Protein AF-0000000084433444 (afdb_homodimer)

Solvent-accessible surface area (backbone atoms only — not comparable to full-atom values): 48625 Å² total; per-residue (Å²): 130,82,32,28,28,29,45,54,44,62,20,40,31,64,39,40,50,64,61,50,48,45,39,39,37,69,27,40,44,75,21,38,44,95,87,33,49,40,52,77,66,39,52,30,40,37,31,43,29,56,20,38,74,70,48,65,53,72,31,71,45,27,54,51,31,51,52,49,24,51,74,73,57,31,43,34,40,16,28,41,30,21,20,49,42,33,10,40,30,36,30,63,27,50,98,44,96,56,84,40,75,44,79,34,70,53,61,25,50,30,34,32,27,63,35,34,32,42,44,75,32,50,23,42,61,70,40,80,46,60,47,39,54,94,49,84,59,66,44,41,35,29,37,67,42,60,59,50,36,66,51,66,79,38,49,58,27,28,25,27,32,55,53,50,44,72,93,34,84,73,34,92,82,66,50,68,74,35,65,31,27,32,28,19,93,88,53,30,40,35,27,26,45,45,41,46,42,36,60,62,25,64,64,35,42,52,25,46,38,57,71,62,67,56,82,55,60,70,57,31,44,56,36,15,54,54,44,52,49,56,53,57,40,32,40,43,65,91,65,83,42,58,40,49,77,68,67,88,60,73,71,31,21,29,31,30,42,31,25,62,19,55,86,21,45,59,55,48,51,50,23,5,50,44,32,53,43,26,56,72,15,43,44,70,44,69,32,22,42,26,38,66,44,63,59,50,43,47,26,30,38,28,56,38,35,64,73,51,74,52,25,17,27,37,30,59,89,35,43,65,22,49,61,62,60,35,51,53,53,49,60,70,47,86,35,38,34,35,43,30,37,41,35,49,4,27,38,24,42,59,73,38,81,54,64,47,36,18,35,47,47,55,25,47,20,26,56,38,26,28,38,36,30,30,32,17,83,46,13,22,66,54,32,32,47,50,38,50,30,44,50,47,49,54,36,44,76,60,65,28,51,50,58,26,40,33,43,26,41,47,86,49,70,68,45,49,61,64,45,48,53,27,42,47,68,62,34,89,33,79,42,76,44,58,33,63,56,74,89,74,88,54,92,29,68,37,75,96,52,34,48,20,42,57,62,42,38,51,51,23,27,53,51,39,61,73,51,45,64,62,70,65,54,59,65,57,32,38,71,65,56,72,74,50,80,72,55,48,70,62,51,53,62,70,64,76,130,82,31,26,28,29,45,55,44,58,19,39,31,64,40,38,52,64,60,50,49,45,40,39,39,69,27,38,45,75,22,38,46,95,87,33,50,37,52,76,64,40,52,29,41,37,30,42,30,56,21,38,72,71,47,63,53,74,31,70,45,26,55,50,32,49,53,48,23,51,72,72,58,32,41,33,41,16,28,41,30,21,21,48,41,34,11,40,28,36,31,64,28,50,97,44,96,55,81,38,75,43,78,35,69,54,61,26,50,31,35,32,28,61,35,34,32,45,43,74,33,48,23,42,60,70,42,79,44,59,48,38,55,92,51,83,58,67,43,40,34,27,36,68,43,60,57,48,36,64,51,68,80,40,49,56,28,28,27,26,32,55,51,48,44,70,94,33,84,73,33,92,83,64,50,66,74,34,65,32,26,33,29,19,92,88,52,30,39,36,27,26,43,46,42,48,41,36,59,62,26,66,63,36,41,51,26,46,38,58,72,62,66,56,82,55,61,68,56,32,44,56,36,16,51,53,42,52,50,55,54,57,40,32,40,44,65,90,64,84,42,58,40,51,78,72,66,88,51,92,59,31,19,30,31,31,40,31,26,64,20,54,87,22,44,58,56,50,52,50,24,4,50,43,31,53,42,27,55,70,11,40,41,69,42,68,32,22,42,25,37,66,45,64,60,50,44,48,27,29,39,27,56,37,36,64,74,52,74,53,24,16,28,38,30,60,90,36,43,65,22,47,60,62,61,36,51,53,53,48,61,71,43,89,37,32,34,36,42,31,36,44,33,49,4,28,39,24,43,60,71,38,81,52,63,48,36,19,35,47,47,55,26,45,18,28,55,38,25,28,41,37,32,29,34,17,81,45,13,24,64,54,32,33,48,51,38,49,29,42,51,48,50,55,36,44,75,60,66,30,51,48,55,27,38,33,42,25,41,48,86,49,71,68,46,50,62,65,44,48,54,26,43,48,68,61,34,88,40,81,39,81,46,60,35,62,54,74,89,75,86,54,91,29,68,37,76,93,50,34,49,20,41,56,60,42,38,51,51,23,27,53,50,41,61,73,50,47,65,62,68,62,55,59,64,54,31,38,72,67,56,71,73,51,79,72,53,50,69,62,49,53,65,70,63,76

Foldseek 3Di:
DAAEEEEFEFFFQSLAECLLLQHQFYAYLQCDTPRHHVLVPHQEYEYGDGFCQVVVSSDPRNLVSVVSNVVVLGAYEYEHVGLQQQEAWEFLFVVHPDTDITGHSHQFFKYWYFKAAFFKKWKQFDDDALQCVPPHGIFTATAADGTFAMDGDFAATIFIFGQDMPRDGDCPPRDSDGGFKGAGPSRRYIYGRGPCRSVGPVSSVVSSCVVSVNPPVVVSSVSSVVVSVVLQQAFAGPPPQGFDAADQDAFAFEEEEFEQFPPLCLLLQLLQLLLQVRSVRFQEAAAEEFRNLLSNVLSCNGNSHYPDQLRYDDAQNTTRHHLQVSLVVRRPDRGHYYYYYWDTHQCVCLLPQGPPHGVLLSCLQKLWEYEYTGEQVPPHLQVRLVSVLVVQVLSVLSVRHHAEYEYEQHADVVVNVVCLVVNVVRHVHDYYFYFHHDPDDDAQCDSSRHHRSSVSSVSSNVRNVVGDDSVVVRVSTGRIHGHHRDHSVVSVVSVD/DAAEEEEFEFFFQSLAECLLLQHQFYAYLQCDTPRHHCLVPHQEYEYGDGFCQVVVSSDPRNLVSVVSNVVVLGAYEYEHVGLQQQEAWEFLFVVHPDTDITGHSHQFFKYWYFKAAFFKKWKQFDDDALQCVPPHGIFTATAGDGTFAMDGDFAATIFIFGQDMPRDGDCPPRDSDGGFKGAGPSRRYIYGRGPCRSVGPVSSVVSSCVVSVNDPVVVSSVSSVVVSVVLQQAFAGPPPQGFDAADFDLFAFEEEEFEAFPPLCLLLQLLQLLLQVRSVRFQEAAAEEFRNLLSNVLSCNGNSHYPDQLRYDDAQNTTRHHLQVSLVVRRPDRGHYYYYYWDTHQCVCLLPQGPPHGVLLSCLQKLWAYEYTGEQVPPHLQVRLVSVLVVQVLSVLSVRHHAEYEYEQHADVVVNVVCVVVNVVRHVHDYYFYFHHDPDDDAQCDSSRHHRSSVSSVSSNVRNVVGDDSVVVRVSTGRIHGHHRDHSVVSVVSVD

Sequence (992 aa):
MTKIGLAYVKGAVPGFEQFGNLPTDIVKENGLVNGNKVSEELDALIIPGGTLIESNDINMDLNKEILRMAKMGKPIIGICAGFQLLSNQIDIGRKSEVPIVKEGLGLIDVEFSPLITSDRVVAKVYDNSFLTKNQNEDVNGFHTHTYGKVVGDAKPLFYSKVQRMNYGDTNKSGDYNIFSGACNDDGNVIGTMIHNILDENPVLVKNLLNQIDADDIEDIYNRNKKVKEHIQSEIGIGTGIKIPQRKANEKPKFLMIGSNGSDSGKTFILTGLAGALRKRGYKVALLKVGPDVRDIIPGLYLTKDYMNDFSSIKIGHLGWSDIESTVAKLNSSDYDIVLIEGVMSVFTGLLNEKVPFSAAEIAMSSNIPMLLISGVNKGGIESAAVDLVAHANMLSKFNVDVKGILLNKVYNESIFENVVPYIKNNSNVDEVLSVGKLKLETRGFTPEIEIRYDLFTKAALDLVEESLDIDKIAKMAQEVKFNRIIPFEEIKNKVIMTKIGLAYVKGAVPGFEQFGNLPTDIVKENGLVNGNKVSEELDALIIPGGTLIESNDINMDLNKEILRMAKMGKPIIGICAGFQLLSNQIDIGRKSEVPIVKEGLGLIDVEFSPLITSDRVVAKVYDNSFLTKNQNEDVNGFHTHTYGKVVGDAKPLFYSKVQRMNYGDTNKSGDYNIFSGACNDDGNVIGTMIHNILDENPVLVKNLLNQIDADDIEDIYNRNKKVKEHIQSEIGIGTGIKIPQRKANEKPKFLMIGSNGSDSGKTFILTGLAGALRKRGYKVALLKVGPDVRDIIPGLYLTKDYMNDFSSIKIGHLGWSDIESTVAKLNSSDYDIVLIEGVMSVFTGLLNEKVPFSAAEIAMSSNIPMLLISGVNKGGIESAAVDLVAHANMLSKFNVDVKGILLNKVYNESIFENVVPYIKNNSNVDEVLSVGKLKLETRGFTPEIEIRYDLFTKAALDLVEESLDIDKIAKMAQEVKFNRIIPFEEIKNKVI

Organism: NCBI:txid230361

Radius of gyration: 31.45 Å; Cα contacts (8 Å, |Δi|>4): 2532; chains: 2; bounding box: 67×93×71 Å

InterPro domains:
  IPR002586 CobQ/CobB/MinD/ParA nucleotide binding domain [PF01656] (256-426)
  IPR004484 Cobyrinate/Hydrogenobyrinate a,c-diamide synthase CbiA/CobB [PTHR43873] (253-481)
  IPR011698 CobB/CobQ-like glutamine amidotransferase [PF07685] (34-201)
  IPR027417 P-loop containing nucleoside triphosphate hydrolase [G3DSA:3.40.50.300] (251-290)
  IPR027417 P-loop containing nucleoside triphosphate hydrolase [G3DSA:3.40.50.300] (308-443)
  IPR027417 P-loop containing nucleoside triphosphate hydrolase [SSF52540] (253-424)
  IPR029062 Class I glutamine amidotransferase-like [G3DSA:3.40.50.880] (15-218)
  IPR029062 Class I glutamine amidotransferase-like [SSF52317] (39-212)

Secondary structure (DSSP, 8-state):
---EEEE--TTB-TTSS-GGG---EEE-TT-EETTEEHHHH-SEEEE--BSHHHH--S-HHHHHHHHHHHHTT--EEEETHHHHHHSSEEE--TT-SS--EEE---SSSEEEE-B-EEEEEEEEE-S--TTTTT--SPEEEEEEESB-EEEESSEEEEEEE-SEETTEE--TT----EEEEEE-TTSSEEEES-BTTTTS-HHHHHHHHHHTT---HHHHHHHHHHHHHHHTTBSTTT---BPPPP---SSPEEEEEEEBSTTSSHHHHHHHHHHHHHHTT--EEEEEESS-GGGGHHHHHHHT----TTSEE-BTTBSSB-HHHHHHHHHTS--SEEEEE--SBTTTTTT-SSSS-SHHHHHHHHT--EEEEEESTTTHHHHHHHHHHHHHHHHHHTT--EEEEEEEEE--HHHHHHHHHHHHHHSS--EEEEEEPPS--STTEETTTEE-HHHHHHHHHHHHHHHS-HHHHHTT-B------PPPHHHHHHHH-/---EEEE--TTB-TTSS-GGG---EEE-TT-EETTEEHHHH-SEEEE--BSHHHH--S-HHHHHHHHHHHHTT--EEEETHHHHHHSSEEE--TT-SS--EEE---SSSEEEE-B-EEEEEEEEE-S--TTTTT--SPEEEEEEESB-EEEESSEEEEEEE-SEETTEE--TT----EEEEEE-TTS-EEEES-BTTTTS-HHHHHHHHHHTT---HHHHHHHHHHHHHHHTTBSTTT---BPPPP---SS-EEEEEEEBSTTSSHHHHHHHHHHHHHHTT--EEEEEESS-GGGGHHHHHHHT----TTSEE-BTTBSSB-HHHHHHHHHTS--SEEEEE--SBTTTTTT-SSSS-SHHHHHHHHT--EEEEEESTTTHHHHHHHHHHHHHHHHHHTT--EEEEEEEEE--HHHHHHHHHHHHHHS---EEEEEEPPS---TTEETTTEE-HHHHHHHHHHHHHHHS-HHHHHTT-B------PPPHHHHHHHH-

Nearest PDB structures (foldseek):
  4e07-assembly3_A  TM=6.312E-01  e=6.984E-06  Escherichia coli
  5l3s-assembly2_C  TM=5.262E-01  e=7.222E-07  Saccharolobus solfataricus P2
  5l3r-assembly1_A  TM=5.074E-01  e=7.222E-07  Arabidopsis thaliana
  3dm5-assembly1_A  TM=4.513E-01  e=2.890E-06  Pyrococcus furiosus
  3dm5-assembly1_B  TM=4.499E-01  e=5.428E-06  Pyrococcus furiosus

Structure (mmCIF, N/CA/C/O backbone):
data_AF-0000000084433444-model_v1
#
loop_
_entity.id
_entity.type
_entity.pdbx_description
1 polymer 'Cobyrinic acid a,c-diamide synthase CbiA1'
#
loop_
_atom_site.group_PDB
_atom_site.id
_atom_site.type_symbol
_atom_site.label_atom_id
_atom_site.label_alt_id
_atom_site.label_comp_id
_atom_site.label_asym_id
_atom_site.label_entity_id
_atom_site.label_seq_id
_atom_site.pdbx_PDB_ins_code
_atom_site.Cartn_x
_atom_site.Cartn_y
_atom_site.Cartn_z
_atom_site.occupancy
_atom_site.B_iso_or_equiv
_atom_site.auth_seq_id
_atom_site.auth_comp_id
_atom_site.auth_asym_id
_atom_site.auth_atom_id
_atom_site.pdbx_PDB_model_num
ATOM 1 N N . MET A 1 1 ? 28.422 -42.062 -17.547 1 89.94 1 MET A N 1
ATOM 2 C CA . MET A 1 1 ? 27 -41.75 -17.406 1 89.94 1 MET A CA 1
ATOM 3 C C . MET A 1 1 ? 26.781 -40.219 -17.406 1 89.94 1 MET A C 1
ATOM 5 O O . MET A 1 1 ? 27.453 -39.5 -16.672 1 89.94 1 MET A O 1
ATOM 9 N N . THR A 1 2 ? 26 -39.812 -18.312 1 96.44 2 THR A N 1
ATOM 10 C CA . THR A 1 2 ? 25.719 -38.375 -18.453 1 96.44 2 THR A CA 1
ATOM 11 C C . THR A 1 2 ? 25.031 -37.812 -17.203 1 96.44 2 THR A C 1
ATOM 13 O O . THR A 1 2 ? 24.109 -38.438 -16.672 1 96.44 2 THR A O 1
ATOM 16 N N . LYS A 1 3 ? 25.531 -36.688 -16.703 1 98.12 3 LYS A N 1
ATOM 17 C CA . LYS A 1 3 ? 24.969 -36.094 -15.492 1 98.12 3 LYS A CA 1
ATOM 18 C C . LYS A 1 3 ? 24.547 -34.625 -15.758 1 98.12 3 LYS A C 1
ATOM 20 O O . LYS A 1 3 ? 25.391 -33.781 -16.062 1 98.12 3 LYS A O 1
ATOM 25 N N . ILE A 1 4 ? 23.281 -34.406 -15.672 1 98.56 4 ILE A N 1
ATOM 26 C CA . ILE A 1 4 ? 22.703 -33.062 -15.812 1 98.56 4 ILE A CA 1
ATOM 27 C C . ILE A 1 4 ? 22.125 -32.625 -14.477 1 98.56 4 ILE A C 1
ATOM 29 O O . ILE A 1 4 ? 21.141 -33.188 -13.992 1 98.56 4 ILE A O 1
ATOM 33 N N . GLY A 1 5 ? 22.672 -31.578 -13.906 1 98.25 5 GLY A N 1
ATOM 34 C CA . GLY A 1 5 ? 22.266 -31.109 -12.602 1 98.25 5 GLY A CA 1
ATOM 35 C C . GLY A 1 5 ? 21.094 -30.141 -12.648 1 98.25 5 GLY A C 1
ATOM 36 O O . GLY A 1 5 ? 20.953 -29.391 -13.617 1 98.25 5 GLY A O 1
ATOM 37 N N . LEU A 1 6 ? 20.25 -30.172 -11.633 1 98 6 LEU A N 1
ATOM 38 C CA . LEU A 1 6 ? 19.203 -29.188 -11.375 1 98 6 LEU A CA 1
ATOM 39 C C . LEU A 1 6 ? 19.438 -28.484 -10.039 1 98 6 LEU A C 1
ATOM 41 O O . LEU A 1 6 ? 19.469 -29.125 -8.984 1 98 6 LEU A O 1
ATOM 45 N N . ALA A 1 7 ? 19.641 -27.203 -10.109 1 96.12 7 ALA A N 1
ATOM 46 C CA . ALA A 1 7 ? 19.859 -26.469 -8.867 1 96.12 7 ALA A CA 1
ATOM 47 C C . ALA A 1 7 ? 18.625 -26.562 -7.957 1 96.12 7 ALA A C 1
ATOM 49 O O . ALA A 1 7 ? 17.5 -26.312 -8.391 1 96.12 7 ALA A O 1
ATOM 50 N N . TYR A 1 8 ? 18.797 -26.953 -6.781 1 95.19 8 TYR A N 1
ATOM 51 C CA . TYR A 1 8 ? 17.766 -27.172 -5.762 1 95.19 8 TYR A CA 1
ATOM 52 C C . TYR A 1 8 ? 18.125 -26.438 -4.473 1 95.19 8 TYR A C 1
ATOM 54 O O . TYR A 1 8 ? 18.625 -27.047 -3.521 1 95.19 8 TYR A O 1
ATOM 62 N N . VAL A 1 9 ? 17.812 -25.141 -4.504 1 93.62 9 VAL A N 1
ATOM 63 C CA . VAL A 1 9 ? 18.188 -24.25 -3.404 1 93.62 9 VAL A CA 1
ATOM 64 C C . VAL A 1 9 ? 16.953 -23.469 -2.932 1 93.62 9 VAL A C 1
ATOM 66 O O . VAL A 1 9 ? 15.961 -23.375 -3.648 1 93.62 9 VAL A O 1
ATOM 69 N N . LYS A 1 10 ? 17.016 -22.906 -1.732 1 92.56 10 LYS A N 1
ATOM 70 C CA . LYS A 1 10 ? 15.922 -22.109 -1.19 1 92.56 10 LYS A CA 1
ATOM 71 C C . LYS A 1 10 ? 15.539 -20.984 -2.145 1 92.56 10 LYS A C 1
ATOM 73 O O . LYS A 1 10 ? 16.406 -20.297 -2.686 1 92.56 10 LYS A O 1
ATOM 78 N N . GLY A 1 11 ? 14.234 -20.875 -2.393 1 93.56 11 GLY A N 1
ATOM 79 C CA . GLY A 1 11 ? 13.727 -19.828 -3.273 1 93.56 11 GLY A CA 1
ATOM 80 C C . GLY A 1 11 ? 13.539 -20.297 -4.703 1 93.56 11 GLY A C 1
ATOM 81 O O . GLY A 1 11 ? 12.859 -19.641 -5.492 1 93.56 11 GLY A O 1
ATOM 82 N N . ALA A 1 12 ? 14.109 -21.422 -5.082 1 95 12 ALA A N 1
ATOM 83 C CA . ALA A 1 12 ? 13.977 -21.953 -6.434 1 95 12 ALA A CA 1
ATOM 84 C C . ALA A 1 12 ? 12.664 -22.719 -6.598 1 95 12 ALA A C 1
ATOM 86 O O . ALA A 1 12 ? 12.07 -23.156 -5.613 1 95 12 ALA A O 1
ATOM 87 N N . VAL A 1 13 ? 12.211 -22.844 -7.816 1 96.19 13 VAL A N 1
ATOM 88 C CA . VAL A 1 13 ? 11 -23.609 -8.094 1 96.19 13 VAL A CA 1
ATOM 89 C C . VAL A 1 13 ? 11.32 -24.75 -9.055 1 96.19 13 VAL A C 1
ATOM 91 O O . VAL A 1 13 ? 10.773 -24.812 -10.156 1 96.19 13 VAL A O 1
ATOM 94 N N . PRO A 1 14 ? 12.039 -25.75 -8.586 1 94.44 14 PRO A N 1
ATOM 95 C CA . PRO A 1 14 ? 12.445 -26.859 -9.445 1 94.44 14 PRO A CA 1
ATOM 96 C C . PRO A 1 14 ? 11.266 -27.734 -9.883 1 94.44 14 PRO A C 1
ATOM 98 O O . PRO A 1 14 ? 11.383 -28.5 -10.828 1 94.44 14 PRO A O 1
ATOM 101 N N . GLY A 1 15 ? 10.188 -27.703 -9.188 1 93.62 15 GLY A N 1
ATOM 102 C CA . GLY A 1 15 ? 9.016 -28.5 -9.547 1 93.62 15 GLY A CA 1
ATOM 103 C C . GLY A 1 15 ? 8.062 -27.75 -10.461 1 93.62 15 GLY A C 1
ATOM 104 O O . GLY A 1 15 ? 7.059 -28.312 -10.914 1 93.62 15 GLY A O 1
ATOM 105 N N . PHE A 1 16 ? 8.375 -26.562 -10.812 1 94.56 16 PHE A N 1
ATOM 106 C CA . PHE A 1 16 ? 7.516 -25.609 -11.508 1 94.56 16 PHE A CA 1
ATOM 107 C C . PHE A 1 16 ? 7.359 -26 -12.977 1 94.56 16 PHE A C 1
ATOM 109 O O . PHE A 1 16 ? 6.371 -25.641 -13.617 1 94.56 16 PHE A O 1
ATOM 116 N N . GLU A 1 17 ? 8.297 -26.703 -13.523 1 96.38 17 GLU A N 1
ATOM 117 C CA . GLU A 1 17 ? 8.336 -27.25 -14.875 1 96.38 17 GLU A CA 1
ATOM 118 C C . GLU A 1 17 ? 9.164 -28.516 -14.93 1 96.38 17 GLU A C 1
ATOM 120 O O . GLU A 1 17 ? 9.742 -28.938 -13.922 1 96.38 17 GLU A O 1
ATOM 125 N N . GLN A 1 18 ? 9.234 -29.25 -16.125 1 97.19 18 GLN A N 1
ATOM 126 C CA . GLN A 1 18 ? 9.867 -30.562 -16.203 1 97.19 18 GLN A CA 1
ATOM 127 C C . GLN A 1 18 ? 11.289 -30.453 -16.75 1 97.19 18 GLN A C 1
ATOM 129 O O . GLN A 1 18 ? 12.062 -31.406 -16.672 1 97.19 18 GLN A O 1
ATOM 134 N N . PHE A 1 19 ? 11.656 -29.422 -17.312 1 98.44 19 PHE A N 1
ATOM 135 C CA . PHE A 1 19 ? 12.984 -29.156 -17.859 1 98.44 19 PHE A CA 1
ATOM 136 C C . PHE A 1 19 ? 13.367 -30.203 -18.891 1 98.44 19 PHE A C 1
ATOM 138 O O . PHE A 1 19 ? 14.484 -30.734 -18.859 1 98.44 19 PHE A O 1
ATOM 145 N N . GLY A 1 20 ? 12.359 -30.609 -19.688 1 98.06 20 GLY A N 1
ATOM 146 C CA . GLY A 1 20 ? 12.602 -31.578 -20.75 1 98.06 20 GLY A CA 1
ATOM 147 C C . GLY A 1 20 ? 12.844 -32.969 -20.234 1 98.06 20 GLY A C 1
ATOM 148 O O . GLY A 1 20 ? 13.305 -33.844 -20.984 1 98.06 20 GLY A O 1
ATOM 149 N N . ASN A 1 21 ? 12.617 -33.219 -18.953 1 98.12 21 ASN A N 1
ATOM 150 C CA . ASN A 1 21 ? 12.906 -34.469 -18.281 1 98.12 21 ASN A CA 1
ATOM 151 C C . ASN A 1 21 ? 14.391 -34.812 -18.359 1 98.12 21 ASN A C 1
ATOM 153 O O . ASN A 1 21 ? 14.742 -35.969 -18.547 1 98.12 21 ASN A O 1
ATOM 157 N N . LEU A 1 22 ? 15.203 -33.812 -18.203 1 98.44 22 LEU A N 1
ATOM 158 C CA . LEU A 1 22 ? 16.625 -34 -18.453 1 98.44 22 LEU A CA 1
ATOM 159 C C . LEU A 1 22 ? 17.391 -34.094 -17.141 1 98.44 22 LEU A C 1
ATOM 161 O O . LEU A 1 22 ? 18.406 -34.781 -17.062 1 98.44 22 LEU A O 1
ATOM 165 N N . PRO A 1 23 ? 17.016 -33.406 -16.062 1 98.62 23 PRO A N 1
ATOM 166 C CA . PRO A 1 23 ? 17.844 -33.406 -14.852 1 98.62 23 PRO A CA 1
ATOM 167 C C . PRO A 1 23 ? 18.031 -34.812 -14.281 1 98.62 23 PRO A C 1
ATOM 169 O O . PRO A 1 23 ? 17.062 -35.562 -14.133 1 98.62 23 PRO A O 1
ATOM 172 N N . THR A 1 24 ? 19.266 -35.125 -13.938 1 98.25 24 THR A N 1
ATOM 173 C CA . THR A 1 24 ? 19.594 -36.438 -13.398 1 98.25 24 THR A CA 1
ATOM 174 C C . THR A 1 24 ? 20.078 -36.312 -11.961 1 98.25 24 THR A C 1
ATOM 176 O O . THR A 1 24 ? 20.078 -37.312 -11.227 1 98.25 24 THR A O 1
ATOM 179 N N . ASP A 1 25 ? 20.5 -35.156 -11.578 1 97.75 25 ASP A N 1
ATOM 180 C CA . ASP A 1 25 ? 21.109 -34.938 -10.266 1 97.75 25 ASP A CA 1
ATOM 181 C C . ASP A 1 25 ? 20.625 -33.656 -9.641 1 97.75 25 ASP A C 1
ATOM 183 O O . ASP A 1 25 ? 20.453 -32.656 -10.336 1 97.75 25 ASP A O 1
ATOM 187 N N . ILE A 1 26 ? 20.453 -33.719 -8.336 1 96.38 26 ILE A N 1
ATOM 188 C CA . ILE A 1 26 ? 20.094 -32.562 -7.555 1 96.38 26 ILE A CA 1
ATOM 189 C C . ILE A 1 26 ? 21.359 -31.844 -7.09 1 96.38 26 ILE A C 1
ATOM 191 O O . ILE A 1 26 ? 22.281 -32.469 -6.574 1 96.38 26 ILE A O 1
ATOM 195 N N . VAL A 1 27 ? 21.359 -30.531 -7.266 1 95.81 27 VAL A N 1
ATOM 196 C CA . VAL A 1 27 ? 22.5 -29.734 -6.836 1 95.81 27 VAL A CA 1
ATOM 197 C C . VAL A 1 27 ? 22.078 -28.766 -5.746 1 95.81 27 VAL A C 1
ATOM 199 O O . VAL A 1 27 ? 21.312 -27.828 -6.004 1 95.81 27 VAL A O 1
ATOM 202 N N . LYS A 1 28 ? 22.609 -28.891 -4.605 1 93.44 28 LYS A N 1
ATOM 203 C CA . LYS A 1 28 ? 22.266 -28.031 -3.473 1 93.44 28 LYS A CA 1
ATOM 204 C C . LYS A 1 28 ? 23.25 -26.891 -3.311 1 93.44 28 LYS A C 1
ATOM 206 O O . LYS A 1 28 ? 24.109 -26.672 -4.176 1 93.44 28 LYS A O 1
ATOM 211 N N . GLU A 1 29 ? 23.078 -26.109 -2.322 1 91.12 29 GLU A N 1
ATOM 212 C CA . GLU A 1 29 ? 23.812 -24.859 -2.127 1 91.12 29 GLU A CA 1
ATOM 213 C C . GLU A 1 29 ? 25.297 -25.125 -1.876 1 91.12 29 GLU A C 1
ATOM 215 O O . GLU A 1 29 ? 26.141 -24.266 -2.127 1 91.12 29 GLU A O 1
ATOM 220 N N . ASN A 1 30 ? 25.641 -26.312 -1.451 1 90.31 30 ASN A N 1
ATOM 221 C CA . ASN A 1 30 ? 27.031 -26.625 -1.108 1 90.31 30 ASN A CA 1
ATOM 222 C C . ASN A 1 30 ? 27.875 -26.891 -2.355 1 90.31 30 ASN A C 1
ATOM 224 O O . ASN A 1 30 ? 29.094 -27 -2.271 1 90.31 30 ASN A O 1
ATOM 228 N N . GLY A 1 31 ? 27.188 -27.031 -3.529 1 92.38 31 GLY A N 1
ATOM 229 C CA . GLY A 1 31 ? 27.891 -27.188 -4.785 1 92.38 31 GLY A CA 1
ATOM 230 C C . GLY A 1 31 ? 28.469 -28.578 -4.973 1 92.38 31 GLY A C 1
ATOM 231 O O . GLY A 1 31 ? 29.469 -28.766 -5.676 1 92.38 31 GLY A O 1
ATOM 232 N N . LEU A 1 32 ? 27.844 -29.5 -4.227 1 91.88 32 LEU A N 1
ATOM 233 C CA . LEU A 1 32 ? 28.344 -30.875 -4.312 1 91.88 32 LEU A CA 1
ATOM 234 C C . LEU A 1 32 ? 27.266 -31.812 -4.844 1 91.88 32 LEU A C 1
ATOM 236 O O . LEU A 1 32 ? 26.078 -31.562 -4.641 1 91.88 32 LEU A O 1
ATOM 240 N N . VAL A 1 33 ? 27.641 -32.781 -5.59 1 90.25 33 VAL A N 1
ATOM 241 C CA . VAL A 1 33 ? 26.828 -33.906 -6 1 90.25 33 VAL A CA 1
ATOM 242 C C . VAL A 1 33 ? 27.578 -35.219 -5.688 1 90.25 33 VAL A C 1
ATOM 244 O O . VAL A 1 33 ? 28.688 -35.406 -6.168 1 90.25 33 VAL A O 1
ATOM 247 N N . ASN A 1 34 ? 26.953 -36 -4.848 1 86.38 34 ASN A N 1
ATOM 248 C CA . ASN A 1 34 ? 27.562 -37.25 -4.434 1 86.38 34 ASN A CA 1
ATOM 249 C C . ASN A 1 34 ? 28.953 -37.031 -3.84 1 86.38 34 ASN A C 1
ATOM 251 O O . ASN A 1 34 ? 29.906 -37.75 -4.168 1 86.38 34 ASN A O 1
ATOM 255 N N . GLY A 1 35 ? 29.109 -35.969 -3.152 1 89.94 35 GLY A N 1
ATOM 256 C CA . GLY A 1 35 ? 30.328 -35.688 -2.424 1 89.94 35 GLY A CA 1
ATOM 257 C C . GLY A 1 35 ? 31.406 -35.031 -3.279 1 89.94 35 GLY A C 1
ATOM 258 O O . GLY A 1 35 ? 32.469 -34.656 -2.781 1 89.94 35 GLY A O 1
ATOM 259 N N . ASN A 1 36 ? 31.141 -34.844 -4.512 1 94.19 36 ASN A N 1
ATOM 260 C CA . ASN A 1 36 ? 32.094 -34.219 -5.422 1 94.19 36 ASN A CA 1
ATOM 261 C C . ASN A 1 36 ? 31.594 -32.844 -5.902 1 94.19 36 ASN A C 1
ATOM 263 O O . ASN A 1 36 ? 30.391 -32.594 -5.922 1 94.19 36 ASN A O 1
ATOM 267 N N . LYS A 1 37 ? 32.562 -32.062 -6.289 1 95.38 37 LYS A N 1
ATOM 268 C CA . LYS A 1 37 ? 32.219 -30.75 -6.812 1 95.38 37 LYS A CA 1
ATOM 269 C C . LYS A 1 37 ? 31.406 -30.859 -8.086 1 95.38 37 LYS A C 1
ATOM 271 O O . LYS A 1 37 ? 31.672 -31.719 -8.938 1 95.38 37 LYS A O 1
ATOM 276 N N . VAL A 1 38 ? 30.469 -30.031 -8.219 1 94.94 38 VAL A N 1
ATOM 277 C CA . VAL A 1 38 ? 29.547 -30.062 -9.344 1 94.94 38 VAL A CA 1
ATOM 278 C C . VAL A 1 38 ? 30.297 -29.859 -10.648 1 94.94 38 VAL A C 1
ATOM 280 O O . VAL A 1 38 ? 29.938 -30.422 -11.688 1 94.94 38 VAL A O 1
ATOM 283 N N . SER A 1 39 ? 31.297 -29.047 -10.656 1 96.25 39 SER A N 1
ATOM 284 C CA . SER A 1 39 ? 32.062 -28.75 -11.859 1 96.25 39 SER A CA 1
ATOM 285 C C . SER A 1 39 ? 32.812 -29.969 -12.367 1 96.25 39 SER A C 1
ATOM 287 O O . SER A 1 39 ? 33.094 -30.078 -13.562 1 96.25 39 SER A O 1
ATOM 289 N N . GLU A 1 40 ? 33.094 -30.891 -11.492 1 95.44 40 GLU A N 1
ATOM 290 C CA . GLU A 1 40 ? 33.812 -32.094 -11.859 1 95.44 40 GLU A CA 1
ATOM 291 C C . GLU A 1 40 ? 32.844 -33.219 -12.227 1 95.44 40 GLU A C 1
ATOM 293 O O . GLU A 1 40 ? 33.188 -34.094 -13.047 1 95.44 40 GLU A O 1
ATOM 298 N N . GLU A 1 41 ? 31.781 -33.188 -11.641 1 96.06 41 GLU A N 1
ATOM 299 C CA . GLU A 1 41 ? 30.875 -34.344 -11.742 1 96.06 41 GLU A CA 1
ATOM 300 C C . GLU A 1 41 ? 29.859 -34.125 -12.867 1 96.06 41 GLU A C 1
ATOM 302 O O . GLU A 1 41 ? 29.516 -35.094 -13.57 1 96.06 41 GLU A O 1
ATOM 307 N N . LEU A 1 42 ? 29.422 -32.969 -13.109 1 97.81 42 LEU A N 1
ATOM 308 C CA . LEU A 1 42 ? 28.281 -32.75 -14 1 97.81 42 LEU A CA 1
ATOM 309 C C . LEU A 1 42 ? 28.766 -32.438 -15.422 1 97.81 42 LEU A C 1
ATOM 311 O O . LEU A 1 42 ? 29.844 -31.859 -15.609 1 97.81 42 LEU A O 1
ATOM 315 N N . ASP A 1 43 ? 27.875 -32.812 -16.344 1 98.25 43 ASP A N 1
ATOM 316 C CA . ASP A 1 43 ? 28.094 -32.469 -17.75 1 98.25 43 ASP A CA 1
ATOM 317 C C . ASP A 1 43 ? 27.375 -31.188 -18.125 1 98.25 43 ASP A C 1
ATOM 319 O O . ASP A 1 43 ? 27.75 -30.5 -19.078 1 98.25 43 ASP A O 1
ATOM 323 N N . ALA A 1 44 ? 26.328 -30.891 -17.453 1 98.62 44 ALA A N 1
ATOM 324 C CA . ALA A 1 44 ? 25.531 -29.688 -17.656 1 98.62 44 ALA A CA 1
ATOM 325 C C . ALA A 1 44 ? 24.766 -29.312 -16.391 1 98.62 44 ALA A C 1
ATOM 327 O O . ALA A 1 44 ? 24.625 -30.125 -15.477 1 98.62 44 ALA A O 1
ATOM 328 N N . LEU A 1 45 ? 24.281 -28.031 -16.297 1 98.56 45 LEU A N 1
ATOM 329 C CA . LEU A 1 45 ? 23.547 -27.531 -15.148 1 98.56 45 LEU A CA 1
ATOM 330 C C . LEU A 1 45 ? 22.359 -26.688 -15.586 1 98.56 45 LEU A C 1
ATOM 332 O O . LEU A 1 45 ? 22.484 -25.844 -16.469 1 98.56 45 LEU A O 1
ATOM 336 N N . ILE A 1 46 ? 21.203 -26.969 -15.016 1 98.69 46 ILE A N 1
ATOM 337 C CA . ILE A 1 46 ? 20 -26.156 -15.195 1 98.69 46 ILE A CA 1
ATOM 338 C C . ILE A 1 46 ? 19.688 -25.422 -13.891 1 98.69 46 ILE A C 1
ATOM 340 O O . ILE A 1 46 ? 19.609 -26.047 -12.828 1 98.69 46 ILE A O 1
ATOM 344 N N . ILE A 1 47 ? 19.547 -24.125 -13.945 1 97.69 47 ILE A N 1
ATOM 345 C CA . ILE A 1 47 ? 19.156 -23.281 -12.812 1 97.69 47 ILE A CA 1
ATOM 346 C C . ILE A 1 47 ? 17.734 -22.781 -13.008 1 97.69 47 ILE A C 1
ATOM 348 O O . ILE A 1 47 ? 17.469 -21.953 -13.875 1 97.69 47 ILE A O 1
ATOM 352 N N . PRO A 1 48 ? 16.812 -23.266 -12.203 1 97.69 48 PRO A N 1
ATOM 353 C CA . PRO A 1 48 ? 15.391 -22.938 -12.398 1 97.69 48 PRO A CA 1
ATOM 354 C C . PRO A 1 48 ? 15.047 -21.531 -11.953 1 97.69 48 PRO A C 1
ATOM 356 O O . PRO A 1 48 ? 15.922 -20.797 -11.453 1 97.69 48 PRO A O 1
ATOM 359 N N . GLY A 1 49 ? 13.758 -21.125 -12.195 1 96.38 49 GLY A N 1
ATOM 360 C CA . GLY A 1 49 ? 13.266 -19.844 -11.734 1 96.38 49 GLY A CA 1
ATOM 361 C C . GLY A 1 49 ? 13.023 -19.797 -10.234 1 96.38 49 GLY A C 1
ATOM 362 O O . GLY A 1 49 ? 13.43 -20.703 -9.508 1 96.38 49 GLY A O 1
ATOM 363 N N . GLY A 1 50 ? 12.445 -18.656 -9.789 1 95.06 50 GLY A N 1
ATOM 364 C CA . GLY A 1 50 ? 12.148 -18.453 -8.383 1 95.06 50 GLY A CA 1
ATOM 365 C C . GLY A 1 50 ? 12.57 -17.094 -7.879 1 95.06 50 GLY A C 1
ATOM 366 O O . GLY A 1 50 ? 12.445 -16.094 -8.594 1 95.06 50 GLY A O 1
ATOM 367 N N . THR A 1 51 ? 12.883 -17.109 -6.605 1 93.62 51 THR A N 1
ATOM 368 C CA . THR A 1 51 ? 13.367 -15.883 -5.973 1 93.62 51 THR A CA 1
ATOM 369 C C . THR A 1 51 ? 14.812 -16.047 -5.512 1 93.62 51 THR A C 1
ATOM 371 O O . THR A 1 51 ? 15.148 -15.758 -4.363 1 93.62 51 THR A O 1
ATOM 374 N N . LEU A 1 52 ? 15.656 -16.453 -6.441 1 92 52 LEU A N 1
ATOM 375 C CA . LEU A 1 52 ? 17.047 -16.797 -6.141 1 92 52 LEU A CA 1
ATOM 376 C C . LEU A 1 52 ? 17.828 -15.578 -5.676 1 92 52 LEU A C 1
ATOM 378 O O . LEU A 1 52 ? 18.609 -15.672 -4.734 1 92 52 LEU A O 1
ATOM 382 N N . ILE A 1 53 ? 17.578 -14.453 -6.305 1 87 53 ILE A N 1
ATOM 383 C CA . ILE A 1 53 ? 18.328 -13.227 -6.039 1 87 53 ILE A CA 1
ATOM 384 C C . ILE A 1 53 ? 17.859 -12.609 -4.727 1 87 53 ILE A C 1
ATOM 386 O O . ILE A 1 53 ? 18.672 -12.148 -3.924 1 87 53 ILE A O 1
ATOM 390 N N . GLU A 1 54 ? 16.578 -12.695 -4.504 1 83.31 54 GLU A N 1
ATOM 391 C CA . GLU A 1 54 ? 15.992 -12.141 -3.291 1 83.31 54 GLU A CA 1
ATOM 392 C C . GLU A 1 54 ? 16.391 -12.945 -2.061 1 83.31 54 GLU A C 1
ATOM 394 O O . GLU A 1 54 ? 16.609 -12.383 -0.986 1 83.31 54 GLU A O 1
ATOM 399 N N . SER A 1 55 ? 16.438 -14.195 -2.133 1 77.06 55 SER A N 1
ATOM 400 C CA . SER A 1 55 ? 16.703 -15.078 -1.003 1 77.06 55 SER A CA 1
ATOM 401 C C . SER A 1 55 ? 18.203 -15.102 -0.661 1 77.06 55 SER A C 1
ATOM 403 O O . SER A 1 55 ? 18.578 -15.492 0.447 1 77.06 55 SER A O 1
ATOM 405 N N . ASN A 1 56 ? 19.094 -14.352 -1.321 1 64.81 56 ASN A N 1
ATOM 406 C CA . ASN A 1 56 ? 20.531 -14.227 -1.126 1 64.81 56 ASN A CA 1
ATOM 407 C C . ASN A 1 56 ? 21.172 -15.555 -0.725 1 64.81 56 ASN A C 1
ATOM 409 O O . ASN A 1 56 ? 22.25 -15.586 -0.133 1 64.81 56 ASN A O 1
ATOM 413 N N . ASP A 1 57 ? 20.422 -16.656 -0.743 1 57.69 57 ASP A N 1
ATOM 414 C CA . ASP A 1 57 ? 20.953 -17.875 -0.143 1 57.69 57 ASP A CA 1
ATOM 415 C C . ASP A 1 57 ? 21.812 -18.641 -1.145 1 57.69 57 ASP A C 1
ATOM 417 O O . ASP A 1 57 ? 22.297 -19.734 -0.84 1 57.69 57 ASP A O 1
ATOM 421 N N . ILE A 1 58 ? 21.75 -18.203 -2.445 1 57.94 58 ILE A N 1
ATOM 422 C CA . ILE A 1 58 ? 22.688 -18.953 -3.273 1 57.94 58 ILE A CA 1
ATOM 423 C C . ILE A 1 58 ? 24.109 -18.75 -2.744 1 57.94 58 ILE A C 1
ATOM 425 O O . ILE A 1 58 ? 24.641 -17.641 -2.793 1 57.94 58 ILE A O 1
ATOM 429 N N . ASN A 1 59 ? 24.406 -19.641 -1.867 1 65.44 59 ASN A N 1
ATOM 430 C CA . ASN A 1 59 ? 25.641 -19.641 -1.106 1 65.44 59 ASN A CA 1
ATOM 431 C C . ASN A 1 59 ? 26.859 -19.531 -2.021 1 65.44 59 ASN A C 1
ATOM 433 O O . ASN A 1 59 ? 26.797 -19.891 -3.197 1 65.44 59 ASN A O 1
ATOM 437 N N . MET A 1 60 ? 27.766 -19.125 -1.496 1 75.38 60 MET A N 1
ATOM 438 C CA . MET A 1 60 ? 29.031 -18.812 -2.135 1 75.38 60 MET A CA 1
ATOM 439 C C . MET A 1 60 ? 29.656 -20.047 -2.771 1 75.38 60 MET A C 1
ATOM 441 O O . MET A 1 60 ? 30.266 -19.969 -3.84 1 75.38 60 MET A O 1
ATOM 445 N N . ASP A 1 61 ? 29.203 -21.188 -2.311 1 90.12 61 ASP A N 1
ATOM 446 C CA . ASP A 1 61 ? 29.891 -22.375 -2.832 1 90.12 61 ASP A CA 1
ATOM 447 C C . ASP A 1 61 ? 29.297 -22.797 -4.18 1 90.12 61 ASP A C 1
ATOM 449 O O . ASP A 1 61 ? 30.047 -23.062 -5.129 1 90.12 61 ASP A O 1
ATOM 453 N N . LEU A 1 62 ? 28.016 -22.859 -4.281 1 93.81 62 LEU A N 1
ATOM 454 C CA . LEU A 1 62 ? 27.406 -23.188 -5.559 1 93.81 62 LEU A CA 1
ATOM 455 C C . LEU A 1 62 ? 27.75 -22.156 -6.625 1 93.81 62 LEU A C 1
ATOM 457 O O . LEU A 1 62 ? 28.016 -22.516 -7.777 1 93.81 62 LEU A O 1
ATOM 461 N N . ASN A 1 63 ? 27.797 -20.891 -6.25 1 94.44 63 ASN A N 1
ATOM 462 C CA . ASN A 1 63 ? 28.156 -19.828 -7.18 1 94.44 63 ASN A CA 1
ATOM 463 C C . ASN A 1 63 ? 29.562 -20.031 -7.762 1 94.44 63 ASN A C 1
ATOM 465 O O . ASN A 1 63 ? 29.766 -19.875 -8.961 1 94.44 63 ASN A O 1
ATOM 469 N N . LYS A 1 64 ? 30.438 -20.422 -6.891 1 95 64 LYS A N 1
ATOM 470 C CA . LYS A 1 64 ? 31.797 -20.688 -7.332 1 95 64 LYS A CA 1
ATOM 471 C C . LYS A 1 64 ? 31.844 -21.844 -8.328 1 95 64 LYS A C 1
ATOM 473 O O . LYS A 1 64 ? 32.562 -21.797 -9.32 1 95 64 LYS A O 1
ATOM 478 N N . GLU A 1 65 ? 31.078 -22.859 -8.008 1 96.69 65 GLU A N 1
ATOM 479 C CA . GLU A 1 65 ? 31.047 -24.031 -8.883 1 96.69 65 GLU A CA 1
ATOM 480 C C . GLU A 1 65 ? 30.406 -23.688 -10.227 1 96.69 65 GLU A C 1
ATOM 482 O O . GLU A 1 65 ? 30.812 -24.219 -11.266 1 96.69 65 GLU A O 1
ATOM 487 N N . ILE A 1 66 ? 29.422 -22.859 -10.234 1 97.25 66 ILE A N 1
ATOM 488 C CA . ILE A 1 66 ? 28.797 -22.406 -11.469 1 97.25 66 ILE A CA 1
ATOM 489 C C . ILE A 1 66 ? 29.812 -21.688 -12.336 1 97.25 66 ILE A C 1
ATOM 491 O O . ILE A 1 66 ? 29.938 -21.953 -13.531 1 97.25 66 ILE A O 1
ATOM 495 N N . LEU A 1 67 ? 30.547 -20.812 -11.742 1 97.19 67 LEU A N 1
ATOM 496 C CA . LEU A 1 67 ? 31.578 -20.062 -12.461 1 97.19 67 LEU A CA 1
ATOM 497 C C . LEU A 1 67 ? 32.625 -21 -13.023 1 97.19 67 LEU A C 1
ATOM 499 O O . LEU A 1 67 ? 33.094 -20.812 -14.148 1 97.19 67 LEU A O 1
ATOM 503 N N . ARG A 1 68 ? 33 -21.969 -12.258 1 97.75 68 ARG A N 1
ATOM 504 C CA . ARG A 1 68 ? 34 -22.938 -12.695 1 97.75 68 ARG A CA 1
ATOM 505 C C . ARG A 1 68 ? 33.469 -23.75 -13.883 1 97.75 68 ARG A C 1
ATOM 507 O O . ARG A 1 68 ? 34.188 -23.984 -14.852 1 97.75 68 ARG A O 1
ATOM 514 N N . MET A 1 69 ? 32.25 -24.203 -13.789 1 98.12 69 MET A N 1
ATOM 515 C CA . MET A 1 69 ? 31.656 -24.953 -14.891 1 98.12 69 MET A CA 1
ATOM 516 C C . MET A 1 69 ? 31.656 -24.109 -16.172 1 98.12 69 MET A C 1
ATOM 518 O O . MET A 1 69 ? 31.969 -24.625 -17.25 1 98.12 69 MET A O 1
ATOM 522 N N . ALA A 1 70 ? 31.266 -22.859 -16.031 1 98.31 70 ALA A N 1
ATOM 523 C CA . ALA A 1 70 ? 31.25 -21.953 -17.172 1 98.31 70 ALA A CA 1
ATOM 524 C C . ALA A 1 70 ? 32.625 -21.828 -17.797 1 98.31 70 ALA A C 1
ATOM 526 O O . ALA A 1 70 ? 32.781 -21.891 -19.031 1 98.31 70 ALA A O 1
ATOM 527 N N . LYS A 1 71 ? 33.625 -21.688 -16.953 1 97.62 71 LYS A N 1
ATOM 528 C CA . LYS A 1 71 ? 35 -21.562 -17.422 1 97.62 71 LYS A CA 1
ATOM 529 C C . LYS A 1 71 ? 35.469 -22.812 -18.141 1 97.62 71 LYS A C 1
ATOM 531 O O . LYS A 1 71 ? 36.25 -22.75 -19.078 1 97.62 71 LYS A O 1
ATOM 536 N N . MET A 1 72 ? 35 -23.938 -17.719 1 97.88 72 MET A N 1
ATOM 537 C CA . MET A 1 72 ? 35.375 -25.219 -18.297 1 97.88 72 MET A CA 1
ATOM 538 C C . MET A 1 72 ? 34.625 -25.469 -19.594 1 97.88 72 MET A C 1
ATOM 540 O O . MET A 1 72 ? 34.812 -26.516 -20.234 1 97.88 72 MET A O 1
ATOM 544 N N . GLY A 1 73 ? 33.719 -24.609 -19.953 1 97.62 73 GLY A N 1
ATOM 545 C CA . GLY A 1 73 ? 33 -24.719 -21.219 1 97.62 73 GLY A CA 1
ATOM 546 C C . GLY A 1 73 ? 31.766 -25.594 -21.125 1 97.62 73 GLY A C 1
ATOM 547 O O . GLY A 1 73 ? 31.188 -25.953 -22.156 1 97.62 73 GLY A O 1
ATOM 548 N N . LYS A 1 74 ? 31.375 -25.938 -19.938 1 98.19 74 LYS A N 1
ATOM 549 C CA . LYS A 1 74 ? 30.219 -26.812 -19.75 1 98.19 74 LYS A CA 1
ATOM 550 C C . LYS A 1 74 ? 28.922 -26.031 -19.906 1 98.19 74 LYS A C 1
ATOM 552 O O . LYS A 1 74 ? 28.812 -24.875 -19.469 1 98.19 74 LYS A O 1
ATOM 557 N N . PRO A 1 75 ? 27.875 -26.656 -20.516 1 98.69 75 PRO A N 1
ATOM 558 C CA . PRO A 1 75 ? 26.609 -25.969 -20.719 1 98.69 75 PRO A CA 1
ATOM 559 C C . PRO A 1 75 ? 25.875 -25.641 -19.422 1 98.69 75 PRO A C 1
ATOM 561 O O . PRO A 1 75 ? 25.781 -26.5 -18.547 1 98.69 75 PRO A O 1
ATOM 564 N N . ILE A 1 76 ? 25.453 -24.406 -19.266 1 98.81 76 ILE A N 1
ATOM 565 C CA . ILE A 1 76 ? 24.609 -23.938 -18.172 1 98.81 76 ILE A CA 1
ATOM 566 C C . ILE A 1 76 ? 23.375 -23.219 -18.75 1 98.81 76 ILE A C 1
ATOM 568 O O . ILE A 1 76 ? 23.5 -22.406 -19.656 1 98.81 76 ILE A O 1
ATOM 572 N N . ILE A 1 77 ? 22.203 -23.609 -18.297 1 98.81 77 ILE A N 1
ATOM 573 C CA . ILE A 1 77 ? 20.969 -22.938 -18.703 1 98.81 77 ILE A CA 1
ATOM 574 C C . ILE A 1 77 ? 20.281 -22.344 -17.484 1 98.81 77 ILE A C 1
ATOM 576 O O . ILE A 1 77 ? 19.953 -23.047 -16.531 1 98.81 77 ILE A O 1
ATOM 580 N N . GLY A 1 78 ? 20.109 -21.047 -17.438 1 98.56 78 GLY A N 1
ATOM 581 C CA . GLY A 1 78 ? 19.359 -20.359 -16.406 1 98.56 78 GLY A CA 1
ATOM 582 C C . GLY A 1 78 ? 18 -19.875 -16.891 1 98.56 78 GLY A C 1
ATOM 583 O O . GLY A 1 78 ? 17.891 -19.25 -17.953 1 98.56 78 GLY A O 1
ATOM 584 N N . ILE A 1 79 ? 16.984 -20.141 -16.156 1 98.44 79 ILE A N 1
ATOM 585 C CA . ILE A 1 79 ? 15.633 -19.766 -16.531 1 98.44 79 ILE A CA 1
ATOM 586 C C . ILE A 1 79 ? 15.062 -18.766 -15.531 1 98.44 79 ILE A C 1
ATOM 588 O O . ILE A 1 79 ? 15.039 -19.047 -14.328 1 98.44 79 ILE A O 1
ATOM 592 N N . CYS A 1 80 ? 14.578 -17.609 -15.992 1 97.31 80 CYS A N 1
ATOM 593 C CA . CYS A 1 80 ? 13.977 -16.547 -15.203 1 97.31 80 CYS A CA 1
ATOM 594 C C . CYS A 1 80 ? 14.922 -16.094 -14.094 1 97.31 80 CYS A C 1
ATOM 596 O O . CYS A 1 80 ? 15.961 -15.5 -14.367 1 97.31 80 CYS A O 1
ATOM 598 N N . ALA A 1 81 ? 14.719 -16.5 -12.883 1 96.19 81 ALA A N 1
ATOM 599 C CA . ALA A 1 81 ? 15.633 -16.125 -11.805 1 96.19 81 ALA A CA 1
ATOM 600 C C . ALA A 1 81 ? 17.016 -16.734 -12.016 1 96.19 81 ALA A C 1
ATOM 602 O O . ALA A 1 81 ? 18.031 -16.156 -11.633 1 96.19 81 ALA A O 1
ATOM 603 N N . GLY A 1 82 ? 17.078 -17.922 -12.617 1 97.19 82 GLY A N 1
ATOM 604 C CA . GLY A 1 82 ? 18.359 -18.5 -12.992 1 97.19 82 GLY A CA 1
ATOM 605 C C . GLY A 1 82 ? 19.125 -17.625 -13.977 1 97.19 82 GLY A C 1
ATOM 606 O O . GLY A 1 82 ? 20.344 -17.5 -13.875 1 97.19 82 GLY A O 1
ATOM 607 N N . PHE A 1 83 ? 18.391 -17.125 -14.953 1 98.25 83 PHE A N 1
ATOM 608 C CA . PHE A 1 83 ? 18.984 -16.172 -15.883 1 98.25 83 PHE A CA 1
ATOM 609 C C . PHE A 1 83 ? 19.453 -14.922 -15.141 1 98.25 83 PHE A C 1
ATOM 611 O O . PHE A 1 83 ? 20.562 -14.438 -15.383 1 98.25 83 PHE A O 1
ATOM 618 N N . GLN A 1 84 ? 18.672 -14.422 -14.273 1 96.75 84 GLN A N 1
ATOM 619 C CA . GLN A 1 84 ? 19.016 -13.242 -13.492 1 96.75 84 GLN A CA 1
ATOM 620 C C . GLN A 1 84 ? 20.281 -13.469 -12.672 1 96.75 84 GLN A C 1
ATOM 622 O O . GLN A 1 84 ? 21.141 -12.586 -12.594 1 96.75 84 GLN A O 1
ATOM 627 N N . LEU A 1 85 ? 20.375 -14.609 -12.086 1 96.19 85 LEU A N 1
ATOM 628 C CA . LEU A 1 85 ? 21.562 -14.969 -11.312 1 96.19 85 LEU A CA 1
ATOM 629 C C . LEU A 1 85 ? 22.812 -14.906 -12.188 1 96.19 85 LEU A C 1
ATOM 631 O O . LEU A 1 85 ? 23.875 -14.484 -11.727 1 96.19 85 LEU A O 1
ATOM 635 N N . LEU A 1 86 ? 22.703 -15.32 -13.414 1 97.75 86 LEU A N 1
ATOM 636 C CA . LEU A 1 86 ? 23.844 -15.422 -14.328 1 97.75 86 LEU A CA 1
ATOM 637 C C . LEU A 1 86 ? 24.203 -14.047 -14.898 1 97.75 86 LEU A C 1
ATOM 639 O O . LEU A 1 86 ? 25.25 -13.891 -15.531 1 97.75 86 LEU A O 1
ATOM 643 N N . SER A 1 87 ? 23.391 -13.031 -14.719 1 98 87 SER A N 1
ATOM 644 C CA . SER A 1 87 ? 23.578 -11.695 -15.281 1 98 87 SER A CA 1
ATOM 645 C C . SER A 1 87 ? 24.516 -10.859 -14.414 1 98 87 SER A C 1
ATOM 647 O O . SER A 1 87 ? 25.078 -11.359 -13.445 1 98 87 SER A O 1
ATOM 649 N N . ASN A 1 88 ? 24.672 -9.594 -14.797 1 97.62 88 ASN A N 1
ATOM 650 C CA . ASN A 1 88 ? 25.531 -8.695 -14.055 1 97.62 88 ASN A CA 1
ATOM 651 C C . ASN A 1 88 ? 24.875 -8.234 -12.75 1 97.62 88 ASN A C 1
ATOM 653 O O . ASN A 1 88 ? 25.5 -8.305 -11.688 1 97.62 88 ASN A O 1
ATOM 657 N N . GLN A 1 89 ? 23.719 -7.758 -12.906 1 96.25 89 GLN A N 1
ATOM 658 C CA . GLN A 1 89 ? 23 -7.227 -11.75 1 96.25 89 GLN A CA 1
ATOM 659 C C . GLN A 1 89 ? 21.5 -7.148 -12.023 1 96.25 89 GLN A C 1
ATOM 661 O O . GLN A 1 89 ? 21.078 -7.199 -13.172 1 96.25 89 GLN A O 1
ATOM 666 N N . ILE A 1 90 ? 20.75 -7.031 -10.961 1 95.56 90 ILE A N 1
ATOM 667 C CA . ILE A 1 90 ? 19.297 -6.938 -11.047 1 95.56 90 ILE A CA 1
ATOM 668 C C . ILE A 1 90 ? 18.781 -5.871 -10.078 1 95.56 90 ILE A C 1
ATOM 670 O O . ILE A 1 90 ? 19.125 -5.891 -8.891 1 95.56 90 ILE A O 1
ATOM 674 N N . ASP A 1 91 ? 18 -4.93 -10.602 1 95 91 ASP A N 1
ATOM 675 C CA . ASP A 1 91 ? 17.266 -3.992 -9.766 1 95 91 ASP A CA 1
ATOM 676 C C . ASP A 1 91 ? 15.961 -4.617 -9.266 1 95 91 ASP A C 1
ATOM 678 O O . ASP A 1 91 ? 14.992 -4.75 -10.023 1 95 91 ASP A O 1
ATOM 682 N N . ILE A 1 92 ? 15.93 -4.844 -8.008 1 91.25 92 ILE A N 1
ATOM 683 C CA . ILE A 1 92 ? 14.734 -5.469 -7.457 1 91.25 92 ILE A CA 1
ATOM 684 C C . ILE A 1 92 ? 13.852 -4.406 -6.816 1 91.25 92 ILE A C 1
ATOM 686 O O . ILE A 1 92 ? 12.977 -4.727 -6 1 91.25 92 ILE A O 1
ATOM 690 N N . GLY A 1 93 ? 14.141 -3.135 -7.121 1 88.31 93 GLY A N 1
ATOM 691 C CA . GLY A 1 93 ? 13.477 -2.021 -6.461 1 88.31 93 GLY A CA 1
ATOM 692 C C . GLY A 1 93 ? 12.156 -1.653 -7.098 1 88.31 93 GLY A C 1
ATOM 693 O O . GLY A 1 93 ? 11.906 -0.482 -7.391 1 88.31 93 GLY A O 1
ATOM 694 N N . ARG A 1 94 ? 11.273 -2.613 -7.367 1 86.31 94 ARG A N 1
ATOM 695 C CA . ARG A 1 94 ? 9.938 -2.291 -7.871 1 86.31 94 ARG A CA 1
ATOM 696 C C . ARG A 1 94 ? 9.195 -1.377 -6.902 1 86.31 94 ARG A C 1
ATOM 698 O O . ARG A 1 94 ? 9.141 -1.646 -5.703 1 86.31 94 ARG A O 1
ATOM 705 N N . LYS A 1 95 ? 8.578 -0.29 -7.383 1 78.31 95 LYS A N 1
ATOM 706 C CA . LYS A 1 95 ? 7.824 0.713 -6.637 1 78.31 95 LYS A CA 1
ATOM 707 C C . LYS A 1 95 ? 8.734 1.482 -5.68 1 78.31 95 LYS A C 1
ATOM 709 O O . LYS A 1 95 ? 8.25 2.102 -4.727 1 78.31 95 LYS A O 1
ATOM 714 N N . SER A 1 96 ? 10.062 1.272 -5.891 1 80.69 96 SER A N 1
ATOM 715 C CA . SER A 1 96 ? 11.023 2.051 -5.117 1 80.69 96 SER A CA 1
ATOM 716 C C . SER A 1 96 ? 11.445 3.314 -5.863 1 80.69 96 SER A C 1
ATOM 718 O O . SER A 1 96 ? 11.555 3.311 -7.09 1 80.69 96 SER A O 1
ATOM 720 N N . GLU A 1 97 ? 11.68 4.359 -5.102 1 79.25 97 GLU A N 1
ATOM 721 C CA . GLU A 1 97 ? 12.133 5.609 -5.703 1 79.25 97 GLU A CA 1
ATOM 722 C C . GLU A 1 97 ? 13.562 5.492 -6.219 1 79.25 97 GLU A C 1
ATOM 724 O O . GLU A 1 97 ? 13.945 6.184 -7.168 1 79.25 97 GLU A O 1
ATOM 729 N N . VAL A 1 98 ? 14.258 4.719 -5.492 1 85.88 98 VAL A N 1
ATOM 730 C CA . VAL A 1 98 ? 15.641 4.492 -5.906 1 85.88 98 VAL A CA 1
ATOM 731 C C . VAL A 1 98 ? 15.867 3.004 -6.16 1 85.88 98 VAL A C 1
ATOM 733 O O . VAL A 1 98 ? 15.25 2.156 -5.512 1 85.88 98 VAL A O 1
ATOM 736 N N . PRO A 1 99 ? 16.766 2.695 -7.098 1 89.69 99 PRO A N 1
ATOM 737 C CA . PRO A 1 99 ? 17.031 1.285 -7.395 1 89.69 99 PRO A CA 1
ATOM 738 C C . PRO A 1 99 ? 17.594 0.529 -6.191 1 89.69 99 PRO A C 1
ATOM 740 O O . PRO A 1 99 ? 18.312 1.11 -5.375 1 89.69 99 PRO A O 1
ATOM 743 N N . ILE A 1 100 ? 17.188 -0.651 -6.043 1 90.44 100 ILE A N 1
ATOM 744 C CA . ILE A 1 100 ? 17.781 -1.619 -5.129 1 90.44 100 ILE A CA 1
ATOM 745 C C . ILE A 1 100 ? 18.5 -2.711 -5.926 1 90.44 100 ILE A C 1
ATOM 747 O O . ILE A 1 100 ? 17.859 -3.639 -6.426 1 90.44 100 ILE A O 1
ATOM 751 N N . VAL A 1 101 ? 19.766 -2.639 -5.973 1 92.5 101 VAL A N 1
ATOM 752 C CA . VAL A 1 101 ? 20.531 -3.432 -6.934 1 92.5 101 VAL A CA 1
ATOM 753 C C . VAL A 1 101 ? 21.172 -4.625 -6.227 1 92.5 101 VAL A C 1
ATOM 755 O O . VAL A 1 101 ? 21.75 -4.48 -5.148 1 92.5 101 VAL A O 1
ATOM 758 N N . LYS A 1 102 ? 20.953 -5.789 -6.746 1 91.75 102 LYS A N 1
ATOM 759 C CA . LYS A 1 102 ? 21.641 -7.016 -6.344 1 91.75 102 LYS A CA 1
ATOM 760 C C . LYS A 1 102 ? 22.594 -7.5 -7.441 1 91.75 102 LYS A C 1
ATOM 762 O O . LYS A 1 102 ? 22.266 -7.402 -8.625 1 91.75 102 LYS A O 1
ATOM 767 N N . GLU A 1 103 ? 23.688 -8.062 -7.047 1 93.06 103 GLU A N 1
ATOM 768 C CA . GLU A 1 103 ? 24.688 -8.516 -8.016 1 93.06 103 GLU A CA 1
ATOM 769 C C . GLU A 1 103 ? 24.422 -9.953 -8.453 1 93.06 103 GLU A C 1
ATOM 771 O O . GLU A 1 103 ? 24.016 -10.781 -7.637 1 93.06 103 GLU A O 1
ATOM 776 N N . GLY A 1 104 ? 24.625 -10.219 -9.711 1 95.06 104 GLY A N 1
ATOM 777 C CA . GLY A 1 104 ? 24.672 -11.578 -10.227 1 95.06 104 GLY A CA 1
ATOM 778 C C . GLY A 1 104 ? 26.078 -12.125 -10.367 1 95.06 104 GLY A C 1
ATOM 779 O O . GLY A 1 104 ? 27 -11.656 -9.688 1 95.06 104 GLY A O 1
ATOM 780 N N . LEU A 1 105 ? 26.219 -13.188 -11.203 1 95.69 105 LEU A N 1
ATOM 781 C CA . LEU A 1 105 ? 27.5 -13.867 -11.328 1 95.69 105 LEU A CA 1
ATOM 782 C C . LEU A 1 105 ? 28.312 -13.266 -12.469 1 95.69 105 LEU A C 1
ATOM 784 O O . LEU A 1 105 ? 29.5 -13.586 -12.633 1 95.69 105 LEU A O 1
ATOM 788 N N . GLY A 1 106 ? 27.672 -12.445 -13.297 1 96.81 106 GLY A N 1
ATOM 789 C CA . GLY A 1 106 ? 28.375 -11.719 -14.344 1 96.81 106 GLY A CA 1
ATOM 790 C C . GLY A 1 106 ? 28.781 -12.602 -15.508 1 96.81 106 GLY A C 1
ATOM 791 O O . GLY A 1 106 ? 29.734 -12.297 -16.219 1 96.81 106 GLY A O 1
ATOM 792 N N . LEU A 1 107 ? 28.109 -13.695 -15.703 1 98.31 107 LEU A N 1
ATOM 793 C CA . LEU A 1 107 ? 28.438 -14.617 -16.781 1 98.31 107 LEU A CA 1
ATOM 794 C C . LEU A 1 107 ? 27.844 -14.164 -18.094 1 98.31 107 LEU A C 1
ATOM 796 O O . LEU A 1 107 ? 28.375 -14.445 -19.172 1 98.31 107 LEU A O 1
ATOM 800 N N . ILE A 1 108 ? 26.672 -13.586 -18.016 1 98.62 108 ILE A N 1
ATOM 801 C CA . ILE A 1 108 ? 26 -13.039 -19.188 1 98.62 108 ILE A CA 1
ATOM 802 C C . ILE A 1 108 ? 25.891 -11.523 -19.062 1 98.62 108 ILE A C 1
ATOM 804 O O . ILE A 1 108 ? 25.391 -11.008 -18.062 1 98.62 108 ILE A O 1
ATOM 808 N N . ASP A 1 109 ? 26.25 -10.766 -20.062 1 98.44 109 ASP A N 1
ATOM 809 C CA . ASP A 1 109 ? 26.422 -9.312 -19.984 1 98.44 109 ASP A CA 1
ATOM 810 C C . ASP A 1 109 ? 25.078 -8.602 -20.188 1 98.44 109 ASP A C 1
ATOM 812 O O . ASP A 1 109 ? 24.891 -7.871 -21.156 1 98.44 109 ASP A O 1
ATOM 816 N N . VAL A 1 110 ? 24.219 -8.789 -19.234 1 98.38 110 VAL A N 1
ATOM 817 C CA . VAL A 1 110 ? 22.938 -8.094 -19.219 1 98.38 110 VAL A CA 1
ATOM 818 C C . VAL A 1 110 ? 22.594 -7.68 -17.797 1 98.38 110 VAL A C 1
ATOM 820 O O . VAL A 1 110 ? 23.203 -8.156 -16.828 1 98.38 110 VAL A O 1
ATOM 823 N N . GLU A 1 111 ? 21.688 -6.785 -17.672 1 98.19 111 GLU A N 1
ATOM 824 C CA . GLU A 1 111 ? 21.125 -6.324 -16.406 1 98.19 111 GLU A CA 1
ATOM 825 C C . GLU A 1 111 ? 19.609 -6.359 -16.422 1 98.19 111 GLU A C 1
ATOM 827 O O . GLU A 1 111 ? 18.984 -6.262 -17.484 1 98.19 111 GLU A O 1
ATOM 832 N N . PHE A 1 112 ? 19.078 -6.516 -15.234 1 97.69 112 PHE A N 1
ATOM 833 C CA . PHE A 1 112 ? 17.625 -6.66 -15.133 1 97.69 112 PHE A CA 1
ATOM 834 C C . PHE A 1 112 ? 17.031 -5.52 -14.32 1 97.69 112 PHE A C 1
ATOM 836 O O . PHE A 1 112 ? 17.672 -4.996 -13.406 1 97.69 112 PHE A O 1
ATOM 843 N N . SER A 1 113 ? 15.836 -5.117 -14.664 1 96.25 113 SER A N 1
ATOM 844 C CA . SER A 1 113 ? 15.016 -4.191 -13.891 1 96.25 113 SER A CA 1
ATOM 845 C C . SER A 1 113 ? 13.539 -4.574 -13.945 1 96.25 113 SER A C 1
ATOM 847 O O . SER A 1 113 ? 13.164 -5.512 -14.656 1 96.25 113 SER A O 1
ATOM 849 N N . PRO A 1 114 ? 12.711 -3.92 -13.211 1 94 114 PRO A N 1
ATOM 850 C CA . PRO A 1 114 ? 11.305 -4.328 -13.102 1 94 114 PRO A CA 1
ATOM 851 C C . PRO A 1 114 ? 10.547 -4.195 -14.422 1 94 114 PRO A C 1
ATOM 853 O O . PRO A 1 114 ? 10.672 -3.182 -15.109 1 94 114 PRO A O 1
ATOM 856 N N . LEU A 1 115 ? 9.805 -5.203 -14.742 1 94.38 115 LEU A N 1
ATOM 857 C CA . LEU A 1 115 ? 8.836 -5.305 -15.828 1 94.38 115 LEU A CA 1
ATOM 858 C C . LEU A 1 115 ? 7.996 -6.566 -15.695 1 94.38 115 LEU A C 1
ATOM 860 O O . LEU A 1 115 ? 8.484 -7.676 -15.922 1 94.38 115 LEU A O 1
ATOM 864 N N . ILE A 1 116 ? 6.785 -6.422 -15.398 1 93.38 116 ILE A N 1
ATOM 865 C CA . ILE A 1 116 ? 5.93 -7.559 -15.094 1 93.38 116 ILE A CA 1
ATOM 866 C C . ILE A 1 116 ? 5.344 -8.125 -16.391 1 93.38 116 ILE A C 1
ATOM 868 O O . ILE A 1 116 ? 4.754 -7.391 -17.188 1 93.38 116 ILE A O 1
ATOM 872 N N . THR A 1 117 ? 5.52 -9.352 -16.516 1 92.56 117 THR A N 1
ATOM 873 C CA . THR A 1 117 ? 4.875 -10.102 -17.594 1 92.56 117 THR A CA 1
ATOM 874 C C . THR A 1 117 ? 4.402 -11.461 -17.094 1 92.56 117 THR A C 1
ATOM 876 O O . THR A 1 117 ? 5.113 -12.133 -16.344 1 92.56 117 THR A O 1
ATOM 879 N N . SER A 1 118 ? 3.209 -11.805 -17.391 1 92.62 118 SER A N 1
ATOM 880 C CA . SER A 1 118 ? 2.643 -13.109 -17.047 1 92.62 118 SER A CA 1
ATOM 881 C C . SER A 1 118 ? 1.708 -13.609 -18.156 1 92.62 118 SER A C 1
ATOM 883 O O . SER A 1 118 ? 0.51 -13.32 -18.125 1 92.62 118 SER A O 1
ATOM 885 N N . ASP A 1 119 ? 2.219 -14.305 -19.141 1 92.06 119 ASP A N 1
ATOM 886 C CA . ASP A 1 119 ? 1.41 -14.789 -20.266 1 92.06 119 ASP A CA 1
ATOM 887 C C . ASP A 1 119 ? 2.107 -15.938 -20.984 1 92.06 119 ASP A C 1
ATOM 889 O O . ASP A 1 119 ? 3.322 -16.109 -20.859 1 92.06 119 ASP A O 1
ATOM 893 N N . ARG A 1 120 ? 1.303 -16.703 -21.641 1 94 120 ARG A N 1
ATOM 894 C CA . ARG A 1 120 ? 1.881 -17.594 -22.641 1 94 120 ARG A CA 1
ATOM 895 C C . ARG A 1 120 ? 2.531 -16.797 -23.766 1 94 120 ARG A C 1
ATOM 897 O O . ARG A 1 120 ? 2.02 -15.742 -24.172 1 94 120 ARG A O 1
ATOM 904 N N . VAL A 1 121 ? 3.646 -17.344 -24.281 1 94.94 121 VAL A N 1
ATOM 905 C CA . VAL A 1 121 ? 4.344 -16.531 -25.281 1 94.94 121 VAL A CA 1
ATOM 906 C C . VAL A 1 121 ? 4.848 -17.438 -26.406 1 94.94 121 VAL A C 1
ATOM 908 O O . VAL A 1 121 ? 5.008 -18.641 -26.219 1 94.94 121 VAL A O 1
ATOM 911 N N . VAL A 1 122 ? 4.996 -16.797 -27.531 1 96 122 VAL A N 1
ATOM 912 C CA . VAL A 1 122 ? 5.797 -17.281 -28.641 1 96 122 VAL A CA 1
ATOM 913 C C . VAL A 1 122 ? 7.035 -16.406 -28.812 1 96 122 VAL A C 1
ATOM 915 O O . VAL A 1 122 ? 6.957 -15.188 -28.703 1 96 122 VAL A O 1
ATOM 918 N N . ALA A 1 123 ? 8.18 -17.047 -29.016 1 97.12 123 ALA A N 1
ATOM 919 C CA . ALA A 1 123 ? 9.422 -16.266 -29.125 1 97.12 123 ALA A CA 1
ATOM 920 C C . ALA A 1 123 ? 10.195 -16.656 -30.375 1 97.12 123 ALA A C 1
ATOM 922 O O . ALA A 1 123 ? 10.258 -17.828 -30.75 1 97.12 123 ALA A O 1
ATOM 923 N N . LYS A 1 124 ? 10.727 -15.68 -30.984 1 96.94 124 LYS A N 1
ATOM 924 C CA . LYS A 1 124 ? 11.602 -15.875 -32.156 1 96.94 124 LYS A CA 1
ATOM 925 C C . LYS A 1 124 ? 13.023 -16.203 -31.719 1 96.94 124 LYS A C 1
ATOM 927 O O . LYS A 1 124 ? 13.539 -15.617 -30.766 1 96.94 124 LYS A O 1
ATOM 932 N N . VAL A 1 125 ? 13.578 -17.203 -32.438 1 96.12 125 VAL A N 1
ATOM 933 C CA . VAL A 1 125 ? 15 -17.484 -32.25 1 96.12 125 VAL A CA 1
ATOM 934 C C . VAL A 1 125 ? 15.82 -16.469 -33.062 1 96.12 125 VAL A C 1
ATOM 936 O O . VAL A 1 125 ? 15.758 -16.453 -34.281 1 96.12 125 VAL A O 1
ATOM 939 N N . TYR A 1 126 ? 16.516 -15.672 -32.406 1 92.81 126 TYR A N 1
ATOM 940 C CA . TYR A 1 126 ? 17.203 -14.562 -33.062 1 92.81 126 TYR A CA 1
ATOM 941 C C . TYR A 1 126 ? 18.578 -14.984 -33.562 1 92.81 126 TYR A C 1
ATOM 943 O O . TYR A 1 126 ? 18.984 -14.625 -34.656 1 92.81 126 TYR A O 1
ATOM 951 N N . ASP A 1 127 ? 19.312 -15.664 -32.719 1 90.31 127 ASP A N 1
ATOM 952 C CA . ASP A 1 127 ? 20.656 -16.125 -33.062 1 90.31 127 ASP A CA 1
ATOM 953 C C . ASP A 1 127 ? 20.844 -17.594 -32.688 1 90.31 127 ASP A C 1
ATOM 955 O O . ASP A 1 127 ? 20.078 -18.156 -31.906 1 90.31 127 ASP A O 1
ATOM 959 N N . ASN A 1 128 ? 21.906 -18.109 -33.281 1 90.5 128 ASN A N 1
ATOM 960 C CA . ASN A 1 128 ? 22.188 -19.516 -33.031 1 90.5 128 ASN A CA 1
ATOM 961 C C . ASN A 1 128 ? 23.016 -19.703 -31.766 1 90.5 128 ASN A C 1
ATOM 963 O O . ASN A 1 128 ? 23.75 -18.812 -31.359 1 90.5 128 ASN A O 1
ATOM 967 N N . SER A 1 129 ? 22.828 -20.781 -31.109 1 94.44 129 SER A N 1
ATOM 968 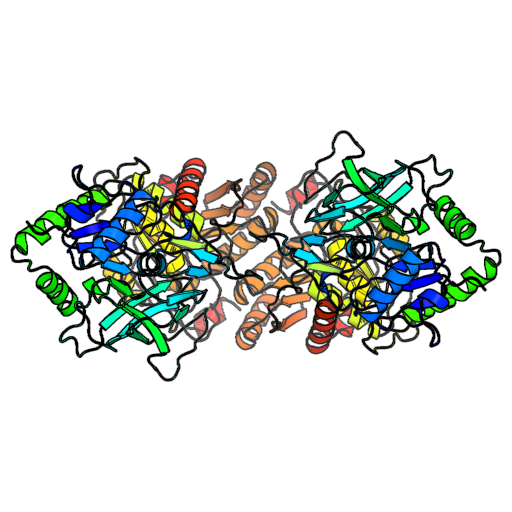C CA . SER A 1 129 ? 23.562 -21.266 -29.938 1 94.44 129 SER A CA 1
ATOM 969 C C . SER A 1 129 ? 23.562 -22.797 -29.875 1 94.44 129 SER A C 1
ATOM 971 O O . SER A 1 129 ? 22.984 -23.453 -30.75 1 94.44 129 SER A O 1
ATOM 973 N N . PHE A 1 130 ? 24.234 -23.312 -28.828 1 95.75 130 PHE A N 1
ATOM 974 C CA . PHE A 1 130 ? 24.219 -24.766 -28.703 1 95.75 130 PHE A CA 1
ATOM 975 C C . PHE A 1 130 ? 22.797 -25.266 -28.469 1 95.75 130 PHE A C 1
ATOM 977 O O . PHE A 1 130 ? 22.469 -26.406 -28.797 1 95.75 130 PHE A O 1
ATOM 984 N N . LEU A 1 131 ? 21.938 -24.391 -27.969 1 96 131 LEU A N 1
ATOM 985 C CA . LEU A 1 131 ? 20.578 -24.781 -27.625 1 96 131 LEU A CA 1
ATOM 986 C C . LEU A 1 131 ? 19.625 -24.578 -28.797 1 96 131 LEU A C 1
ATOM 988 O O . LEU A 1 131 ? 18.641 -25.297 -28.938 1 96 131 LEU A O 1
ATOM 992 N N . THR A 1 132 ? 19.984 -23.703 -29.719 1 96.25 132 THR A N 1
ATOM 993 C CA . THR A 1 132 ? 19.016 -23.297 -30.719 1 96.25 132 THR A CA 1
ATOM 994 C C . THR A 1 132 ? 19.453 -23.734 -32.125 1 96.25 132 THR A C 1
ATOM 996 O O . THR A 1 132 ? 18.859 -23.344 -33.125 1 96.25 132 THR A O 1
ATOM 999 N N . LYS A 1 133 ? 20.469 -24.484 -32.125 1 94.12 133 LYS A N 1
ATOM 1000 C CA . LYS A 1 133 ? 20.938 -24.969 -33.406 1 94.12 133 LYS A CA 1
ATOM 1001 C C . LYS A 1 133 ? 19.812 -25.656 -34.188 1 94.12 133 LYS A C 1
ATOM 1003 O O . LYS A 1 133 ? 19.078 -26.469 -33.625 1 94.12 133 LYS A O 1
ATOM 1008 N N . ASN A 1 134 ? 19.578 -25.25 -35.438 1 91.25 134 ASN A N 1
ATOM 1009 C CA . ASN A 1 134 ? 18.594 -25.812 -36.375 1 91.25 134 ASN A CA 1
ATOM 1010 C C . ASN A 1 134 ? 17.172 -25.547 -35.906 1 91.25 134 ASN A C 1
ATOM 1012 O O . ASN A 1 134 ? 16.234 -26.234 -36.312 1 91.25 134 ASN A O 1
ATOM 1016 N N . GLN A 1 135 ? 17.016 -24.688 -34.969 1 92.75 135 GLN A N 1
ATOM 1017 C CA . GLN A 1 135 ? 15.68 -24.266 -34.562 1 92.75 135 GLN A CA 1
ATOM 1018 C C . GLN A 1 135 ? 15.211 -23.062 -35.406 1 92.75 135 GLN A C 1
ATOM 1020 O O . GLN A 1 135 ? 15.484 -21.922 -35.031 1 92.75 135 GLN A O 1
ATOM 1025 N N . ASN A 1 136 ? 14.445 -23.297 -36.406 1 88.25 136 ASN A N 1
ATOM 1026 C CA . ASN A 1 136 ? 14.039 -22.25 -37.312 1 88.25 136 ASN A CA 1
ATOM 1027 C C . ASN A 1 136 ? 12.664 -21.688 -36.938 1 88.25 136 ASN A C 1
ATOM 1029 O O . ASN A 1 136 ? 12.352 -20.531 -37.25 1 88.25 136 ASN A O 1
ATOM 1033 N N . GLU A 1 137 ? 11.922 -22.484 -36.312 1 93.94 137 GLU A N 1
ATOM 1034 C CA . GLU A 1 137 ? 10.586 -22.047 -35.906 1 93.94 137 GLU A CA 1
ATOM 1035 C C . GLU A 1 137 ? 10.617 -21.328 -34.562 1 93.94 137 GLU A C 1
ATOM 1037 O O . GLU A 1 137 ? 11.578 -21.469 -33.812 1 93.94 137 GLU A O 1
ATOM 1042 N N . ASP A 1 138 ? 9.586 -20.594 -34.344 1 96.75 138 ASP A N 1
ATOM 1043 C CA . ASP A 1 138 ? 9.43 -19.953 -33.031 1 96.75 138 ASP A CA 1
ATOM 1044 C C . ASP A 1 138 ? 9.352 -20.984 -31.938 1 96.75 138 ASP A C 1
ATOM 1046 O O . ASP A 1 138 ? 8.977 -22.141 -32.188 1 96.75 138 ASP A O 1
ATOM 1050 N N . VAL A 1 139 ? 9.789 -20.578 -30.766 1 97.44 139 VAL A N 1
ATOM 1051 C CA . VAL A 1 139 ? 9.688 -21.469 -29.609 1 97.44 139 VAL A CA 1
ATOM 1052 C C . VAL A 1 139 ? 8.5 -21.047 -28.734 1 97.44 139 VAL A C 1
ATOM 1054 O O . VAL A 1 139 ? 8.078 -19.891 -28.766 1 97.44 139 VAL A O 1
ATOM 1057 N N . ASN A 1 140 ? 7.957 -22.047 -28.016 1 97.19 140 ASN A N 1
ATOM 1058 C CA . ASN A 1 140 ? 6.797 -21.828 -27.156 1 97.19 140 ASN A CA 1
ATOM 1059 C C . ASN A 1 140 ? 7.176 -21.906 -25.672 1 97.19 140 ASN A C 1
ATOM 1061 O O . ASN A 1 140 ? 8.156 -22.562 -25.312 1 97.19 140 ASN A O 1
ATOM 1065 N N . GLY A 1 141 ? 6.414 -21.234 -24.844 1 97.12 141 GLY A N 1
ATOM 1066 C CA . GLY A 1 141 ? 6.52 -21.25 -23.391 1 97.12 141 GLY A CA 1
ATOM 1067 C C . GLY A 1 141 ? 5.656 -20.203 -22.719 1 97.12 141 GLY A C 1
ATOM 1068 O O . GLY A 1 141 ? 4.547 -19.922 -23.172 1 97.12 141 GLY A O 1
ATOM 1069 N N . PHE A 1 142 ? 6.109 -19.719 -21.562 1 96.81 142 PHE A N 1
ATOM 1070 C CA . PHE A 1 142 ? 5.367 -18.656 -20.891 1 96.81 142 PHE A CA 1
ATOM 1071 C C . PHE A 1 142 ? 6.305 -17.781 -20.062 1 96.81 142 PHE A C 1
ATOM 1073 O O . PHE A 1 142 ? 7.418 -18.188 -19.734 1 96.81 142 PHE A O 1
ATOM 1080 N N . HIS A 1 143 ? 5.934 -16.516 -19.922 1 96.19 143 HIS A N 1
ATOM 1081 C CA . HIS A 1 143 ? 6.582 -15.586 -19 1 96.19 143 HIS A CA 1
ATOM 1082 C C . HIS A 1 143 ? 5.801 -15.469 -17.688 1 96.19 143 HIS A C 1
ATOM 1084 O O . HIS A 1 143 ? 4.566 -15.516 -17.703 1 96.19 143 HIS A O 1
ATOM 1090 N N . THR A 1 144 ? 6.445 -15.359 -16.594 1 94.62 144 THR A N 1
ATOM 1091 C CA . THR A 1 144 ? 5.855 -15.055 -15.297 1 94.62 144 THR A CA 1
ATOM 1092 C C . THR A 1 144 ? 6.895 -14.445 -14.359 1 94.62 144 THR A C 1
ATOM 1094 O O . THR A 1 144 ? 7.465 -15.148 -13.516 1 94.62 144 THR A O 1
ATOM 1097 N N . HIS A 1 145 ? 7.141 -13.211 -14.523 1 91.75 145 HIS A N 1
ATOM 1098 C CA . HIS A 1 145 ? 8.219 -12.594 -13.758 1 91.75 145 HIS A CA 1
ATOM 1099 C C . HIS A 1 145 ? 7.891 -11.148 -13.414 1 91.75 145 HIS A C 1
ATOM 1101 O O . HIS A 1 145 ? 7.066 -10.516 -14.086 1 91.75 145 HIS A O 1
ATOM 1107 N N . THR A 1 146 ? 8.57 -10.703 -12.375 1 90.44 146 THR A N 1
ATOM 1108 C CA . THR A 1 146 ? 8.461 -9.32 -11.93 1 90.44 146 THR A CA 1
ATOM 1109 C C . THR A 1 146 ? 9.578 -8.469 -12.516 1 90.44 146 THR A C 1
ATOM 1111 O O . THR A 1 146 ? 9.391 -7.273 -12.758 1 90.44 146 THR A O 1
ATOM 1114 N N . TYR A 1 147 ? 10.742 -9.07 -12.75 1 92.56 147 TYR A N 1
ATOM 1115 C CA . TYR A 1 147 ? 11.922 -8.352 -13.227 1 92.56 147 TYR A CA 1
ATOM 1116 C C . TYR A 1 147 ? 12.281 -8.781 -14.648 1 92.56 147 TYR A C 1
ATOM 1118 O O . TYR A 1 147 ? 13.297 -9.445 -14.859 1 92.56 147 TYR A O 1
ATOM 1126 N N . GLY A 1 148 ? 11.523 -8.25 -15.602 1 93.94 148 GLY A N 1
ATOM 1127 C CA . GLY A 1 148 ? 11.617 -8.805 -16.938 1 93.94 148 GLY A CA 1
ATOM 1128 C C . GLY A 1 148 ? 12.289 -7.875 -17.938 1 93.94 148 GLY A C 1
ATOM 1129 O O . GLY A 1 148 ? 12.516 -8.242 -19.094 1 93.94 148 GLY A O 1
ATOM 1130 N N . LYS A 1 149 ? 12.633 -6.656 -17.5 1 94.94 149 LYS A N 1
ATOM 1131 C CA . LYS A 1 149 ? 13.352 -5.77 -18.422 1 94.94 149 LYS A CA 1
ATOM 1132 C C . LYS A 1 149 ? 14.836 -6.117 -18.469 1 94.94 149 LYS A C 1
ATOM 1134 O O . LYS A 1 149 ? 15.508 -6.121 -17.438 1 94.94 149 LYS A O 1
ATOM 1139 N N . VAL A 1 150 ? 15.297 -6.395 -19.641 1 97 150 VAL A N 1
ATOM 1140 C CA . VAL A 1 150 ? 16.672 -6.828 -19.812 1 97 150 VAL A CA 1
ATOM 1141 C C . VAL A 1 150 ? 17.406 -5.867 -20.766 1 97 150 VAL A C 1
ATOM 1143 O O . VAL A 1 150 ? 16.922 -5.582 -21.859 1 97 150 VAL A O 1
ATOM 1146 N N . VAL A 1 151 ? 18.531 -5.375 -20.328 1 96.88 151 VAL A N 1
ATOM 1147 C CA . VAL A 1 151 ? 19.375 -4.516 -21.141 1 96.88 151 VAL A CA 1
ATOM 1148 C C . VAL A 1 151 ? 20.828 -4.977 -21.047 1 96.88 151 VAL A C 1
ATOM 1150 O O . VAL A 1 151 ? 21.297 -5.395 -19.984 1 96.88 151 VAL A O 1
ATOM 1153 N N . GLY A 1 152 ? 21.5 -4.941 -22.094 1 96.81 152 GLY A N 1
ATOM 1154 C CA . GLY A 1 152 ? 22.906 -5.293 -22.078 1 96.81 152 GLY A CA 1
ATOM 1155 C C . GLY A 1 152 ? 23.469 -5.629 -23.453 1 96.81 152 GLY A C 1
ATOM 1156 O O . GLY A 1 152 ? 22.797 -5.422 -24.453 1 96.81 152 GLY A O 1
ATOM 1157 N N . ASP A 1 153 ? 24.703 -6.16 -23.453 1 96.5 153 ASP A N 1
ATOM 1158 C CA . ASP A 1 153 ? 25.422 -6.344 -24.719 1 96.5 153 ASP A CA 1
ATOM 1159 C C . ASP A 1 153 ? 25.594 -7.828 -25.031 1 96.5 153 ASP A C 1
ATOM 1161 O O . ASP A 1 153 ? 26.266 -8.188 -26 1 96.5 153 ASP A O 1
ATOM 1165 N N . ALA A 1 154 ? 24.984 -8.688 -24.266 1 97.38 154 ALA A N 1
ATOM 1166 C CA . ALA A 1 154 ? 25.109 -10.117 -24.547 1 97.38 154 ALA A CA 1
ATOM 1167 C C . ALA A 1 154 ? 24.453 -10.469 -25.875 1 97.38 154 ALA A C 1
ATOM 1169 O O . ALA A 1 154 ? 23.562 -9.75 -26.344 1 97.38 154 ALA A O 1
ATOM 1170 N N . LYS A 1 155 ? 24.875 -11.555 -26.469 1 96.06 155 LYS A N 1
ATOM 1171 C CA . LYS A 1 155 ? 24.297 -12.055 -27.719 1 96.06 155 LYS A CA 1
ATOM 1172 C C . LYS A 1 155 ? 22.828 -12.453 -27.516 1 96.06 155 LYS A C 1
ATOM 1174 O O . LYS A 1 155 ? 22.531 -13.359 -26.734 1 96.06 155 LYS A O 1
ATOM 1179 N N . PRO A 1 156 ? 21.969 -11.812 -28.219 1 96.38 156 PRO A N 1
ATOM 1180 C CA . PRO A 1 156 ? 20.547 -12.141 -28.062 1 96.38 156 PRO A CA 1
ATOM 1181 C C . PRO A 1 156 ? 20.188 -13.508 -28.641 1 96.38 156 PRO A C 1
ATOM 1183 O O . PRO A 1 156 ? 20.703 -13.883 -29.703 1 96.38 156 PRO A O 1
ATOM 1186 N N . LEU A 1 157 ? 19.344 -14.195 -27.953 1 96.88 157 LEU A N 1
ATOM 1187 C CA . LEU A 1 157 ? 18.922 -15.508 -28.438 1 96.88 157 LEU A CA 1
ATOM 1188 C C . LEU A 1 157 ? 17.438 -15.531 -28.719 1 96.88 157 LEU A C 1
ATOM 1190 O O . LEU A 1 157 ? 16.984 -16.156 -29.703 1 96.88 157 LEU A O 1
ATOM 1194 N N . PHE A 1 158 ? 16.656 -14.883 -27.859 1 97.38 158 PHE A N 1
ATOM 1195 C CA . PHE A 1 158 ? 15.211 -14.9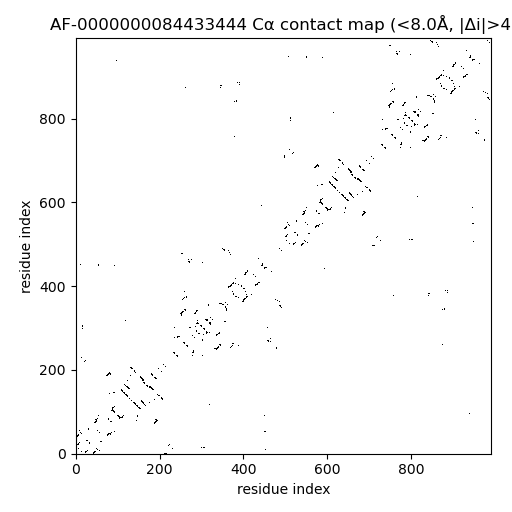53 -28 1 97.38 158 PHE A CA 1
ATOM 1196 C C . PHE A 1 158 ? 14.586 -13.57 -27.859 1 97.38 158 PHE A C 1
ATOM 1198 O O . PHE A 1 158 ? 15.039 -12.766 -27.031 1 97.38 158 PHE A O 1
ATOM 1205 N N . TYR A 1 159 ? 13.586 -13.328 -28.625 1 96.75 159 TYR A N 1
ATOM 1206 C CA . TYR A 1 159 ? 12.648 -12.227 -28.438 1 96.75 159 TYR A CA 1
ATOM 1207 C C . TYR A 1 159 ? 11.211 -12.742 -28.375 1 96.75 159 TYR A C 1
ATOM 1209 O O . TYR A 1 159 ? 10.742 -13.414 -29.297 1 96.75 159 TYR A O 1
ATOM 1217 N N . SER A 1 160 ? 10.539 -12.43 -27.344 1 96.5 160 SER A N 1
ATOM 1218 C CA . SER A 1 160 ? 9.18 -12.93 -27.141 1 96.5 160 SER A CA 1
ATOM 1219 C C . SER A 1 160 ? 8.141 -11.914 -27.594 1 96.5 160 SER A C 1
ATOM 1221 O O . SER A 1 160 ? 8.375 -10.711 -27.531 1 96.5 160 SER A O 1
ATOM 1223 N N . LYS A 1 161 ? 7.02 -12.484 -28.016 1 94.69 161 LYS A N 1
ATOM 1224 C CA . LYS A 1 161 ? 5.809 -11.695 -28.234 1 94.69 161 LYS A CA 1
ATOM 1225 C C . LYS A 1 161 ? 4.965 -11.633 -26.969 1 94.69 161 LYS A C 1
ATOM 1227 O O . LYS A 1 161 ? 4.328 -12.617 -26.594 1 94.69 161 LYS A O 1
ATOM 1232 N N . VAL A 1 162 ? 5.012 -10.445 -26.391 1 90.38 162 VAL A N 1
ATOM 1233 C CA . VAL A 1 162 ? 4.25 -10.273 -25.172 1 90.38 162 VAL A CA 1
ATOM 1234 C C . VAL A 1 162 ? 3.139 -9.25 -25.391 1 90.38 162 VAL A C 1
ATOM 1236 O O . VAL A 1 162 ? 3.406 -8.117 -25.781 1 90.38 162 VAL A O 1
ATOM 1239 N N . GLN A 1 163 ? 1.979 -9.711 -25.062 1 85.56 163 GLN A N 1
ATOM 1240 C CA . GLN A 1 163 ? 0.83 -8.844 -25.312 1 85.56 163 GLN A CA 1
ATOM 1241 C C . GLN A 1 163 ? 0.685 -7.801 -24.203 1 85.56 163 GLN A C 1
ATOM 1243 O O . GLN A 1 163 ? 0.335 -6.652 -24.484 1 85.56 163 GLN A O 1
ATOM 1248 N N . ARG A 1 164 ? 0.889 -8.234 -22.984 1 88.38 164 ARG A N 1
ATOM 1249 C CA . ARG A 1 164 ? 0.631 -7.359 -21.844 1 88.38 164 ARG A CA 1
ATOM 1250 C C . ARG A 1 164 ? 1.875 -7.211 -20.969 1 88.38 164 ARG A C 1
ATOM 1252 O O . ARG A 1 164 ? 2.537 -8.203 -20.656 1 88.38 164 ARG A O 1
ATOM 1259 N N . MET A 1 165 ? 2.154 -5.93 -20.609 1 88.94 165 MET A N 1
ATOM 1260 C CA . MET A 1 165 ? 3.236 -5.602 -19.688 1 88.94 165 MET A CA 1
ATOM 1261 C C . MET A 1 165 ? 2.76 -4.621 -18.625 1 88.94 165 MET A C 1
ATOM 1263 O O . MET A 1 165 ? 1.99 -3.705 -18.922 1 88.94 165 MET A O 1
ATOM 1267 N N . ASN A 1 166 ? 3.219 -4.812 -17.406 1 87.19 166 ASN A N 1
ATOM 1268 C CA . ASN A 1 166 ? 2.842 -3.961 -16.281 1 87.19 166 ASN A CA 1
ATOM 1269 C C . ASN A 1 166 ? 1.337 -3.715 -16.25 1 87.19 166 ASN A C 1
ATOM 1271 O O . ASN A 1 166 ? 0.893 -2.57 -16.156 1 87.19 166 ASN A O 1
ATOM 1275 N N . TYR A 1 167 ? 0.594 -4.734 -16.547 1 80.19 167 TYR A N 1
ATOM 1276 C CA . TYR A 1 167 ? -0.857 -4.781 -16.406 1 80.19 167 TYR A CA 1
ATOM 1277 C C . TYR A 1 167 ? -1.542 -4 -17.516 1 80.19 167 TYR A C 1
ATOM 1279 O O . TYR A 1 167 ? -2.736 -3.705 -17.438 1 80.19 167 TYR A O 1
ATOM 1287 N N . GLY A 1 168 ? -0.8 -3.623 -18.516 1 85.5 168 GLY A N 1
ATOM 1288 C CA . GLY A 1 168 ? -1.377 -2.916 -19.656 1 85.5 168 GLY A CA 1
ATOM 1289 C C . GLY A 1 168 ? -1.146 -3.619 -20.984 1 85.5 168 GLY A C 1
ATOM 1290 O O . GLY A 1 168 ? -0.125 -4.285 -21.172 1 85.5 168 GLY A O 1
ATOM 1291 N N . ASP A 1 169 ? -2.094 -3.43 -21.891 1 81.06 169 ASP A N 1
ATOM 1292 C CA . ASP A 1 169 ? -1.926 -3.928 -23.25 1 81.06 169 ASP A CA 1
ATOM 1293 C C . ASP A 1 169 ? -0.93 -3.07 -24.031 1 81.06 169 ASP A C 1
ATOM 1295 O O . ASP A 1 169 ? -1.211 -1.911 -24.344 1 81.06 169 ASP A O 1
ATOM 1299 N N . THR A 1 170 ? 0.183 -3.633 -24.422 1 78.06 170 THR A N 1
ATOM 1300 C CA . THR A 1 170 ? 1.264 -2.793 -24.922 1 78.06 170 THR A CA 1
ATOM 1301 C C . THR A 1 170 ? 1.69 -3.244 -26.312 1 78.06 170 THR A C 1
ATOM 1303 O O . THR A 1 170 ? 2.549 -2.617 -26.938 1 78.06 170 THR A O 1
ATOM 1306 N N . ASN A 1 171 ? 1.206 -4.348 -26.797 1 83.31 171 ASN A N 1
ATOM 1307 C CA . ASN A 1 171 ? 1.688 -4.91 -28.047 1 83.31 171 ASN A CA 1
ATOM 1308 C C . ASN A 1 171 ? 0.535 -5.238 -29 1 83.31 171 ASN A C 1
ATOM 1310 O O . ASN A 1 171 ? 0.373 -6.387 -29.406 1 83.31 171 ASN A O 1
ATOM 1314 N N . LYS A 1 172 ? -0.119 -4.297 -29.578 1 79 172 LYS A N 1
ATOM 1315 C CA . LYS A 1 172 ? -1.273 -4.457 -30.469 1 79 172 LYS A CA 1
ATOM 1316 C C . LYS A 1 172 ? -0.847 -4.941 -31.844 1 79 172 LYS A C 1
ATOM 1318 O O . LYS A 1 172 ? -1.599 -5.648 -32.531 1 79 172 LYS A O 1
ATOM 1323 N N . SER A 1 173 ? 0.39 -4.793 -32.125 1 80.75 173 SER A N 1
ATOM 1324 C CA . SER A 1 173 ? 0.887 -5.145 -33.469 1 80.75 173 SER A CA 1
ATOM 1325 C C . SER A 1 173 ? 1.373 -6.59 -33.5 1 80.75 173 SER A C 1
ATOM 1327 O O . SER A 1 173 ? 1.549 -7.16 -34.562 1 80.75 173 SER A O 1
ATOM 1329 N N . GLY A 1 174 ? 1.622 -7.141 -32.344 1 82.81 174 GLY A N 1
ATOM 1330 C CA . GLY A 1 174 ? 2.094 -8.516 -32.281 1 82.81 174 GLY A CA 1
ATOM 1331 C C . GLY A 1 174 ? 3.57 -8.656 -32.594 1 82.81 174 GLY A C 1
ATOM 1332 O O . GLY A 1 174 ? 4.008 -9.688 -33.125 1 82.81 174 GLY A O 1
ATOM 1333 N N . ASP A 1 175 ? 4.285 -7.664 -32.344 1 88.56 175 ASP A N 1
ATOM 1334 C CA . ASP A 1 175 ? 5.723 -7.672 -32.594 1 88.56 175 ASP A CA 1
ATOM 1335 C C . ASP A 1 175 ? 6.469 -8.43 -31.5 1 88.56 175 ASP A C 1
ATOM 1337 O O . ASP A 1 175 ? 5.941 -8.609 -30.391 1 88.56 175 ASP A O 1
ATOM 1341 N N . TYR A 1 176 ? 7.555 -9.016 -31.953 1 89.75 176 TYR A N 1
ATOM 1342 C CA . TYR A 1 176 ? 8.484 -9.523 -30.953 1 89.75 176 TYR A CA 1
ATOM 1343 C C . TYR A 1 176 ? 9.117 -8.383 -30.172 1 89.75 176 TYR A C 1
ATOM 1345 O O . TYR A 1 176 ? 10.109 -7.797 -30.609 1 89.75 176 TYR A O 1
ATOM 1353 N N . ASN A 1 177 ? 8.625 -8.094 -29 1 87.88 177 ASN A N 1
ATOM 1354 C CA . ASN A 1 177 ? 8.852 -6.793 -28.391 1 87.88 177 ASN A CA 1
ATOM 1355 C C . ASN A 1 177 ? 9.688 -6.906 -27.109 1 87.88 177 ASN A C 1
ATOM 1357 O O . ASN A 1 177 ? 10.117 -5.898 -26.547 1 87.88 177 ASN A O 1
ATOM 1361 N N . ILE A 1 178 ? 9.992 -8.125 -26.719 1 92.31 178 ILE A N 1
ATOM 1362 C CA . ILE A 1 178 ? 10.68 -8.25 -25.438 1 92.31 178 ILE A CA 1
ATOM 1363 C C . ILE A 1 178 ? 11.891 -9.164 -25.594 1 92.31 178 ILE A C 1
ATOM 1365 O O . ILE A 1 178 ? 11.758 -10.312 -26.016 1 92.31 178 ILE A O 1
ATOM 1369 N N . PHE A 1 179 ? 13.016 -8.633 -25.25 1 95.75 179 PHE A N 1
ATOM 1370 C CA . PHE A 1 179 ? 14.227 -9.43 -25.094 1 95.75 179 PHE A CA 1
ATOM 1371 C C . PHE A 1 179 ? 14.031 -10.516 -24.047 1 95.75 179 PHE A C 1
ATOM 1373 O O . PHE A 1 179 ? 13.672 -10.227 -22.906 1 95.75 179 PHE A O 1
ATOM 1380 N N . SER A 1 180 ? 14.273 -11.812 -24.469 1 97.19 180 SER A N 1
ATOM 1381 C CA . SER A 1 180 ? 13.875 -12.844 -23.5 1 97.19 180 SER A CA 1
ATOM 1382 C C . SER A 1 180 ? 14.93 -13.945 -23.422 1 97.19 180 SER A C 1
ATOM 1384 O O . SER A 1 180 ? 14.656 -15.023 -22.875 1 97.19 180 SER A O 1
ATOM 1386 N N . GLY A 1 181 ? 16.125 -13.781 -23.938 1 98 181 GLY A N 1
ATOM 1387 C CA . GLY A 1 181 ? 17.188 -14.75 -23.781 1 98 181 GLY A CA 1
ATOM 1388 C C . GLY A 1 181 ? 18.516 -14.289 -24.359 1 98 181 GLY A C 1
ATOM 1389 O O . GLY A 1 181 ? 18.547 -13.484 -25.281 1 98 181 GLY A O 1
ATOM 1390 N N . ALA A 1 182 ? 19.562 -14.836 -23.859 1 98.31 182 ALA A N 1
ATOM 1391 C CA . ALA A 1 182 ? 20.906 -14.453 -24.266 1 98.31 182 ALA A CA 1
ATOM 1392 C C . ALA A 1 182 ? 21.906 -15.578 -24.016 1 98.31 182 ALA A C 1
ATOM 1394 O O . ALA A 1 182 ? 21.594 -16.547 -23.312 1 98.31 182 ALA A O 1
ATOM 1395 N N . CYS A 1 183 ? 22.984 -15.422 -24.656 1 98 183 CYS A N 1
ATOM 1396 C CA . CYS A 1 183 ? 24.109 -16.328 -24.5 1 98 183 CYS A CA 1
ATOM 1397 C C . CYS A 1 183 ? 25.375 -15.562 -24.094 1 98 183 CYS A C 1
ATOM 1399 O O . CYS A 1 183 ? 25.547 -14.406 -24.484 1 98 183 CYS A O 1
ATOM 1401 N N . ASN A 1 184 ? 26.172 -16.234 -23.234 1 97.94 184 ASN A N 1
ATOM 1402 C CA . ASN A 1 184 ? 27.422 -15.578 -22.891 1 97.94 184 ASN A CA 1
ATOM 1403 C C . ASN A 1 184 ? 28.391 -15.57 -24.062 1 97.94 184 ASN A C 1
ATOM 1405 O O . ASN A 1 184 ? 28.125 -16.188 -25.094 1 97.94 184 ASN A O 1
ATOM 1409 N N . ASP A 1 185 ? 29.531 -14.883 -23.938 1 96.38 185 ASP A N 1
ATOM 1410 C CA . ASP A 1 185 ? 30.516 -14.719 -25 1 96.38 185 ASP A CA 1
ATOM 1411 C C . ASP A 1 185 ? 31.125 -16.062 -25.406 1 96.38 185 ASP A C 1
ATOM 1413 O O . ASP A 1 185 ? 31.375 -16.312 -26.578 1 96.38 185 ASP A O 1
ATOM 1417 N N . ASP A 1 186 ? 31.359 -16.938 -24.438 1 96.69 186 ASP A N 1
ATOM 1418 C CA . ASP A 1 186 ? 31.984 -18.219 -24.688 1 96.69 186 ASP A CA 1
ATOM 1419 C C . ASP A 1 186 ? 31.016 -19.188 -25.344 1 96.69 186 ASP A C 1
ATOM 1421 O O . ASP A 1 186 ? 31.422 -20.234 -25.875 1 96.69 186 ASP A O 1
ATOM 1425 N N . GLY A 1 187 ? 29.75 -18.938 -25.203 1 97.19 187 GLY A N 1
ATOM 1426 C CA . GLY A 1 187 ? 28.734 -19.656 -25.953 1 97.19 187 GLY A CA 1
ATOM 1427 C C . GLY A 1 187 ? 28.188 -20.875 -25.219 1 97.19 187 GLY A C 1
ATOM 1428 O O . GLY A 1 187 ? 27.406 -21.641 -25.781 1 97.19 187 GLY A O 1
ATOM 1429 N N . ASN A 1 188 ? 28.641 -21.062 -23.969 1 98.12 188 ASN A N 1
ATOM 1430 C CA . ASN A 1 188 ? 28.234 -22.281 -23.281 1 98.12 188 ASN A CA 1
ATOM 1431 C C . ASN A 1 188 ? 27.234 -21.984 -22.156 1 98.12 188 ASN A C 1
ATOM 1433 O O . ASN A 1 188 ? 26.703 -22.891 -21.531 1 98.12 188 ASN A O 1
ATOM 1437 N N . VAL A 1 189 ? 26.906 -20.719 -21.891 1 98.75 189 VAL A N 1
ATOM 1438 C CA . VAL A 1 189 ? 25.953 -20.328 -20.859 1 98.75 189 VAL A CA 1
ATOM 1439 C C . VAL A 1 189 ? 24.766 -19.594 -21.484 1 98.75 189 VAL A C 1
ATOM 1441 O O . VAL A 1 189 ? 24.969 -18.578 -22.188 1 98.75 189 VAL A O 1
ATOM 1444 N N . ILE A 1 190 ? 23.562 -20.094 -21.234 1 98.5 190 ILE A N 1
ATOM 1445 C CA . ILE A 1 190 ? 22.359 -19.5 -21.797 1 98.5 190 ILE A CA 1
ATOM 1446 C C . ILE A 1 190 ? 21.422 -19.078 -20.672 1 98.5 190 ILE A C 1
ATOM 1448 O O . ILE A 1 190 ? 21.266 -19.797 -19.688 1 98.5 190 ILE A O 1
ATOM 1452 N N . GLY A 1 191 ? 20.844 -17.922 -20.797 1 98.62 191 GLY A N 1
ATOM 1453 C CA . GLY A 1 191 ? 19.75 -17.438 -19.953 1 98.62 191 GLY A CA 1
ATOM 1454 C C . GLY A 1 191 ? 18.484 -17.141 -20.734 1 98.62 191 GLY A C 1
ATOM 1455 O O . GLY A 1 191 ? 18.531 -16.609 -21.844 1 98.62 191 GLY A O 1
ATOM 1456 N N . THR A 1 192 ? 17.328 -17.516 -20.188 1 98.56 192 THR A N 1
ATOM 1457 C CA . THR A 1 192 ? 16.078 -17.172 -20.844 1 98.56 192 THR A CA 1
ATOM 1458 C C . THR A 1 192 ? 14.984 -16.875 -19.812 1 98.56 192 THR A C 1
ATOM 1460 O O . THR A 1 192 ? 15.031 -17.375 -18.688 1 98.56 192 THR A O 1
ATOM 1463 N N . MET A 1 193 ? 14.094 -16.016 -20.234 1 98.12 193 MET A N 1
ATOM 1464 C CA . MET A 1 193 ? 12.945 -15.672 -19.406 1 98.12 193 MET A CA 1
ATOM 1465 C C . MET A 1 193 ? 11.75 -16.562 -19.734 1 98.12 193 MET A C 1
ATOM 1467 O O . MET A 1 193 ? 10.711 -16.484 -19.094 1 98.12 193 MET A O 1
ATOM 1471 N N . ILE A 1 194 ? 11.922 -17.469 -20.672 1 98.12 194 ILE A N 1
ATOM 1472 C CA . ILE A 1 194 ? 10.828 -18.312 -21.156 1 98.12 194 ILE A CA 1
ATOM 1473 C C . ILE A 1 194 ? 10.781 -19.609 -20.344 1 98.12 194 ILE A C 1
ATOM 1475 O O . ILE A 1 194 ? 11.625 -20.484 -20.531 1 98.12 194 ILE A O 1
ATOM 1479 N N . HIS A 1 195 ? 9.836 -19.688 -19.547 1 98.25 195 HIS A N 1
ATOM 1480 C CA . HIS A 1 195 ? 9.57 -20.938 -18.844 1 98.25 195 HIS A CA 1
ATOM 1481 C C . HIS A 1 195 ? 9.039 -22 -19.797 1 98.25 195 HIS A C 1
ATOM 1483 O O . HIS A 1 195 ? 8.438 -21.672 -20.828 1 98.25 195 HIS A O 1
ATOM 1489 N N . ASN A 1 196 ? 9.242 -23.312 -19.469 1 98.19 196 ASN A N 1
ATOM 1490 C CA . ASN A 1 196 ? 8.82 -24.469 -20.25 1 98.19 196 ASN A CA 1
ATOM 1491 C C . ASN A 1 196 ? 9.555 -24.531 -21.594 1 98.19 196 ASN A C 1
ATOM 1493 O O . ASN A 1 196 ? 9.125 -25.234 -22.5 1 98.19 196 ASN A O 1
ATOM 1497 N N . ILE A 1 197 ? 10.57 -23.812 -21.703 1 98.19 197 ILE A N 1
ATOM 1498 C CA . ILE A 1 197 ? 11.273 -23.734 -22.984 1 98.19 197 ILE A CA 1
ATOM 1499 C C . ILE A 1 197 ? 11.758 -25.125 -23.391 1 98.19 197 ILE A C 1
ATOM 1501 O O . ILE A 1 197 ? 11.75 -25.469 -24.578 1 98.19 197 ILE A O 1
ATOM 1505 N N . LEU A 1 198 ? 12.188 -25.938 -22.453 1 98.31 198 LEU A N 1
ATOM 1506 C CA . LEU A 1 198 ? 12.648 -27.297 -22.75 1 98.31 198 LEU A CA 1
ATOM 1507 C C . LEU A 1 198 ? 11.469 -28.266 -22.828 1 98.31 198 LEU A C 1
ATOM 1509 O O . LEU A 1 198 ? 11.547 -29.281 -23.531 1 98.31 198 LEU A O 1
ATOM 1513 N N . ASP A 1 199 ? 10.422 -27.938 -22.203 1 98.25 199 ASP A N 1
ATOM 1514 C CA . ASP A 1 199 ? 9.266 -28.828 -22.141 1 98.25 199 ASP A CA 1
ATOM 1515 C C . ASP A 1 199 ? 8.438 -28.734 -23.422 1 98.25 199 ASP A C 1
ATOM 1517 O O . ASP A 1 199 ? 7.812 -29.719 -23.844 1 98.25 199 ASP A O 1
ATOM 1521 N N . GLU A 1 200 ? 8.477 -27.594 -24.078 1 97.75 200 GLU A N 1
ATOM 1522 C CA . GLU A 1 200 ? 7.555 -27.391 -25.188 1 97.75 200 GLU A CA 1
ATOM 1523 C C . GLU A 1 200 ? 8.305 -27.328 -26.531 1 97.75 200 GLU A C 1
ATOM 1525 O O . GLU A 1 200 ? 7.691 -27.125 -27.578 1 97.75 200 GLU A O 1
ATOM 1530 N N . ASN A 1 201 ? 9.539 -27.469 -26.5 1 97.94 201 ASN A N 1
ATOM 1531 C CA . ASN A 1 201 ? 10.344 -27.375 -27.719 1 97.94 201 ASN A CA 1
ATOM 1532 C C . ASN A 1 201 ? 11.367 -28.516 -27.797 1 97.94 201 ASN A C 1
ATOM 1534 O O . ASN A 1 201 ? 12.539 -28.328 -27.469 1 97.94 201 ASN A O 1
ATOM 1538 N N . PRO A 1 202 ? 11.062 -29.656 -28.344 1 96.56 202 PRO A N 1
ATOM 1539 C CA . PRO A 1 202 ? 11.875 -30.875 -28.328 1 96.56 202 PRO A CA 1
ATOM 1540 C C . PRO A 1 202 ? 13.219 -30.688 -29.016 1 96.56 202 PRO A C 1
ATOM 1542 O O . PRO A 1 202 ? 14.203 -31.344 -28.656 1 96.56 202 PRO A O 1
ATOM 1545 N N . VAL A 1 203 ? 13.281 -29.812 -29.984 1 97.25 203 VAL A N 1
ATOM 1546 C CA . VAL A 1 203 ? 14.523 -29.578 -30.703 1 97.25 203 VAL A CA 1
ATOM 1547 C C . VAL A 1 203 ? 15.594 -29.062 -29.734 1 97.25 203 VAL A C 1
ATOM 1549 O O . VAL A 1 203 ? 16.766 -29.438 -29.844 1 97.25 203 VAL A O 1
ATOM 1552 N N . LEU A 1 204 ? 15.18 -28.219 -28.859 1 98.12 204 LEU A N 1
ATOM 1553 C CA . LEU A 1 204 ? 16.125 -27.656 -27.891 1 98.12 204 LEU A CA 1
ATOM 1554 C C . LEU A 1 204 ? 16.656 -28.734 -26.969 1 98.12 204 LEU A C 1
ATOM 1556 O O . LEU A 1 204 ? 17.828 -28.719 -26.594 1 98.12 204 LEU A O 1
ATOM 1560 N N . VAL A 1 205 ? 15.812 -29.656 -26.578 1 98.06 205 VAL A N 1
ATOM 1561 C CA . VAL A 1 205 ? 16.219 -30.766 -25.734 1 98.06 205 VAL A CA 1
ATOM 1562 C C . VAL A 1 205 ? 17.266 -31.609 -26.469 1 98.06 205 VAL A C 1
ATOM 1564 O O . VAL A 1 205 ? 18.297 -31.953 -25.906 1 98.06 205 VAL A O 1
ATOM 1567 N N . LYS A 1 206 ? 17 -31.906 -27.688 1 97.19 206 LYS A N 1
ATOM 1568 C CA . LYS A 1 206 ? 17.938 -32.688 -28.516 1 97.19 206 LYS A CA 1
ATOM 1569 C C . LYS A 1 206 ? 19.281 -31.969 -28.641 1 97.19 206 LYS A C 1
ATOM 1571 O O . LYS A 1 206 ? 20.328 -32.625 -28.578 1 97.19 206 LYS A O 1
ATOM 1576 N N . ASN A 1 207 ? 19.203 -30.719 -28.844 1 97.94 207 ASN A N 1
ATOM 1577 C CA . ASN A 1 207 ? 20.422 -29.922 -29 1 97.94 207 ASN A CA 1
ATOM 1578 C C . ASN A 1 207 ? 21.281 -29.969 -27.75 1 97.94 207 ASN A C 1
ATOM 1580 O O . ASN A 1 207 ? 22.5 -30.047 -27.828 1 97.94 207 ASN A O 1
ATOM 1584 N N . LEU A 1 208 ? 20.656 -29.859 -26.578 1 98 208 LEU A N 1
ATOM 1585 C CA . LEU A 1 208 ? 21.422 -29.953 -25.328 1 98 208 LEU A CA 1
ATOM 1586 C C . LEU A 1 208 ? 22.078 -31.312 -25.188 1 98 208 LEU A C 1
ATOM 1588 O O . LEU A 1 208 ? 23.266 -31.406 -24.828 1 98 208 LEU A O 1
ATOM 1592 N N . LEU A 1 209 ? 21.344 -32.344 -25.484 1 98.06 209 LEU A N 1
ATOM 1593 C CA . LEU A 1 209 ? 21.875 -33.688 -25.391 1 98.06 209 LEU A CA 1
ATOM 1594 C C . LEU A 1 209 ? 23.047 -33.875 -26.359 1 98.06 209 LEU A C 1
ATOM 1596 O O . LEU A 1 209 ? 24.047 -34.5 -26 1 98.06 209 LEU A O 1
ATOM 1600 N N . ASN A 1 210 ? 22.938 -33.344 -27.531 1 97.38 210 ASN A N 1
ATOM 1601 C CA . ASN A 1 210 ? 24.031 -33.406 -28.5 1 97.38 210 ASN A CA 1
ATOM 1602 C C . ASN A 1 210 ? 25.25 -32.625 -28.016 1 97.38 210 ASN A C 1
ATOM 1604 O O . ASN A 1 210 ? 26.391 -33.094 -28.203 1 97.38 210 ASN A O 1
ATOM 1608 N N . GLN A 1 211 ? 24.969 -31.516 -27.438 1 97.19 211 GLN A N 1
ATOM 1609 C CA . GLN A 1 211 ? 26.047 -30.656 -26.969 1 97.19 211 GLN A CA 1
ATOM 1610 C C . GLN A 1 211 ? 26.922 -31.375 -25.938 1 97.19 211 GLN A C 1
ATOM 1612 O O . GLN A 1 211 ? 28.125 -31.156 -25.875 1 97.19 211 GLN A O 1
ATOM 1617 N N . ILE A 1 212 ? 26.312 -32.25 -25.156 1 97.56 212 ILE A N 1
ATOM 1618 C CA . ILE A 1 212 ? 27.062 -32.906 -24.094 1 97.56 212 ILE A CA 1
ATOM 1619 C C . ILE A 1 212 ? 27.375 -34.344 -24.5 1 97.56 212 ILE A C 1
ATOM 1621 O O . ILE A 1 212 ? 27.734 -35.188 -23.656 1 97.56 212 ILE A O 1
ATOM 1625 N N . ASP A 1 213 ? 27.156 -34.719 -25.703 1 97 213 ASP A N 1
ATOM 1626 C CA . ASP A 1 213 ? 27.453 -36 -26.297 1 97 213 ASP A CA 1
ATOM 1627 C C . ASP A 1 213 ? 26.797 -37.125 -25.5 1 97 213 ASP A C 1
ATOM 1629 O O . ASP A 1 213 ? 27.438 -38.125 -25.172 1 97 213 ASP A O 1
ATOM 1633 N N . ALA A 1 214 ? 25.578 -36.844 -25.188 1 97.44 214 ALA A N 1
ATOM 1634 C CA . ALA A 1 214 ? 24.844 -37.844 -24.422 1 97.44 214 ALA A CA 1
ATOM 1635 C C . ALA A 1 214 ? 24.391 -39 -25.328 1 97.44 214 ALA A C 1
ATOM 1637 O O . ALA A 1 214 ? 23.734 -38.781 -26.344 1 97.44 214 ALA A O 1
ATOM 1638 N N . ASP A 1 215 ? 24.656 -40.25 -24.969 1 94.94 215 ASP A N 1
ATOM 1639 C CA . ASP A 1 215 ? 24.219 -41.406 -25.719 1 94.94 215 ASP A CA 1
ATOM 1640 C C . ASP A 1 215 ? 23.375 -42.344 -24.859 1 94.94 215 ASP A C 1
ATOM 1642 O O . ASP A 1 215 ? 22.859 -43.344 -25.359 1 94.94 215 ASP A O 1
ATOM 1646 N N . ASP A 1 216 ? 23.25 -42.031 -23.609 1 97 216 ASP A N 1
ATOM 1647 C CA . ASP A 1 216 ? 22.5 -42.844 -22.656 1 97 216 ASP A CA 1
ATOM 1648 C C . ASP A 1 216 ? 21.156 -42.188 -22.312 1 97 216 ASP A C 1
ATOM 1650 O O . ASP A 1 216 ? 20.828 -42.031 -21.141 1 97 216 ASP A O 1
ATOM 1654 N N . ILE A 1 217 ? 20.375 -41.969 -23.297 1 96.56 217 ILE A N 1
ATOM 1655 C CA . ILE A 1 217 ? 19.141 -41.188 -23.172 1 96.56 217 ILE A CA 1
ATOM 1656 C C . ILE A 1 217 ? 18.172 -41.906 -22.25 1 96.56 217 ILE A C 1
ATOM 1658 O O . ILE A 1 217 ? 17.547 -41.281 -21.391 1 96.56 217 ILE A O 1
ATOM 1662 N N . GLU A 1 218 ? 18 -43.156 -22.406 1 96.94 218 GLU A N 1
ATOM 1663 C CA . GLU A 1 218 ? 17.094 -43.938 -21.562 1 96.94 218 GLU A CA 1
ATOM 1664 C C . GLU A 1 218 ? 17.5 -43.844 -20.094 1 96.94 218 GLU A C 1
ATOM 1666 O O . GLU A 1 218 ? 16.641 -43.75 -19.219 1 96.94 218 GLU A O 1
ATOM 1671 N N . ASP A 1 219 ? 18.766 -43.938 -19.891 1 97.75 219 ASP A N 1
ATOM 1672 C CA . ASP A 1 219 ? 19.266 -43.812 -18.516 1 97.75 219 ASP A CA 1
ATOM 1673 C C . ASP A 1 219 ? 18.969 -42.438 -17.953 1 97.75 219 ASP A C 1
ATOM 1675 O O . ASP A 1 219 ? 18.641 -42.281 -16.766 1 97.75 219 ASP A O 1
ATOM 1679 N N . ILE A 1 220 ? 19.172 -41.438 -18.75 1 98.12 220 ILE A N 1
ATOM 1680 C CA . ILE A 1 220 ? 18.891 -40.062 -18.328 1 98.12 220 ILE A CA 1
ATOM 1681 C C . ILE A 1 220 ? 17.438 -39.969 -17.875 1 98.12 220 ILE A C 1
ATOM 1683 O O . ILE A 1 220 ? 17.156 -39.469 -16.781 1 98.12 220 ILE A O 1
ATOM 1687 N N . TYR A 1 221 ? 16.5 -40.406 -18.609 1 97.69 221 TYR A N 1
ATOM 1688 C CA . TYR A 1 221 ? 15.078 -40.312 -18.297 1 97.69 221 TYR A CA 1
ATOM 1689 C C . TYR A 1 221 ? 14.734 -41.125 -17.047 1 97.69 221 TYR A C 1
ATOM 1691 O O . TYR A 1 221 ? 13.883 -40.719 -16.25 1 97.69 221 TYR A O 1
ATOM 1699 N N . ASN A 1 222 ? 15.391 -42.281 -16.906 1 97.81 222 ASN A N 1
ATOM 1700 C CA . ASN A 1 222 ? 15.18 -43.094 -15.703 1 97.81 222 ASN A CA 1
ATOM 1701 C C . ASN A 1 222 ? 15.68 -42.375 -14.453 1 97.81 222 ASN A C 1
ATOM 1703 O O . ASN A 1 222 ? 15.023 -42.375 -13.414 1 97.81 222 ASN A O 1
ATOM 1707 N N . ARG A 1 223 ? 16.828 -41.781 -14.531 1 97.94 223 ARG A N 1
ATOM 1708 C CA . ARG A 1 223 ? 17.375 -41.031 -13.398 1 97.94 223 ARG A CA 1
ATOM 1709 C C . ARG A 1 223 ? 16.562 -39.781 -13.141 1 97.94 223 ARG A C 1
ATOM 1711 O O . ARG A 1 223 ? 16.438 -39.344 -11.992 1 97.94 223 ARG A O 1
ATOM 1718 N N . ASN A 1 224 ? 16 -39.219 -14.203 1 98.38 224 ASN A N 1
ATOM 1719 C CA . ASN A 1 224 ? 15.125 -38.062 -14.023 1 98.38 224 ASN A CA 1
ATOM 1720 C C . ASN A 1 224 ? 13.906 -38.406 -13.172 1 98.38 224 ASN A C 1
ATOM 1722 O O . ASN A 1 224 ? 13.43 -37.594 -12.398 1 98.38 224 ASN A O 1
ATOM 1726 N N . LYS A 1 225 ? 13.367 -39.594 -13.344 1 97.88 225 LYS A N 1
ATOM 1727 C CA . LYS A 1 225 ? 12.258 -40.031 -12.516 1 97.88 225 LYS A CA 1
ATOM 1728 C C . LYS A 1 225 ? 12.617 -39.969 -11.031 1 97.88 225 LYS A C 1
ATOM 1730 O O . LYS A 1 225 ? 11.789 -39.594 -10.203 1 97.88 225 LYS A O 1
ATOM 1735 N N . LYS A 1 226 ? 13.859 -40.312 -10.68 1 97.19 226 LYS A N 1
ATOM 1736 C CA . LYS A 1 226 ? 14.328 -40.25 -9.297 1 97.19 226 LYS A CA 1
ATOM 1737 C C . LYS A 1 226 ? 14.422 -38.812 -8.82 1 97.19 226 LYS A C 1
ATOM 1739 O O . LYS A 1 226 ? 14.148 -38.5 -7.66 1 97.19 226 LYS A O 1
ATOM 1744 N N . VAL A 1 227 ? 14.852 -37.969 -9.711 1 97.44 227 VAL A N 1
ATOM 1745 C CA . VAL A 1 227 ? 14.914 -36.562 -9.391 1 97.44 227 VAL A CA 1
ATOM 1746 C C . VAL A 1 227 ? 13.508 -36.031 -9.086 1 97.44 227 VAL A C 1
ATOM 1748 O O . VAL A 1 227 ? 13.305 -35.312 -8.102 1 97.44 227 VAL A O 1
ATOM 1751 N N . LYS A 1 228 ? 12.562 -36.406 -9.898 1 96.56 228 LYS A N 1
ATOM 1752 C CA . LYS A 1 228 ? 11.18 -36 -9.695 1 96.56 228 LYS A CA 1
ATOM 1753 C C . LYS A 1 228 ? 10.633 -36.531 -8.375 1 96.56 228 LYS A C 1
ATOM 1755 O O . LYS A 1 228 ? 9.906 -35.812 -7.664 1 96.56 228 LYS A O 1
ATOM 1760 N N . GLU A 1 229 ? 10.969 -37.719 -8.055 1 95.25 229 GLU A N 1
ATOM 1761 C CA . GLU A 1 229 ? 10.578 -38.312 -6.773 1 95.25 229 GLU A CA 1
ATOM 1762 C C . GLU A 1 229 ? 11.172 -37.5 -5.609 1 95.25 229 GLU A C 1
ATOM 1764 O O . GLU A 1 229 ? 10.492 -37.281 -4.602 1 95.25 229 GLU A O 1
ATOM 1769 N N . HIS A 1 230 ? 12.383 -37.156 -5.785 1 95.19 230 HIS A N 1
ATOM 1770 C CA . HIS A 1 230 ? 13.023 -36.375 -4.75 1 95.19 230 HIS A CA 1
ATOM 1771 C C . HIS A 1 230 ? 12.32 -35.031 -4.566 1 95.19 230 HIS A C 1
ATOM 1773 O O . HIS A 1 230 ? 12.062 -34.594 -3.438 1 95.19 230 HIS A O 1
ATOM 1779 N N . ILE A 1 231 ? 12.008 -34.375 -5.629 1 95.81 231 ILE A N 1
ATOM 1780 C CA . ILE A 1 231 ? 11.328 -33.094 -5.59 1 95.81 231 ILE A CA 1
ATOM 1781 C C . ILE A 1 231 ? 9.984 -33.219 -4.879 1 95.81 231 ILE A C 1
ATOM 1783 O O . ILE A 1 231 ? 9.617 -32.375 -4.07 1 95.81 231 ILE A O 1
ATOM 1787 N N . GLN A 1 232 ? 9.312 -34.312 -5.086 1 94.31 232 GLN A N 1
ATOM 1788 C CA . GLN A 1 232 ? 7.977 -34.531 -4.543 1 94.31 232 GLN A CA 1
ATOM 1789 C C . GLN A 1 232 ? 8.039 -35.125 -3.141 1 94.31 232 GLN A C 1
ATOM 1791 O O . GLN A 1 232 ? 7.012 -35.5 -2.574 1 94.31 232 GLN A O 1
ATOM 1796 N N . SER A 1 233 ? 9.203 -35.25 -2.568 1 94.25 233 SER A N 1
ATOM 1797 C CA . SER A 1 233 ? 9.344 -35.938 -1.29 1 94.25 233 SER A CA 1
ATOM 1798 C C . SER A 1 233 ? 9.172 -34.969 -0.119 1 94.25 233 SER A C 1
ATOM 1800 O O . SER A 1 233 ? 8.906 -35.406 1.007 1 94.25 233 SER A O 1
ATOM 1802 N N . GLU A 1 234 ? 9.336 -33.719 -0.335 1 94.75 234 GLU A N 1
ATOM 1803 C CA . GLU A 1 234 ? 9.273 -32.719 0.745 1 94.75 234 GLU A CA 1
ATOM 1804 C C . GLU A 1 234 ? 8.508 -31.484 0.309 1 94.75 234 GLU A C 1
ATOM 1806 O O . GLU A 1 234 ? 8.594 -31.062 -0.85 1 94.75 234 GLU A O 1
ATOM 1811 N N . ILE A 1 235 ? 7.844 -30.938 1.265 1 95.06 235 ILE A N 1
ATOM 1812 C CA . ILE A 1 235 ? 7.195 -29.656 1.019 1 95.06 235 ILE A CA 1
ATOM 1813 C C . ILE A 1 235 ? 8.234 -28.531 1.038 1 95.06 235 ILE A C 1
ATOM 1815 O O . ILE A 1 235 ? 9.125 -28.531 1.889 1 95.06 235 ILE A O 1
ATOM 1819 N N . GLY A 1 236 ? 8.109 -27.594 0.087 1 94.81 236 GLY A N 1
ATOM 1820 C CA . GLY A 1 236 ? 9.117 -26.547 0.022 1 94.81 236 GLY A CA 1
ATOM 1821 C C . GLY A 1 236 ? 10.523 -27.078 -0.176 1 94.81 236 GLY A C 1
ATOM 1822 O O . GLY A 1 236 ? 10.711 -28.141 -0.786 1 94.81 236 GLY A O 1
ATOM 1823 N N . ILE A 1 237 ? 11.508 -26.344 0.199 1 94.62 237 ILE A N 1
ATOM 1824 C CA . ILE A 1 237 ? 12.898 -26.766 0.07 1 94.62 237 ILE A CA 1
ATOM 1825 C C . ILE A 1 237 ? 13.617 -26.594 1.407 1 94.62 237 ILE A C 1
ATOM 1827 O O . ILE A 1 237 ? 13.656 -25.484 1.96 1 94.62 237 ILE A O 1
ATOM 1831 N N . GLY A 1 238 ? 14.117 -27.656 1.884 1 91.56 238 GLY A N 1
ATOM 1832 C CA . GLY A 1 238 ? 14.891 -27.609 3.115 1 91.56 238 GLY A CA 1
ATOM 1833 C C . GLY A 1 238 ? 14.031 -27.484 4.355 1 91.56 238 GLY A C 1
ATOM 1834 O O . GLY A 1 238 ? 14.484 -26.953 5.379 1 91.56 238 GLY A O 1
ATOM 1835 N N . THR A 1 239 ? 12.766 -27.844 4.25 1 93.19 239 THR A N 1
ATOM 1836 C CA . THR A 1 239 ? 11.836 -27.672 5.363 1 93.19 239 THR A CA 1
ATOM 1837 C C . THR A 1 239 ? 11.859 -28.891 6.277 1 93.19 239 THR A C 1
ATOM 1839 O O . THR A 1 239 ? 11.453 -28.812 7.438 1 93.19 239 THR A O 1
ATOM 1842 N N . GLY A 1 240 ? 12.258 -30.062 5.73 1 92.81 240 GLY A N 1
ATOM 1843 C CA . GLY A 1 240 ? 12.219 -31.312 6.465 1 92.81 240 GLY A CA 1
ATOM 1844 C C . GLY A 1 240 ? 10.82 -31.891 6.582 1 92.81 240 GLY A C 1
ATOM 1845 O O . GLY A 1 240 ? 10.633 -32.938 7.18 1 92.81 240 GLY A O 1
ATOM 1846 N N . ILE A 1 241 ? 9.859 -31.328 5.98 1 95.62 241 ILE A N 1
ATOM 1847 C CA . ILE A 1 241 ? 8.484 -31.812 6.039 1 95.62 241 ILE A CA 1
ATOM 1848 C C . ILE A 1 241 ? 8.219 -32.75 4.875 1 95.62 241 ILE A C 1
ATOM 1850 O O . ILE A 1 241 ? 8.172 -32.344 3.717 1 95.62 241 ILE A O 1
ATOM 1854 N N . LYS A 1 242 ? 7.965 -33.969 5.148 1 94.5 242 LYS A N 1
ATOM 1855 C CA . LYS A 1 242 ? 7.77 -35 4.121 1 94.5 242 LYS A CA 1
ATOM 1856 C C . LYS A 1 242 ? 6.344 -34.938 3.574 1 94.5 242 LYS A C 1
ATOM 1858 O O . LYS A 1 242 ? 5.395 -34.688 4.316 1 94.5 242 LYS A O 1
ATOM 1863 N N . ILE A 1 243 ? 6.23 -35.188 2.359 1 90.75 243 ILE A N 1
ATOM 1864 C CA . ILE A 1 243 ? 4.934 -35.344 1.718 1 90.75 243 ILE A CA 1
ATOM 1865 C C . ILE A 1 243 ? 4.484 -36.812 1.841 1 90.75 243 ILE A C 1
ATOM 1867 O O . ILE A 1 243 ? 5.168 -37.719 1.362 1 90.75 243 ILE A O 1
ATOM 1871 N N . PRO A 1 244 ? 3.373 -37 2.467 1 89.56 244 PRO A N 1
ATOM 1872 C CA . PRO A 1 244 ? 2.93 -38.375 2.629 1 89.56 244 PRO A CA 1
ATOM 1873 C C . PRO A 1 244 ? 2.377 -38.969 1.337 1 89.56 244 PRO A C 1
ATOM 1875 O O . PRO A 1 244 ? 2.15 -38.25 0.365 1 89.56 244 PRO A O 1
ATOM 1878 N N . GLN A 1 245 ? 2.221 -40.312 1.374 1 81.25 245 GLN A N 1
ATOM 1879 C CA . GLN A 1 245 ? 1.62 -41.031 0.24 1 81.25 245 GLN A CA 1
ATOM 1880 C C . GLN A 1 245 ? 0.171 -40.594 0.035 1 81.25 245 GLN A C 1
ATOM 1882 O O . GLN A 1 245 ? -0.565 -40.375 1.003 1 81.25 245 GLN A O 1
ATOM 1887 N N . ARG A 1 246 ? -0.151 -40.5 -1.186 1 78.06 246 ARG A N 1
ATOM 1888 C CA . ARG A 1 246 ? -1.422 -39.906 -1.614 1 78.06 246 ARG A CA 1
ATOM 1889 C C . ARG A 1 246 ? -2.592 -40.812 -1.189 1 78.06 246 ARG A C 1
ATOM 1891 O O . ARG A 1 246 ? -2.496 -42.031 -1.225 1 78.06 246 ARG A O 1
ATOM 1898 N N . LYS A 1 247 ? -3.645 -40.156 -0.632 1 64 247 LYS A N 1
ATOM 1899 C CA . LYS A 1 247 ? -4.949 -40.75 -0.385 1 64 247 LYS A CA 1
ATOM 1900 C C . LYS A 1 247 ? -5.809 -40.75 -1.646 1 64 247 LYS A C 1
ATOM 1902 O O . LYS A 1 247 ? -5.758 -39.781 -2.43 1 64 247 LYS A O 1
ATOM 1907 N N . ALA A 1 248 ? -5.953 -41.906 -2.342 1 60.38 248 ALA A N 1
ATOM 1908 C CA . ALA A 1 248 ? -6.727 -41.969 -3.58 1 60.38 248 ALA A CA 1
ATOM 1909 C C . ALA A 1 248 ? -8.109 -41.375 -3.396 1 60.38 248 ALA A C 1
ATOM 1911 O O . ALA A 1 248 ? -8.812 -41.656 -2.424 1 60.38 248 ALA A O 1
ATOM 1912 N N . ASN A 1 249 ? -8.266 -40 -3.508 1 62.47 249 ASN A N 1
ATOM 1913 C CA . ASN A 1 249 ? -9.68 -39.625 -3.561 1 62.47 249 ASN A CA 1
ATOM 1914 C C . ASN A 1 249 ? -10.195 -39.594 -4.996 1 62.47 249 ASN A C 1
ATOM 1916 O O . ASN A 1 249 ? -9.414 -39.469 -5.938 1 62.47 249 ASN A O 1
ATOM 1920 N N . GLU A 1 250 ? -11.625 -39.688 -5.109 1 75.19 250 GLU A N 1
ATOM 1921 C CA . GLU A 1 250 ? -12.508 -39.531 -6.266 1 75.19 250 GLU A CA 1
ATOM 1922 C C . GLU A 1 250 ? -12.281 -38.219 -6.98 1 75.19 250 GLU A C 1
ATOM 1924 O O . GLU A 1 250 ? -11.188 -37.656 -6.906 1 75.19 250 GLU A O 1
ATOM 1929 N N . LYS A 1 251 ? -13.219 -37.594 -7.605 1 88.62 251 LYS A N 1
ATOM 1930 C CA . LYS A 1 251 ? -13.25 -36.375 -8.414 1 88.62 251 LYS A CA 1
ATOM 1931 C C . LYS A 1 251 ? -12.75 -35.156 -7.617 1 88.62 251 LYS A C 1
ATOM 1933 O O . LYS A 1 251 ? -13.07 -35.031 -6.438 1 88.62 251 LYS A O 1
ATOM 1938 N N . PRO A 1 252 ? -11.875 -34.375 -8.25 1 95.5 252 PRO A N 1
ATOM 1939 C CA . PRO A 1 252 ? -11.359 -33.188 -7.547 1 95.5 252 PRO A CA 1
ATOM 1940 C C . PRO A 1 252 ? -12.461 -32.312 -7.004 1 95.5 252 PRO A C 1
ATOM 1942 O O . PRO A 1 252 ? -13.5 -32.125 -7.648 1 95.5 252 PRO A O 1
ATOM 1945 N N . LYS A 1 253 ? -12.305 -31.75 -5.82 1 97.62 253 LYS A N 1
ATOM 1946 C CA . LYS A 1 253 ? -13.203 -30.766 -5.23 1 97.62 253 LYS A CA 1
ATOM 1947 C C . LYS A 1 253 ? -12.617 -29.359 -5.336 1 97.62 253 LYS A C 1
ATOM 1949 O O . LYS A 1 253 ? -11.406 -29.172 -5.172 1 97.62 253 LYS A O 1
ATOM 1954 N N . PHE A 1 254 ? -13.508 -28.375 -5.605 1 98.56 254 PHE A N 1
ATOM 1955 C CA . PHE A 1 254 ? -13.07 -27.016 -5.906 1 98.56 254 PHE A CA 1
ATOM 1956 C C . PHE A 1 254 ? -13.43 -26.062 -4.773 1 98.56 254 PHE A C 1
ATOM 1958 O O . PHE A 1 254 ? -14.516 -26.172 -4.191 1 98.56 254 PHE A O 1
ATOM 1965 N N . LEU A 1 255 ? -12.625 -25.125 -4.465 1 98.75 255 LEU A N 1
ATOM 1966 C CA . LEU A 1 255 ? -12.859 -24.016 -3.547 1 98.75 255 LEU A CA 1
ATOM 1967 C C . LEU A 1 255 ? -12.172 -22.75 -4.031 1 98.75 255 LEU A C 1
ATOM 1969 O O . LEU A 1 255 ? -10.969 -22.75 -4.301 1 98.75 255 LEU A O 1
ATOM 1973 N N . MET A 1 256 ? -12.914 -21.719 -4.188 1 98.88 256 MET A N 1
ATOM 1974 C CA . MET A 1 256 ? -12.328 -20.438 -4.582 1 98.88 256 MET A CA 1
ATOM 1975 C C . MET A 1 256 ? -12.062 -19.562 -3.357 1 98.88 256 MET A C 1
ATOM 1977 O O . MET A 1 256 ? -12.883 -19.5 -2.443 1 98.88 256 MET A O 1
ATOM 1981 N N . ILE A 1 257 ? -10.922 -19 -3.318 1 98.88 257 ILE A N 1
ATOM 1982 C CA . ILE A 1 257 ? -10.57 -17.984 -2.334 1 98.88 257 ILE A CA 1
ATOM 1983 C C . ILE A 1 257 ? -10.812 -16.594 -2.918 1 98.88 257 ILE A C 1
ATOM 1985 O O . ILE A 1 257 ? -10.008 -16.094 -3.707 1 98.88 257 ILE A O 1
ATOM 1989 N N . GLY A 1 258 ? -11.922 -15.969 -2.529 1 98.56 258 GLY A N 1
ATOM 1990 C CA . GLY A 1 258 ? -12.297 -14.641 -2.99 1 98.56 258 GLY A CA 1
ATOM 1991 C C . GLY A 1 258 ? -12.078 -13.562 -1.943 1 98.56 258 GLY A C 1
ATOM 1992 O O . GLY A 1 258 ? -11.789 -13.867 -0.784 1 98.56 258 GLY A O 1
ATOM 1993 N N . SER A 1 259 ? -12.172 -12.297 -2.344 1 98.44 259 SER A N 1
ATOM 1994 C CA . SER A 1 259 ? -11.984 -11.188 -1.417 1 98.44 259 SER A CA 1
ATOM 1995 C C . SER A 1 259 ? -12.727 -9.938 -1.897 1 98.44 259 SER A C 1
ATOM 1997 O O . SER A 1 259 ? -13.375 -9.961 -2.943 1 98.44 259 SER A O 1
ATOM 1999 N N . ASN A 1 260 ? -12.664 -8.906 -1.027 1 97.5 260 ASN A N 1
ATOM 2000 C CA . ASN A 1 260 ? -13.258 -7.629 -1.409 1 97.5 260 ASN A CA 1
ATOM 2001 C C . ASN A 1 260 ? -12.219 -6.691 -2.016 1 97.5 260 ASN A C 1
ATOM 2003 O O . ASN A 1 260 ? -12.508 -5.523 -2.289 1 97.5 260 ASN A O 1
ATOM 2007 N N . GLY A 1 261 ? -11.031 -7.203 -2.15 1 96.31 261 GLY A N 1
ATOM 2008 C CA . GLY A 1 261 ? -10.055 -6.34 -2.791 1 96.31 261 GLY A CA 1
ATOM 2009 C C . GLY A 1 261 ? -8.633 -6.867 -2.688 1 96.31 261 GLY A C 1
ATOM 2010 O O . GLY A 1 261 ? -8.391 -7.879 -2.025 1 96.31 261 GLY A O 1
ATOM 2011 N N . SER A 1 262 ? -7.715 -6.152 -3.35 1 93.56 262 SER A N 1
ATOM 2012 C CA . SER A 1 262 ? -6.293 -6.461 -3.256 1 93.56 262 SER A CA 1
ATOM 2013 C C . SER A 1 262 ? -5.77 -6.238 -1.84 1 93.56 262 SER A C 1
ATOM 2015 O O . SER A 1 262 ? -6.391 -5.527 -1.048 1 93.56 262 SER A O 1
ATOM 2017 N N . ASP A 1 263 ? -4.73 -6.941 -1.437 1 90.69 263 ASP A N 1
ATOM 2018 C CA . ASP A 1 263 ? -4.051 -6.836 -0.15 1 90.69 263 ASP A CA 1
ATOM 2019 C C . ASP A 1 263 ? -4.914 -7.395 0.978 1 90.69 263 ASP A C 1
ATOM 2021 O O . ASP A 1 263 ? -4.773 -6.988 2.133 1 90.69 263 ASP A O 1
ATOM 2025 N N . SER A 1 264 ? -5.883 -8.195 0.604 1 95.94 264 SER A N 1
ATOM 2026 C CA . SER A 1 264 ? -6.73 -8.836 1.604 1 95.94 264 SER A CA 1
ATOM 2027 C C . SER A 1 264 ? -6.035 -10.039 2.227 1 95.94 264 SER A C 1
ATOM 2029 O O . SER A 1 264 ? -6.461 -10.539 3.27 1 95.94 264 SER A O 1
ATOM 2031 N N . GLY A 1 265 ? -4.988 -10.531 1.557 1 95.38 265 GLY A N 1
ATOM 2032 C CA . GLY A 1 265 ? -4.254 -11.688 2.057 1 95.38 265 GLY A CA 1
ATOM 2033 C C . GLY A 1 265 ? -4.586 -12.969 1.32 1 95.38 265 GLY A C 1
ATOM 2034 O O . GLY A 1 265 ? -4.238 -14.062 1.776 1 95.38 265 GLY A O 1
ATOM 2035 N N . LYS A 1 266 ? -5.219 -12.883 0.127 1 96.62 266 LYS A N 1
ATOM 2036 C CA . LYS A 1 266 ? -5.613 -14.062 -0.632 1 96.62 266 LYS A CA 1
ATOM 2037 C C . LYS A 1 266 ? -4.414 -14.961 -0.912 1 96.62 266 LYS A C 1
ATOM 2039 O O . LYS A 1 266 ? -4.453 -16.172 -0.635 1 96.62 266 LYS A O 1
ATOM 2044 N N . THR A 1 267 ? -3.35 -14.367 -1.435 1 97.06 267 THR A N 1
ATOM 2045 C CA . THR A 1 267 ? -2.17 -15.141 -1.817 1 97.06 267 THR A CA 1
ATOM 2046 C C . THR A 1 267 ? -1.554 -15.828 -0.602 1 97.06 267 THR A C 1
ATOM 2048 O O . THR A 1 267 ? -1.19 -17 -0.666 1 97.06 267 THR A O 1
ATOM 2051 N N . PHE A 1 268 ? -1.477 -15.102 0.505 1 96.81 268 PHE A N 1
ATOM 2052 C CA . PHE A 1 268 ? -0.885 -15.617 1.736 1 96.81 268 PHE A CA 1
ATOM 2053 C C . PHE A 1 268 ? -1.701 -16.781 2.285 1 96.81 268 PHE A C 1
ATOM 2055 O O . PHE A 1 268 ? -1.147 -17.828 2.613 1 96.81 268 PHE A O 1
ATOM 2062 N N . ILE A 1 269 ? -3.037 -16.609 2.348 1 98.44 269 ILE A N 1
ATOM 2063 C CA . ILE A 1 269 ? -3.932 -17.625 2.898 1 98.44 269 ILE A CA 1
ATOM 2064 C C . ILE A 1 269 ? -3.973 -18.828 1.969 1 98.44 269 ILE A C 1
ATOM 2066 O O . ILE A 1 269 ? -3.91 -19.969 2.426 1 98.44 269 ILE A O 1
ATOM 2070 N N . LEU A 1 270 ? -4.09 -18.609 0.662 1 98.62 270 LEU A N 1
ATOM 2071 C CA . LEU A 1 270 ? -4.09 -19.703 -0.304 1 98.62 270 LEU A CA 1
ATOM 2072 C C . LEU A 1 270 ? -2.812 -20.516 -0.191 1 98.62 270 LEU A C 1
ATOM 2074 O O . LEU A 1 270 ? -2.861 -21.75 -0.205 1 98.62 270 LEU A O 1
ATOM 2078 N N . THR A 1 271 ? -1.678 -19.844 -0.096 1 98.31 271 THR A N 1
ATOM 2079 C CA . THR A 1 271 ? -0.386 -20.516 0.015 1 98.31 271 THR A CA 1
ATOM 2080 C C . THR A 1 271 ? -0.341 -21.406 1.256 1 98.31 271 THR A C 1
ATOM 2082 O O . THR A 1 271 ? 0.041 -22.578 1.176 1 98.31 271 THR A O 1
ATOM 2085 N N . GLY A 1 272 ? -0.743 -20.828 2.365 1 98.56 272 GLY A N 1
ATOM 2086 C CA . GLY A 1 272 ? -0.769 -21.609 3.596 1 98.56 272 GLY A CA 1
ATOM 2087 C C . GLY A 1 272 ? -1.694 -22.797 3.525 1 98.56 272 GLY A C 1
ATOM 2088 O O . GLY A 1 272 ? -1.343 -23.891 3.982 1 98.56 272 GLY A O 1
ATOM 2089 N N . LEU A 1 273 ? -2.883 -22.609 2.955 1 98.81 273 LEU A N 1
ATOM 2090 C CA . LEU A 1 273 ? -3.85 -23.688 2.812 1 98.81 273 LEU A CA 1
ATOM 2091 C C . LEU A 1 273 ? -3.303 -24.797 1.906 1 98.81 273 LEU A C 1
ATOM 2093 O O . LEU A 1 273 ? -3.434 -25.984 2.217 1 98.81 273 LEU A O 1
ATOM 2097 N N . ALA A 1 274 ? -2.695 -24.406 0.812 1 98.56 274 ALA A N 1
ATOM 2098 C CA . ALA A 1 274 ? -2.129 -25.375 -0.128 1 98.56 274 ALA A CA 1
ATOM 2099 C C . ALA A 1 274 ? -1.068 -26.234 0.545 1 98.56 274 ALA A C 1
ATOM 2101 O O . ALA A 1 274 ? -1.081 -27.469 0.41 1 98.56 274 ALA A O 1
ATOM 2102 N N . GLY A 1 275 ? -0.165 -25.578 1.249 1 98.06 275 GLY A N 1
ATOM 2103 C CA . GLY A 1 275 ? 0.863 -26.312 1.968 1 98.06 275 GLY A CA 1
ATOM 2104 C C . GLY A 1 275 ? 0.301 -27.25 3.023 1 98.06 275 GLY A C 1
ATOM 2105 O O . GLY A 1 275 ? 0.743 -28.391 3.146 1 98.06 275 GLY A O 1
ATOM 2106 N N . ALA A 1 276 ? -0.659 -26.75 3.771 1 98.19 276 ALA A N 1
ATOM 2107 C CA . ALA A 1 276 ? -1.26 -27.547 4.84 1 98.19 276 ALA A CA 1
ATOM 2108 C C . ALA A 1 276 ? -1.964 -28.781 4.281 1 98.19 276 ALA A C 1
ATOM 2110 O O . ALA A 1 276 ? -1.887 -29.859 4.863 1 98.19 276 ALA A O 1
ATOM 2111 N N . LEU A 1 277 ? -2.67 -28.625 3.213 1 97 277 LEU A N 1
ATOM 2112 C CA . LEU A 1 277 ? -3.348 -29.734 2.568 1 97 277 LEU A CA 1
ATOM 2113 C C . LEU A 1 277 ? -2.34 -30.719 1.994 1 97 277 LEU A C 1
ATOM 2115 O O . LEU A 1 277 ? -2.502 -31.938 2.143 1 97 277 LEU A O 1
ATOM 2119 N N . ARG A 1 278 ? -1.307 -30.156 1.362 1 96.44 278 ARG A N 1
ATOM 2120 C CA . ARG A 1 278 ? -0.262 -31.016 0.813 1 96.44 278 ARG A CA 1
ATOM 2121 C C . ARG A 1 278 ? 0.409 -31.844 1.912 1 96.44 278 ARG A C 1
ATOM 2123 O O . ARG A 1 278 ? 0.69 -33.031 1.729 1 96.44 278 ARG A O 1
ATOM 2130 N N . LYS A 1 279 ? 0.665 -31.219 2.965 1 95.31 279 LYS A N 1
ATOM 2131 C CA . LYS A 1 279 ? 1.256 -31.859 4.133 1 95.31 279 LYS A CA 1
ATOM 2132 C C . LYS A 1 279 ? 0.386 -33 4.621 1 95.31 279 LYS A C 1
ATOM 2134 O O . LYS A 1 279 ? 0.879 -33.938 5.266 1 95.31 279 LYS A O 1
ATOM 2139 N N . ARG A 1 280 ? -0.842 -33 4.293 1 93.31 280 ARG A N 1
ATOM 2140 C CA . ARG A 1 280 ? -1.802 -34 4.734 1 93.31 280 ARG A CA 1
ATOM 2141 C C . ARG A 1 280 ? -2.02 -35.062 3.656 1 93.31 280 ARG A C 1
ATOM 2143 O O . ARG A 1 280 ? -2.879 -35.938 3.799 1 93.31 280 ARG A O 1
ATOM 2150 N N . GLY A 1 281 ? -1.31 -34.875 2.492 1 91.75 281 GLY A N 1
ATOM 2151 C CA . GLY A 1 281 ? -1.306 -35.938 1.483 1 91.75 281 GLY A CA 1
ATOM 2152 C C . GLY A 1 281 ? -2.176 -35.625 0.284 1 91.75 281 GLY A C 1
ATOM 2153 O O . GLY A 1 281 ? -2.287 -36.406 -0.644 1 91.75 281 GLY A O 1
ATOM 2154 N N . TYR A 1 282 ? -2.76 -34.438 0.317 1 94.38 282 TYR A N 1
ATOM 2155 C CA . TYR A 1 282 ? -3.59 -34.031 -0.818 1 94.38 282 TYR A CA 1
ATOM 2156 C C . TYR A 1 282 ? -2.732 -33.562 -1.986 1 94.38 282 TYR A C 1
ATOM 2158 O O . TYR A 1 282 ? -1.719 -32.906 -1.789 1 94.38 282 TYR A O 1
ATOM 2166 N N . LYS A 1 283 ? -3.104 -34.031 -3.168 1 95.12 283 LYS A N 1
ATOM 2167 C CA . LYS A 1 283 ? -2.594 -33.344 -4.359 1 95.12 283 LYS A CA 1
ATOM 2168 C C . LYS A 1 283 ? -3.41 -32.094 -4.68 1 95.12 283 LYS A C 1
ATOM 2170 O O . LYS A 1 283 ? -4.594 -32.188 -5.012 1 95.12 283 LYS A O 1
ATOM 2175 N N . VAL A 1 284 ? -2.816 -30.969 -4.629 1 96.44 284 VAL A N 1
ATOM 2176 C CA . VAL A 1 284 ? -3.533 -29.703 -4.672 1 96.44 284 VAL A CA 1
ATOM 2177 C C . VAL A 1 284 ? -3.23 -28.984 -5.988 1 96.44 284 VAL A C 1
ATOM 2179 O O . VAL A 1 284 ? -2.066 -28.734 -6.316 1 96.44 284 VAL A O 1
ATOM 2182 N N . ALA A 1 285 ? -4.266 -28.656 -6.758 1 98 285 ALA A N 1
ATOM 2183 C CA . ALA A 1 285 ? -4.113 -27.797 -7.922 1 98 285 ALA A CA 1
ATOM 2184 C C . ALA A 1 285 ? -4.324 -26.328 -7.547 1 98 285 ALA A C 1
ATOM 2186 O O . ALA A 1 285 ? -5.227 -26 -6.773 1 98 285 ALA A O 1
ATOM 2187 N N . LEU A 1 286 ? -3.504 -25.5 -8.008 1 98.56 286 LEU A N 1
ATOM 2188 C CA . LEU A 1 286 ? -3.619 -24.062 -7.75 1 98.56 286 LEU A CA 1
ATOM 2189 C C . LEU A 1 286 ? -3.9 -23.312 -9.039 1 98.56 286 LEU A C 1
ATOM 2191 O O . LEU A 1 286 ? -3.211 -23.5 -10.047 1 98.56 286 LEU A O 1
ATOM 2195 N N . LEU A 1 287 ? -4.914 -22.469 -9.008 1 98.75 287 LEU A N 1
ATOM 2196 C CA . LEU A 1 287 ? -5.293 -21.672 -10.164 1 98.75 287 LEU A CA 1
ATOM 2197 C C . LEU A 1 287 ? -5.488 -20.203 -9.766 1 98.75 287 LEU A C 1
ATOM 2199 O O . LEU A 1 287 ? -5.691 -19.906 -8.586 1 98.75 287 LEU A O 1
ATOM 2203 N N . LYS A 1 288 ? -5.371 -19.328 -10.711 1 98.56 288 LYS A N 1
ATOM 2204 C CA . LYS A 1 288 ? -5.633 -17.906 -10.586 1 98.56 288 LYS A CA 1
ATOM 2205 C C . LYS A 1 288 ? -6.695 -17.453 -11.578 1 98.56 288 LYS A C 1
ATOM 2207 O O . LYS A 1 288 ? -6.641 -17.797 -12.758 1 98.56 288 LYS A O 1
ATOM 2212 N N . VAL A 1 289 ? -7.676 -16.766 -11.086 1 98.56 289 VAL A N 1
ATOM 2213 C CA . VAL A 1 289 ? -8.555 -16.062 -12.016 1 98.56 289 VAL A CA 1
ATOM 2214 C C . VAL A 1 289 ? -7.828 -14.859 -12.609 1 98.56 289 VAL A C 1
ATOM 2216 O O . VAL A 1 289 ? -7.32 -14.016 -11.867 1 98.56 289 VAL A O 1
ATOM 2219 N N . GLY A 1 290 ? -7.75 -14.82 -13.906 1 96.25 290 GLY A N 1
ATOM 2220 C CA . GLY A 1 290 ? -7.051 -13.727 -14.555 1 96.25 290 GLY A CA 1
ATOM 2221 C C . GLY A 1 290 ? -5.609 -14.055 -14.891 1 96.25 290 GLY A C 1
ATOM 2222 O O . GLY A 1 290 ? -5.164 -15.188 -14.703 1 96.25 290 GLY A O 1
ATOM 2223 N N . PRO A 1 291 ? -4.891 -13.07 -15.367 1 93.81 291 PRO A N 1
ATOM 2224 C CA . PRO A 1 291 ? -3.607 -13.352 -16.016 1 93.81 291 PRO A CA 1
ATOM 2225 C C . PRO A 1 291 ? -2.443 -13.375 -15.031 1 93.81 291 PRO A C 1
ATOM 2227 O O . PRO A 1 291 ? -1.359 -13.867 -15.359 1 93.81 291 PRO A O 1
ATOM 2230 N N . ASP A 1 292 ? -2.566 -12.867 -13.867 1 94 292 ASP A N 1
ATOM 2231 C CA . ASP A 1 292 ? -1.408 -12.711 -12.992 1 94 292 ASP A CA 1
ATOM 2232 C C . ASP A 1 292 ? -1.14 -13.992 -12.211 1 94 292 ASP A C 1
ATOM 2234 O O . ASP A 1 292 ? -1.309 -14.023 -10.984 1 94 292 ASP A O 1
ATOM 2238 N N . VAL A 1 293 ? -0.572 -14.953 -12.812 1 95.31 293 VAL A N 1
ATOM 2239 C CA . VAL A 1 293 ? -0.347 -16.266 -12.227 1 95.31 293 VAL A CA 1
ATOM 2240 C C . VAL A 1 293 ? 0.842 -16.219 -11.273 1 95.31 293 VAL A C 1
ATOM 2242 O O . VAL A 1 293 ? 1.135 -17.188 -10.578 1 95.31 293 VAL A O 1
ATOM 2245 N N . ARG A 1 294 ? 1.588 -15.141 -11.227 1 95.12 294 ARG A N 1
ATOM 2246 C CA . ARG A 1 294 ? 2.658 -14.977 -10.25 1 95.12 294 ARG A CA 1
ATOM 2247 C C . ARG A 1 294 ? 2.143 -15.203 -8.828 1 95.12 294 ARG A C 1
ATOM 2249 O O . ARG A 1 294 ? 2.881 -15.68 -7.965 1 95.12 294 ARG A O 1
ATOM 2256 N N . ASP A 1 295 ? 0.842 -14.914 -8.648 1 96.19 295 ASP A N 1
ATOM 2257 C CA . ASP A 1 295 ? 0.237 -14.922 -7.32 1 96.19 295 ASP A CA 1
ATOM 2258 C C . ASP A 1 295 ? 0.19 -16.344 -6.754 1 96.19 295 ASP A C 1
ATOM 2260 O O . ASP A 1 295 ? 0.137 -16.531 -5.539 1 96.19 295 ASP A O 1
ATOM 2264 N N . ILE A 1 296 ? 0.217 -17.344 -7.562 1 97.31 296 ILE A N 1
ATOM 2265 C CA . ILE A 1 296 ? 0.059 -18.688 -7.023 1 97.31 296 ILE A CA 1
ATOM 2266 C C . ILE A 1 296 ? 1.418 -19.391 -6.961 1 97.31 296 ILE A C 1
ATOM 2268 O O . ILE A 1 296 ? 1.524 -20.516 -6.469 1 97.31 296 ILE A O 1
ATOM 2272 N N . ILE A 1 297 ? 2.488 -18.719 -7.391 1 97.5 297 ILE A N 1
ATOM 2273 C CA . ILE A 1 297 ? 3.805 -19.344 -7.453 1 97.5 297 ILE A CA 1
ATOM 2274 C C . ILE A 1 297 ? 4.281 -19.703 -6.047 1 97.5 297 ILE A C 1
ATOM 2276 O O . ILE A 1 297 ? 4.871 -20.75 -5.828 1 97.5 297 ILE A O 1
ATOM 2280 N N . PRO A 1 298 ? 4.062 -18.828 -5.059 1 97.12 298 PRO A N 1
ATOM 2281 C CA . PRO A 1 298 ? 4.445 -19.266 -3.713 1 97.12 298 PRO A CA 1
ATOM 2282 C C . PRO A 1 298 ? 3.785 -20.578 -3.303 1 97.12 298 PRO A C 1
ATOM 2284 O O . PRO A 1 298 ? 4.422 -21.422 -2.67 1 97.12 298 PRO A O 1
ATOM 2287 N N . GLY A 1 299 ? 2.535 -20.719 -3.621 1 98.12 299 GLY A N 1
ATOM 2288 C CA . GLY A 1 299 ? 1.878 -21.984 -3.359 1 98.12 299 GLY A CA 1
ATOM 2289 C C . GLY A 1 299 ? 2.518 -23.156 -4.09 1 98.12 299 GLY A C 1
ATOM 2290 O O . GLY A 1 299 ? 2.674 -24.234 -3.525 1 98.12 299 GLY A O 1
ATOM 2291 N N . LEU A 1 300 ? 2.867 -22.906 -5.336 1 98.12 300 LEU A N 1
ATOM 2292 C CA . LEU A 1 300 ? 3.508 -23.938 -6.133 1 98.12 300 LEU A CA 1
ATOM 2293 C C . LEU A 1 300 ? 4.898 -24.266 -5.594 1 98.12 300 LEU A C 1
ATOM 2295 O O . LEU A 1 300 ? 5.348 -25.406 -5.664 1 98.12 300 LEU A O 1
ATOM 2299 N N . TYR A 1 301 ? 5.59 -23.25 -5.113 1 97.19 301 TYR A N 1
ATOM 2300 C CA . TYR A 1 301 ? 6.859 -23.469 -4.434 1 97.19 301 TYR A CA 1
ATOM 2301 C C . TYR A 1 301 ? 6.688 -24.438 -3.268 1 97.19 301 TYR A C 1
ATOM 2303 O O . TYR A 1 301 ? 7.48 -25.375 -3.102 1 97.19 301 TYR A O 1
ATOM 2311 N N . LEU A 1 302 ? 5.695 -24.172 -2.553 1 96.75 302 LEU A N 1
ATOM 2312 C CA . LEU A 1 302 ? 5.449 -24.938 -1.34 1 96.75 302 LEU A CA 1
ATOM 2313 C C . LEU A 1 302 ? 4.98 -26.359 -1.679 1 96.75 302 LEU A C 1
ATOM 2315 O O . LEU A 1 302 ? 5.453 -27.328 -1.087 1 96.75 302 LEU A O 1
ATOM 2319 N N . THR A 1 303 ? 4.109 -26.547 -2.648 1 96.81 303 THR A N 1
ATOM 2320 C CA . THR A 1 303 ? 3.486 -27.828 -2.959 1 96.81 303 THR A CA 1
ATOM 2321 C C . THR A 1 303 ? 4.312 -28.594 -3.988 1 96.81 303 THR A C 1
ATOM 2323 O O . THR A 1 303 ? 4.074 -29.781 -4.223 1 96.81 303 THR A O 1
ATOM 2326 N N . LYS A 1 304 ? 5.277 -27.969 -4.586 1 95.69 304 LYS A N 1
ATOM 2327 C CA . LYS A 1 304 ? 6.172 -28.562 -5.586 1 95.69 304 LYS A CA 1
ATOM 2328 C C . LYS A 1 304 ? 5.391 -29.047 -6.801 1 95.69 304 LYS A C 1
ATOM 2330 O O . LYS A 1 304 ? 5.633 -30.141 -7.301 1 95.69 304 LYS A O 1
ATOM 2335 N N . ASP A 1 305 ? 4.461 -28.234 -7.195 1 95.25 305 ASP A N 1
ATOM 2336 C CA . ASP A 1 305 ? 3.648 -28.609 -8.344 1 95.25 305 ASP A CA 1
ATOM 2337 C C . ASP A 1 305 ? 3.965 -27.75 -9.562 1 95.25 305 ASP A C 1
ATOM 2339 O O . ASP A 1 305 ? 4.727 -26.781 -9.453 1 95.25 305 ASP A O 1
ATOM 2343 N N . TYR A 1 306 ? 3.361 -28.125 -10.734 1 95.56 306 TYR A N 1
ATOM 2344 C CA . TYR A 1 306 ? 3.615 -27.516 -12.031 1 95.56 306 TYR A CA 1
ATOM 2345 C C . TYR A 1 306 ? 2.75 -26.266 -12.219 1 95.56 306 TYR A C 1
ATOM 2347 O O . TYR A 1 306 ? 1.646 -26.188 -11.672 1 95.56 306 TYR A O 1
ATOM 2355 N N . MET A 1 307 ? 3.32 -25.266 -12.953 1 97.25 307 MET A N 1
ATOM 2356 C CA . MET A 1 307 ? 2.467 -24.281 -13.594 1 97.25 307 MET A CA 1
ATOM 2357 C C . MET A 1 307 ? 1.798 -24.859 -14.836 1 97.25 307 MET A C 1
ATOM 2359 O O . MET A 1 307 ? 2.426 -24.969 -15.891 1 97.25 307 MET A O 1
ATOM 2363 N N . ASN A 1 308 ? 0.585 -25.203 -14.695 1 96 308 ASN A N 1
ATOM 2364 C CA . ASN A 1 308 ? -0.14 -25.859 -15.781 1 96 308 ASN A CA 1
ATOM 2365 C C . ASN A 1 308 ? -0.708 -24.844 -16.766 1 96 308 ASN A C 1
ATOM 2367 O O . ASN A 1 308 ? -0.787 -23.656 -16.453 1 96 308 ASN A O 1
ATOM 2371 N N . ASP A 1 309 ? -1.088 -25.281 -17.938 1 93.69 309 ASP A N 1
ATOM 2372 C CA . ASP A 1 309 ? -1.66 -24.406 -18.953 1 93.69 309 ASP A CA 1
ATOM 2373 C C . ASP A 1 309 ? -3.049 -23.906 -18.531 1 93.69 309 ASP A C 1
ATOM 2375 O O . ASP A 1 309 ? -3.576 -22.969 -19.125 1 93.69 309 ASP A O 1
ATOM 2379 N N . PHE A 1 310 ? -3.639 -24.594 -17.531 1 96.25 310 PHE A N 1
ATOM 2380 C CA . PHE A 1 310 ? -4.961 -24.203 -17.062 1 96.25 310 PHE A CA 1
ATOM 2381 C C . PHE A 1 310 ? -4.863 -23.406 -15.766 1 96.25 310 PHE A C 1
ATOM 2383 O O . PHE A 1 310 ? -5.883 -23.094 -15.148 1 96.25 310 PHE A O 1
ATOM 2390 N N . SER A 1 311 ? -3.676 -23.047 -15.328 1 97.19 311 SER A N 1
ATOM 2391 C CA . SER A 1 311 ? -3.475 -22.391 -14.039 1 97.19 311 SER A CA 1
ATOM 2392 C C . SER A 1 311 ? -4.023 -20.969 -14.047 1 97.19 311 SER A C 1
ATOM 2394 O O . SER A 1 311 ? -4.254 -20.391 -12.992 1 97.19 311 SER A O 1
ATOM 2396 N N . SER A 1 312 ? -4.223 -20.406 -15.203 1 97.75 312 SER A N 1
ATOM 2397 C CA . SER A 1 312 ? -4.793 -19.078 -15.375 1 97.75 312 SER A CA 1
ATOM 2398 C C . SER A 1 312 ? -6.164 -19.141 -16.047 1 97.75 312 SER A C 1
ATOM 2400 O O . SER A 1 312 ? -6.266 -19.406 -17.234 1 97.75 312 SER A O 1
ATOM 2402 N N . ILE A 1 313 ? -7.16 -18.859 -15.258 1 98.5 313 ILE A N 1
ATOM 2403 C CA . ILE A 1 313 ? -8.516 -18.891 -15.805 1 98.5 313 ILE A CA 1
ATOM 2404 C C . ILE A 1 313 ? -8.797 -17.578 -16.547 1 98.5 313 ILE A C 1
ATOM 2406 O O . ILE A 1 313 ? -8.68 -16.5 -15.961 1 98.5 313 ILE A O 1
ATOM 2410 N N . LYS A 1 314 ? -9.242 -17.703 -17.688 1 97.31 314 LYS A N 1
ATOM 2411 C CA . LYS A 1 314 ? -9.406 -16.562 -18.578 1 97.31 314 LYS A CA 1
ATOM 2412 C C . LYS A 1 314 ? -10.625 -15.734 -18.203 1 97.31 314 LYS A C 1
ATOM 2414 O O . LYS A 1 314 ? -11.703 -16.281 -17.938 1 97.31 314 LYS A O 1
ATOM 2419 N N . ILE A 1 315 ? -10.461 -14.461 -18.141 1 96.75 315 ILE A N 1
ATOM 2420 C CA . ILE A 1 315 ? -11.531 -13.477 -18.047 1 96.75 315 ILE A CA 1
ATOM 2421 C C . ILE A 1 315 ? -11.391 -12.453 -19.172 1 96.75 315 ILE A C 1
ATOM 2423 O O . ILE A 1 315 ? -10.352 -11.797 -19.297 1 96.75 315 ILE A O 1
ATOM 2427 N N . GLY A 1 316 ? -12.414 -12.344 -19.938 1 94 316 GLY A N 1
ATOM 2428 C CA . GLY A 1 316 ? -12.242 -11.586 -21.156 1 94 316 GLY A CA 1
ATOM 2429 C C . GLY A 1 316 ? -11.172 -12.156 -22.062 1 94 316 GLY A C 1
ATOM 2430 O O . GLY A 1 316 ? -11.242 -13.32 -22.469 1 94 316 GLY A O 1
ATOM 2431 N N . HIS A 1 317 ? -10.211 -11.359 -22.375 1 89.06 317 HIS A N 1
ATOM 2432 C CA . HIS A 1 317 ? -9.109 -11.812 -23.219 1 89.06 317 HIS A CA 1
ATOM 2433 C C . HIS A 1 317 ? -7.863 -12.094 -22.375 1 89.06 317 HIS A C 1
ATOM 2435 O O . HIS A 1 317 ? -6.797 -12.375 -22.938 1 89.06 317 HIS A O 1
ATOM 2441 N N . LEU A 1 318 ? -7.996 -12.031 -21.109 1 91.88 318 LEU A N 1
ATOM 2442 C CA . LEU A 1 318 ? -6.871 -12.125 -20.188 1 91.88 318 LEU A CA 1
ATOM 2443 C C . LEU A 1 318 ? -6.82 -13.5 -19.531 1 91.88 318 LEU A C 1
ATOM 2445 O O . LEU A 1 318 ? -7.762 -13.898 -18.844 1 91.88 318 LEU A O 1
ATOM 2449 N N . GLY A 1 319 ? -5.688 -14.156 -19.625 1 93.38 319 GLY A N 1
ATOM 2450 C CA . GLY A 1 319 ? -5.531 -15.484 -19.062 1 93.38 319 GLY A CA 1
ATOM 2451 C C . GLY A 1 319 ? -5.289 -16.547 -20.109 1 93.38 319 GLY A C 1
ATOM 2452 O O . GLY A 1 319 ? -5.188 -16.25 -21.297 1 93.38 319 GLY A O 1
ATOM 2453 N N . TRP A 1 320 ? -5.23 -17.875 -19.641 1 95.81 320 TRP A N 1
ATOM 2454 C CA . TRP A 1 320 ? -4.691 -18.922 -20.516 1 95.81 320 TRP A CA 1
ATOM 2455 C C . TRP A 1 320 ? -5.793 -19.875 -20.953 1 95.81 320 TRP A C 1
ATOM 2457 O O . TRP A 1 320 ? -5.793 -20.328 -22.094 1 95.81 320 TRP A O 1
ATOM 2467 N N . SER A 1 321 ? -6.676 -20.188 -20.078 1 97.38 321 SER A N 1
ATOM 2468 C CA . SER A 1 321 ? -7.645 -21.234 -20.344 1 97.38 321 SER A CA 1
ATOM 2469 C C . SER A 1 321 ? -9.047 -20.828 -19.922 1 97.38 321 SER A C 1
ATOM 2471 O O . SER A 1 321 ? -9.227 -20.25 -18.844 1 97.38 321 SER A O 1
ATOM 2473 N N . ASP A 1 322 ? -10.047 -21.078 -20.719 1 97.88 322 ASP A N 1
ATOM 2474 C CA . ASP A 1 322 ? -11.422 -20.75 -20.328 1 97.88 322 ASP A CA 1
ATOM 2475 C C . ASP A 1 322 ? -11.922 -21.703 -19.25 1 97.88 322 ASP A C 1
ATOM 2477 O O . ASP A 1 322 ? -11.414 -22.828 -19.109 1 97.88 322 ASP A O 1
ATOM 2481 N N . ILE A 1 323 ? -12.891 -21.312 -18.547 1 98.5 323 ILE A N 1
ATOM 2482 C CA . ILE A 1 323 ? -13.359 -22.016 -17.359 1 98.5 323 ILE A CA 1
ATOM 2483 C C . ILE A 1 323 ? -13.938 -23.375 -17.766 1 98.5 323 ILE A C 1
ATOM 2485 O O . ILE A 1 323 ? -13.773 -24.359 -17.047 1 98.5 323 ILE A O 1
ATOM 2489 N N . GLU A 1 324 ? -14.609 -23.516 -18.859 1 98.44 324 GLU A N 1
ATOM 2490 C CA . GLU A 1 324 ? -15.18 -24.781 -19.297 1 98.44 324 GLU A CA 1
ATOM 2491 C C . GLU A 1 324 ? -14.094 -25.828 -19.516 1 98.44 324 GLU A C 1
ATOM 2493 O O . GLU A 1 324 ? -14.18 -26.938 -18.984 1 98.44 324 GLU A O 1
ATOM 2498 N N . SER A 1 325 ? -13.102 -25.438 -20.297 1 98.19 325 SER A N 1
ATOM 2499 C CA . SER A 1 325 ? -11.984 -26.344 -20.578 1 98.19 325 SER A CA 1
ATOM 2500 C C . SER A 1 325 ? -11.203 -26.656 -19.297 1 98.19 325 SER A C 1
ATOM 2502 O O . SER A 1 325 ? -10.758 -27.797 -19.109 1 98.19 325 SER A O 1
ATOM 2504 N N . THR A 1 326 ? -11.031 -25.688 -18.484 1 98.38 326 THR A N 1
ATOM 2505 C CA . THR A 1 326 ? -10.297 -25.859 -17.234 1 98.38 326 THR A CA 1
ATOM 2506 C C . THR A 1 326 ? -10.977 -26.875 -16.344 1 98.38 326 THR A C 1
ATOM 2508 O O . THR A 1 326 ? -10.328 -27.797 -15.828 1 98.38 326 THR A O 1
ATOM 2511 N N . VAL A 1 327 ? -12.266 -26.75 -16.141 1 98.25 327 VAL A N 1
ATOM 2512 C CA . VAL A 1 327 ? -13.031 -27.672 -15.305 1 98.25 327 VAL A CA 1
ATOM 2513 C C . VAL A 1 327 ? -12.945 -29.078 -15.883 1 98.25 327 VAL A C 1
ATOM 2515 O O . VAL A 1 327 ? -12.742 -30.047 -15.148 1 98.25 327 VAL A O 1
ATOM 2518 N N . ALA A 1 328 ? -13.062 -29.203 -17.172 1 97.56 328 ALA A N 1
ATOM 2519 C CA . ALA A 1 328 ? -12.984 -30.5 -17.828 1 97.56 328 ALA A CA 1
ATOM 2520 C C . ALA A 1 328 ? -11.625 -31.156 -17.609 1 97.56 328 ALA A C 1
ATOM 2522 O O . ALA A 1 328 ? -11.547 -32.344 -17.25 1 97.56 328 ALA A O 1
ATOM 2523 N N . LYS A 1 329 ? -10.586 -30.406 -17.828 1 97.06 329 LYS A N 1
ATOM 2524 C CA . LYS A 1 329 ? -9.234 -30.922 -17.641 1 97.06 329 LYS A CA 1
ATOM 2525 C C . LYS A 1 329 ? -9.008 -31.375 -16.203 1 97.06 329 LYS A C 1
ATOM 2527 O O . LYS A 1 329 ? -8.453 -32.438 -15.961 1 97.06 329 LYS A O 1
ATOM 2532 N N . LEU A 1 330 ? -9.414 -30.594 -15.312 1 97.5 330 LEU A N 1
ATOM 2533 C CA . LEU A 1 330 ? -9.211 -30.891 -13.898 1 97.5 330 LEU A CA 1
ATOM 2534 C C . LEU A 1 330 ? -10.039 -32.094 -13.477 1 97.5 330 LEU A C 1
ATOM 2536 O O . LEU A 1 330 ? -9.555 -32.969 -12.742 1 97.5 330 LEU A O 1
ATOM 2540 N N . ASN A 1 331 ? -11.281 -32.188 -13.898 1 96.56 331 ASN A N 1
ATOM 2541 C CA . ASN A 1 331 ? -12.141 -33.312 -13.547 1 96.56 331 ASN A CA 1
ATOM 2542 C C . ASN A 1 331 ? -11.578 -34.625 -14.062 1 96.56 331 ASN A C 1
ATOM 2544 O O . ASN A 1 331 ? -11.945 -35.688 -13.57 1 96.56 331 ASN A O 1
ATOM 2548 N N . SER A 1 332 ? -10.727 -34.562 -15.047 1 94.69 332 SER A N 1
ATOM 2549 C CA . SER A 1 332 ? -10.102 -35.75 -15.602 1 94.69 332 SER A CA 1
ATOM 2550 C C . SER A 1 332 ? -8.695 -35.938 -15.039 1 94.69 332 SER A C 1
ATOM 2552 O O . SER A 1 332 ? -7.973 -36.844 -15.477 1 94.69 332 SER A O 1
ATOM 2554 N N . SER A 1 333 ? -8.328 -35.125 -14.172 1 94.25 333 SER A N 1
ATOM 2555 C CA . SER A 1 333 ? -6.988 -35.188 -13.602 1 94.25 333 SER A CA 1
ATOM 2556 C C . SER A 1 333 ? -6.965 -36.031 -12.328 1 94.25 333 SER A C 1
ATOM 2558 O O . SER A 1 333 ? -7.977 -36.625 -11.945 1 94.25 333 SER A O 1
ATOM 2560 N N . ASP A 1 334 ? -5.777 -36.125 -11.68 1 92.69 334 ASP A N 1
ATOM 2561 C CA . ASP A 1 334 ? -5.625 -36.906 -10.461 1 92.69 334 ASP A CA 1
ATOM 2562 C C . ASP A 1 334 ? -5.516 -36 -9.234 1 92.69 334 ASP A C 1
ATOM 2564 O O . ASP A 1 334 ? -5.039 -36.438 -8.18 1 92.69 334 ASP A O 1
ATOM 2568 N N . TYR A 1 335 ? -5.863 -34.75 -9.383 1 95.94 335 TYR A N 1
ATOM 2569 C CA . TYR A 1 335 ? -5.867 -33.844 -8.234 1 95.94 335 TYR A CA 1
ATOM 2570 C C . TYR A 1 335 ? -6.984 -34.188 -7.262 1 95.94 335 TYR A C 1
ATOM 2572 O O . TYR A 1 335 ? -8.023 -34.719 -7.672 1 95.94 335 TYR A O 1
ATOM 2580 N N . ASP A 1 336 ? -6.777 -33.906 -5.969 1 95.81 336 ASP A N 1
ATOM 2581 C CA . ASP A 1 336 ? -7.781 -34.125 -4.934 1 95.81 336 ASP A CA 1
ATOM 2582 C C . ASP A 1 336 ? -8.578 -32.844 -4.656 1 95.81 336 ASP A C 1
ATOM 2584 O O . ASP A 1 336 ? -9.789 -32.906 -4.414 1 95.81 336 ASP A O 1
ATOM 2588 N N . ILE A 1 337 ? -7.906 -31.766 -4.633 1 96.75 337 ILE A N 1
ATOM 2589 C CA . ILE A 1 337 ? -8.531 -30.484 -4.305 1 96.75 337 ILE A CA 1
ATOM 2590 C C . ILE A 1 337 ? -7.965 -29.391 -5.207 1 96.75 337 ILE A C 1
ATOM 2592 O O . ILE A 1 337 ? -6.773 -29.391 -5.512 1 96.75 337 ILE A O 1
ATOM 2596 N N . VAL A 1 338 ? -8.859 -28.562 -5.688 1 98.5 338 VAL A N 1
ATOM 2597 C CA . VAL A 1 338 ? -8.516 -27.406 -6.52 1 98.5 338 VAL A CA 1
ATOM 2598 C C . VAL A 1 338 ? -8.766 -26.109 -5.746 1 98.5 338 VAL A C 1
ATOM 2600 O O . VAL A 1 338 ? -9.891 -25.828 -5.344 1 98.5 338 VAL A O 1
ATOM 2603 N N . LEU A 1 339 ? -7.754 -25.359 -5.465 1 98.88 339 LEU A N 1
ATOM 2604 C CA . LEU A 1 339 ? -7.863 -24.031 -4.879 1 98.88 339 LEU A CA 1
ATOM 2605 C C . LEU A 1 339 ? -7.699 -22.953 -5.941 1 98.88 339 LEU A C 1
ATOM 2607 O O . LEU A 1 339 ? -6.707 -22.938 -6.676 1 98.88 339 LEU A O 1
ATOM 2611 N N . ILE A 1 340 ? -8.648 -22.062 -6.027 1 98.94 340 ILE A N 1
ATOM 2612 C CA . ILE A 1 340 ? -8.648 -21.016 -7.035 1 98.94 340 ILE A CA 1
ATOM 2613 C C . ILE A 1 340 ? -8.531 -19.656 -6.352 1 98.94 340 ILE A C 1
ATOM 2615 O O . ILE A 1 340 ? -9.383 -19.281 -5.535 1 98.94 340 ILE A O 1
ATOM 2619 N N . GLU A 1 341 ? -7.488 -18.906 -6.613 1 98.75 341 GLU A N 1
ATOM 2620 C CA . GLU A 1 341 ? -7.387 -17.531 -6.117 1 98.75 341 GLU A CA 1
ATOM 2621 C C . GLU A 1 341 ? -8.156 -16.562 -7.008 1 98.75 341 GLU A C 1
ATOM 2623 O O . GLU A 1 341 ? -7.926 -16.516 -8.219 1 98.75 341 GLU A O 1
ATOM 2628 N N . GLY A 1 342 ? -9.055 -15.836 -6.445 1 98.31 342 GLY A N 1
ATOM 2629 C CA . GLY A 1 342 ? -9.734 -14.789 -7.188 1 98.31 342 GLY A CA 1
ATOM 2630 C C . GLY A 1 342 ? -8.828 -13.641 -7.582 1 98.31 342 GLY A C 1
ATOM 2631 O O . GLY A 1 342 ? -7.648 -13.633 -7.227 1 98.31 342 GLY A O 1
ATOM 2632 N N . VAL A 1 343 ? -9.375 -12.719 -8.32 1 96.62 343 VAL A N 1
ATOM 2633 C CA . VAL A 1 343 ? -8.633 -11.539 -8.766 1 96.62 343 VAL A CA 1
ATOM 2634 C C . VAL A 1 343 ? -9.219 -10.289 -8.117 1 96.62 343 VAL A C 1
ATOM 2636 O O . VAL A 1 343 ? -10.422 -10.047 -8.195 1 96.62 343 VAL A O 1
ATOM 2639 N N . MET A 1 344 ? -8.328 -9.5 -7.531 1 96.12 344 MET A N 1
ATOM 2640 C CA . MET A 1 344 ? -8.82 -8.305 -6.855 1 96.12 344 MET A CA 1
ATOM 2641 C C . MET A 1 344 ? -10.055 -8.617 -6.02 1 96.12 344 MET A C 1
ATOM 2643 O O . MET A 1 344 ? -10.039 -9.539 -5.203 1 96.12 344 MET A O 1
ATOM 2647 N N . SER A 1 345 ? -11.062 -7.852 -6.156 1 98.25 345 SER A N 1
ATOM 2648 C CA . SER A 1 345 ? -12.336 -8.203 -5.547 1 98.25 345 SER A CA 1
ATOM 2649 C C . SER A 1 345 ? -13.109 -9.188 -6.41 1 98.25 345 SER A C 1
ATOM 2651 O O . SER A 1 345 ? -12.969 -9.203 -7.633 1 98.25 345 SER A O 1
ATOM 2653 N N . VAL A 1 346 ? -13.938 -9.938 -5.762 1 98.62 346 VAL A N 1
ATOM 2654 C CA . VAL A 1 346 ? -14.742 -10.922 -6.48 1 98.62 346 VAL A CA 1
ATOM 2655 C C . VAL A 1 346 ? -15.656 -10.219 -7.477 1 98.62 346 VAL A C 1
ATOM 2657 O O . VAL A 1 346 ? -16.125 -10.828 -8.445 1 98.62 346 VAL A O 1
ATOM 2660 N N . PHE A 1 347 ? -15.891 -8.898 -7.309 1 98.44 347 PHE A N 1
ATOM 2661 C CA . PHE A 1 347 ? -16.844 -8.203 -8.164 1 98.44 347 PHE A CA 1
ATOM 2662 C C . PHE A 1 347 ? -16.125 -7.297 -9.156 1 98.44 347 PHE A C 1
ATOM 2664 O O . PHE A 1 347 ? -16.766 -6.652 -9.992 1 98.44 347 PHE A O 1
ATOM 2671 N N . THR A 1 348 ? -14.797 -7.148 -9.055 1 97.75 348 THR A N 1
ATOM 2672 C CA . THR A 1 348 ? -14.078 -6.336 -10.023 1 97.75 348 THR A CA 1
ATOM 2673 C C . THR A 1 348 ? -14.367 -6.797 -11.453 1 97.75 348 THR A C 1
ATOM 2675 O O . THR A 1 348 ? -14.094 -7.941 -11.805 1 97.75 348 THR A O 1
ATOM 2678 N N . GLY A 1 349 ? -14.953 -5.98 -12.242 1 96.56 349 GLY A N 1
ATOM 2679 C CA . GLY A 1 349 ? -15.242 -6.27 -13.633 1 96.56 349 GLY A CA 1
ATOM 2680 C C . GLY A 1 349 ? -16.594 -6.93 -13.844 1 96.56 349 GLY A C 1
ATOM 2681 O O . GLY A 1 349 ? -16.938 -7.305 -14.961 1 96.56 349 GLY A O 1
ATOM 2682 N N . LEU A 1 350 ? -17.391 -7.078 -12.82 1 97.75 350 LEU A N 1
ATOM 2683 C CA . LEU A 1 350 ? -18.688 -7.75 -12.891 1 97.75 350 LEU A CA 1
ATOM 2684 C C . LEU A 1 350 ? -19.609 -7.051 -13.883 1 97.75 350 LEU A C 1
ATOM 2686 O O . LEU A 1 350 ? -20.422 -7.695 -14.547 1 97.75 350 LEU A O 1
ATOM 2690 N N . LEU A 1 351 ? -19.438 -5.734 -14 1 97.19 351 LEU A N 1
ATOM 2691 C CA . LEU A 1 351 ? -20.312 -4.973 -14.891 1 97.19 351 LEU A CA 1
ATOM 2692 C C . LEU A 1 351 ? -19.562 -4.547 -16.156 1 97.19 351 LEU A C 1
ATOM 2694 O O . LEU A 1 351 ? -19.891 -3.516 -16.75 1 97.19 351 LEU A O 1
ATOM 2698 N N . ASN A 1 352 ? -18.547 -5.234 -16.406 1 95.06 352 ASN A N 1
ATOM 2699 C CA . ASN A 1 352 ? -17.938 -5.148 -17.734 1 95.06 352 ASN A CA 1
ATOM 2700 C C . ASN A 1 352 ? -18.75 -5.902 -18.781 1 95.06 352 ASN A C 1
ATOM 2702 O O . ASN A 1 352 ? -19.25 -7 -18.5 1 95.06 352 ASN A O 1
ATOM 2706 N N . GLU A 1 353 ? -18.875 -5.359 -19.953 1 94.81 353 GLU A N 1
ATOM 2707 C CA . GLU A 1 353 ? -19.688 -5.969 -21 1 94.81 353 GLU A CA 1
ATOM 2708 C C . GLU A 1 353 ? -19.062 -7.266 -21.5 1 94.81 353 GLU A C 1
ATOM 2710 O O . GLU A 1 353 ? -19.766 -8.133 -22.031 1 94.81 353 GLU A O 1
ATOM 2715 N N . LYS A 1 354 ? -17.781 -7.391 -21.438 1 94.69 354 LYS A N 1
ATOM 2716 C CA . LYS A 1 354 ? -17.109 -8.648 -21.75 1 94.69 354 LYS A CA 1
ATOM 2717 C C . LYS A 1 354 ? -17.312 -9.664 -20.625 1 94.69 354 LYS A C 1
ATOM 2719 O O . LYS A 1 354 ? -17.016 -9.383 -19.469 1 94.69 354 LYS A O 1
ATOM 2724 N N . VAL A 1 355 ? -17.844 -10.812 -20.969 1 96 355 VAL A N 1
ATOM 2725 C CA . VAL A 1 355 ? -18.125 -11.805 -19.922 1 96 355 VAL A CA 1
ATOM 2726 C C . VAL A 1 355 ? -17.422 -13.125 -20.281 1 96 355 VAL A C 1
ATOM 2728 O O . VAL A 1 355 ? -17.328 -13.492 -21.453 1 96 355 VAL A O 1
ATOM 2731 N N . PRO A 1 356 ? -16.953 -13.953 -19.359 1 97.88 356 PRO A N 1
ATOM 2732 C CA . PRO A 1 356 ? -16.844 -13.516 -17.969 1 97.88 356 PRO A CA 1
ATOM 2733 C C . PRO A 1 356 ? -15.68 -12.539 -17.75 1 97.88 356 PRO A C 1
ATOM 2735 O O . PRO A 1 356 ? -14.711 -12.547 -18.516 1 97.88 356 PRO A O 1
ATOM 2738 N N . PHE A 1 357 ? -15.773 -11.68 -16.688 1 97.81 357 PHE A N 1
ATOM 2739 C CA . PHE A 1 357 ? -14.703 -10.719 -16.453 1 97.81 357 PHE A CA 1
ATOM 2740 C C . PHE A 1 357 ? -14.438 -10.562 -14.961 1 97.81 357 PHE A C 1
ATOM 2742 O O . PHE A 1 357 ? -13.758 -9.617 -14.547 1 97.81 357 PHE A O 1
ATOM 2749 N N . SER A 1 358 ? -15.055 -11.352 -14.164 1 98.06 358 SER A N 1
ATOM 2750 C CA . SER A 1 358 ? -14.859 -11.281 -12.719 1 98.06 358 SER A CA 1
ATOM 2751 C C . SER A 1 358 ? -14.766 -12.672 -12.102 1 98.06 358 SER A C 1
ATOM 2753 O O . SER A 1 358 ? -15.211 -13.656 -12.703 1 98.06 358 SER A O 1
ATOM 2755 N N . ALA A 1 359 ? -14.18 -12.703 -10.906 1 98.62 359 ALA A N 1
ATOM 2756 C CA . ALA A 1 359 ? -14.125 -13.961 -10.172 1 98.62 359 ALA A CA 1
ATOM 2757 C C . ALA A 1 359 ? -15.523 -14.461 -9.828 1 98.62 359 ALA A C 1
ATOM 2759 O O . ALA A 1 359 ? -15.781 -15.672 -9.828 1 98.62 359 ALA A O 1
ATOM 2760 N N . ALA A 1 360 ? -16.422 -13.547 -9.523 1 98.69 360 ALA A N 1
ATOM 2761 C CA . ALA A 1 360 ? -17.812 -13.922 -9.242 1 98.69 360 ALA A CA 1
ATOM 2762 C C . ALA A 1 360 ? -18.422 -14.672 -10.422 1 98.69 360 ALA A C 1
ATOM 2764 O O . ALA A 1 360 ? -19.078 -15.703 -10.234 1 98.69 360 ALA A O 1
ATOM 2765 N N . GLU A 1 361 ? -18.219 -14.172 -11.578 1 98.62 361 GLU A N 1
ATOM 2766 C CA . GLU A 1 361 ? -18.781 -14.805 -12.766 1 98.62 361 GLU A CA 1
ATOM 2767 C C . GLU A 1 361 ? -18.188 -16.203 -12.977 1 98.62 361 GLU A C 1
ATOM 2769 O O . GLU A 1 361 ? -18.891 -17.109 -13.406 1 98.62 361 GLU A O 1
ATOM 2774 N N . ILE A 1 362 ? -16.891 -16.328 -12.719 1 98.81 362 ILE A N 1
ATOM 2775 C CA . ILE A 1 362 ? -16.25 -17.625 -12.82 1 98.81 362 ILE A CA 1
ATOM 2776 C C . ILE A 1 362 ? -16.891 -18.609 -11.836 1 98.81 362 ILE A C 1
ATOM 2778 O O . ILE A 1 362 ? -17.219 -19.734 -12.203 1 98.81 362 ILE A O 1
ATOM 2782 N N . ALA A 1 363 ? -17.078 -18.172 -10.664 1 98.75 363 ALA A N 1
ATOM 2783 C CA . ALA A 1 363 ? -17.719 -19.031 -9.656 1 98.75 363 ALA A CA 1
ATOM 2784 C C . ALA A 1 363 ? -19.125 -19.406 -10.07 1 98.75 363 ALA A C 1
ATOM 2786 O O . ALA A 1 363 ? -19.531 -20.562 -9.953 1 98.75 363 ALA A O 1
ATOM 2787 N N . MET A 1 364 ? -19.906 -18.438 -10.602 1 98.12 364 MET A N 1
ATOM 2788 C CA . MET A 1 364 ? -21.281 -18.656 -11.055 1 98.12 364 MET A CA 1
ATOM 2789 C C . MET A 1 364 ? -21.328 -19.719 -12.141 1 98.12 364 MET A C 1
ATOM 2791 O O . MET A 1 364 ? -22.234 -20.562 -12.141 1 98.12 364 MET A O 1
ATOM 2795 N N . SER A 1 365 ? -20.438 -19.672 -13 1 98.19 365 SER A N 1
ATOM 2796 C CA . SER A 1 365 ? -20.453 -20.5 -14.195 1 98.19 365 SER A CA 1
ATOM 2797 C C . SER A 1 365 ? -20.422 -21.984 -13.852 1 98.19 365 SER A C 1
ATOM 2799 O O . SER A 1 365 ? -20.922 -22.828 -14.609 1 98.19 365 SER A O 1
ATOM 2801 N N . SER A 1 366 ? -19.844 -22.328 -12.711 1 97.81 366 SER A N 1
ATOM 2802 C CA . SER A 1 366 ? -19.609 -23.734 -12.375 1 97.81 366 SER A CA 1
ATOM 2803 C C . SER A 1 366 ? -20 -24.031 -10.93 1 97.81 366 SER A C 1
ATOM 2805 O O . SER A 1 366 ? -19.625 -25.078 -10.383 1 97.81 366 SER A O 1
ATOM 2807 N N . ASN A 1 367 ? -20.688 -23.109 -10.328 1 97.06 367 ASN A N 1
ATOM 2808 C CA . ASN A 1 367 ? -21.125 -23.25 -8.945 1 97.06 367 ASN A CA 1
ATOM 2809 C C . ASN A 1 367 ? -19.953 -23.547 -8.008 1 97.06 367 ASN A C 1
ATOM 2811 O O . ASN A 1 367 ? -20.016 -24.5 -7.234 1 97.06 367 ASN A O 1
ATOM 2815 N N . ILE A 1 368 ? -18.938 -22.875 -8.148 1 98.62 368 ILE A N 1
ATOM 2816 C CA . ILE A 1 368 ? -17.75 -23.047 -7.32 1 98.62 368 ILE A CA 1
ATOM 2817 C C . ILE A 1 368 ? -17.953 -22.375 -5.965 1 98.62 368 ILE A C 1
ATOM 2819 O O . ILE A 1 368 ? -18.219 -21.172 -5.898 1 98.62 368 ILE A O 1
ATOM 2823 N N . PRO A 1 369 ? -17.875 -23.109 -4.84 1 98.38 369 PRO A N 1
ATOM 2824 C CA . PRO A 1 369 ? -18 -22.484 -3.521 1 98.38 369 PRO A CA 1
ATOM 2825 C C . PRO A 1 369 ? -16.844 -21.547 -3.195 1 98.38 369 PRO A C 1
ATOM 2827 O O . PRO A 1 369 ? -15.781 -21.641 -3.828 1 98.38 369 PRO A O 1
ATOM 2830 N N . MET A 1 370 ? -17.109 -20.688 -2.152 1 98.44 370 MET A N 1
ATOM 2831 C CA . MET A 1 370 ? -16.109 -19.656 -1.928 1 98.44 370 MET A CA 1
ATOM 2832 C C . MET A 1 370 ? -15.812 -19.5 -0.44 1 98.44 370 MET A C 1
ATOM 2834 O O . MET A 1 370 ? -16.719 -19.609 0.393 1 98.44 370 MET A O 1
ATOM 2838 N N . LEU A 1 371 ? -14.594 -19.328 -0.1 1 98.69 371 LEU A N 1
ATOM 2839 C CA . LEU A 1 371 ? -14.133 -18.703 1.135 1 98.69 371 LEU A CA 1
ATOM 2840 C C . LEU A 1 371 ? -13.797 -17.234 0.906 1 98.69 371 LEU A C 1
ATOM 2842 O O . LEU A 1 371 ? -12.898 -16.922 0.121 1 98.69 371 LEU A O 1
ATOM 2846 N N . LEU A 1 372 ? -14.539 -16.359 1.549 1 98.56 372 LEU A N 1
ATOM 2847 C CA . LEU A 1 372 ? -14.383 -14.914 1.338 1 98.56 372 LEU A CA 1
ATOM 2848 C C . LEU A 1 372 ? -13.492 -14.305 2.41 1 98.56 372 LEU A C 1
ATOM 2850 O O . LEU A 1 372 ? -13.734 -14.477 3.605 1 98.56 372 LEU A O 1
ATOM 2854 N N . ILE A 1 373 ? -12.461 -13.531 1.938 1 98.5 373 ILE A N 1
ATOM 2855 C CA . ILE A 1 373 ? -11.445 -13.039 2.861 1 98.5 373 ILE A CA 1
ATOM 2856 C C . ILE A 1 373 ? -11.336 -11.523 2.758 1 98.5 373 ILE A C 1
ATOM 2858 O O . ILE A 1 373 ? -11.484 -10.953 1.671 1 98.5 373 ILE A O 1
ATOM 2862 N N . SER A 1 374 ? -11.117 -10.852 3.877 1 98.12 374 SER A N 1
ATOM 2863 C CA . SER A 1 374 ? -10.75 -9.438 3.902 1 98.12 374 SER A CA 1
ATOM 2864 C C . SER A 1 374 ? -9.664 -9.172 4.934 1 98.12 374 SER A C 1
ATOM 2866 O O . SER A 1 374 ? -9.664 -9.766 6.012 1 98.12 374 SER A O 1
ATOM 2868 N N . GLY A 1 375 ? -8.727 -8.359 4.574 1 97.12 375 GLY A N 1
ATOM 2869 C CA . GLY A 1 375 ? -7.781 -7.855 5.559 1 97.12 375 GLY A CA 1
ATOM 2870 C C . GLY A 1 375 ? -8.344 -6.73 6.402 1 97.12 375 GLY A C 1
ATOM 2871 O O . GLY A 1 375 ? -9.016 -5.836 5.887 1 97.12 375 GLY A O 1
ATOM 2872 N N . VAL A 1 376 ? -8.023 -6.73 7.688 1 97.5 376 VAL A N 1
ATOM 2873 C CA . VAL A 1 376 ? -8.625 -5.746 8.578 1 97.5 376 VAL A CA 1
ATOM 2874 C C . VAL A 1 376 ? -7.676 -4.562 8.758 1 97.5 376 VAL A C 1
ATOM 2876 O O . VAL A 1 376 ? -8.039 -3.555 9.367 1 97.5 376 VAL A O 1
ATOM 2879 N N . ASN A 1 377 ? -6.527 -4.617 8.164 1 90.75 377 ASN A N 1
ATOM 2880 C CA . ASN A 1 377 ? -5.461 -3.668 8.461 1 90.75 377 ASN A CA 1
ATOM 2881 C C . ASN A 1 377 ? -5.777 -2.281 7.91 1 90.75 377 ASN A C 1
ATOM 2883 O O . ASN A 1 377 ? -5.281 -1.276 8.422 1 90.75 377 ASN A O 1
ATOM 2887 N N . LYS A 1 378 ? -6.641 -2.166 6.945 1 88.94 378 LYS A N 1
ATOM 2888 C CA . LYS A 1 378 ? -6.879 -0.859 6.336 1 88.94 378 LYS A CA 1
ATOM 2889 C C . LYS A 1 378 ? -8.211 -0.271 6.801 1 88.94 378 LYS A C 1
ATOM 2891 O O . LYS A 1 378 ? -8.352 0.949 6.902 1 88.94 378 LYS A O 1
ATOM 2896 N N . GLY A 1 379 ? -9.141 -1.096 7.066 1 94.69 379 GLY A N 1
ATOM 2897 C CA . GLY A 1 379 ? -10.461 -0.602 7.418 1 94.69 379 GLY A CA 1
ATOM 2898 C C . GLY A 1 379 ? -10.867 -0.933 8.844 1 94.69 379 GLY A C 1
ATOM 2899 O O . GLY A 1 379 ? -11.82 -0.358 9.367 1 94.69 379 GLY A O 1
ATOM 2900 N N . GLY A 1 380 ? -10.023 -1.822 9.484 1 97.31 380 GLY A N 1
ATOM 2901 C CA . GLY A 1 380 ? -10.414 -2.297 10.805 1 97.31 380 GLY A CA 1
ATOM 2902 C C . GLY A 1 380 ? -11.273 -3.543 10.766 1 97.31 380 GLY A C 1
ATOM 2903 O O . GLY A 1 380 ? -11.789 -3.912 9.703 1 97.31 380 GLY A O 1
ATOM 2904 N N . ILE A 1 381 ? -11.445 -4.145 11.914 1 98.25 381 ILE A N 1
ATOM 2905 C CA . ILE A 1 381 ? -12.164 -5.402 12.039 1 98.25 381 ILE A CA 1
ATOM 2906 C C . ILE A 1 381 ? -13.648 -5.188 11.727 1 98.25 381 ILE A C 1
ATOM 2908 O O . ILE A 1 381 ? -14.242 -5.945 10.961 1 98.25 381 ILE A O 1
ATOM 2912 N N . GLU A 1 382 ? -14.227 -4.121 12.242 1 98.19 382 GLU A N 1
ATOM 2913 C CA . GLU A 1 382 ? -15.648 -3.824 12.055 1 98.19 382 GLU A CA 1
ATOM 2914 C C . GLU A 1 382 ? -15.977 -3.596 10.586 1 98.19 382 GLU A C 1
ATOM 2916 O O . GLU A 1 382 ? -16.938 -4.172 10.062 1 98.19 382 GLU A O 1
ATOM 2921 N N . SER A 1 383 ? -15.172 -2.816 9.961 1 98.06 383 SER A N 1
ATOM 2922 C CA . SER A 1 383 ? -15.406 -2.504 8.555 1 98.06 383 SER A CA 1
ATOM 2923 C C . SER A 1 383 ? -15.242 -3.74 7.676 1 98.06 383 SER A C 1
ATOM 2925 O O . SER A 1 383 ? -15.984 -3.926 6.711 1 98.06 383 SER A O 1
ATOM 2927 N N . ALA A 1 384 ? -14.25 -4.512 7.945 1 98.38 384 ALA A N 1
ATOM 2928 C CA . ALA A 1 384 ? -14.062 -5.75 7.195 1 98.38 384 ALA A CA 1
ATOM 2929 C C . ALA A 1 384 ? -15.297 -6.645 7.301 1 98.38 384 ALA A C 1
ATOM 2931 O O . ALA A 1 384 ? -15.711 -7.266 6.316 1 98.38 384 ALA A O 1
ATOM 2932 N N . ALA A 1 385 ? -15.891 -6.723 8.477 1 98.31 385 ALA A N 1
ATOM 2933 C CA . ALA A 1 385 ? -17.109 -7.508 8.68 1 98.31 385 ALA A CA 1
ATOM 2934 C C . ALA A 1 385 ? -18.25 -6.957 7.848 1 98.31 385 ALA A C 1
ATOM 2936 O O . ALA A 1 385 ? -18.953 -7.715 7.16 1 98.31 385 ALA A O 1
ATOM 2937 N N . VAL A 1 386 ? -18.422 -5.645 7.844 1 98.25 386 VAL A N 1
ATOM 2938 C CA . VAL A 1 386 ? -19.469 -4.992 7.082 1 98.25 386 VAL A CA 1
ATOM 2939 C C . VAL A 1 386 ? -19.297 -5.273 5.59 1 98.25 386 VAL A C 1
ATOM 2941 O O . VAL A 1 386 ? -20.25 -5.629 4.895 1 98.25 386 VAL A O 1
ATOM 2944 N N . ASP A 1 387 ? -18.078 -5.16 5.148 1 98.19 387 ASP A N 1
ATOM 2945 C CA . ASP A 1 387 ? -17.75 -5.375 3.744 1 98.19 387 ASP A CA 1
ATOM 2946 C C . ASP A 1 387 ? -18.062 -6.812 3.324 1 98.19 387 ASP A C 1
ATOM 2948 O O . ASP A 1 387 ? -18.719 -7.039 2.301 1 98.19 387 ASP A O 1
ATOM 2952 N N . LEU A 1 388 ? -17.609 -7.789 4.129 1 98.5 388 LEU A N 1
ATOM 2953 C CA . LEU A 1 388 ? -17.734 -9.188 3.73 1 98.5 388 LEU A CA 1
ATOM 2954 C C . LEU A 1 388 ? -19.172 -9.648 3.809 1 98.5 388 LEU A C 1
ATOM 2956 O O . LEU A 1 388 ? -19.625 -10.469 2.998 1 98.5 388 LEU A O 1
ATOM 2960 N N . VAL A 1 389 ? -19.938 -9.141 4.758 1 98.44 389 VAL A N 1
ATOM 2961 C CA . VAL A 1 389 ? -21.359 -9.453 4.824 1 98.44 389 VAL A CA 1
ATOM 2962 C C . VAL A 1 389 ? -22.047 -8.961 3.562 1 98.44 389 VAL A C 1
ATOM 2964 O O . VAL A 1 389 ? -22.828 -9.695 2.945 1 98.44 389 VAL A O 1
ATOM 2967 N N . ALA A 1 390 ? -21.734 -7.762 3.178 1 98.38 390 ALA A N 1
ATOM 2968 C CA . ALA A 1 390 ? -22.344 -7.203 1.971 1 98.38 390 ALA A CA 1
ATOM 2969 C C . ALA A 1 390 ? -21.953 -8.016 0.739 1 98.38 390 ALA A C 1
ATOM 2971 O O . ALA A 1 390 ? -22.812 -8.312 -0.107 1 98.38 390 ALA A O 1
ATOM 2972 N N . HIS A 1 391 ? -20.719 -8.383 0.619 1 98.56 391 HIS A N 1
ATOM 2973 C CA . HIS A 1 391 ? -20.25 -9.18 -0.511 1 98.56 391 HIS A CA 1
ATOM 2974 C C . HIS A 1 391 ? -20.891 -10.562 -0.519 1 98.56 391 HIS A C 1
ATOM 2976 O O . HIS A 1 391 ? -21.312 -11.047 -1.571 1 98.56 391 HIS A O 1
ATOM 2982 N N . ALA A 1 392 ? -20.938 -11.188 0.66 1 98.62 392 ALA A N 1
ATOM 2983 C CA . ALA A 1 392 ? -21.547 -12.508 0.758 1 98.62 392 ALA A CA 1
ATOM 2984 C C . ALA A 1 392 ? -23.016 -12.469 0.328 1 98.62 392 ALA A C 1
ATOM 2986 O O . ALA A 1 392 ? -23.484 -13.344 -0.408 1 98.62 392 ALA A O 1
ATOM 2987 N N . ASN A 1 393 ? -23.719 -11.461 0.777 1 97.88 393 ASN A N 1
ATOM 2988 C CA . ASN A 1 393 ? -25.141 -11.32 0.429 1 97.88 393 ASN A CA 1
ATOM 2989 C C . ASN A 1 393 ? -25.328 -11.094 -1.067 1 97.88 393 ASN A C 1
ATOM 2991 O O . ASN A 1 393 ? -26.234 -11.648 -1.677 1 97.88 393 ASN A O 1
ATOM 2995 N N . MET A 1 394 ? -24.469 -10.297 -1.634 1 97.31 394 MET A N 1
ATOM 2996 C CA . MET A 1 394 ? -24.547 -10.07 -3.074 1 97.31 394 MET A CA 1
ATOM 2997 C C . MET A 1 394 ? -24.25 -11.352 -3.844 1 97.31 394 MET A C 1
ATOM 2999 O O . MET A 1 394 ? -24.922 -11.656 -4.832 1 97.31 394 MET A O 1
ATOM 3003 N N . LEU A 1 395 ? -23.25 -12.117 -3.441 1 98 395 LEU A N 1
ATOM 3004 C CA . LEU A 1 395 ? -22.922 -13.391 -4.07 1 98 395 LEU A CA 1
ATOM 3005 C C . LEU A 1 395 ? -24.078 -14.367 -3.971 1 98 395 LEU A C 1
ATOM 3007 O O . LEU A 1 395 ? -24.344 -15.117 -4.91 1 98 395 LEU A O 1
ATOM 3011 N N . SER A 1 396 ? -24.734 -14.32 -2.844 1 96.62 396 SER A N 1
ATOM 3012 C CA . SER A 1 396 ? -25.906 -15.18 -2.652 1 96.62 396 SER A CA 1
ATOM 3013 C C . SER A 1 396 ? -26.984 -14.875 -3.678 1 96.62 396 SER A C 1
ATOM 3015 O O . SER A 1 396 ? -27.672 -15.781 -4.145 1 96.62 396 SER A O 1
ATOM 3017 N N . LYS A 1 397 ? -27.125 -13.633 -4.016 1 94.62 397 LYS A N 1
ATOM 3018 C CA . LYS A 1 397 ? -28.078 -13.242 -5.043 1 94.62 397 LYS A CA 1
ATOM 3019 C C . LYS A 1 397 ? -27.766 -13.914 -6.375 1 94.62 397 LYS A C 1
ATOM 3021 O O . LYS A 1 397 ? -28.656 -14.125 -7.199 1 94.62 397 LYS A O 1
ATOM 3026 N N . PHE A 1 398 ? -26.531 -14.258 -6.559 1 95.19 398 PHE A N 1
ATOM 3027 C CA . PHE A 1 398 ? -26.094 -14.898 -7.789 1 95.19 398 PHE A CA 1
ATOM 3028 C C . PHE A 1 398 ? -25.969 -16.406 -7.598 1 95.19 398 PHE A C 1
ATOM 3030 O O . PHE A 1 398 ? -25.375 -17.094 -8.422 1 95.19 398 PHE A O 1
ATOM 3037 N N . ASN A 1 399 ? -26.391 -16.906 -6.52 1 94.94 399 ASN A N 1
ATOM 3038 C CA . ASN A 1 399 ? -26.391 -18.328 -6.18 1 94.94 399 ASN A CA 1
ATOM 3039 C C . ASN A 1 399 ? -24.969 -18.875 -6.039 1 94.94 399 ASN A C 1
ATOM 3041 O O . ASN A 1 399 ? -24.672 -20 -6.441 1 94.94 399 ASN A O 1
ATOM 3045 N N . VAL A 1 400 ? -24.047 -18.062 -5.711 1 96.94 400 VAL A N 1
ATOM 3046 C CA . VAL A 1 400 ? -22.703 -18.5 -5.336 1 96.94 400 VAL A CA 1
ATOM 3047 C C . VAL A 1 400 ? -22.656 -18.797 -3.84 1 96.94 400 VAL A C 1
ATOM 3049 O O . VAL A 1 400 ? -23 -17.938 -3.016 1 96.94 400 VAL A O 1
ATOM 3052 N N . ASP A 1 401 ? -22.266 -19.953 -3.506 1 96.94 401 ASP A N 1
ATOM 3053 C CA . ASP A 1 401 ? -22.25 -20.422 -2.121 1 96.94 401 ASP A CA 1
ATOM 3054 C C . ASP A 1 401 ? -21 -19.953 -1.393 1 96.94 401 ASP A C 1
ATOM 3056 O O . ASP A 1 401 ? -19.891 -20.406 -1.693 1 96.94 401 ASP A O 1
ATOM 3060 N N . VAL A 1 402 ? -21.156 -19 -0.481 1 98.38 402 VAL A N 1
ATOM 3061 C CA . VAL A 1 402 ? -20.062 -18.609 0.397 1 98.38 402 VAL A CA 1
ATOM 3062 C C . VAL A 1 402 ? -20.047 -19.5 1.642 1 98.38 402 VAL A C 1
ATOM 3064 O O . VAL A 1 402 ? -20.922 -19.375 2.5 1 98.38 402 VAL A O 1
ATOM 3067 N N . LYS A 1 403 ? -19.062 -20.344 1.74 1 98.06 403 LYS A N 1
ATOM 3068 C CA . LYS A 1 403 ? -19.016 -21.344 2.793 1 98.06 403 LYS A CA 1
ATOM 3069 C C . LYS A 1 403 ? -18.438 -20.766 4.086 1 98.06 403 LYS A C 1
ATOM 3071 O O . LYS A 1 403 ? -18.719 -21.281 5.172 1 98.06 403 LYS A O 1
ATOM 3076 N N . GLY A 1 404 ? -17.656 -19.719 3.957 1 98.25 404 GLY A N 1
ATOM 3077 C CA . GLY A 1 404 ? -17.031 -19.109 5.113 1 98.25 404 GLY A CA 1
ATOM 3078 C C . GLY A 1 404 ? -16.531 -17.703 4.836 1 98.25 404 GLY A C 1
ATOM 3079 O O . GLY A 1 404 ? -16.312 -17.328 3.684 1 98.25 404 GLY A O 1
ATOM 3080 N N . ILE A 1 405 ? -16.469 -16.922 5.922 1 98.44 405 ILE A N 1
ATOM 3081 C CA . ILE A 1 405 ? -15.852 -15.602 5.934 1 98.44 405 ILE A CA 1
ATOM 3082 C C . ILE A 1 405 ? -14.609 -15.617 6.82 1 98.44 405 ILE A C 1
ATOM 3084 O O . ILE A 1 405 ? -14.633 -16.172 7.926 1 98.44 405 ILE A O 1
ATOM 3088 N N . LEU A 1 406 ? -13.539 -15.086 6.277 1 98.81 406 LEU A N 1
ATOM 3089 C CA . LEU A 1 406 ? -12.281 -15.047 7.023 1 98.81 406 LEU A CA 1
ATOM 3090 C C . LEU A 1 406 ? -11.773 -13.617 7.152 1 98.81 406 LEU A C 1
ATOM 3092 O O . LEU A 1 406 ? -11.562 -12.938 6.148 1 98.81 406 LEU A O 1
ATOM 3096 N N . LEU A 1 407 ? -11.672 -13.117 8.375 1 98.69 407 LEU A N 1
ATOM 3097 C CA . LEU A 1 407 ? -10.984 -11.859 8.633 1 98.69 407 LEU A CA 1
ATOM 3098 C C . LEU A 1 407 ? -9.492 -12.094 8.859 1 98.69 407 LEU A C 1
ATOM 3100 O O . LEU A 1 407 ? -9.109 -12.82 9.766 1 98.69 407 LEU A O 1
ATOM 3104 N N . ASN A 1 408 ? -8.688 -11.469 7.984 1 98.31 408 ASN A N 1
ATOM 3105 C CA . ASN A 1 408 ? -7.234 -11.633 8.008 1 98.31 408 ASN A CA 1
ATOM 3106 C C . ASN A 1 408 ? -6.555 -10.461 8.711 1 98.31 408 ASN A C 1
ATOM 3108 O O . ASN A 1 408 ? -7.051 -9.336 8.672 1 98.31 408 ASN A O 1
ATOM 3112 N N . LYS A 1 409 ? -5.438 -10.734 9.484 1 96.75 409 LYS A N 1
ATOM 3113 C CA . LYS A 1 409 ? -4.602 -9.766 10.188 1 96.75 409 LYS A CA 1
ATOM 3114 C C . LYS A 1 409 ? -5.34 -9.172 11.383 1 96.75 409 LYS A C 1
ATOM 3116 O O . LYS A 1 409 ? -5.219 -7.973 11.656 1 96.75 409 LYS A O 1
ATOM 3121 N N . VAL A 1 410 ? -6.129 -9.992 12.008 1 97.81 410 VAL A N 1
ATOM 3122 C CA . VAL A 1 410 ? -6.898 -9.555 13.172 1 97.81 410 VAL A CA 1
ATOM 3123 C C . VAL A 1 410 ? -5.945 -9.141 14.289 1 97.81 410 VAL A C 1
ATOM 3125 O O . VAL A 1 410 ? -5.047 -9.891 14.664 1 97.81 410 VAL A O 1
ATOM 3128 N N . TYR A 1 411 ? -6.113 -7.941 14.844 1 94.88 411 TYR A N 1
ATOM 3129 C CA . TYR A 1 411 ? -5.184 -7.379 15.82 1 94.88 411 TYR A CA 1
ATOM 3130 C C . TYR A 1 411 ? -5.824 -7.301 17.203 1 94.88 411 TYR A C 1
ATOM 3132 O O . TYR A 1 411 ? -5.16 -6.973 18.188 1 94.88 411 TYR A O 1
ATOM 3140 N N . ASN A 1 412 ? -7.086 -7.531 17.312 1 96 412 ASN A N 1
ATOM 3141 C CA . ASN A 1 412 ? -7.836 -7.453 18.562 1 96 412 ASN A CA 1
ATOM 3142 C C . ASN A 1 412 ? -8.906 -8.539 18.641 1 96 412 ASN A C 1
ATOM 3144 O O . ASN A 1 412 ? -9.953 -8.43 18 1 96 412 ASN A O 1
ATOM 3148 N N . GLU A 1 413 ? -8.727 -9.539 19.469 1 96.12 413 GLU A N 1
ATOM 3149 C CA . GLU A 1 413 ? -9.594 -10.711 19.531 1 96.12 413 GLU A CA 1
ATOM 3150 C C . GLU A 1 413 ? -10.961 -10.344 20.125 1 96.12 413 GLU A C 1
ATOM 3152 O O . GLU A 1 413 ? -11.977 -10.922 19.75 1 96.12 413 GLU A O 1
ATOM 3157 N N . SER A 1 414 ? -10.984 -9.383 21.016 1 96.25 414 SER A N 1
ATOM 3158 C CA . SER A 1 414 ? -12.242 -8.969 21.625 1 96.25 414 SER A CA 1
ATOM 3159 C C . SER A 1 414 ? -13.172 -8.336 20.594 1 96.25 414 SER A C 1
ATOM 3161 O O . SER A 1 414 ? -14.367 -8.648 20.547 1 96.25 414 SER A O 1
ATOM 3163 N N . ILE A 1 415 ? -12.625 -7.484 19.828 1 97 415 ILE A N 1
ATOM 3164 C CA . ILE A 1 415 ? -13.422 -6.855 18.781 1 97 415 ILE A CA 1
ATOM 3165 C C . ILE A 1 415 ? -13.883 -7.91 17.781 1 97 415 ILE A C 1
ATOM 3167 O O . ILE A 1 415 ? -15.031 -7.883 17.328 1 97 415 ILE A O 1
ATOM 3171 N N . PHE A 1 416 ? -13.031 -8.859 17.438 1 97.69 416 PHE A N 1
ATOM 3172 C CA . PHE A 1 416 ? -13.406 -9.938 16.531 1 97.69 416 PHE A CA 1
ATOM 3173 C C . PHE A 1 416 ? -14.602 -10.711 17.078 1 97.69 416 PHE A C 1
ATOM 3175 O O . PHE A 1 416 ? -15.578 -10.953 16.359 1 97.69 416 PHE A O 1
ATOM 3182 N N . GLU A 1 417 ? -14.516 -11.055 18.297 1 96.88 417 GLU A N 1
ATOM 3183 C CA . GLU A 1 417 ? -15.609 -11.789 18.922 1 96.88 417 GLU A CA 1
ATOM 3184 C C . GLU A 1 417 ? -16.906 -11 18.875 1 96.88 417 GLU A C 1
ATOM 3186 O O . GLU A 1 417 ? -17.984 -11.57 18.719 1 96.88 417 GLU A O 1
ATOM 3191 N N . ASN A 1 418 ? -16.797 -9.711 18.953 1 96.31 418 ASN A N 1
ATOM 3192 C CA . ASN A 1 418 ? -17.969 -8.844 18.969 1 96.31 418 ASN A CA 1
ATOM 3193 C C . ASN A 1 418 ? -18.578 -8.703 17.578 1 96.31 418 ASN A C 1
ATOM 3195 O O . ASN A 1 418 ? -19.766 -8.375 17.453 1 96.31 418 ASN A O 1
ATOM 3199 N N . VAL A 1 419 ? -17.766 -8.938 16.5 1 97 419 VAL A N 1
ATOM 3200 C CA . VAL A 1 419 ? -18.344 -8.773 15.164 1 97 419 VAL A CA 1
ATOM 3201 C C . VAL A 1 419 ? -18.922 -10.102 14.68 1 97 419 VAL A C 1
ATOM 3203 O O . VAL A 1 419 ? -19.672 -10.141 13.703 1 97 419 VAL A O 1
ATOM 3206 N N . VAL A 1 420 ? -18.594 -11.25 15.289 1 97.56 420 VAL A N 1
ATOM 3207 C CA . VAL A 1 420 ? -19.016 -12.578 14.859 1 97.56 420 VAL A CA 1
ATOM 3208 C C . VAL A 1 420 ? -20.547 -12.648 14.836 1 97.56 420 VAL A C 1
ATOM 3210 O O . VAL A 1 420 ? -21.141 -13.055 13.844 1 97.56 420 VAL A O 1
ATOM 3213 N N . PRO A 1 421 ? -21.25 -12.188 15.906 1 96.56 421 PRO A N 1
ATOM 3214 C CA . PRO A 1 421 ? -22.719 -12.227 15.859 1 96.56 421 PRO A CA 1
ATOM 3215 C C . PRO A 1 421 ? -23.297 -11.367 14.734 1 96.56 421 PRO A C 1
ATOM 3217 O O . PRO A 1 421 ? -24.297 -11.742 14.133 1 96.56 421 PRO A O 1
ATOM 3220 N N . TYR A 1 422 ? -22.688 -10.25 14.461 1 96.88 422 TYR A N 1
ATOM 3221 C CA . TYR A 1 422 ? -23.141 -9.414 13.352 1 96.88 422 TYR A CA 1
ATOM 3222 C C . TYR A 1 422 ? -23.094 -10.172 12.039 1 96.88 422 TYR A C 1
ATOM 3224 O O . TYR A 1 422 ? -24.047 -10.141 11.258 1 96.88 422 TYR A O 1
ATOM 3232 N N . ILE A 1 423 ? -21.953 -10.828 11.789 1 98 423 ILE A N 1
ATOM 3233 C CA . ILE A 1 423 ? -21.766 -11.57 10.547 1 98 423 ILE A CA 1
ATOM 3234 C C . ILE A 1 423 ? -22.812 -12.68 10.453 1 98 423 ILE A C 1
ATOM 3236 O O . ILE A 1 423 ? -23.484 -12.828 9.43 1 98 423 ILE A O 1
ATOM 3240 N N . LYS A 1 424 ? -22.984 -13.414 11.492 1 97.19 424 LYS A N 1
ATOM 3241 C CA . LYS A 1 424 ? -23.891 -14.562 11.508 1 97.19 424 LYS A CA 1
ATOM 3242 C C . LYS A 1 424 ? -25.344 -14.109 11.344 1 97.19 424 LYS A C 1
ATOM 3244 O O . LYS A 1 424 ? -26.125 -14.766 10.656 1 97.19 424 LYS A O 1
ATOM 3249 N N . ASN A 1 425 ? -25.688 -12.961 11.914 1 96.56 425 ASN A N 1
ATOM 3250 C CA . ASN A 1 425 ? -27.062 -12.469 11.906 1 96.56 425 ASN A CA 1
ATOM 3251 C C . ASN A 1 425 ? -27.391 -11.773 10.594 1 96.56 425 ASN A C 1
ATOM 3253 O O . ASN A 1 425 ? -28.562 -11.633 10.242 1 96.56 425 ASN A O 1
ATOM 3257 N N . ASN A 1 426 ? -26.375 -11.344 9.898 1 96.75 426 ASN A N 1
ATOM 3258 C CA . ASN A 1 426 ? -26.656 -10.516 8.727 1 96.75 426 ASN A CA 1
ATOM 3259 C C . ASN A 1 426 ? -26.172 -11.18 7.441 1 96.75 426 ASN A C 1
ATOM 3261 O O . ASN A 1 426 ? -26.047 -10.523 6.406 1 96.75 426 ASN A O 1
ATOM 3265 N N . SER A 1 427 ? -25.828 -12.406 7.477 1 96.5 427 SER A N 1
ATOM 3266 C CA . SER A 1 427 ? -25.469 -13.195 6.297 1 96.5 427 SER A CA 1
ATOM 3267 C C . SER A 1 427 ? -25.906 -14.648 6.449 1 96.5 427 SER A C 1
ATOM 3269 O O . SER A 1 427 ? -26.422 -15.047 7.5 1 96.5 427 SER A O 1
ATOM 3271 N N . ASN A 1 428 ? -25.75 -15.406 5.406 1 94.5 428 ASN A N 1
ATOM 3272 C CA . ASN A 1 428 ? -26.078 -16.828 5.453 1 94.5 428 ASN A CA 1
ATOM 3273 C C . ASN A 1 428 ? -24.828 -17.688 5.633 1 94.5 428 ASN A C 1
ATOM 3275 O O . ASN A 1 428 ? -24.828 -18.875 5.344 1 94.5 428 ASN A O 1
ATOM 3279 N N . VAL A 1 429 ? -23.797 -17 6.051 1 94.69 429 VAL A N 1
ATOM 3280 C CA . VAL A 1 429 ? -22.531 -17.703 6.188 1 94.69 429 VAL A CA 1
ATOM 3281 C C . VAL A 1 429 ? -22.391 -18.266 7.605 1 94.69 429 VAL A C 1
ATOM 3283 O O . VAL A 1 429 ? -22.594 -17.531 8.578 1 94.69 429 VAL A O 1
ATOM 3286 N N . ASP A 1 430 ? -22.141 -19.484 7.727 1 81.81 430 ASP A N 1
ATOM 3287 C CA . ASP A 1 430 ? -22.109 -20 9.086 1 81.81 430 ASP A CA 1
ATOM 3288 C C . ASP A 1 430 ? -20.703 -19.984 9.664 1 81.81 430 ASP A C 1
ATOM 3290 O O . ASP A 1 430 ? -20.516 -19.812 10.867 1 81.81 430 ASP A O 1
ATOM 3294 N N . GLU A 1 431 ? -19.672 -20.141 8.805 1 96.5 431 GLU A N 1
ATOM 3295 C CA . GLU A 1 431 ? -18.328 -20.219 9.359 1 96.5 431 GLU A CA 1
ATOM 3296 C C . GLU A 1 431 ? -17.641 -18.859 9.328 1 96.5 431 GLU A C 1
ATOM 3298 O O . GLU A 1 431 ? -17.562 -18.219 8.273 1 96.5 431 GLU A O 1
ATOM 3303 N N . VAL A 1 432 ? -17.297 -18.391 10.477 1 98.31 432 VAL A N 1
ATOM 3304 C CA . VAL A 1 432 ? -16.516 -17.172 10.602 1 98.31 432 VAL A CA 1
ATOM 3305 C C . VAL A 1 432 ? -15.133 -17.484 11.156 1 98.31 432 VAL A C 1
ATOM 3307 O O . VAL A 1 432 ? -15.008 -18.062 12.242 1 98.31 432 VAL A O 1
ATOM 3310 N N . LEU A 1 433 ? -14.102 -17.141 10.375 1 98.56 433 LEU A N 1
ATOM 3311 C CA . LEU A 1 433 ? -12.719 -17.5 10.695 1 98.56 433 LEU A CA 1
ATOM 3312 C C . LEU A 1 433 ? -11.859 -16.266 10.883 1 98.56 433 LEU A C 1
ATOM 3314 O O . LEU A 1 433 ? -12.203 -15.18 10.398 1 98.56 433 LEU A O 1
ATOM 3318 N N . SER A 1 434 ? -10.812 -16.406 11.617 1 98.06 434 SER A N 1
ATOM 3319 C CA . SER A 1 434 ? -9.859 -15.328 11.828 1 98.06 434 SER A CA 1
ATOM 3320 C C . SER A 1 434 ? -8.422 -15.828 11.742 1 98.06 434 SER A C 1
ATOM 3322 O O . SER A 1 434 ? -8.125 -16.953 12.148 1 98.06 434 SER A O 1
ATOM 3324 N N . VAL A 1 435 ? -7.566 -15.062 11.125 1 98.19 435 VAL A N 1
ATOM 3325 C CA . VAL A 1 435 ? -6.117 -15.242 11.141 1 98.19 435 VAL A CA 1
ATOM 3326 C C . VAL A 1 435 ? -5.449 -13.984 11.695 1 98.19 435 VAL A C 1
ATOM 3328 O O . VAL A 1 435 ? -5.758 -12.875 11.273 1 98.19 435 VAL A O 1
ATOM 3331 N N . GLY A 1 436 ? -4.578 -14.125 12.602 1 95.88 436 GLY A N 1
ATOM 3332 C CA . GLY A 1 436 ? -3.924 -13 13.242 1 95.88 436 GLY A CA 1
ATOM 3333 C C . GLY A 1 436 ? -2.883 -12.328 12.359 1 95.88 436 GLY A C 1
ATOM 3334 O O . GLY A 1 436 ? -2.584 -12.812 11.266 1 95.88 436 GLY A O 1
ATOM 3335 N N . LYS A 1 437 ? -2.422 -11.219 12.836 1 91.12 437 LYS A N 1
ATOM 3336 C CA . LYS A 1 437 ? -1.397 -10.477 12.109 1 91.12 437 LYS A CA 1
ATOM 3337 C C . LYS A 1 437 ? -0.028 -11.133 12.258 1 91.12 437 LYS A C 1
ATOM 3339 O O . LYS A 1 437 ? 0.339 -11.57 13.352 1 91.12 437 LYS A O 1
ATOM 3344 N N . LEU A 1 438 ? 0.641 -11.18 11.07 1 86.81 438 LEU A N 1
ATOM 3345 C CA . LEU A 1 438 ? 2.025 -11.633 11.117 1 86.81 438 LEU A CA 1
ATOM 3346 C C . LEU A 1 438 ? 2.941 -10.539 11.648 1 86.81 438 LEU A C 1
ATOM 3348 O O . LEU A 1 438 ? 2.789 -9.367 11.297 1 86.81 438 LEU A O 1
ATOM 3352 N N . LYS A 1 439 ? 3.768 -10.711 12.531 1 73.5 439 LYS A N 1
ATOM 3353 C CA . LYS A 1 439 ? 4.633 -9.727 13.18 1 73.5 439 LYS A CA 1
ATOM 3354 C C . LYS A 1 439 ? 5.82 -9.375 12.297 1 73.5 439 LYS A C 1
ATOM 3356 O O . LYS A 1 439 ? 6.672 -8.57 12.68 1 73.5 439 LYS A O 1
ATOM 3361 N N . LEU A 1 440 ? 5.922 -9.922 11.164 1 66.31 440 LEU A N 1
ATOM 3362 C CA . LEU A 1 440 ? 7.078 -9.664 10.312 1 66.31 440 LEU A CA 1
ATOM 3363 C C . LEU A 1 440 ? 6.719 -8.711 9.18 1 66.31 440 LEU A C 1
ATOM 3365 O O . LEU A 1 440 ? 5.781 -8.961 8.422 1 66.31 440 LEU A O 1
ATOM 3369 N N . GLU A 1 441 ? 7.027 -7.414 9.336 1 62.03 441 GLU A N 1
ATOM 3370 C CA . GLU A 1 441 ? 6.789 -6.473 8.242 1 62.03 441 GLU A CA 1
ATOM 3371 C C . GLU A 1 441 ? 8.094 -6.059 7.574 1 62.03 441 GLU A C 1
ATOM 3373 O O . GLU A 1 441 ? 8.812 -5.191 8.078 1 62.03 441 GLU A O 1
ATOM 3378 N N . THR A 1 442 ? 8.664 -6.91 6.68 1 65.62 442 THR A N 1
ATOM 3379 C CA . THR A 1 442 ? 9.875 -6.598 5.93 1 65.62 442 THR A CA 1
ATOM 3380 C C . THR A 1 442 ? 9.648 -6.777 4.434 1 65.62 442 THR A C 1
ATOM 3382 O O . THR A 1 442 ? 8.633 -7.336 4.016 1 65.62 442 THR A O 1
ATOM 3385 N N . ARG A 1 443 ? 10.555 -6.105 3.791 1 68 443 ARG A N 1
ATOM 3386 C CA . ARG A 1 443 ? 10.625 -6.426 2.369 1 68 443 ARG A CA 1
ATOM 3387 C C . ARG A 1 443 ? 10.75 -7.93 2.156 1 68 443 ARG A C 1
ATOM 3389 O O . ARG A 1 443 ? 11.312 -8.641 2.996 1 68 443 ARG A O 1
ATOM 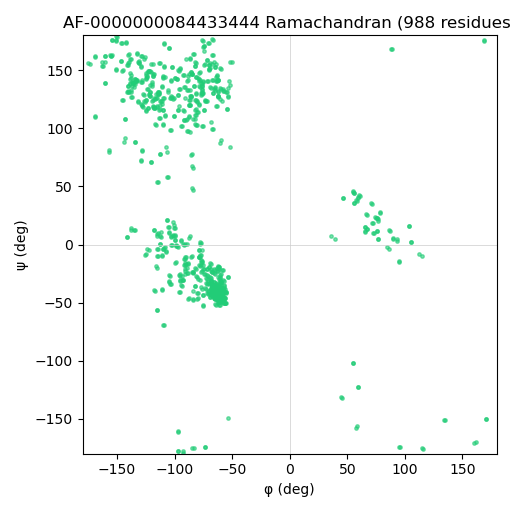3396 N N . GLY A 1 444 ? 10.055 -8.57 1.212 1 75.06 444 GLY A N 1
ATOM 3397 C CA . GLY A 1 444 ? 10.102 -9.992 0.939 1 75.06 444 GLY A CA 1
ATOM 3398 C C . GLY A 1 444 ? 8.805 -10.703 1.284 1 75.06 444 GLY A C 1
ATOM 3399 O O . GLY A 1 444 ? 8.617 -11.875 0.934 1 75.06 444 GLY A O 1
ATOM 3400 N N . PHE A 1 445 ? 7.98 -9.922 1.914 1 78.25 445 PHE A N 1
ATOM 3401 C CA . PHE A 1 445 ? 6.703 -10.516 2.299 1 78.25 445 PHE A CA 1
ATOM 3402 C C . PHE A 1 445 ? 5.551 -9.852 1.553 1 78.25 445 PHE A C 1
ATOM 3404 O O . PHE A 1 445 ? 4.383 -10.062 1.892 1 78.25 445 PHE A O 1
ATOM 3411 N N . THR A 1 446 ? 5.965 -9.016 0.547 1 76.88 446 THR A N 1
ATOM 3412 C CA . THR A 1 446 ? 4.938 -8.352 -0.248 1 76.88 446 THR A CA 1
ATOM 3413 C C . THR A 1 446 ? 5.012 -8.797 -1.705 1 76.88 446 THR A C 1
ATOM 3415 O O . THR A 1 446 ? 5.766 -8.234 -2.496 1 76.88 446 THR A O 1
ATOM 3418 N N . PRO A 1 447 ? 4.148 -9.625 -2.107 1 72.44 447 PRO A N 1
ATOM 3419 C CA . PRO A 1 447 ? 4.23 -10.234 -3.436 1 72.44 447 PRO A CA 1
ATOM 3420 C C . PRO A 1 447 ? 4.258 -9.203 -4.562 1 72.44 447 PRO A C 1
ATOM 3422 O O . PRO A 1 447 ? 5 -9.367 -5.535 1 72.44 447 PRO A O 1
ATOM 3425 N N . GLU A 1 448 ? 3.572 -8.109 -4.438 1 70.81 448 GLU A N 1
ATOM 3426 C CA . GLU A 1 448 ? 3.494 -7.125 -5.512 1 70.81 448 GLU A CA 1
ATOM 3427 C C . GLU A 1 448 ? 4.77 -6.293 -5.59 1 70.81 448 GLU A C 1
ATOM 3429 O O . GLU A 1 448 ? 5.031 -5.641 -6.602 1 70.81 448 GLU A O 1
ATOM 3434 N N . ILE A 1 449 ? 5.578 -6.406 -4.52 1 77.19 449 ILE A N 1
ATOM 3435 C CA . ILE A 1 449 ? 6.785 -5.59 -4.43 1 77.19 449 ILE A CA 1
ATOM 3436 C C . ILE A 1 449 ? 8.016 -6.492 -4.457 1 77.19 449 ILE A C 1
ATOM 3438 O O . ILE A 1 449 ? 8.867 -6.363 -5.34 1 77.19 449 ILE A O 1
ATOM 3442 N N . GLU A 1 450 ? 8.062 -7.371 -3.59 1 83.06 450 GLU A N 1
ATOM 3443 C CA . GLU A 1 450 ? 9.141 -8.344 -3.424 1 83.06 450 GLU A CA 1
ATOM 3444 C C . GLU A 1 450 ? 8.68 -9.539 -2.598 1 83.06 450 GLU A C 1
ATOM 3446 O O . GLU A 1 450 ? 7.949 -9.383 -1.617 1 83.06 450 GLU A O 1
ATOM 3451 N N . ILE A 1 451 ? 9.094 -10.672 -3.025 1 89.12 451 ILE A N 1
ATOM 3452 C CA . ILE A 1 451 ? 8.703 -11.867 -2.291 1 89.12 451 ILE A CA 1
ATOM 3453 C C . ILE A 1 451 ? 9.883 -12.836 -2.223 1 89.12 451 ILE A C 1
ATOM 3455 O O . ILE A 1 451 ? 10.602 -13.023 -3.207 1 89.12 451 ILE A O 1
ATOM 3459 N N . ARG A 1 452 ? 10.141 -13.297 -1.06 1 91.56 452 ARG A N 1
ATOM 3460 C CA . ARG A 1 452 ? 11.008 -14.445 -0.827 1 91.56 452 ARG A CA 1
ATOM 3461 C C . ARG A 1 452 ? 10.195 -15.711 -0.579 1 91.56 452 ARG A C 1
ATOM 3463 O O . ARG A 1 452 ? 9.617 -15.883 0.499 1 91.56 452 ARG A O 1
ATOM 3470 N N . TYR A 1 453 ? 10.258 -16.594 -1.51 1 94.56 453 TYR A N 1
ATOM 3471 C CA . TYR A 1 453 ? 9.383 -17.75 -1.426 1 94.56 453 TYR A CA 1
ATOM 3472 C C . TYR A 1 453 ? 9.656 -18.547 -0.159 1 94.56 453 TYR A C 1
ATOM 3474 O O . TYR A 1 453 ? 8.727 -19 0.515 1 94.56 453 TYR A O 1
ATOM 3482 N N . ASP A 1 454 ? 10.906 -18.734 0.21 1 92 454 ASP A N 1
ATOM 3483 C CA . ASP A 1 454 ? 11.25 -19.578 1.354 1 92 454 ASP A CA 1
ATOM 3484 C C . ASP A 1 454 ? 10.68 -19 2.648 1 92 454 ASP A C 1
ATOM 3486 O O . ASP A 1 454 ? 10.07 -19.719 3.439 1 92 454 ASP A O 1
ATOM 3490 N N . LEU A 1 455 ? 10.781 -17.719 2.811 1 91.69 455 LEU A N 1
ATOM 3491 C CA . LEU A 1 455 ? 10.312 -17.078 4.035 1 91.69 455 LEU A CA 1
ATOM 3492 C C . LEU A 1 455 ? 8.797 -16.891 4.004 1 91.69 455 LEU A C 1
ATOM 3494 O O . LEU A 1 455 ? 8.109 -17.172 4.992 1 91.69 455 LEU A O 1
ATOM 3498 N N . PHE A 1 456 ? 8.266 -16.422 2.959 1 94.88 456 PHE A N 1
ATOM 3499 C CA . PHE A 1 456 ? 6.844 -16.125 2.801 1 94.88 456 PHE A CA 1
ATOM 3500 C C . PHE A 1 456 ? 6.004 -17.375 2.982 1 94.88 456 PHE A C 1
ATOM 3502 O O . PHE A 1 456 ? 5.016 -17.359 3.717 1 94.88 456 PHE A O 1
ATOM 3509 N N . THR A 1 457 ? 6.414 -18.516 2.305 1 96.38 457 THR A N 1
ATOM 3510 C CA . THR A 1 457 ? 5.602 -19.719 2.303 1 96.38 457 THR A CA 1
ATOM 3511 C C . THR A 1 457 ? 5.664 -20.422 3.66 1 96.38 457 THR A C 1
ATOM 3513 O O . THR A 1 457 ? 4.668 -20.969 4.125 1 96.38 457 THR A O 1
ATOM 3516 N N . LYS A 1 458 ? 6.832 -20.406 4.281 1 94.75 458 LYS A N 1
ATOM 3517 C CA . LYS A 1 458 ? 6.93 -20.984 5.621 1 94.75 458 LYS A CA 1
ATOM 3518 C C . LYS A 1 458 ? 6.031 -20.234 6.605 1 94.75 458 LYS A C 1
ATOM 3520 O O . LYS A 1 458 ? 5.312 -20.859 7.391 1 94.75 458 LYS A O 1
ATOM 3525 N N . ALA A 1 459 ? 6.098 -18.922 6.527 1 95.38 459 ALA A N 1
ATOM 3526 C CA . ALA A 1 459 ? 5.258 -18.109 7.402 1 95.38 459 ALA A CA 1
ATOM 3527 C C . ALA A 1 459 ? 3.779 -18.391 7.148 1 95.38 459 ALA A C 1
ATOM 3529 O O . ALA A 1 459 ? 2.992 -18.5 8.094 1 95.38 459 ALA A O 1
ATOM 3530 N N . ALA A 1 460 ? 3.4 -18.469 5.918 1 96.69 460 ALA A N 1
ATOM 3531 C CA . ALA A 1 460 ? 2.012 -18.719 5.547 1 96.69 460 ALA A CA 1
ATOM 3532 C C . ALA A 1 460 ? 1.547 -20.078 6.074 1 96.69 460 ALA A C 1
ATOM 3534 O O . ALA A 1 460 ? 0.481 -20.172 6.684 1 96.69 460 ALA A O 1
ATOM 3535 N N . LEU A 1 461 ? 2.365 -21.109 5.812 1 97.75 461 LEU A N 1
ATOM 3536 C CA . LEU A 1 461 ? 2.039 -22.453 6.266 1 97.75 461 LEU A CA 1
ATOM 3537 C C . LEU A 1 461 ? 1.856 -22.484 7.777 1 97.75 461 LEU A C 1
ATOM 3539 O O . LEU A 1 461 ? 0.837 -22.984 8.273 1 97.75 461 LEU A O 1
ATOM 3543 N N . ASP A 1 462 ? 2.799 -21.953 8.5 1 96.88 462 ASP A N 1
ATOM 3544 C CA . ASP A 1 462 ? 2.777 -21.969 9.961 1 96.88 462 ASP A CA 1
ATOM 3545 C C . ASP A 1 462 ? 1.558 -21.234 10.5 1 96.88 462 ASP A C 1
ATOM 3547 O O . ASP A 1 462 ? 0.831 -21.766 11.352 1 96.88 462 ASP A O 1
ATOM 3551 N N . LEU A 1 463 ? 1.309 -20.094 10.008 1 97.19 463 LEU A N 1
ATOM 3552 C CA . LEU A 1 463 ? 0.229 -19.266 10.539 1 97.19 463 LEU A CA 1
ATOM 3553 C C . LEU A 1 463 ? -1.131 -19.875 10.219 1 97.19 463 LEU A C 1
ATOM 3555 O O . LEU A 1 463 ? -2.025 -19.891 11.07 1 97.19 463 LEU A O 1
ATOM 3559 N N . VAL A 1 464 ? -1.31 -20.344 9.055 1 98.12 464 VAL A N 1
ATOM 3560 C CA . VAL A 1 464 ? -2.578 -20.938 8.633 1 98.12 464 VAL A CA 1
ATOM 3561 C C . VAL A 1 464 ? -2.863 -22.188 9.453 1 98.12 464 VAL A C 1
ATOM 3563 O O . VAL A 1 464 ? -3.982 -22.391 9.938 1 98.12 464 VAL A O 1
ATOM 3566 N N . GLU A 1 465 ? -1.886 -23.016 9.656 1 97.88 465 GLU A N 1
ATOM 3567 C CA . GLU A 1 465 ? -2.08 -24.234 10.43 1 97.88 465 GLU A CA 1
ATOM 3568 C C . GLU A 1 465 ? -2.371 -23.922 11.891 1 97.88 465 GLU A C 1
ATOM 3570 O O . GLU A 1 465 ? -3.135 -24.641 12.547 1 97.88 465 GLU A O 1
ATOM 3575 N N . GLU A 1 466 ? -1.771 -22.922 12.344 1 97.5 466 GLU A N 1
ATOM 3576 C CA . GLU A 1 466 ? -1.974 -22.516 13.734 1 97.5 466 GLU A CA 1
ATOM 3577 C C . GLU A 1 466 ? -3.355 -21.906 13.938 1 97.5 466 GLU A C 1
ATOM 3579 O O . GLU A 1 466 ? -3.959 -22.062 15 1 97.5 466 GLU A O 1
ATOM 3584 N N . SER A 1 467 ? -3.893 -21.297 12.938 1 97.69 467 SER A N 1
ATOM 3585 C CA . SER A 1 467 ? -5.055 -20.438 13.109 1 97.69 467 SER A CA 1
ATOM 3586 C C . SER A 1 467 ? -6.328 -21.109 12.625 1 97.69 467 SER A C 1
ATOM 3588 O O . SER A 1 467 ? -7.43 -20.766 13.055 1 97.69 467 SER A O 1
ATOM 3590 N N . LEU A 1 468 ? -6.172 -22.031 11.664 1 98.38 468 LEU A N 1
ATOM 3591 C CA . LEU A 1 468 ? -7.363 -22.516 10.977 1 98.38 468 LEU A CA 1
ATOM 3592 C C . LEU A 1 468 ? -7.477 -24.031 11.102 1 98.38 468 LEU A C 1
ATOM 3594 O O . LEU A 1 468 ? -6.465 -24.734 11.172 1 98.38 468 LEU A O 1
ATOM 3598 N N . ASP A 1 469 ? -8.727 -24.531 11.133 1 98.31 469 ASP A N 1
ATOM 3599 C CA . ASP A 1 469 ? -9.023 -25.969 10.992 1 98.31 469 ASP A CA 1
ATOM 3600 C C . ASP A 1 469 ? -9.008 -26.391 9.531 1 98.31 469 ASP A C 1
ATOM 3602 O O . ASP A 1 469 ? -10.008 -26.219 8.82 1 98.31 469 ASP A O 1
ATOM 3606 N N . ILE A 1 470 ? -7.961 -27.016 9.133 1 98.25 470 ILE A N 1
ATOM 3607 C CA . ILE A 1 470 ? -7.703 -27.312 7.727 1 98.25 470 ILE A CA 1
ATOM 3608 C C . ILE A 1 470 ? -8.727 -28.328 7.219 1 98.25 470 ILE A C 1
ATOM 3610 O O . ILE A 1 470 ? -9.195 -28.234 6.078 1 98.25 470 ILE A O 1
ATOM 3614 N N . ASP A 1 471 ? -9.055 -29.281 8.008 1 96.88 471 ASP A N 1
ATOM 3615 C CA . ASP A 1 471 ? -10.039 -30.281 7.613 1 96.88 471 ASP A CA 1
ATOM 3616 C C . ASP A 1 471 ? -11.406 -29.656 7.367 1 96.88 471 ASP A C 1
ATOM 3618 O O . ASP A 1 471 ? -12.102 -30.016 6.414 1 96.88 471 ASP A O 1
ATOM 3622 N N . LYS A 1 472 ? -11.742 -28.75 8.234 1 97.19 472 LYS A N 1
ATOM 3623 C CA . LYS A 1 472 ? -13.008 -28.047 8.07 1 97.19 472 LYS A CA 1
ATOM 3624 C C . LYS A 1 472 ? -13.031 -27.25 6.77 1 97.19 472 LYS A C 1
ATOM 3626 O O . LYS A 1 472 ? -14.047 -27.219 6.07 1 97.19 472 LYS A O 1
ATOM 3631 N N . ILE A 1 473 ? -11.961 -26.641 6.43 1 97.88 473 ILE A N 1
ATOM 3632 C CA . ILE A 1 473 ? -11.875 -25.844 5.207 1 97.88 473 ILE A CA 1
ATOM 3633 C C . ILE A 1 473 ? -11.906 -26.766 3.992 1 97.88 473 ILE A C 1
ATOM 3635 O O . ILE A 1 473 ? -12.562 -26.469 2.992 1 97.88 473 ILE A O 1
ATOM 3639 N N . ALA A 1 474 ? -11.203 -27.891 4.047 1 96.81 474 ALA A N 1
ATOM 3640 C CA . ALA A 1 474 ? -11.219 -28.859 2.961 1 96.81 474 ALA A CA 1
ATOM 3641 C C . ALA A 1 474 ? -12.648 -29.328 2.67 1 96.81 474 ALA A C 1
ATOM 3643 O O . ALA A 1 474 ? -13 -29.578 1.514 1 96.81 474 ALA A O 1
ATOM 3644 N N . LYS A 1 475 ? -13.477 -29.375 3.684 1 96.69 475 LYS A N 1
ATOM 3645 C CA . LYS A 1 475 ? -14.844 -29.859 3.545 1 96.69 475 LYS A CA 1
ATOM 3646 C C . LYS A 1 475 ? -15.727 -28.812 2.873 1 96.69 475 LYS A C 1
ATOM 3648 O O . LYS A 1 475 ? -16.828 -29.109 2.422 1 96.69 475 LYS A O 1
ATOM 3653 N N . MET A 1 476 ? -15.25 -27.578 2.809 1 97.5 476 MET A N 1
ATOM 3654 C CA . MET A 1 476 ? -15.992 -26.531 2.111 1 97.5 476 MET A CA 1
ATOM 3655 C C . MET A 1 476 ? -15.945 -26.75 0.602 1 97.5 476 MET A C 1
ATOM 3657 O O . MET A 1 476 ? -16.781 -26.219 -0.13 1 97.5 476 MET A O 1
ATOM 3661 N N . ALA A 1 477 ? -14.891 -27.422 0.098 1 97.56 477 ALA A N 1
ATOM 3662 C CA . ALA A 1 477 ? -14.727 -27.656 -1.333 1 97.56 477 ALA A CA 1
ATOM 3663 C C . ALA A 1 477 ? -15.766 -28.656 -1.845 1 97.56 477 ALA A C 1
ATOM 3665 O O . ALA A 1 477 ? -16.203 -29.531 -1.104 1 97.56 477 ALA A O 1
ATOM 3666 N N . GLN A 1 478 ? -16.125 -28.5 -3.164 1 97.31 478 GLN A N 1
ATOM 3667 C CA . GLN A 1 478 ? -17.141 -29.359 -3.764 1 97.31 478 GLN A CA 1
ATOM 3668 C C . GLN A 1 478 ? -16.766 -29.75 -5.188 1 97.31 478 GLN A C 1
ATOM 3670 O O . GLN A 1 478 ? -15.93 -29.094 -5.816 1 97.31 478 GLN A O 1
ATOM 3675 N N . GLU A 1 479 ? -17.344 -30.875 -5.594 1 97.5 479 GLU A N 1
ATOM 3676 C CA . GLU A 1 479 ? -17.266 -31.219 -7.012 1 97.5 479 GLU A CA 1
ATOM 3677 C C . GLU A 1 479 ? -18.047 -30.234 -7.863 1 97.5 479 GLU A C 1
ATOM 3679 O O . GLU A 1 479 ? -19.109 -29.75 -7.453 1 97.5 479 GLU A O 1
ATOM 3684 N N . VAL A 1 480 ? -17.469 -29.922 -9.023 1 97 480 VAL A N 1
ATOM 3685 C CA . VAL A 1 480 ? -18.172 -28.922 -9.836 1 97 480 VAL A CA 1
ATOM 3686 C C . VAL A 1 480 ? -18.297 -29.438 -11.273 1 97 480 VAL A C 1
ATOM 3688 O O . VAL A 1 480 ? -17.578 -30.359 -11.68 1 97 480 VAL A O 1
ATOM 3691 N N . LYS A 1 481 ? -19.281 -28.859 -11.961 1 96.38 481 LYS A N 1
ATOM 3692 C CA . LYS A 1 481 ? -19.484 -29.031 -13.391 1 96.38 481 LYS A CA 1
ATOM 3693 C C . LYS A 1 481 ? -19.781 -27.688 -14.062 1 96.38 481 LYS A C 1
ATOM 3695 O O . LYS A 1 481 ? -20.516 -26.859 -13.508 1 96.38 481 LYS A O 1
ATOM 3700 N N . PHE A 1 482 ? -19.188 -27.547 -15.195 1 98.12 482 PHE A N 1
ATOM 3701 C CA . PHE A 1 482 ? -19.469 -26.328 -15.93 1 98.12 482 PHE A CA 1
ATOM 3702 C C . PHE A 1 482 ? -20.938 -26.266 -16.359 1 98.12 482 PHE A C 1
ATOM 3704 O O . PHE A 1 482 ? -21.484 -27.25 -16.844 1 98.12 482 PHE A O 1
ATOM 3711 N N . ASN A 1 483 ? -21.547 -25.188 -16.156 1 97.5 483 ASN A N 1
ATOM 3712 C CA . ASN A 1 483 ? -22.922 -24.969 -16.578 1 97.5 483 ASN A CA 1
ATOM 3713 C C . ASN A 1 483 ? -23 -23.984 -17.75 1 97.5 483 ASN A C 1
ATOM 3715 O O . ASN A 1 483 ? -23.188 -24.406 -18.891 1 97.5 483 ASN A O 1
ATOM 3719 N N . ARG A 1 484 ? -22.703 -22.703 -17.531 1 97.5 484 ARG A N 1
ATOM 3720 C CA . ARG A 1 484 ? -22.719 -21.688 -18.578 1 97.5 484 ARG A CA 1
ATOM 3721 C C . ARG A 1 484 ? -22.078 -20.391 -18.094 1 97.5 484 ARG A C 1
ATOM 3723 O O . ARG A 1 484 ? -21.938 -20.172 -16.891 1 97.5 484 ARG A O 1
ATOM 3730 N N . ILE A 1 485 ? -21.75 -19.609 -19.078 1 97.75 485 ILE A N 1
ATOM 3731 C CA . ILE A 1 485 ? -21.375 -18.234 -18.781 1 97.75 485 ILE A CA 1
ATOM 3732 C C . ILE A 1 485 ? -22.625 -17.359 -18.719 1 97.75 485 ILE A C 1
ATOM 3734 O O . ILE A 1 485 ? -23.438 -17.359 -19.641 1 97.75 485 ILE A O 1
ATOM 3738 N N . ILE A 1 486 ? -22.781 -16.641 -17.672 1 97.38 486 ILE A N 1
ATOM 3739 C CA . ILE A 1 486 ? -23.953 -15.789 -17.516 1 97.38 486 ILE A CA 1
ATOM 3740 C C . ILE A 1 486 ? -23.812 -14.539 -18.375 1 97.38 486 ILE A C 1
ATOM 3742 O O . ILE A 1 486 ? -22.797 -13.836 -18.297 1 97.38 486 ILE A O 1
ATOM 3746 N N . PRO A 1 487 ? -24.844 -14.203 -19.172 1 97.5 487 PRO A N 1
ATOM 3747 C CA . PRO A 1 487 ? -24.75 -13.023 -20.031 1 97.5 487 PRO A CA 1
ATOM 3748 C C . PRO A 1 487 ? -24.766 -11.719 -19.234 1 97.5 487 PRO A C 1
ATOM 3750 O O . PRO A 1 487 ? -25.359 -11.648 -18.156 1 97.5 487 PRO A O 1
ATOM 3753 N N . PHE A 1 488 ? -24.219 -10.695 -19.812 1 97.06 488 PHE A N 1
ATOM 3754 C CA . PHE A 1 488 ? -24.031 -9.391 -19.172 1 97.06 488 PHE A CA 1
ATOM 3755 C C . PHE A 1 488 ? -25.375 -8.828 -18.719 1 97.06 488 PHE A C 1
ATOM 3757 O O . PHE A 1 488 ? -25.516 -8.359 -17.594 1 97.06 488 PHE A O 1
ATOM 3764 N N . GLU A 1 489 ? -26.391 -8.852 -19.547 1 97.06 489 GLU A N 1
ATOM 3765 C CA . GLU A 1 489 ? -27.688 -8.258 -19.25 1 97.06 489 GLU A CA 1
ATOM 3766 C C . GLU A 1 489 ? -28.344 -8.938 -18.047 1 97.06 489 GLU A C 1
ATOM 3768 O O . GLU A 1 489 ? -29 -8.273 -17.234 1 97.06 489 GLU A O 1
ATOM 3773 N N . GLU A 1 490 ? -28.172 -10.203 -17.938 1 96.94 490 GLU A N 1
ATOM 3774 C CA . GLU A 1 490 ? -28.703 -10.938 -16.797 1 96.94 490 GLU A CA 1
ATOM 3775 C C . GLU A 1 490 ? -28.016 -10.523 -15.492 1 96.94 490 GLU A C 1
ATOM 3777 O O . GLU A 1 490 ? -28.672 -10.383 -14.461 1 96.94 490 GLU A O 1
ATOM 3782 N N . ILE A 1 491 ? -26.703 -10.336 -15.539 1 97 491 ILE A N 1
ATOM 3783 C CA . ILE A 1 491 ? -25.938 -9.891 -14.383 1 97 491 ILE A CA 1
ATOM 3784 C C . ILE A 1 491 ? -26.391 -8.484 -13.977 1 97 491 ILE A C 1
ATOM 3786 O O . ILE A 1 491 ? -26.688 -8.234 -12.812 1 97 491 ILE A O 1
ATOM 3790 N N . LYS A 1 492 ? -26.391 -7.566 -14.969 1 95.62 492 LYS A N 1
ATOM 3791 C CA . LYS A 1 492 ? -26.766 -6.176 -14.727 1 95.62 492 LYS A CA 1
ATOM 3792 C C . LYS A 1 492 ? -28.141 -6.078 -14.094 1 95.62 492 LYS A C 1
ATOM 3794 O O . LYS A 1 492 ? -28.344 -5.328 -13.141 1 95.62 492 LYS A O 1
ATOM 3799 N N . ASN A 1 493 ? -29.078 -6.855 -14.523 1 95.44 493 ASN A N 1
ATOM 3800 C CA . ASN A 1 493 ? -30.453 -6.836 -14.023 1 95.44 493 ASN A CA 1
ATOM 3801 C C . ASN A 1 493 ? -30.531 -7.328 -12.578 1 95.44 493 ASN A C 1
ATOM 3803 O O . ASN A 1 493 ? -31.344 -6.844 -11.797 1 95.44 493 ASN A O 1
ATOM 3807 N N . LYS A 1 494 ? -29.672 -8.219 -12.289 1 94.31 494 LYS A N 1
ATOM 3808 C CA . LYS A 1 494 ? -29.672 -8.773 -10.938 1 94.31 494 LYS A CA 1
ATOM 3809 C C . LYS A 1 494 ? -29 -7.816 -9.953 1 94.31 494 LYS A C 1
ATOM 3811 O O . LYS A 1 494 ? -29.297 -7.84 -8.758 1 94.31 494 LYS A O 1
ATOM 3816 N N . VAL A 1 495 ? -28.062 -7.074 -10.438 1 92.62 495 VAL A N 1
ATOM 3817 C CA . VAL A 1 495 ? -27.312 -6.164 -9.594 1 92.62 495 VAL A CA 1
ATOM 3818 C C . VAL A 1 495 ? -28.156 -4.945 -9.25 1 92.62 495 VAL A C 1
ATOM 3820 O O . VAL A 1 495 ? -28.172 -4.484 -8.102 1 92.62 495 VAL A O 1
ATOM 3823 N N . ILE A 1 496 ? -28.906 -4.348 -10.242 1 84.88 496 ILE A N 1
ATOM 3824 C CA . ILE A 1 496 ? -29.609 -3.074 -10.094 1 84.88 496 ILE A CA 1
ATOM 3825 C C . ILE A 1 496 ? -30.875 -3.277 -9.266 1 84.88 496 ILE A C 1
ATOM 3827 O O . ILE A 1 496 ? -31.234 -2.424 -8.453 1 84.88 496 ILE A O 1
ATOM 3831 N N . MET B 1 1 ? 14.953 50.031 11.844 1 90.06 1 MET B N 1
ATOM 3832 C CA . MET B 1 1 ? 13.742 49.219 12.039 1 90.06 1 MET B CA 1
ATOM 3833 C C . MET B 1 1 ? 14.07 47.75 12.031 1 90.06 1 MET B C 1
ATOM 3835 O O . MET B 1 1 ? 14.773 47.25 11.133 1 90.06 1 MET B O 1
ATOM 3839 N N . THR B 1 2 ? 13.727 47.094 13.07 1 96.56 2 THR B N 1
ATOM 3840 C CA . THR B 1 2 ? 14 45.688 13.227 1 96.56 2 THR B CA 1
ATOM 3841 C C . THR B 1 2 ? 13.281 44.875 12.148 1 96.56 2 THR B C 1
ATOM 3843 O O . THR B 1 2 ? 12.102 45.094 11.875 1 96.56 2 THR B O 1
ATOM 3846 N N . LYS B 1 3 ? 14.016 43.969 11.5 1 98.12 3 LYS B N 1
ATOM 3847 C CA . LYS B 1 3 ? 13.445 43.156 10.438 1 98.12 3 LYS B CA 1
ATOM 3848 C C . LYS B 1 3 ? 13.641 41.656 10.727 1 98.12 3 LYS B C 1
ATOM 3850 O O . LYS B 1 3 ? 14.773 41.188 10.797 1 98.12 3 LYS B O 1
ATOM 3855 N N . ILE B 1 4 ? 12.531 41 10.914 1 98.56 4 ILE B N 1
ATOM 3856 C CA . ILE B 1 4 ? 12.523 39.531 11.125 1 98.56 4 ILE B CA 1
ATOM 3857 C C . ILE B 1 4 ? 11.844 38.844 9.945 1 98.56 4 ILE B C 1
ATOM 3859 O O . ILE B 1 4 ? 10.641 39.031 9.727 1 98.56 4 ILE B O 1
ATOM 3863 N N . GLY B 1 5 ? 12.586 38.062 9.219 1 98.31 5 GLY B N 1
ATOM 3864 C CA . GLY B 1 5 ? 12.078 37.406 8.023 1 98.31 5 GLY B CA 1
ATOM 3865 C C . GLY B 1 5 ? 11.367 36.094 8.305 1 98.31 5 GLY B C 1
ATOM 3866 O O . GLY B 1 5 ? 11.727 35.375 9.25 1 98.31 5 GLY B O 1
ATOM 3867 N N . LEU B 1 6 ? 10.359 35.781 7.523 1 98.06 6 LEU B N 1
ATOM 3868 C CA . LEU B 1 6 ? 9.695 34.469 7.469 1 98.06 6 LEU B CA 1
ATOM 3869 C C . LEU B 1 6 ? 9.852 33.844 6.09 1 98.06 6 LEU B C 1
ATOM 3871 O O . LEU B 1 6 ? 9.406 34.406 5.09 1 98.06 6 LEU B O 1
ATOM 3875 N N . ALA B 1 7 ? 10.508 32.719 6.051 1 96.19 7 ALA B N 1
ATOM 3876 C CA . ALA B 1 7 ? 10.664 32.062 4.766 1 96.19 7 ALA B CA 1
ATOM 3877 C C . ALA B 1 7 ? 9.305 31.672 4.176 1 96.19 7 ALA B C 1
ATOM 3879 O O . ALA B 1 7 ? 8.484 31.047 4.852 1 96.19 7 ALA B O 1
ATOM 3880 N N . TYR B 1 8 ? 9.039 32.031 3.018 1 95.19 8 TYR B N 1
ATOM 3881 C CA . TYR B 1 8 ? 7.801 31.844 2.273 1 95.19 8 TYR B CA 1
ATOM 3882 C C . TYR B 1 8 ? 8.078 31.219 0.91 1 95.19 8 TYR B C 1
ATOM 3884 O O . TYR B 1 8 ? 8.102 31.922 -0.104 1 95.19 8 TYR B O 1
ATOM 3892 N N . VAL B 1 9 ? 8.258 29.891 0.962 1 93.69 9 VAL B N 1
ATOM 3893 C CA . VAL B 1 9 ? 8.648 29.156 -0.23 1 93.69 9 VAL B CA 1
ATOM 3894 C C . VAL B 1 9 ? 7.707 27.969 -0.437 1 93.69 9 VAL B C 1
ATOM 3896 O O . VAL B 1 9 ? 6.996 27.562 0.486 1 93.69 9 VAL B O 1
ATOM 3899 N N . LYS B 1 10 ? 7.688 27.406 -1.64 1 92.75 10 LYS B N 1
ATOM 3900 C CA . LYS B 1 10 ? 6.855 26.25 -1.941 1 92.75 10 LYS B CA 1
ATOM 3901 C C . LYS B 1 10 ? 7.129 25.094 -0.97 1 92.75 10 LYS B C 1
ATOM 3903 O O . LYS B 1 10 ? 8.289 24.797 -0.674 1 92.75 10 LYS B O 1
ATOM 3908 N N . GLY B 1 11 ? 6.043 24.547 -0.432 1 93.75 11 GLY B N 1
ATOM 3909 C CA . GLY B 1 11 ? 6.148 23.438 0.501 1 93.75 11 GLY B CA 1
ATOM 3910 C C . GLY B 1 11 ? 6.152 23.875 1.953 1 93.75 11 GLY B C 1
ATOM 3911 O O . GLY B 1 11 ? 5.945 23.062 2.854 1 93.75 11 GLY B O 1
ATOM 3912 N N . ALA B 1 12 ? 6.355 25.141 2.236 1 95.19 12 ALA B N 1
ATOM 3913 C CA . ALA B 1 12 ? 6.359 25.672 3.602 1 95.19 12 ALA B CA 1
ATOM 3914 C C . ALA B 1 12 ? 4.941 25.922 4.098 1 95.19 12 ALA B C 1
ATOM 3916 O O . ALA B 1 12 ? 4.016 26.078 3.299 1 95.19 12 ALA B O 1
ATOM 3917 N N . VAL B 1 13 ? 4.766 25.922 5.387 1 96.19 13 VAL B N 1
ATOM 3918 C CA . VAL B 1 13 ? 3.463 26.219 5.973 1 96.19 13 VAL B CA 1
ATOM 3919 C C . VAL B 1 13 ? 3.574 27.438 6.879 1 96.19 13 VAL B C 1
ATOM 3921 O O . VAL B 1 13 ? 3.305 27.359 8.078 1 96.19 13 VAL B O 1
ATOM 3924 N N . PRO B 1 14 ? 3.758 28.609 6.293 1 94.56 14 PRO B N 1
ATOM 3925 C CA . PRO B 1 14 ? 3.932 29.844 7.078 1 94.56 14 PRO B CA 1
ATOM 3926 C C . PRO B 1 14 ? 2.658 30.25 7.812 1 94.56 14 PRO B C 1
ATOM 3928 O O . PRO B 1 14 ? 2.715 31.062 8.75 1 94.56 14 PRO B O 1
ATOM 3931 N N . GLY B 1 15 ? 1.521 29.828 7.387 1 93.56 15 GLY B N 1
ATOM 3932 C CA . GLY B 1 15 ? 0.268 30.156 8.047 1 93.56 15 GLY B CA 1
ATOM 3933 C C . GLY B 1 15 ? -0.123 29.172 9.125 1 93.56 15 GLY B C 1
ATOM 3934 O O . GLY B 1 15 ? -1.129 29.359 9.812 1 93.56 15 GLY B O 1
ATOM 3935 N N . PHE B 1 16 ? 0.669 28.188 9.344 1 94.62 16 PHE B N 1
ATOM 3936 C CA . PHE B 1 16 ? 0.384 27.031 10.18 1 94.62 16 PHE B CA 1
ATOM 3937 C C . PHE B 1 16 ? 0.449 27.406 11.656 1 94.62 16 PHE B C 1
ATOM 3939 O O . PHE B 1 16 ? -0.17 26.75 12.5 1 94.62 16 PHE B O 1
ATOM 3946 N N . GLU B 1 17 ? 1.177 28.406 12.008 1 96.44 17 GLU B N 1
ATOM 3947 C CA . GLU B 1 17 ? 1.333 29 13.336 1 96.44 17 GLU B CA 1
ATOM 3948 C C . GLU B 1 17 ? 1.651 30.484 13.25 1 96.44 17 GLU B C 1
ATOM 3950 O O . GLU B 1 17 ? 1.784 31.031 12.148 1 96.44 17 GLU B O 1
ATOM 3955 N N . GLN B 1 18 ? 1.746 31.234 14.43 1 97.19 18 GLN B N 1
ATOM 3956 C CA . GLN B 1 18 ? 1.872 32.688 14.414 1 97.19 18 GLN B CA 1
ATOM 3957 C C . GLN B 1 18 ? 3.326 33.125 14.602 1 97.19 18 GLN B C 1
ATOM 3959 O O . GLN B 1 18 ? 3.668 34.281 14.383 1 97.19 18 GLN B O 1
ATOM 3964 N N . PHE B 1 19 ? 4.148 32.312 15.023 1 98.44 19 PHE B N 1
ATOM 3965 C CA . PHE B 1 19 ? 5.574 32.562 15.227 1 98.44 19 PHE B CA 1
ATOM 3966 C C . PHE B 1 19 ? 5.793 33.719 16.188 1 98.44 19 PHE B C 1
ATOM 3968 O O . PHE B 1 19 ? 6.609 34.594 15.914 1 98.44 19 PHE B O 1
ATOM 3975 N N . GLY B 1 20 ? 4.926 33.781 17.203 1 98 20 GLY B N 1
ATOM 3976 C CA . GLY B 1 20 ? 5.055 34.812 18.219 1 98 20 GLY B CA 1
ATOM 3977 C C . GLY B 1 20 ? 4.656 36.188 17.719 1 98 20 GLY B C 1
ATOM 3978 O O . GLY B 1 20 ? 4.941 37.188 18.375 1 98 20 GLY B O 1
ATOM 3979 N N . ASN B 1 21 ? 4.062 36.25 16.531 1 98.12 21 ASN B N 1
ATOM 3980 C CA . ASN B 1 21 ? 3.725 37.5 15.859 1 98.12 21 ASN B CA 1
ATOM 3981 C C . ASN B 1 21 ? 4.965 38.344 15.617 1 98.12 21 ASN B C 1
ATOM 3983 O O . ASN B 1 21 ? 4.918 39.594 15.766 1 98.12 21 ASN B O 1
ATOM 3987 N N . LEU B 1 22 ? 6.02 37.688 15.234 1 98.44 22 LEU B N 1
ATOM 3988 C CA . LEU B 1 22 ? 7.309 38.375 15.156 1 98.44 22 LEU B CA 1
ATOM 3989 C C . LEU B 1 22 ? 7.66 38.688 13.703 1 98.44 22 LEU B C 1
ATOM 3991 O O . LEU B 1 22 ? 8.312 39.719 13.43 1 98.44 22 LEU B O 1
ATOM 3995 N N . PRO B 1 23 ? 7.32 37.875 12.711 1 98.56 23 PRO B N 1
ATOM 3996 C CA . PRO B 1 23 ? 7.789 38.125 11.344 1 98.56 23 PRO B CA 1
ATOM 3997 C C . PRO B 1 23 ? 7.328 39.469 10.797 1 98.56 23 PRO B C 1
ATOM 3999 O O . PRO B 1 23 ? 6.148 39.812 10.914 1 98.56 23 PRO B O 1
ATOM 4002 N N . THR B 1 24 ? 8.273 40.156 10.195 1 98.25 24 THR B N 1
ATOM 4003 C CA . THR B 1 24 ? 7.965 41.469 9.648 1 98.25 24 THR B CA 1
ATOM 4004 C C . THR B 1 24 ? 8.109 41.5 8.133 1 98.25 24 THR B C 1
ATOM 4006 O O . THR B 1 24 ? 7.598 42.375 7.457 1 98.25 24 THR B O 1
ATOM 4009 N N . ASP B 1 25 ? 8.812 40.531 7.617 1 97.75 25 ASP B N 1
ATOM 4010 C CA . ASP B 1 25 ? 9.133 40.5 6.191 1 97.75 25 ASP B CA 1
ATOM 4011 C C . ASP B 1 25 ? 9 39.062 5.645 1 97.75 25 ASP B C 1
ATOM 4013 O O . ASP B 1 25 ? 9.367 38.094 6.32 1 97.75 25 ASP B O 1
ATOM 4017 N N . ILE B 1 26 ? 8.508 39.031 4.43 1 96.38 26 ILE B N 1
ATOM 4018 C CA . ILE B 1 26 ? 8.414 37.781 3.701 1 96.38 26 ILE B CA 1
ATOM 4019 C C . ILE B 1 26 ? 9.711 37.531 2.924 1 96.38 26 ILE B C 1
ATOM 4021 O O . ILE B 1 26 ? 10.203 38.438 2.238 1 96.38 26 ILE B O 1
ATOM 4025 N N . VAL B 1 27 ? 10.211 36.312 3.033 1 95.81 27 VAL B N 1
ATOM 4026 C CA . VAL B 1 27 ? 11.43 35.969 2.316 1 95.81 27 VAL B CA 1
ATOM 4027 C C . VAL B 1 27 ? 11.133 34.844 1.316 1 95.81 27 VAL B C 1
ATOM 4029 O O . VAL B 1 27 ? 10.828 33.719 1.708 1 95.81 27 VAL B O 1
ATOM 4032 N N . LYS B 1 28 ? 11.32 35.125 0.094 1 93.44 28 LYS B N 1
ATOM 4033 C CA . LYS B 1 28 ? 11.031 34.156 -0.957 1 93.44 28 LYS B CA 1
ATOM 4034 C C . LYS B 1 28 ? 12.305 33.406 -1.395 1 93.44 28 LYS B C 1
ATOM 4036 O O . LYS B 1 28 ? 13.352 33.562 -0.761 1 93.44 28 LYS B O 1
ATOM 4041 N N . GLU B 1 29 ? 12.195 32.562 -2.35 1 91.25 29 GLU B N 1
ATOM 4042 C CA . GLU B 1 29 ? 13.25 31.656 -2.766 1 91.25 29 GLU B CA 1
ATOM 4043 C C . GLU B 1 29 ? 14.445 32.438 -3.34 1 91.25 29 GLU B C 1
ATOM 4045 O O . GLU B 1 29 ? 15.57 31.922 -3.32 1 91.25 29 GLU B O 1
ATOM 4050 N N . ASN B 1 30 ? 14.234 33.656 -3.781 1 90.44 30 ASN B N 1
ATOM 4051 C CA . ASN B 1 30 ? 15.305 34.406 -4.422 1 90.44 30 ASN B CA 1
ATOM 4052 C C . ASN B 1 30 ? 16.266 35 -3.395 1 90.44 30 ASN B C 1
ATOM 4054 O O . ASN B 1 30 ? 17.312 35.531 -3.756 1 90.44 30 ASN B O 1
ATOM 4058 N N . GLY B 1 31 ? 15.859 34.938 -2.084 1 92.5 31 GLY B N 1
ATOM 4059 C CA . GLY B 1 31 ? 16.734 35.406 -1.021 1 92.5 31 GLY B CA 1
ATOM 4060 C C . GLY B 1 31 ? 16.812 36.906 -0.914 1 92.5 31 GLY B C 1
ATOM 4061 O O . GLY B 1 31 ? 17.812 37.469 -0.454 1 92.5 31 GLY B O 1
ATOM 4062 N N . LEU B 1 32 ? 15.742 37.531 -1.456 1 91.81 32 LEU B N 1
ATOM 4063 C CA . LEU B 1 32 ? 15.734 38.969 -1.428 1 91.81 32 LEU B CA 1
ATOM 4064 C C . LEU B 1 32 ? 14.547 39.5 -0.623 1 91.81 32 LEU B C 1
ATOM 4066 O O . LEU B 1 32 ? 13.5 38.844 -0.55 1 91.81 32 LEU B O 1
ATOM 4070 N N . VAL B 1 33 ? 14.727 40.562 0.054 1 90.38 33 VAL B N 1
ATOM 4071 C CA . VAL B 1 33 ? 13.688 41.375 0.689 1 90.38 33 VAL B CA 1
ATOM 4072 C C . VAL B 1 33 ? 13.828 42.812 0.264 1 90.38 33 VAL B C 1
ATOM 4074 O O . VAL B 1 33 ? 14.875 43.438 0.481 1 90.38 33 VAL B O 1
ATOM 4077 N N . ASN B 1 34 ? 12.781 43.312 -0.39 1 86.44 34 ASN B N 1
ATOM 4078 C CA . ASN B 1 34 ? 12.797 44.688 -0.886 1 86.44 34 ASN B CA 1
ATOM 4079 C C . ASN B 1 34 ? 14 44.906 -1.793 1 86.44 34 ASN B C 1
ATOM 4081 O O . ASN B 1 34 ? 14.68 45.938 -1.663 1 86.44 34 ASN B O 1
ATOM 4085 N N . GLY B 1 35 ? 14.359 43.938 -2.539 1 89.94 35 GLY B N 1
ATOM 4086 C CA . GLY B 1 35 ? 15.406 44.094 -3.543 1 89.94 35 GLY B CA 1
ATOM 4087 C C . GLY B 1 35 ? 16.797 43.875 -2.988 1 89.94 35 GLY B C 1
ATOM 4088 O O . GLY B 1 35 ? 17.781 43.906 -3.734 1 89.94 35 GLY B O 1
ATOM 4089 N N . ASN B 1 36 ? 16.906 43.656 -1.732 1 94.19 36 ASN B N 1
ATOM 4090 C CA . ASN B 1 36 ? 18.203 43.469 -1.092 1 94.19 36 ASN B CA 1
ATOM 4091 C C . ASN B 1 36 ? 18.344 42.031 -0.57 1 94.19 36 ASN B C 1
ATOM 4093 O O . ASN B 1 36 ? 17.359 41.375 -0.278 1 94.19 36 ASN B O 1
ATOM 4097 N N . LYS B 1 37 ? 19.609 41.656 -0.454 1 95.38 37 LYS B N 1
ATOM 4098 C CA . LYS B 1 37 ? 19.891 40.344 0.08 1 95.38 37 LYS B CA 1
ATOM 4099 C C . LYS B 1 37 ? 19.391 40.219 1.517 1 95.38 37 LYS B C 1
ATOM 4101 O O . LYS B 1 37 ? 19.531 41.156 2.312 1 95.38 37 LYS B O 1
ATOM 4106 N N . VAL B 1 38 ? 18.875 39.094 1.824 1 95 38 VAL B N 1
ATOM 4107 C CA . VAL B 1 38 ? 18.281 38.875 3.135 1 95 38 VAL B CA 1
ATOM 4108 C C . VAL B 1 38 ? 19.344 39 4.219 1 95 38 VAL B C 1
ATOM 4110 O O . VAL B 1 38 ? 19.047 39.438 5.332 1 95 38 VAL B O 1
ATOM 4113 N N . SER B 1 39 ? 20.531 38.594 3.959 1 96.25 39 SER B N 1
ATOM 4114 C CA . SER B 1 39 ? 21.609 38.625 4.93 1 96.25 39 SER B CA 1
ATOM 4115 C C . SER B 1 39 ? 21.969 40.062 5.309 1 96.25 39 SER B C 1
ATOM 4117 O O . SER B 1 39 ? 22.453 40.344 6.406 1 96.25 39 SER B O 1
ATOM 4119 N N . GLU B 1 40 ? 21.688 40.969 4.43 1 95.5 40 GLU B N 1
ATOM 4120 C CA . GLU B 1 40 ? 22 42.375 4.668 1 95.5 40 GLU B CA 1
ATOM 4121 C C . GLU B 1 40 ? 20.812 43.125 5.293 1 95.5 40 GLU B C 1
ATOM 4123 O O . GLU B 1 40 ? 21 44.062 6.051 1 95.5 40 GLU B O 1
ATOM 4128 N N . GLU B 1 41 ? 19.734 42.688 4.973 1 96.12 41 GLU B N 1
ATOM 4129 C CA . GLU B 1 41 ? 18.516 43.438 5.328 1 96.12 41 GLU B CA 1
ATOM 4130 C C . GLU B 1 41 ? 17.938 42.938 6.652 1 96.12 41 GLU B C 1
ATOM 4132 O O . GLU B 1 41 ? 17.453 43.75 7.453 1 96.12 41 GLU B O 1
ATOM 4137 N N . LEU B 1 42 ? 18.016 41.688 6.941 1 97.88 42 LEU B N 1
ATOM 4138 C CA . LEU B 1 42 ? 17.281 41.125 8.062 1 97.88 42 LEU B CA 1
ATOM 4139 C C . LEU B 1 42 ? 18.141 41.062 9.32 1 97.88 42 LEU B C 1
ATOM 4141 O O . LEU B 1 42 ? 19.359 40.938 9.234 1 97.88 42 LEU B O 1
ATOM 4145 N N . ASP B 1 43 ? 17.438 41.156 10.438 1 98.31 43 ASP B N 1
ATOM 4146 C CA . ASP B 1 43 ? 18.078 40.969 11.734 1 98.31 43 ASP B CA 1
ATOM 4147 C C . ASP B 1 43 ? 17.953 39.531 12.211 1 98.31 43 ASP B C 1
ATOM 4149 O O . ASP B 1 43 ? 18.766 39.062 13.016 1 98.31 43 ASP B O 1
ATOM 4153 N N . ALA B 1 44 ? 16.953 38.844 11.797 1 98.62 44 ALA B N 1
ATOM 4154 C CA . ALA B 1 44 ? 16.703 37.469 12.125 1 98.62 44 ALA B CA 1
ATOM 4155 C C . ALA B 1 44 ? 15.852 36.781 11.055 1 98.62 44 ALA B C 1
ATOM 4157 O O . ALA B 1 44 ? 15.219 37.469 10.242 1 98.62 44 ALA B O 1
ATOM 4158 N N . LEU B 1 45 ? 15.852 35.406 11.031 1 98.56 45 LEU B N 1
ATOM 4159 C CA . LEU B 1 45 ? 15.086 34.656 10.062 1 98.56 45 LEU B CA 1
ATOM 4160 C C . LEU B 1 45 ? 14.406 33.469 10.727 1 98.56 45 LEU B C 1
ATOM 4162 O O . LEU B 1 45 ? 15.023 32.75 11.539 1 98.56 45 LEU B O 1
ATOM 4166 N N . ILE B 1 46 ? 13.125 33.281 10.453 1 98.69 46 ILE B N 1
ATOM 4167 C CA . ILE B 1 46 ? 12.375 32.125 10.867 1 98.69 46 ILE B CA 1
ATOM 4168 C C . ILE B 1 46 ? 12.039 31.266 9.648 1 98.69 46 ILE B C 1
ATOM 4170 O O . ILE B 1 46 ? 11.508 31.766 8.656 1 98.69 46 ILE B O 1
ATOM 4174 N N . ILE B 1 47 ? 12.383 29.984 9.68 1 97.69 47 ILE B N 1
ATOM 4175 C CA . ILE B 1 47 ? 12.062 29.016 8.633 1 97.69 47 ILE B CA 1
ATOM 4176 C C . ILE B 1 47 ? 10.992 28.062 9.141 1 97.69 47 ILE B C 1
ATOM 4178 O O . ILE B 1 47 ? 11.25 27.234 10.016 1 97.69 47 ILE B O 1
ATOM 4182 N N . PRO B 1 48 ? 9.805 28.141 8.586 1 97.69 48 PRO B N 1
ATOM 4183 C CA . PRO B 1 48 ? 8.68 27.344 9.094 1 97.69 48 PRO B CA 1
ATOM 4184 C C . PRO B 1 48 ? 8.773 25.875 8.68 1 97.69 48 PRO B C 1
ATOM 4186 O O . PRO B 1 48 ? 9.695 25.484 7.973 1 97.69 48 PRO B O 1
ATOM 4189 N N . GLY B 1 49 ? 7.797 25.062 9.203 1 96.44 49 GLY B N 1
ATOM 4190 C CA . GLY B 1 49 ? 7.691 23.672 8.82 1 96.44 49 GLY B CA 1
ATOM 4191 C C . GLY B 1 49 ? 7.145 23.469 7.414 1 96.44 49 GLY B C 1
ATOM 4192 O O . GLY B 1 49 ? 7.016 24.438 6.652 1 96.44 49 GLY B O 1
ATOM 4193 N N . GLY B 1 50 ? 6.926 22.188 7.078 1 95.25 50 GLY B N 1
ATOM 4194 C CA . GLY B 1 50 ? 6.406 21.844 5.77 1 95.25 50 GLY B CA 1
ATOM 4195 C C . GLY B 1 50 ? 7.148 20.688 5.125 1 95.25 50 GLY B C 1
ATOM 4196 O O . GLY B 1 50 ? 7.551 19.734 5.809 1 95.25 50 GLY B O 1
ATOM 4197 N N . THR B 1 51 ? 7.129 20.75 3.818 1 93.69 51 THR B N 1
ATOM 4198 C CA . THR B 1 51 ? 7.855 19.766 3.041 1 93.69 51 THR B CA 1
ATOM 4199 C C . THR B 1 51 ? 9 20.406 2.262 1 93.69 51 THR B C 1
ATOM 4201 O O . THR B 1 51 ? 9.125 20.203 1.054 1 93.69 51 THR B O 1
ATOM 4204 N N . LEU B 1 52 ? 9.836 21.109 2.98 1 92.19 52 LEU B N 1
ATOM 4205 C CA . LEU B 1 52 ? 10.891 21.922 2.381 1 92.19 52 LEU B CA 1
ATOM 4206 C C . LEU B 1 52 ? 11.93 21.047 1.689 1 92.19 52 LEU B C 1
ATOM 4208 O O . LEU B 1 52 ? 12.391 21.359 0.592 1 92.19 52 LEU B O 1
ATOM 4212 N N . ILE B 1 53 ? 12.25 19.922 2.318 1 87.25 53 ILE B N 1
ATOM 4213 C CA . ILE B 1 53 ? 13.305 19.047 1.83 1 87.25 53 ILE B CA 1
ATOM 4214 C C . ILE B 1 53 ? 12.789 18.234 0.64 1 87.25 53 ILE B C 1
ATOM 4216 O O . ILE B 1 53 ? 13.5 18.047 -0.346 1 87.25 53 ILE B O 1
ATOM 4220 N N . GLU B 1 54 ? 11.555 17.859 0.729 1 83.62 54 GLU B N 1
ATOM 4221 C CA . GLU B 1 54 ? 10.938 17.078 -0.334 1 83.62 54 GLU B CA 1
ATOM 4222 C C . GLU B 1 54 ? 10.719 17.922 -1.588 1 83.62 54 GLU B C 1
ATOM 4224 O O . GLU B 1 54 ? 10.867 17.422 -2.707 1 83.62 54 GLU B O 1
ATOM 4229 N N . SER B 1 55 ? 10.328 19.109 -1.481 1 77.56 55 SER B N 1
ATOM 4230 C CA . SER B 1 55 ? 9.984 19.984 -2.6 1 77.56 55 SER B CA 1
ATOM 4231 C C . SER B 1 55 ? 11.234 20.516 -3.285 1 77.56 55 SER B C 1
ATOM 4233 O O . SER B 1 55 ? 11.18 20.984 -4.426 1 77.56 55 SER B O 1
ATOM 4235 N N . ASN B 1 56 ? 12.461 20.172 -2.889 1 65 56 ASN B N 1
ATOM 4236 C CA . ASN B 1 56 ? 13.758 20.547 -3.451 1 65 56 ASN B CA 1
ATOM 4237 C C . ASN B 1 56 ? 13.773 22 -3.887 1 65 56 ASN B C 1
ATOM 4239 O O . ASN B 1 56 ? 14.617 22.406 -4.688 1 65 56 ASN B O 1
ATOM 4243 N N . ASP B 1 57 ? 12.734 22.75 -3.646 1 57.75 57 ASP B N 1
ATOM 4244 C CA . ASP B 1 57 ? 12.656 24.078 -4.273 1 57.75 57 ASP B CA 1
ATOM 4245 C C . ASP B 1 57 ? 13.406 25.125 -3.453 1 57.75 57 ASP B C 1
ATOM 4247 O O . ASP B 1 57 ? 13.406 26.297 -3.799 1 57.75 57 ASP B O 1
ATOM 4251 N N . ILE B 1 58 ? 13.812 24.703 -2.217 1 58.41 58 ILE B N 1
ATOM 4252 C CA . ILE B 1 58 ? 14.594 25.781 -1.6 1 58.41 58 ILE B CA 1
ATOM 4253 C C . ILE B 1 58 ? 15.82 26.078 -2.457 1 58.41 58 ILE B C 1
ATOM 4255 O O . ILE B 1 58 ? 16.734 25.25 -2.553 1 58.41 58 ILE B O 1
ATOM 4259 N N . ASN B 1 59 ? 15.562 26.938 -3.385 1 64.94 59 ASN B N 1
ATOM 4260 C CA . ASN B 1 59 ? 16.516 27.344 -4.414 1 64.94 59 ASN B CA 1
ATOM 4261 C C . ASN B 1 59 ? 17.859 27.75 -3.807 1 64.94 59 ASN B C 1
ATOM 4263 O O . ASN B 1 59 ? 17.938 28.094 -2.629 1 64.94 59 ASN B O 1
ATOM 4267 N N . MET B 1 60 ? 18.688 27.672 -4.543 1 75.31 60 MET B N 1
ATOM 4268 C CA . MET B 1 60 ? 20.109 27.828 -4.23 1 75.31 60 MET B CA 1
ATOM 4269 C C . MET B 1 60 ? 20.391 29.234 -3.703 1 75.31 60 MET B C 1
ATOM 4271 O O . MET B 1 60 ? 21.203 29.422 -2.809 1 75.31 60 MET B O 1
ATOM 4275 N N . ASP B 1 61 ? 19.453 30.141 -3.994 1 90 61 ASP B N 1
ATOM 4276 C CA . ASP B 1 61 ? 19.781 31.516 -3.588 1 90 61 ASP B CA 1
ATOM 4277 C C . ASP B 1 61 ? 19.422 31.75 -2.123 1 90 61 ASP B C 1
ATOM 4279 O O . ASP B 1 61 ? 20.219 32.312 -1.363 1 90 61 ASP B O 1
ATOM 4283 N N . LEU B 1 62 ? 18.25 31.375 -1.727 1 93.88 62 LEU B N 1
ATOM 4284 C CA . LEU B 1 62 ? 17.875 31.516 -0.327 1 93.88 62 LEU B CA 1
ATOM 4285 C C . LEU B 1 62 ? 18.797 30.719 0.581 1 93.88 62 LEU B C 1
ATOM 4287 O O . LEU B 1 62 ? 19.188 31.188 1.654 1 93.88 62 LEU B O 1
ATOM 4291 N N . ASN B 1 63 ? 19.203 29.547 0.146 1 94.44 63 ASN B N 1
ATOM 4292 C CA . ASN B 1 63 ? 20.109 28.719 0.923 1 94.44 63 ASN B CA 1
ATOM 4293 C C . ASN B 1 63 ? 21.453 29.422 1.165 1 94.44 63 ASN B C 1
ATOM 4295 O O . ASN B 1 63 ? 21.984 29.391 2.275 1 94.44 63 ASN B O 1
ATOM 4299 N N . LYS B 1 64 ? 21.906 30.047 0.125 1 95 64 LYS B N 1
ATOM 4300 C CA . LYS B 1 64 ? 23.156 30.812 0.249 1 95 64 LYS B CA 1
ATOM 4301 C C . LYS B 1 64 ? 23.016 31.938 1.257 1 95 64 LYS B C 1
ATOM 4303 O O . LYS B 1 64 ? 23.922 32.188 2.051 1 95 64 LYS B O 1
ATOM 4308 N N . GLU B 1 65 ? 21.891 32.594 1.165 1 96.69 65 GLU B N 1
ATOM 4309 C CA . GLU B 1 65 ? 21.656 33.719 2.07 1 96.69 65 GLU B CA 1
ATOM 4310 C C . GLU B 1 65 ? 21.5 33.25 3.512 1 96.69 65 GLU B C 1
ATOM 4312 O O . GLU B 1 65 ? 21.938 33.938 4.445 1 96.69 65 GLU B O 1
ATOM 4317 N N . ILE B 1 66 ? 20.922 32.125 3.715 1 97.19 66 ILE B N 1
ATOM 4318 C CA . ILE B 1 66 ? 20.797 31.547 5.047 1 97.19 66 ILE B CA 1
ATOM 4319 C C . ILE B 1 66 ? 22.172 31.25 5.621 1 97.19 66 ILE B C 1
ATOM 4321 O O . ILE B 1 66 ? 22.469 31.609 6.766 1 97.19 66 ILE B O 1
ATOM 4325 N N . LEU B 1 67 ? 23.016 30.672 4.832 1 97.12 67 LEU B N 1
ATOM 4326 C CA . LEU B 1 67 ? 24.375 30.359 5.254 1 97.12 67 LEU B CA 1
ATOM 4327 C C . LEU B 1 67 ? 25.141 31.641 5.594 1 97.12 67 LEU B C 1
ATOM 4329 O O . LEU B 1 67 ? 25.891 31.672 6.566 1 97.12 67 LEU B O 1
ATOM 4333 N N . ARG B 1 68 ? 24.938 32.625 4.805 1 97.69 68 ARG B N 1
ATOM 4334 C CA . ARG B 1 68 ? 25.594 33.906 5.047 1 97.69 68 ARG B CA 1
ATOM 4335 C C . ARG B 1 68 ? 25.109 34.531 6.352 1 97.69 68 ARG B C 1
ATOM 4337 O O . ARG B 1 68 ? 25.906 35.062 7.129 1 97.69 68 ARG B O 1
ATOM 4344 N N . MET B 1 69 ? 23.844 34.531 6.562 1 98.12 69 MET B N 1
ATOM 4345 C CA . MET B 1 69 ? 23.281 35.062 7.805 1 98.12 69 MET B CA 1
ATOM 4346 C C . MET B 1 69 ? 23.875 34.344 9.016 1 98.12 69 MET B C 1
ATOM 4348 O O . MET B 1 69 ? 24.219 34.969 10.016 1 98.12 69 MET B O 1
ATOM 4352 N N . ALA B 1 70 ? 23.938 33.031 8.922 1 98.31 70 ALA B N 1
ATOM 4353 C CA . ALA B 1 70 ? 24.5 32.25 10 1 98.31 70 ALA B CA 1
ATOM 4354 C C . ALA B 1 70 ? 25.953 32.656 10.273 1 98.31 70 ALA B C 1
ATOM 4356 O O . ALA B 1 70 ? 26.344 32.812 11.43 1 98.31 70 ALA B O 1
ATOM 4357 N N . LYS B 1 71 ? 26.688 32.812 9.219 1 97.62 71 LYS B N 1
ATOM 4358 C CA . LYS B 1 71 ? 28.094 33.188 9.336 1 97.62 71 LYS B CA 1
ATOM 4359 C C . LYS B 1 71 ? 28.234 34.562 9.984 1 97.62 71 LYS B C 1
ATOM 4361 O O . LYS B 1 71 ? 29.188 34.812 10.719 1 97.62 71 LYS B O 1
ATOM 4366 N N . MET B 1 72 ? 27.312 35.438 9.727 1 97.88 72 MET B N 1
ATOM 4367 C CA . MET B 1 72 ? 27.344 36.781 10.25 1 97.88 72 MET B CA 1
ATOM 4368 C C . MET B 1 72 ? 26.875 36.812 11.703 1 97.88 72 MET B C 1
ATOM 4370 O O . MET B 1 72 ? 26.828 37.875 12.32 1 97.88 72 MET B O 1
ATOM 4374 N N . GLY B 1 73 ? 26.438 35.688 12.234 1 97.62 73 GLY B N 1
ATOM 4375 C CA . GLY B 1 73 ? 26.047 35.594 13.633 1 97.62 73 GLY B CA 1
ATOM 4376 C C . GLY B 1 73 ? 24.594 36 13.875 1 97.62 73 GLY B C 1
ATOM 4377 O O . GLY B 1 73 ? 24.172 36.156 15.023 1 97.62 73 GLY B O 1
ATOM 4378 N N . LYS B 1 74 ? 23.859 36.125 12.812 1 98.19 74 LYS B N 1
ATOM 4379 C CA . LYS B 1 74 ? 22.453 36.531 12.953 1 98.19 74 LYS B CA 1
ATOM 4380 C C . LYS B 1 74 ? 21.594 35.344 13.367 1 98.19 74 LYS B C 1
ATOM 4382 O O . LYS B 1 74 ? 21.797 34.219 12.922 1 98.19 74 LYS B O 1
ATOM 4387 N N . PRO B 1 75 ? 20.562 35.594 14.234 1 98.69 75 PRO B N 1
ATOM 4388 C CA . PRO B 1 75 ? 19.703 34.5 14.711 1 98.69 75 PRO B CA 1
ATOM 4389 C C . PRO B 1 75 ? 18.859 33.875 13.594 1 98.69 75 PRO B C 1
ATOM 4391 O O . PRO B 1 75 ? 18.25 34.625 12.797 1 98.69 75 PRO B O 1
ATOM 4394 N N . ILE B 1 76 ? 18.875 32.562 13.5 1 98.81 76 ILE B N 1
ATOM 4395 C CA . ILE B 1 76 ? 18.016 31.797 12.617 1 98.81 76 ILE B CA 1
ATOM 4396 C C . ILE B 1 76 ? 17.297 30.719 13.43 1 98.81 76 ILE B C 1
ATOM 4398 O O . ILE B 1 76 ? 17.906 30.031 14.25 1 98.81 76 ILE B O 1
ATOM 4402 N N . ILE B 1 77 ? 15.977 30.641 13.281 1 98.81 77 ILE B N 1
ATOM 4403 C CA . ILE B 1 77 ? 15.195 29.594 13.93 1 98.81 77 ILE B CA 1
ATOM 4404 C C . ILE B 1 77 ? 14.5 28.734 12.875 1 98.81 77 ILE B C 1
ATOM 4406 O O . ILE B 1 77 ? 13.727 29.25 12.062 1 98.81 77 ILE B O 1
ATOM 4410 N N . GLY B 1 78 ? 14.797 27.469 12.828 1 98.56 78 GLY B N 1
ATOM 4411 C CA . GLY B 1 78 ? 14.117 26.516 11.969 1 98.56 78 GLY B CA 1
ATOM 4412 C C . GLY B 1 78 ? 13.172 25.609 12.734 1 98.56 78 GLY B C 1
ATOM 4413 O O . GLY B 1 78 ? 13.547 25.016 13.758 1 98.56 78 GLY B O 1
ATOM 4414 N N . ILE B 1 79 ? 11.992 25.453 12.25 1 98.44 79 ILE B N 1
ATOM 4415 C CA . ILE B 1 79 ? 10.984 24.641 12.93 1 98.44 79 ILE B CA 1
ATOM 4416 C C . ILE B 1 79 ? 10.586 23.469 12.047 1 98.44 79 ILE B C 1
ATOM 4418 O O . ILE B 1 79 ? 10.188 23.656 10.891 1 98.44 79 ILE B O 1
ATOM 4422 N N . CYS B 1 80 ? 10.664 22.234 12.562 1 97.31 80 CYS B N 1
ATOM 4423 C CA . CYS B 1 80 ? 10.312 21 11.883 1 97.31 80 CYS B CA 1
ATOM 4424 C C . CYS B 1 80 ? 11.062 20.859 10.57 1 97.31 80 CYS B C 1
ATOM 4426 O O . CYS B 1 80 ? 12.289 20.688 10.562 1 97.31 80 CYS B O 1
ATOM 4428 N N . ALA B 1 81 ? 10.461 21.109 9.461 1 96.25 81 ALA B N 1
ATOM 4429 C CA . ALA B 1 81 ? 11.172 21.031 8.18 1 96.25 81 ALA B CA 1
ATOM 4430 C C . ALA B 1 81 ? 12.258 22.109 8.094 1 96.25 81 ALA B C 1
ATOM 4432 O O . ALA B 1 81 ? 13.289 21.891 7.457 1 96.25 81 ALA B O 1
ATOM 4433 N N . GLY B 1 82 ? 12.023 23.266 8.719 1 97.19 82 GLY B N 1
ATOM 4434 C CA . GLY B 1 82 ? 13.078 24.266 8.805 1 97.19 82 GLY B CA 1
ATOM 4435 C C . GLY B 1 82 ? 14.305 23.766 9.547 1 97.19 82 GLY B C 1
ATOM 4436 O O . GLY B 1 82 ? 15.438 24.078 9.156 1 97.19 82 GLY B O 1
ATOM 4437 N N . PHE B 1 83 ? 14.047 23.078 10.648 1 98.25 83 PHE B N 1
ATOM 4438 C CA . PHE B 1 83 ? 15.133 22.438 11.367 1 98.25 83 PHE B CA 1
ATOM 4439 C C . PHE B 1 83 ? 15.828 21.406 10.492 1 98.25 83 PHE B C 1
ATOM 4441 O O . PHE B 1 83 ? 17.062 21.344 10.445 1 98.25 83 PHE B O 1
ATOM 4448 N N . GLN B 1 84 ? 15.102 20.625 9.805 1 96.75 84 GLN B N 1
ATOM 4449 C CA . GLN B 1 84 ? 15.641 19.594 8.914 1 96.75 84 GLN B CA 1
ATOM 4450 C C . GLN B 1 84 ? 16.516 20.219 7.832 1 96.75 84 GLN B C 1
ATOM 4452 O O . GLN B 1 84 ? 17.594 19.703 7.52 1 96.75 84 GLN B O 1
ATOM 4457 N N . LEU B 1 85 ? 16.062 21.297 7.285 1 96.12 85 LEU B N 1
ATOM 4458 C CA . LEU B 1 85 ? 16.828 22.016 6.273 1 96.12 85 LEU B CA 1
ATOM 4459 C C . LEU B 1 85 ? 18.188 22.438 6.828 1 96.12 85 LEU B C 1
ATOM 4461 O O . LEU B 1 85 ? 19.188 22.406 6.113 1 96.12 85 LEU B O 1
ATOM 4465 N N . LEU B 1 86 ? 18.219 22.859 8.062 1 97.75 86 LEU B N 1
ATOM 4466 C CA . LEU B 1 86 ? 19.422 23.391 8.695 1 97.75 86 LEU B CA 1
ATOM 4467 C C . LEU B 1 86 ? 20.375 22.266 9.109 1 97.75 86 LEU B C 1
ATOM 4469 O O . LEU B 1 86 ? 21.516 22.516 9.469 1 97.75 86 LEU B O 1
ATOM 4473 N N . SER B 1 87 ? 19.969 21.016 9.078 1 97.94 87 SER B N 1
ATOM 4474 C CA . SER B 1 87 ? 20.734 19.859 9.531 1 97.94 87 SER B CA 1
ATOM 4475 C C . SER B 1 87 ? 21.672 19.359 8.438 1 97.94 87 SER B C 1
ATOM 4477 O O . SER B 1 87 ? 21.797 19.984 7.379 1 97.94 87 SER B O 1
ATOM 4479 N N . ASN B 1 88 ? 22.344 18.25 8.719 1 97.62 88 ASN B N 1
ATOM 4480 C CA . ASN B 1 88 ? 23.281 17.672 7.75 1 97.62 88 ASN B CA 1
ATOM 4481 C C . ASN B 1 88 ? 22.547 16.969 6.617 1 97.62 88 ASN B C 1
ATOM 4483 O O . ASN B 1 88 ? 22.844 17.188 5.445 1 97.62 88 ASN B O 1
ATOM 4487 N N . GLN B 1 89 ? 21.703 16.125 7.012 1 96.25 89 GLN B N 1
ATOM 4488 C CA . GLN B 1 89 ? 20.969 15.32 6.035 1 96.25 89 GLN B CA 1
ATOM 4489 C C . GLN B 1 89 ? 19.703 14.727 6.645 1 96.25 89 GLN B C 1
ATOM 4491 O O . GLN B 1 89 ? 19.562 14.672 7.867 1 96.25 89 GLN B O 1
ATOM 4496 N N . ILE B 1 90 ? 18.812 14.305 5.789 1 95.62 90 ILE B N 1
ATOM 4497 C CA . ILE B 1 90 ? 17.547 13.703 6.207 1 95.62 90 ILE B CA 1
ATOM 4498 C C . ILE B 1 90 ? 17.25 12.484 5.34 1 95.62 90 ILE B C 1
ATOM 4500 O O . ILE B 1 90 ? 17.266 12.57 4.109 1 95.62 90 ILE B O 1
ATOM 4504 N N . ASP B 1 91 ? 17 11.359 6 1 95.06 91 ASP B N 1
ATOM 4505 C CA . ASP B 1 91 ? 16.453 10.18 5.324 1 95.06 91 ASP B CA 1
ATOM 4506 C C . ASP B 1 91 ? 14.945 10.281 5.164 1 95.06 91 ASP B C 1
ATOM 4508 O O . ASP B 1 91 ? 14.195 10.102 6.129 1 95.06 91 ASP B O 1
ATOM 4512 N N . ILE B 1 92 ? 14.547 10.43 3.955 1 91.38 92 ILE B N 1
ATOM 4513 C CA . ILE B 1 92 ? 13.117 10.562 3.723 1 91.38 92 ILE B CA 1
ATOM 4514 C C . ILE B 1 92 ? 12.539 9.227 3.26 1 91.38 92 ILE B C 1
ATOM 4516 O O . ILE B 1 92 ? 11.445 9.188 2.689 1 91.38 92 ILE B O 1
ATOM 4520 N N . GLY B 1 93 ? 13.32 8.164 3.426 1 88.38 93 GLY B N 1
ATOM 4521 C CA . GLY B 1 93 ? 12.961 6.859 2.891 1 88.38 93 GLY B CA 1
ATOM 4522 C C . GLY B 1 93 ? 12.039 6.074 3.797 1 88.38 93 GLY B C 1
ATOM 4523 O O . GLY B 1 93 ? 12.281 4.902 4.086 1 88.38 93 GLY B O 1
ATOM 4524 N N . ARG B 1 94 ? 10.969 6.684 4.32 1 86.31 94 ARG B N 1
ATOM 4525 C CA . ARG B 1 94 ? 9.992 5.934 5.102 1 86.31 94 ARG B CA 1
ATOM 4526 C C . ARG B 1 94 ? 9.414 4.773 4.293 1 86.31 94 ARG B C 1
ATOM 4528 O O . ARG B 1 94 ? 9 4.957 3.148 1 86.31 94 ARG B O 1
ATOM 4535 N N . LYS B 1 95 ? 9.359 3.553 4.859 1 78.31 95 LYS B N 1
ATOM 4536 C CA . LYS B 1 95 ? 8.859 2.316 4.262 1 78.31 95 LYS B CA 1
ATOM 4537 C C . LYS B 1 95 ? 9.734 1.875 3.094 1 78.31 95 LYS B C 1
ATOM 4539 O O . LYS B 1 95 ? 9.312 1.066 2.266 1 78.31 95 LYS B O 1
ATOM 4544 N N . SER B 1 96 ? 10.898 2.564 2.986 1 80.81 96 SER B N 1
ATOM 4545 C CA . SER B 1 96 ? 11.867 2.141 1.976 1 80.81 96 SER B CA 1
ATOM 4546 C C . SER B 1 96 ? 12.859 1.139 2.547 1 80.81 96 SER B C 1
ATOM 4548 O O . SER B 1 96 ? 13.258 1.242 3.711 1 80.81 96 SER B O 1
ATOM 4550 N N . GLU B 1 97 ? 13.281 0.212 1.709 1 79.06 97 GLU B N 1
ATOM 4551 C CA . GLU B 1 97 ? 14.266 -0.776 2.137 1 79.06 97 GLU B CA 1
ATOM 4552 C C . GLU B 1 97 ? 15.641 -0.141 2.316 1 79.06 97 GLU B C 1
ATOM 4554 O O . GLU B 1 97 ? 16.453 -0.617 3.115 1 79.06 97 GLU B O 1
ATOM 4559 N N . VAL B 1 98 ? 15.828 0.806 1.481 1 85.88 98 VAL B N 1
ATOM 4560 C CA . VAL B 1 98 ? 17.094 1.521 1.582 1 85.88 98 VAL B CA 1
ATOM 4561 C C . VAL B 1 98 ? 16.828 3.004 1.839 1 85.88 98 VAL B C 1
ATOM 4563 O O . VAL B 1 98 ? 15.82 3.549 1.391 1 85.88 98 VAL B O 1
ATOM 4566 N N . PRO B 1 99 ? 17.75 3.648 2.555 1 89.62 99 PRO B N 1
ATOM 4567 C CA . PRO B 1 99 ? 17.562 5.074 2.838 1 89.62 99 PRO B CA 1
ATOM 4568 C C . PRO B 1 99 ? 17.531 5.926 1.571 1 89.62 99 PRO B C 1
ATOM 4570 O O . PRO B 1 99 ? 18.203 5.602 0.585 1 89.62 99 PRO B O 1
ATOM 4573 N N . ILE B 1 100 ? 16.703 6.871 1.564 1 90.5 100 ILE B N 1
ATOM 4574 C CA . ILE B 1 100 ? 16.688 7.945 0.58 1 90.5 100 ILE B CA 1
ATOM 4575 C C . ILE B 1 100 ? 17.125 9.25 1.234 1 90.5 100 ILE B C 1
ATOM 4577 O O . ILE B 1 100 ? 16.344 9.914 1.913 1 90.5 100 ILE B O 1
ATOM 4581 N N . VAL B 1 101 ? 18.312 9.633 0.992 1 92.62 101 VAL B N 1
ATOM 4582 C CA . VAL B 1 101 ? 18.953 10.688 1.78 1 92.62 101 VAL B CA 1
ATOM 4583 C C . VAL B 1 101 ? 18.938 12 0.992 1 92.62 101 VAL B C 1
ATOM 4585 O O . VAL B 1 101 ? 19.266 12.016 -0.195 1 92.62 101 VAL B O 1
ATOM 4588 N N . LYS B 1 102 ? 18.453 13.031 1.578 1 91.75 102 LYS B N 1
ATOM 4589 C CA . LYS B 1 102 ? 18.547 14.406 1.08 1 91.75 102 LYS B CA 1
ATOM 4590 C C . LYS B 1 102 ? 19.484 15.242 1.945 1 91.75 102 LYS B C 1
ATOM 4592 O O . LYS B 1 102 ? 19.516 15.094 3.17 1 91.75 102 LYS B O 1
ATOM 4597 N N . GLU B 1 103 ? 20.203 16.125 1.337 1 93.06 103 GLU B N 1
ATOM 4598 C CA . GLU B 1 103 ? 21.172 16.938 2.064 1 93.06 103 GLU B CA 1
ATOM 4599 C C . GLU B 1 103 ? 20.516 18.219 2.611 1 93.06 103 GLU B C 1
ATOM 4601 O O . GLU B 1 103 ? 19.672 18.812 1.953 1 93.06 103 GLU B O 1
ATOM 4606 N N . GLY B 1 104 ? 20.906 18.594 3.799 1 95 104 GLY B N 1
ATOM 4607 C CA . GLY B 1 104 ? 20.594 19.906 4.344 1 95 104 GLY B CA 1
ATOM 4608 C C . GLY B 1 104 ? 21.703 20.906 4.176 1 95 104 GLY B C 1
ATOM 4609 O O . GLY B 1 104 ? 22.547 20.766 3.285 1 95 104 GLY B O 1
ATOM 4610 N N . LEU B 1 105 ? 21.641 22 5.004 1 95.62 105 LEU B N 1
ATOM 4611 C CA . LEU B 1 105 ? 22.609 23.094 4.852 1 95.62 105 LEU B CA 1
ATOM 4612 C C . LEU B 1 105 ? 23.828 22.859 5.742 1 95.62 105 LEU B C 1
ATOM 4614 O O . LEU B 1 105 ? 24.812 23.594 5.641 1 95.62 105 LEU B O 1
ATOM 4618 N N . GLY B 1 106 ? 23.719 21.906 6.668 1 96.81 106 GLY B N 1
ATOM 4619 C CA . GLY B 1 106 ? 24.859 21.516 7.488 1 96.81 106 GLY B CA 1
ATOM 4620 C C . GLY B 1 106 ? 25.188 22.531 8.57 1 96.81 106 GLY B C 1
ATOM 4621 O O . GLY B 1 106 ? 26.328 22.625 9.023 1 96.81 106 GLY B O 1
ATOM 4622 N N . LEU B 1 107 ? 24.234 23.344 8.961 1 98.31 107 LEU B N 1
ATOM 4623 C CA . LEU B 1 107 ? 24.469 24.375 9.969 1 98.31 107 LEU B CA 1
ATOM 4624 C C . LEU B 1 107 ? 24.375 23.781 11.375 1 98.31 107 LEU B C 1
ATOM 4626 O O . LEU B 1 107 ? 25.031 24.281 12.297 1 98.31 107 LEU B O 1
ATOM 4630 N N . ILE B 1 108 ? 23.5 22.844 11.547 1 98.62 108 ILE B N 1
ATOM 4631 C CA . ILE B 1 108 ? 23.359 22.141 12.82 1 98.62 108 ILE B CA 1
ATOM 4632 C C . ILE B 1 108 ? 23.766 20.672 12.656 1 98.62 108 ILE B C 1
ATOM 4634 O O . ILE B 1 108 ? 23.25 19.984 11.781 1 98.62 108 ILE B O 1
ATOM 4638 N N . ASP B 1 109 ? 24.594 20.141 13.5 1 98.44 109 ASP B N 1
ATOM 4639 C CA . ASP B 1 109 ? 25.234 18.844 13.336 1 98.44 109 ASP B CA 1
ATOM 4640 C C . ASP B 1 109 ? 24.328 17.703 13.812 1 98.44 109 ASP B C 1
ATOM 4642 O O . ASP B 1 109 ? 24.656 17 14.766 1 98.44 109 ASP B O 1
ATOM 4646 N N . VAL B 1 110 ? 23.25 17.547 13.094 1 98.38 110 VAL B N 1
ATOM 4647 C CA . VAL B 1 110 ? 22.344 16.438 13.344 1 98.38 110 VAL B CA 1
ATOM 4648 C C . VAL B 1 110 ? 21.844 15.859 12.023 1 98.38 110 VAL B C 1
ATOM 4650 O O . VAL B 1 110 ? 22 16.484 10.969 1 98.38 110 VAL B O 1
ATOM 4653 N N . GLU B 1 111 ? 21.312 14.711 12.078 1 98.19 111 GLU B N 1
ATOM 4654 C CA . GLU B 1 111 ? 20.672 14.031 10.961 1 98.19 111 GLU B CA 1
ATOM 4655 C C . GLU B 1 111 ? 19.281 13.523 11.336 1 98.19 111 GLU B C 1
ATOM 4657 O O . GLU B 1 111 ? 19.016 13.258 12.516 1 98.19 111 GLU B O 1
ATOM 4662 N N . PHE B 1 112 ? 18.484 13.422 10.312 1 97.69 112 PHE B N 1
ATOM 4663 C CA . PHE B 1 112 ? 17.094 13.039 10.562 1 97.69 112 PHE B CA 1
ATOM 4664 C C . PHE B 1 112 ? 16.766 11.727 9.867 1 97.69 112 PHE B C 1
ATOM 4666 O O . PHE B 1 112 ? 17.328 11.422 8.805 1 97.69 112 PHE B O 1
ATOM 4673 N N . SER B 1 113 ? 15.914 10.938 10.453 1 96.31 113 SER B N 1
ATOM 4674 C CA . SER B 1 113 ? 15.312 9.75 9.852 1 96.31 113 SER B CA 1
ATOM 4675 C C . SER B 1 113 ? 13.859 9.594 10.273 1 96.31 113 SER B C 1
ATOM 4677 O O . SER B 1 113 ? 13.352 10.375 11.094 1 96.31 113 SER B O 1
ATOM 4679 N N . PRO B 1 114 ? 13.164 8.656 9.727 1 94.12 114 PRO B N 1
ATOM 4680 C CA . PRO B 1 114 ? 11.727 8.539 9.961 1 94.12 114 PRO B CA 1
ATOM 4681 C C . PRO B 1 114 ? 11.391 8.203 11.414 1 94.12 114 PRO B C 1
ATOM 4683 O O . PRO B 1 114 ? 12.031 7.336 12.016 1 94.12 114 PRO B O 1
ATOM 4686 N N . LEU B 1 115 ? 10.445 8.898 11.938 1 94.44 115 LEU B N 1
ATOM 4687 C CA . LEU B 1 115 ? 9.789 8.703 13.227 1 94.44 115 LEU B CA 1
ATOM 4688 C C . LEU B 1 115 ? 8.547 9.578 13.344 1 94.44 115 LEU B C 1
ATOM 4690 O O . LEU B 1 115 ? 8.648 10.797 13.508 1 94.44 115 LEU B O 1
ATOM 4694 N N . ILE B 1 116 ? 7.43 9 13.328 1 93.44 116 ILE B N 1
ATOM 4695 C CA . ILE B 1 116 ? 6.176 9.742 13.281 1 93.44 116 ILE B CA 1
ATOM 4696 C C . ILE B 1 116 ? 5.742 10.125 14.695 1 93.44 116 ILE B C 1
ATOM 4698 O O . ILE B 1 116 ? 5.656 9.258 15.57 1 93.44 116 ILE B O 1
ATOM 4702 N N . THR B 1 117 ? 5.5 11.336 14.836 1 92.69 117 THR B N 1
ATOM 4703 C CA . THR B 1 117 ? 4.906 11.852 16.062 1 92.69 117 THR B CA 1
ATOM 4704 C C . THR B 1 117 ? 3.889 12.945 15.758 1 92.69 117 THR B C 1
ATOM 4706 O O . THR B 1 117 ? 4.137 13.812 14.914 1 92.69 117 THR B O 1
ATOM 4709 N N . SER B 1 118 ? 2.752 12.844 16.328 1 92.56 118 SER B N 1
ATOM 4710 C CA . SER B 1 118 ? 1.708 13.859 16.203 1 92.56 118 SER B CA 1
ATOM 4711 C C . SER B 1 118 ? 0.942 14.031 17.5 1 92.56 118 SER B C 1
ATOM 4713 O O . SER B 1 118 ? -0.006 13.289 17.781 1 92.56 118 SER B O 1
ATOM 4715 N N . ASP B 1 119 ? 1.354 14.938 18.359 1 92.06 119 ASP B N 1
ATOM 4716 C CA . ASP B 1 119 ? 0.705 15.156 19.641 1 92.06 119 ASP B CA 1
ATOM 4717 C C . ASP B 1 119 ? 1.108 16.5 20.234 1 92.06 119 ASP B C 1
ATOM 4719 O O . ASP B 1 119 ? 2.125 17.078 19.844 1 92.06 119 ASP B O 1
ATOM 4723 N N . ARG B 1 120 ? 0.258 16.953 21.078 1 93.81 120 ARG B N 1
ATOM 4724 C CA . ARG B 1 120 ? 0.701 18.031 21.969 1 93.81 120 ARG B CA 1
ATOM 4725 C C . ARG B 1 120 ? 1.83 17.562 22.875 1 93.81 120 ARG B C 1
ATOM 4727 O O . ARG B 1 120 ? 1.831 16.422 23.328 1 93.81 120 ARG B O 1
ATOM 4734 N N . VAL B 1 121 ? 2.773 18.5 23.156 1 94.88 121 VAL B N 1
ATOM 4735 C CA . VAL B 1 121 ? 3.916 18.031 23.938 1 94.88 121 VAL B CA 1
ATOM 4736 C C . VAL B 1 121 ? 4.32 19.109 24.938 1 94.88 121 VAL B C 1
ATOM 4738 O O . VAL B 1 121 ? 3.986 20.281 24.781 1 94.88 121 VAL B O 1
ATOM 4741 N N . VAL B 1 122 ? 4.934 18.594 25.969 1 96 122 VAL B N 1
ATOM 4742 C CA . VAL B 1 122 ? 5.75 19.391 26.875 1 96 122 VAL B CA 1
ATOM 4743 C C . VAL B 1 122 ? 7.219 19.016 26.719 1 96 122 VAL B C 1
ATOM 4745 O O . VAL B 1 122 ? 7.555 17.844 26.578 1 96 122 VAL B O 1
ATOM 4748 N N . ALA B 1 123 ? 8.086 20.016 26.672 1 97.12 123 ALA B N 1
ATOM 4749 C CA . ALA B 1 123 ? 9.508 19.734 26.453 1 97.12 123 ALA B CA 1
ATOM 4750 C C . ALA B 1 123 ? 10.367 20.422 27.516 1 97.12 123 ALA B C 1
ATOM 4752 O O . ALA B 1 123 ? 10.102 21.562 27.906 1 97.12 123 ALA B O 1
ATOM 4753 N N . LYS B 1 124 ? 11.336 19.734 27.938 1 96.88 124 LYS B N 1
ATOM 4754 C CA . LYS B 1 124 ? 12.32 20.266 28.875 1 96.88 124 LYS B CA 1
ATOM 4755 C C . LYS B 1 124 ? 13.398 21.062 28.141 1 96.88 124 LYS B C 1
ATOM 4757 O O . LYS B 1 124 ? 13.852 20.672 27.062 1 96.88 124 LYS B O 1
ATOM 4762 N N . VAL B 1 125 ? 13.719 22.219 28.75 1 96.12 125 VAL B N 1
ATOM 4763 C CA . VAL B 1 125 ? 14.875 22.969 28.266 1 96.12 125 VAL B CA 1
ATOM 4764 C C . VAL B 1 125 ? 16.156 22.344 28.812 1 96.12 125 VAL B C 1
ATOM 4766 O O . VAL B 1 125 ? 16.406 22.375 30.016 1 96.12 125 VAL B O 1
ATOM 4769 N N . TYR B 1 126 ? 16.906 21.828 27.969 1 92.88 126 TYR B N 1
ATOM 4770 C CA . TYR B 1 126 ? 18.078 21.062 28.391 1 92.88 126 TYR B CA 1
ATOM 4771 C C . TYR B 1 126 ? 19.281 21.969 28.562 1 92.88 126 TYR B C 1
ATOM 4773 O O . TYR B 1 126 ? 20.062 21.797 29.516 1 92.88 126 TYR B O 1
ATOM 4781 N N . ASP B 1 127 ? 19.516 22.828 27.609 1 90.44 127 ASP B N 1
ATOM 4782 C CA . ASP B 1 127 ? 20.641 23.734 27.672 1 90.44 127 ASP B CA 1
ATOM 4783 C C . ASP B 1 127 ? 20.219 25.172 27.328 1 90.44 127 ASP B C 1
ATOM 4785 O O . ASP B 1 127 ? 19.141 25.375 26.766 1 90.44 127 ASP B O 1
ATOM 4789 N N . ASN B 1 128 ? 21.125 26.062 27.672 1 90.62 128 ASN B N 1
ATOM 4790 C CA . ASN B 1 128 ? 20.828 27.469 27.422 1 90.62 128 ASN B CA 1
ATOM 4791 C C . ASN B 1 128 ? 21.219 27.875 26 1 90.62 128 ASN B C 1
ATOM 4793 O O . ASN B 1 128 ? 22.109 27.266 25.406 1 90.62 128 ASN B O 1
ATOM 4797 N N . SER B 1 129 ? 20.531 28.766 25.438 1 94.44 129 SER B N 1
ATOM 4798 C CA . SER B 1 129 ? 20.75 29.438 24.172 1 94.44 129 SER B CA 1
ATOM 4799 C C . SER B 1 129 ? 20.188 30.859 24.172 1 94.44 129 SER B C 1
ATOM 4801 O O . SER B 1 129 ? 19.641 31.312 25.172 1 94.44 129 SER B O 1
ATOM 4803 N N . PHE B 1 130 ? 20.391 31.547 23.016 1 95.81 130 PHE B N 1
ATOM 4804 C CA . PHE B 1 130 ? 19.828 32.875 22.953 1 95.81 130 PHE B CA 1
ATOM 4805 C C . PHE B 1 130 ? 18.312 32.844 23.078 1 95.81 130 PHE B C 1
ATOM 4807 O O . PHE B 1 130 ? 17.688 33.812 23.516 1 95.81 130 PHE B O 1
ATOM 4814 N N . LEU B 1 131 ? 17.703 31.703 22.766 1 96.06 131 LEU B N 1
ATOM 4815 C CA . LEU B 1 131 ? 16.25 31.562 22.75 1 96.06 131 LEU B CA 1
ATOM 4816 C C . LEU B 1 131 ? 15.742 31.109 24.109 1 96.06 131 LEU B C 1
ATOM 4818 O O . LEU B 1 131 ? 14.617 31.422 24.5 1 96.06 131 LEU B O 1
ATOM 4822 N N . THR B 1 132 ? 16.594 30.438 24.875 1 96.31 132 THR B N 1
ATOM 4823 C CA . THR B 1 132 ? 16.078 29.766 26.062 1 96.31 132 THR B CA 1
ATOM 4824 C C . THR B 1 132 ? 16.656 30.391 27.328 1 96.31 132 THR B C 1
ATOM 4826 O O . THR B 1 132 ? 16.5 29.859 28.438 1 96.31 132 THR B O 1
ATOM 4829 N N . LYS B 1 133 ? 17.312 31.453 27.125 1 94.06 133 LYS B N 1
ATOM 4830 C CA . LYS B 1 133 ? 17.859 32.125 28.297 1 94.06 133 LYS B CA 1
ATOM 4831 C C . LYS B 1 133 ? 16.781 32.406 29.328 1 94.06 133 LYS B C 1
ATOM 4833 O O . LYS B 1 133 ? 15.703 32.906 29 1 94.06 133 LYS B O 1
ATOM 4838 N N . ASN B 1 134 ? 17 32 30.609 1 91.19 134 ASN B N 1
ATOM 4839 C CA . ASN B 1 134 ? 16.125 32.219 31.75 1 91.19 134 ASN B CA 1
ATOM 4840 C C . ASN B 1 134 ? 14.82 31.453 31.609 1 91.19 134 ASN B C 1
ATOM 4842 O O . ASN B 1 134 ? 13.82 31.781 32.25 1 91.19 134 ASN B O 1
ATOM 4846 N N . GLN B 1 135 ? 14.773 30.562 30.719 1 92.81 135 GLN B N 1
ATOM 4847 C CA . GLN B 1 135 ? 13.617 29.672 30.625 1 92.81 135 GLN B CA 1
ATOM 4848 C C . GLN B 1 135 ? 13.812 28.422 31.484 1 92.81 135 GLN B C 1
ATOM 4850 O O . GLN B 1 135 ? 14.375 27.422 31.031 1 92.81 135 GLN B O 1
ATOM 4855 N N . ASN B 1 136 ? 13.273 28.422 32.656 1 88.19 136 ASN B N 1
ATOM 4856 C CA . ASN B 1 136 ? 13.492 27.328 33.594 1 88.19 136 ASN B CA 1
ATOM 4857 C C . ASN B 1 136 ? 12.367 26.297 33.531 1 88.19 136 ASN B C 1
ATOM 4859 O O . ASN B 1 136 ? 12.562 25.141 33.875 1 88.19 136 ASN B O 1
ATOM 4863 N N . GLU B 1 137 ? 11.258 26.75 33.125 1 93.94 137 GLU B N 1
ATOM 4864 C CA . GLU B 1 137 ? 10.109 25.859 33.031 1 93.94 137 GLU B CA 1
ATOM 4865 C C . GLU B 1 137 ? 10.078 25.141 31.688 1 93.94 137 GLU B C 1
ATOM 4867 O O . GLU B 1 137 ? 10.719 25.562 30.734 1 93.94 137 GLU B O 1
ATOM 4872 N N . ASP B 1 138 ? 9.367 24.078 31.688 1 96.75 138 ASP B N 1
ATOM 4873 C CA . ASP B 1 138 ? 9.141 23.359 30.422 1 96.75 138 ASP B CA 1
ATOM 4874 C C . ASP B 1 138 ? 8.445 24.25 29.406 1 96.75 138 ASP B C 1
ATOM 4876 O O . ASP B 1 138 ? 7.762 25.219 29.781 1 96.75 138 ASP B O 1
ATOM 4880 N N . VAL B 1 139 ? 8.711 23.969 28.156 1 97.38 139 VAL B N 1
ATOM 4881 C CA . VAL B 1 139 ? 8.039 24.719 27.094 1 97.38 139 VAL B CA 1
ATOM 4882 C C . VAL B 1 139 ? 6.91 23.875 26.5 1 97.38 139 VAL B C 1
ATOM 4884 O O . VAL B 1 139 ? 6.934 22.641 26.594 1 97.38 139 VAL B O 1
ATOM 4887 N N . ASN B 1 140 ? 5.891 24.578 25.969 1 97.19 140 ASN B N 1
ATOM 4888 C CA . ASN B 1 140 ? 4.715 23.938 25.391 1 97.19 140 ASN B CA 1
ATOM 4889 C C . ASN B 1 140 ? 4.684 24.078 23.875 1 97.19 140 ASN B C 1
ATOM 4891 O O . ASN B 1 140 ? 5.258 25.016 23.312 1 97.19 140 ASN B O 1
ATOM 4895 N N . GLY B 1 141 ? 4.039 23.141 23.203 1 97.12 141 GLY B N 1
ATOM 4896 C CA . GLY B 1 141 ? 3.793 23.125 21.781 1 97.12 141 GLY B CA 1
ATOM 4897 C C . GLY B 1 141 ? 3.227 21.797 21.281 1 97.12 141 GLY B C 1
ATOM 4898 O O . GLY B 1 141 ? 2.43 21.172 21.969 1 97.12 141 GLY B O 1
ATOM 4899 N N . PHE B 1 142 ? 3.535 21.453 20.031 1 96.75 142 PHE B N 1
ATOM 4900 C CA . PHE B 1 142 ? 3.088 20.172 19.516 1 96.75 142 PHE B CA 1
ATOM 4901 C C . PHE B 1 142 ? 4.055 19.641 18.453 1 96.75 142 PHE B C 1
ATOM 4903 O O . PHE B 1 142 ? 4.84 20.406 17.891 1 96.75 142 PHE B O 1
ATOM 4910 N N . HIS B 1 143 ? 4.133 18.344 18.344 1 96.19 143 HIS B N 1
ATOM 4911 C CA . HIS B 1 143 ? 4.832 17.656 17.25 1 96.19 143 HIS B CA 1
ATOM 4912 C C . HIS B 1 143 ? 3.867 17.219 16.156 1 96.19 143 HIS B C 1
ATOM 4914 O O . HIS B 1 143 ? 2.73 16.828 16.453 1 96.19 143 HIS B O 1
ATOM 4920 N N . THR B 1 144 ? 4.238 17.297 14.945 1 94.56 144 THR B N 1
ATOM 4921 C CA . THR B 1 144 ? 3.512 16.734 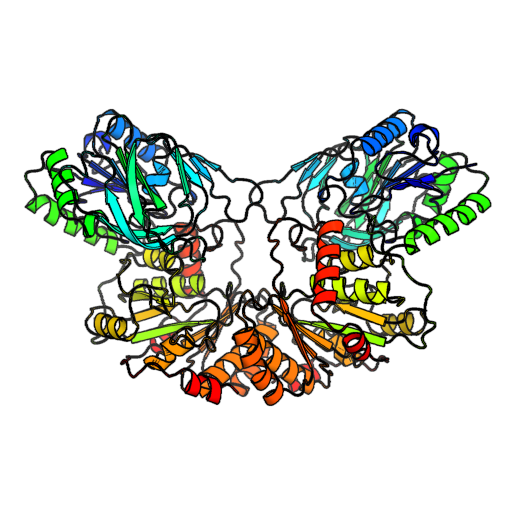13.805 1 94.56 144 THR B CA 1
ATOM 4922 C C . THR B 1 144 ? 4.453 16.5 12.625 1 94.56 144 THR B C 1
ATOM 4924 O O . THR B 1 144 ? 4.527 17.312 11.711 1 94.56 144 THR B O 1
ATOM 4927 N N . HIS B 1 145 ? 5.145 15.43 12.68 1 91.81 145 HIS B N 1
ATOM 4928 C CA . HIS B 1 145 ? 6.16 15.203 11.656 1 91.81 145 HIS B CA 1
ATOM 4929 C C . HIS B 1 145 ? 6.297 13.711 11.344 1 91.81 145 HIS B C 1
ATOM 4931 O O . HIS B 1 145 ? 5.93 12.867 12.164 1 91.81 145 HIS B O 1
ATOM 4937 N N . THR B 1 146 ? 6.832 13.508 10.156 1 90.62 146 THR B N 1
ATOM 4938 C CA . THR B 1 146 ? 7.113 12.156 9.688 1 90.62 146 THR B CA 1
ATOM 4939 C C . THR B 1 146 ? 8.562 11.773 9.961 1 90.62 146 THR B C 1
ATOM 4941 O O . THR B 1 146 ? 8.875 10.609 10.188 1 90.62 146 THR B O 1
ATOM 4944 N N . TYR B 1 147 ? 9.461 12.766 9.945 1 92.69 147 TYR B N 1
ATOM 4945 C CA . TYR B 1 147 ? 10.891 12.539 10.102 1 92.69 147 TYR B CA 1
ATOM 4946 C C . TYR B 1 147 ? 11.398 13.117 11.414 1 92.69 147 TYR B C 1
ATOM 4948 O O . TYR B 1 147 ? 12.125 14.109 11.422 1 92.69 147 TYR B O 1
ATOM 4956 N N . GLY B 1 148 ? 11.125 12.383 12.5 1 94.06 148 GLY B N 1
ATOM 4957 C CA . GLY B 1 148 ? 11.32 12.992 13.805 1 94.06 148 GLY B CA 1
ATOM 4958 C C . GLY B 1 148 ? 12.484 12.398 14.57 1 94.06 148 GLY B C 1
ATOM 4959 O O . GLY B 1 148 ? 12.828 12.875 15.656 1 94.06 148 GLY B O 1
ATOM 4960 N N . LYS B 1 149 ? 13.133 11.367 14.023 1 95 149 LYS B N 1
ATOM 4961 C CA . LYS B 1 149 ? 14.305 10.828 14.703 1 95 149 LYS B CA 1
ATOM 4962 C C . LYS B 1 149 ? 15.539 11.68 14.422 1 95 149 LYS B C 1
ATOM 4964 O O . LYS B 1 149 ? 15.914 11.883 13.266 1 95 149 LYS B O 1
ATOM 4969 N N . VAL B 1 150 ? 16.125 12.156 15.461 1 97 150 VAL B N 1
ATOM 4970 C CA . VAL B 1 150 ? 17.266 13.062 15.344 1 97 150 VAL B CA 1
ATOM 4971 C C . VAL B 1 150 ? 18.469 12.461 16.047 1 97 150 VAL B C 1
ATOM 4973 O O . VAL B 1 150 ? 18.391 12.078 17.219 1 97 150 VAL B O 1
ATOM 4976 N N . VAL B 1 151 ? 19.562 12.391 15.336 1 96.88 151 VAL B N 1
ATOM 4977 C CA . VAL B 1 151 ? 20.828 11.93 15.898 1 96.88 151 VAL B CA 1
ATOM 4978 C C . VAL B 1 151 ? 21.953 12.875 15.484 1 96.88 151 VAL B C 1
ATOM 4980 O O . VAL B 1 151 ? 21.969 13.375 14.359 1 96.88 151 VAL B O 1
ATOM 4983 N N . GLY B 1 152 ? 22.828 13.109 16.344 1 96.88 152 GLY B N 1
ATOM 4984 C CA . GLY B 1 152 ? 23.969 13.938 16.016 1 96.88 152 GLY B CA 1
ATOM 4985 C C . GLY B 1 152 ? 24.672 14.516 17.219 1 96.88 152 GLY B C 1
ATOM 4986 O O . GLY B 1 152 ? 24.375 14.133 18.359 1 96.88 152 GLY B O 1
ATOM 4987 N N . ASP B 1 153 ? 25.609 15.445 16.969 1 96.5 153 ASP B N 1
ATOM 4988 C CA . ASP B 1 153 ? 26.484 15.93 18.031 1 96.5 153 ASP B CA 1
ATOM 4989 C C . ASP B 1 153 ? 26.188 17.391 18.359 1 96.5 153 ASP B C 1
ATOM 4991 O O . ASP B 1 153 ? 26.906 18.016 19.156 1 96.5 153 ASP B O 1
ATOM 4995 N N . ALA B 1 154 ? 25.172 17.938 17.781 1 97.38 154 ALA B N 1
ATOM 4996 C CA . ALA B 1 154 ? 24.828 19.328 18.094 1 97.38 154 ALA B CA 1
ATOM 4997 C C . ALA B 1 154 ? 24.422 19.5 19.547 1 97.38 154 ALA B C 1
ATOM 4999 O O . ALA B 1 154 ? 23.969 18.531 20.188 1 97.38 154 ALA B O 1
ATOM 5000 N N . LYS B 1 155 ? 24.562 20.688 20.078 1 96.12 155 LYS B N 1
ATOM 5001 C CA . LYS B 1 155 ? 24.141 21 21.438 1 96.12 155 LYS B CA 1
ATOM 5002 C C . LYS B 1 155 ? 22.641 20.844 21.609 1 96.12 155 LYS B C 1
ATOM 5004 O O . LYS B 1 155 ? 21.859 21.547 20.953 1 96.12 155 LYS B O 1
ATOM 5009 N N . PRO B 1 156 ? 22.234 19.969 22.469 1 96.31 156 PRO B N 1
ATOM 5010 C CA . PRO B 1 156 ? 20.797 19.766 22.656 1 96.31 156 PRO B CA 1
ATOM 5011 C C . PRO B 1 156 ? 20.125 20.938 23.375 1 96.31 156 PRO B C 1
ATOM 5013 O O . PRO B 1 156 ? 20.703 21.516 24.297 1 96.31 156 PRO B O 1
ATOM 5016 N N . LEU B 1 157 ? 18.953 21.25 22.922 1 96.88 157 LEU B N 1
ATOM 5017 C CA . LEU B 1 157 ? 18.219 22.359 23.547 1 96.88 157 LEU B CA 1
ATOM 5018 C C . LEU B 1 157 ? 16.922 21.859 24.172 1 96.88 157 LEU B C 1
ATOM 5020 O O . LEU B 1 157 ? 16.531 22.328 25.25 1 96.88 157 LEU B O 1
ATOM 5024 N N . PHE B 1 158 ? 16.25 20.953 23.484 1 97.38 158 PHE B N 1
ATOM 5025 C CA . PHE B 1 158 ? 14.953 20.5 23.969 1 97.38 158 PHE B CA 1
ATOM 5026 C C . PHE B 1 158 ? 14.836 18.984 23.906 1 97.38 158 PHE B C 1
ATOM 5028 O O . PHE B 1 158 ? 15.336 18.359 22.984 1 97.38 158 PHE B O 1
ATOM 5035 N N . TYR B 1 159 ? 14.203 18.438 24.875 1 96.75 159 TYR B N 1
ATOM 5036 C CA . TYR B 1 159 ? 13.695 17.062 24.859 1 96.75 159 TYR B CA 1
ATOM 5037 C C . TYR B 1 159 ? 12.203 17.031 25.156 1 96.75 159 TYR B C 1
ATOM 5039 O O . TYR B 1 159 ? 11.75 17.531 26.188 1 96.75 159 TYR B O 1
ATOM 5047 N N . SER B 1 160 ? 11.461 16.469 24.312 1 96.5 160 SER B N 1
ATOM 5048 C CA . SER B 1 160 ? 10.008 16.453 24.438 1 96.5 160 SER B CA 1
ATOM 5049 C C . SER B 1 160 ? 9.523 15.156 25.094 1 96.5 160 SER B C 1
ATOM 5051 O O . SER B 1 160 ? 10.148 14.102 24.922 1 96.5 160 SER B O 1
ATOM 5053 N N . LYS B 1 161 ? 8.414 15.312 25.797 1 94.75 161 LYS B N 1
ATOM 5054 C CA . LYS B 1 161 ? 7.648 14.156 26.25 1 94.75 161 LYS B CA 1
ATOM 5055 C C . LYS B 1 161 ? 6.609 13.742 25.203 1 94.75 161 LYS B C 1
ATOM 5057 O O . LYS B 1 161 ? 5.598 14.422 25.031 1 94.75 161 LYS B O 1
ATOM 5062 N N . VAL B 1 162 ? 6.941 12.617 24.609 1 90.56 162 VAL B N 1
ATOM 5063 C CA . VAL B 1 162 ? 6.027 12.133 23.578 1 90.56 162 VAL B CA 1
ATOM 5064 C C . VAL B 1 162 ? 5.438 10.789 24 1 90.56 162 VAL B C 1
ATOM 5066 O O . VAL B 1 162 ? 6.176 9.844 24.281 1 90.56 162 VAL B O 1
ATOM 5069 N N . GLN B 1 163 ? 4.145 10.797 23.984 1 85.69 163 GLN B N 1
ATOM 5070 C CA . GLN B 1 163 ? 3.467 9.586 24.438 1 85.69 163 GLN B CA 1
ATOM 5071 C C . GLN B 1 163 ? 3.449 8.516 23.359 1 85.69 163 GLN B C 1
ATOM 5073 O O . GLN B 1 163 ? 3.598 7.328 23.656 1 85.69 163 GLN B O 1
ATOM 5078 N N . ARG B 1 164 ? 3.195 8.945 22.156 1 88.44 164 ARG B N 1
ATOM 5079 C CA . ARG B 1 164 ? 3.008 7.98 21.062 1 88.44 164 ARG B CA 1
ATOM 5080 C C . ARG B 1 164 ? 3.986 8.242 19.922 1 88.44 164 ARG B C 1
ATOM 5082 O O . ARG B 1 164 ? 4.164 9.391 19.5 1 88.44 164 ARG B O 1
ATOM 5089 N N . MET B 1 165 ? 4.613 7.129 19.453 1 89.06 165 MET B N 1
ATOM 5090 C CA . MET B 1 165 ? 5.496 7.164 18.297 1 89.06 165 MET B CA 1
ATOM 5091 C C . MET B 1 165 ? 5.16 6.035 17.328 1 89.06 165 MET B C 1
ATOM 5093 O O . MET B 1 165 ? 4.852 4.922 17.75 1 89.06 165 MET B O 1
ATOM 5097 N N . ASN B 1 166 ? 5.219 6.332 16.047 1 87.31 166 ASN B N 1
ATOM 5098 C CA . ASN B 1 166 ? 4.914 5.355 15 1 87.31 166 ASN B CA 1
ATOM 5099 C C . ASN B 1 166 ? 3.627 4.594 15.305 1 87.31 166 ASN B C 1
ATOM 5101 O O . ASN B 1 166 ? 3.607 3.361 15.258 1 87.31 166 ASN B O 1
ATOM 5105 N N . TYR B 1 167 ? 2.658 5.297 15.812 1 80.62 167 TYR B N 1
ATOM 5106 C CA . TYR B 1 167 ? 1.294 4.816 16.016 1 80.62 167 TYR B CA 1
ATOM 5107 C C . TYR B 1 167 ? 1.213 3.887 17.219 1 80.62 167 TYR B C 1
ATOM 5109 O O . TYR B 1 167 ? 0.219 3.178 17.391 1 80.62 167 TYR B O 1
ATOM 5117 N N . GLY B 1 168 ? 2.26 3.844 18 1 85.62 168 GLY B N 1
ATOM 5118 C CA . GLY B 1 168 ? 2.258 3.025 19.203 1 85.62 168 GLY B CA 1
ATOM 5119 C C . GLY B 1 168 ? 2.523 3.822 20.453 1 85.62 168 GLY B C 1
ATOM 5120 O O . GLY B 1 168 ? 3.252 4.816 20.438 1 85.62 168 GLY B O 1
ATOM 5121 N N . ASP B 1 169 ? 1.941 3.346 21.547 1 81.44 169 ASP B N 1
ATOM 5122 C CA . ASP B 1 169 ? 2.232 3.934 22.859 1 81.44 169 ASP B CA 1
ATOM 5123 C C . ASP B 1 169 ? 3.617 3.521 23.359 1 81.44 169 ASP B C 1
ATOM 5125 O O . ASP B 1 169 ? 3.85 2.35 23.656 1 81.44 169 ASP B O 1
ATOM 5129 N N . THR B 1 170 ? 4.516 4.457 23.516 1 78.38 170 THR B N 1
ATOM 5130 C CA . THR B 1 170 ? 5.91 4.078 23.719 1 78.38 170 THR B CA 1
ATOM 5131 C C . THR B 1 170 ? 6.453 4.715 25 1 78.38 170 THR B C 1
ATOM 5133 O O . THR B 1 170 ? 7.598 4.465 25.391 1 78.38 170 THR B O 1
ATOM 5136 N N . ASN B 1 171 ? 5.73 5.602 25.609 1 83.25 171 ASN B N 1
ATOM 5137 C CA . ASN B 1 171 ? 6.254 6.355 26.75 1 83.25 171 ASN B CA 1
ATOM 5138 C C . ASN B 1 171 ? 5.305 6.297 27.938 1 83.25 171 ASN B C 1
ATOM 5140 O O . ASN B 1 171 ? 4.852 7.336 28.438 1 83.25 171 ASN B O 1
ATOM 5144 N N . LYS B 1 172 ? 5.18 5.23 28.625 1 78.56 172 LYS B N 1
ATOM 5145 C CA . LYS B 1 172 ? 4.273 5.02 29.75 1 78.56 172 LYS B CA 1
ATOM 5146 C C . LYS B 1 172 ? 4.805 5.684 31.016 1 78.56 172 LYS B C 1
ATOM 5148 O O . LYS B 1 172 ? 4.027 6.113 31.875 1 78.56 172 LYS B O 1
ATOM 5153 N N . SER B 1 173 ? 6.047 5.98 31 1 81.06 173 SER B N 1
ATOM 5154 C CA . SER B 1 173 ? 6.672 6.547 32.188 1 81.06 173 SER B CA 1
ATOM 5155 C C . SER B 1 173 ? 6.617 8.07 32.156 1 81.06 173 SER B C 1
ATOM 5157 O O . SER B 1 173 ? 6.82 8.719 33.188 1 81.06 173 SER B O 1
ATOM 5159 N N . GLY B 1 174 ? 6.387 8.602 31.031 1 82.75 174 GLY B N 1
ATOM 5160 C CA . GLY B 1 174 ? 6.32 10.055 30.906 1 82.75 174 GLY B CA 1
ATOM 5161 C C . GLY B 1 174 ? 7.684 10.711 30.875 1 82.75 174 GLY B C 1
ATOM 5162 O O . GLY B 1 174 ? 7.832 11.859 31.297 1 82.75 174 GLY B O 1
ATOM 5163 N N . ASP B 1 175 ? 8.633 10.039 30.422 1 88.44 175 ASP B N 1
ATOM 5164 C CA . ASP B 1 175 ? 9.992 10.555 30.328 1 88.44 175 ASP B CA 1
ATOM 5165 C C . ASP B 1 175 ? 10.148 11.477 29.109 1 88.44 175 ASP B C 1
ATOM 5167 O O . ASP B 1 175 ? 9.352 11.414 28.172 1 88.44 175 ASP B O 1
ATOM 5171 N N . TYR B 1 176 ? 11.023 12.422 29.344 1 89.38 176 TYR B N 1
ATOM 5172 C CA . TYR B 1 176 ? 11.453 13.18 28.172 1 89.38 176 TYR B CA 1
ATOM 5173 C C . TYR B 1 176 ? 12.258 12.305 27.219 1 89.38 176 TYR B C 1
ATOM 5175 O O . TYR B 1 176 ? 13.469 12.156 27.375 1 89.38 176 TYR B O 1
ATOM 5183 N N . ASN B 1 177 ? 11.641 11.805 26.188 1 87.75 177 ASN B N 1
ATOM 5184 C CA . ASN B 1 177 ? 12.172 10.641 25.484 1 87.75 177 ASN B CA 1
ATOM 5185 C C . ASN B 1 177 ? 12.594 10.992 24.062 1 87.75 177 ASN B C 1
ATOM 5187 O O . ASN B 1 177 ? 13.211 10.18 23.375 1 87.75 177 ASN B O 1
ATOM 5191 N N . ILE B 1 178 ? 12.352 12.227 23.656 1 92.31 178 ILE B N 1
ATOM 5192 C CA . ILE B 1 178 ? 12.625 12.531 22.266 1 92.31 178 ILE B CA 1
ATOM 5193 C C . ILE B 1 178 ? 13.438 13.82 22.156 1 92.31 178 ILE B C 1
ATOM 5195 O O . ILE B 1 178 ? 13.023 14.867 22.672 1 92.31 178 ILE B O 1
ATOM 5199 N N . PHE B 1 179 ? 14.562 13.703 21.531 1 95.75 179 PHE B N 1
ATOM 5200 C CA . PHE B 1 179 ? 15.344 14.875 21.156 1 95.75 179 PHE B CA 1
ATOM 5201 C C . PHE B 1 179 ? 14.539 15.773 20.219 1 95.75 179 PHE B C 1
ATOM 5203 O O . PHE B 1 179 ? 14.047 15.32 19.188 1 95.75 179 PHE B O 1
ATOM 5210 N N . SER B 1 180 ? 14.398 17.078 20.609 1 97.19 180 SER B N 1
ATOM 5211 C CA . SER B 1 180 ? 13.453 17.859 19.812 1 97.19 180 SER B CA 1
ATOM 5212 C C . SER B 1 180 ? 14 19.25 19.531 1 97.19 180 SER B C 1
ATOM 5214 O O . SER B 1 180 ? 13.25 20.141 19.109 1 97.19 180 SER B O 1
ATOM 5216 N N . GLY B 1 181 ? 15.258 19.547 19.766 1 98 181 GLY B N 1
ATOM 5217 C CA . GLY B 1 181 ? 15.844 20.828 19.391 1 98 181 GLY B CA 1
ATOM 5218 C C . GLY B 1 181 ? 17.344 20.891 19.625 1 98 181 GLY B C 1
ATOM 5219 O O . GLY B 1 181 ? 17.859 20.188 20.5 1 98 181 GLY B O 1
ATOM 5220 N N . ALA B 1 182 ? 17.984 21.734 18.906 1 98.31 182 ALA B N 1
ATOM 5221 C CA . ALA B 1 182 ? 19.438 21.875 18.984 1 98.31 182 ALA B CA 1
ATOM 5222 C C . ALA B 1 182 ? 19.875 23.266 18.562 1 98.31 182 ALA B C 1
ATOM 5224 O O . ALA B 1 182 ? 19.094 24.016 17.984 1 98.31 182 ALA B O 1
ATOM 5225 N N . CYS B 1 183 ? 21.047 23.547 18.922 1 98.06 183 CYS B N 1
ATOM 5226 C CA . CYS B 1 183 ? 21.719 24.781 18.531 1 98.06 183 CYS B CA 1
ATOM 5227 C C . CYS B 1 183 ? 23.031 24.484 17.828 1 98.06 183 CYS B C 1
ATOM 5229 O O . CYS B 1 183 ? 23.703 23.5 18.125 1 98.06 183 CYS B O 1
ATOM 5231 N N . ASN B 1 184 ? 23.328 25.359 16.828 1 97.94 184 ASN B N 1
ATOM 5232 C CA . ASN B 1 184 ? 24.609 25.188 16.172 1 97.94 184 ASN B CA 1
ATOM 5233 C C . ASN B 1 184 ? 25.766 25.562 17.094 1 97.94 184 ASN B C 1
ATOM 5235 O O . ASN B 1 184 ? 25.547 26.094 18.188 1 97.94 184 ASN B O 1
ATOM 5239 N N . ASP B 1 185 ? 27.016 25.328 16.672 1 96.38 185 ASP B N 1
ATOM 5240 C CA . ASP B 1 185 ? 28.203 25.562 17.484 1 96.38 185 ASP B CA 1
ATOM 5241 C C . ASP B 1 185 ? 28.375 27.047 17.781 1 96.38 185 ASP B C 1
ATOM 5243 O O . ASP B 1 185 ? 28.781 27.422 18.875 1 96.38 185 ASP B O 1
ATOM 5247 N N . ASP B 1 186 ? 28.062 27.906 16.812 1 96.75 186 ASP B N 1
ATOM 5248 C CA . ASP B 1 186 ? 28.234 29.344 16.969 1 96.75 186 ASP B CA 1
ATOM 5249 C C . ASP B 1 186 ? 27.156 29.938 17.875 1 96.75 186 ASP B C 1
ATOM 5251 O O . ASP B 1 186 ? 27.297 31.062 18.344 1 96.75 186 ASP B O 1
ATOM 5255 N N . GLY B 1 187 ? 26.062 29.234 18.016 1 97.25 187 GLY B N 1
ATOM 5256 C CA . GLY B 1 187 ? 25.062 29.594 19.016 1 97.25 187 GLY B CA 1
ATOM 5257 C C . GLY B 1 187 ? 23.969 30.5 18.469 1 97.25 187 GLY B C 1
ATOM 5258 O O . GLY B 1 187 ? 23.125 30.969 19.234 1 97.25 187 GLY B O 1
ATOM 5259 N N . ASN B 1 188 ? 24.031 30.781 17.172 1 98.12 188 ASN B N 1
ATOM 5260 C CA . ASN B 1 188 ? 23.062 31.734 16.641 1 98.12 188 ASN B CA 1
ATOM 5261 C C . ASN B 1 188 ? 22.016 31.062 15.773 1 98.12 188 ASN B C 1
ATOM 5263 O O . ASN B 1 188 ? 21.062 31.703 15.344 1 98.12 188 ASN B O 1
ATOM 5267 N N . VAL B 1 189 ? 22.094 29.75 15.547 1 98.75 189 VAL B N 1
ATOM 5268 C CA . VAL B 1 189 ? 21.125 29 14.75 1 98.75 189 VAL B CA 1
ATOM 5269 C C . VAL B 1 189 ? 20.469 27.922 15.609 1 98.75 189 VAL B C 1
ATOM 5271 O O . VAL B 1 189 ? 21.156 27.094 16.203 1 98.75 189 VAL B O 1
ATOM 5274 N N . ILE B 1 190 ? 19.141 27.969 15.672 1 98.5 190 ILE B N 1
ATOM 5275 C CA . ILE B 1 190 ? 18.375 27.016 16.469 1 98.5 190 ILE B CA 1
ATOM 5276 C C . ILE B 1 190 ? 17.422 26.234 15.586 1 98.5 190 ILE B C 1
ATOM 5278 O O . ILE B 1 190 ? 16.797 26.797 14.688 1 98.5 190 ILE B O 1
ATOM 5282 N N . GLY B 1 191 ? 17.344 24.953 15.797 1 98.62 191 GLY B N 1
ATOM 5283 C CA . GLY B 1 191 ? 16.328 24.078 15.211 1 98.62 191 GLY B CA 1
ATOM 5284 C C . GLY B 1 191 ? 15.469 23.391 16.25 1 98.62 191 GLY B C 1
ATOM 5285 O O . GLY B 1 191 ? 15.961 22.953 17.281 1 98.62 191 GLY B O 1
ATOM 5286 N N . THR B 1 192 ? 14.164 23.297 15.984 1 98.56 192 THR B N 1
ATOM 5287 C CA . THR B 1 192 ? 13.297 22.578 16.906 1 98.56 192 THR B CA 1
ATOM 5288 C C . THR B 1 192 ? 12.18 21.859 16.156 1 98.56 192 THR B C 1
ATOM 5290 O O . THR B 1 192 ? 11.789 22.281 15.062 1 98.56 192 THR B O 1
ATOM 5293 N N . MET B 1 193 ? 11.766 20.75 16.734 1 98.12 193 MET B N 1
ATOM 5294 C CA . MET B 1 193 ? 10.648 19.984 16.188 1 98.12 193 MET B CA 1
ATOM 5295 C C . MET B 1 193 ? 9.328 20.422 16.812 1 98.12 193 MET B C 1
ATOM 5297 O O . MET B 1 193 ? 8.266 19.938 16.422 1 98.12 193 MET B O 1
ATOM 5301 N N . ILE B 1 194 ? 9.391 21.375 17.719 1 98.12 194 ILE B N 1
ATOM 5302 C CA . ILE B 1 194 ? 8.211 21.797 18.469 1 98.12 194 ILE B CA 1
ATOM 5303 C C . ILE B 1 194 ? 7.527 22.953 17.75 1 98.12 194 ILE B C 1
ATOM 5305 O O . ILE B 1 194 ? 8.016 24.094 17.781 1 98.12 194 ILE B O 1
ATOM 5309 N N . HIS B 1 195 ? 6.453 22.672 17.188 1 98.25 195 HIS B N 1
ATOM 5310 C CA . HIS B 1 195 ? 5.609 23.719 16.625 1 98.25 195 HIS B CA 1
ATOM 5311 C C . HIS B 1 195 ? 4.969 24.547 17.734 1 98.25 195 HIS B C 1
ATOM 5313 O O . HIS B 1 195 ? 4.781 24.078 18.859 1 98.25 195 HIS B O 1
ATOM 5319 N N . ASN B 1 196 ? 4.613 25.828 17.422 1 98.12 196 ASN B N 1
ATOM 5320 C CA . ASN B 1 196 ? 4.008 26.797 18.344 1 98.12 196 ASN B CA 1
ATOM 5321 C C . ASN B 1 196 ? 4.965 27.172 19.469 1 98.12 196 ASN B C 1
ATOM 5323 O O . ASN B 1 196 ? 4.543 27.719 20.484 1 98.12 196 ASN B O 1
ATOM 5327 N N . ILE B 1 197 ? 6.168 26.875 19.312 1 98.19 197 ILE B N 1
ATOM 5328 C CA . ILE B 1 197 ? 7.133 27.109 20.375 1 98.19 197 ILE B CA 1
ATOM 5329 C C . ILE B 1 197 ? 7.168 28.594 20.703 1 98.19 197 ILE B C 1
ATOM 5331 O O . ILE B 1 197 ? 7.32 28.969 21.875 1 98.19 197 ILE B O 1
ATOM 5335 N N . LEU B 1 198 ? 7.043 29.469 19.719 1 98.31 198 LEU B N 1
ATOM 5336 C CA . LEU B 1 198 ? 7.055 30.906 19.953 1 98.31 198 LEU B CA 1
ATOM 5337 C C . LEU B 1 198 ? 5.668 31.406 20.359 1 98.31 198 LEU B C 1
ATOM 5339 O O . LEU B 1 198 ? 5.539 32.438 21.031 1 98.31 198 LEU B O 1
ATOM 5343 N N . ASP B 1 199 ? 4.688 30.703 20 1 98.19 199 ASP B N 1
ATOM 5344 C CA . ASP B 1 199 ? 3.312 31.125 20.25 1 98.19 199 ASP B CA 1
ATOM 5345 C C . ASP B 1 199 ? 2.889 30.797 21.672 1 98.19 199 ASP B C 1
ATOM 5347 O O . ASP B 1 199 ? 2.074 31.516 22.266 1 98.19 199 ASP B O 1
ATOM 5351 N N . GLU B 1 200 ? 3.486 29.781 22.266 1 97.75 200 GLU B N 1
ATOM 5352 C CA . GLU B 1 200 ? 2.984 29.312 23.547 1 97.75 200 GLU B CA 1
ATOM 5353 C C . GLU B 1 200 ? 3.992 29.578 24.672 1 97.75 200 GLU B C 1
ATOM 5355 O O . GLU B 1 200 ? 3.746 29.234 25.828 1 97.75 200 GLU B O 1
ATOM 5360 N N . ASN B 1 201 ? 5.051 30.141 24.359 1 97.88 201 ASN B N 1
ATOM 5361 C CA . ASN B 1 201 ? 6.102 30.391 25.344 1 97.88 201 ASN B CA 1
ATOM 5362 C C . ASN B 1 201 ? 6.645 31.812 25.234 1 97.88 201 ASN B C 1
ATOM 5364 O O . ASN B 1 201 ? 7.695 32.031 24.641 1 97.88 201 ASN B O 1
ATOM 5368 N N . PRO B 1 202 ? 6.098 32.812 25.891 1 96.56 202 PRO B N 1
ATOM 5369 C CA . PRO B 1 202 ? 6.402 34.219 25.734 1 96.56 202 PRO B CA 1
ATOM 5370 C C . PRO B 1 202 ? 7.848 34.562 26.094 1 96.56 202 PRO B C 1
ATOM 5372 O O . PRO B 1 202 ? 8.422 35.5 25.516 1 96.56 202 PRO B O 1
ATOM 5375 N N . VAL B 1 203 ? 8.43 33.812 26.969 1 97.25 203 VAL B N 1
ATOM 5376 C CA . VAL B 1 203 ? 9.812 34.062 27.359 1 97.25 203 VAL B CA 1
ATOM 5377 C C . VAL B 1 203 ? 10.734 33.906 26.156 1 97.25 203 VAL B C 1
ATOM 5379 O O . VAL B 1 203 ? 11.695 34.688 26 1 97.25 203 VAL B O 1
ATOM 5382 N N . LEU B 1 204 ? 10.453 32.938 25.359 1 98.12 204 LEU B N 1
ATOM 5383 C CA . LEU B 1 204 ? 11.281 32.688 24.172 1 98.12 204 LEU B CA 1
ATOM 5384 C C . LEU B 1 204 ? 11.164 33.844 23.188 1 98.12 204 LEU B C 1
ATOM 5386 O O . LEU B 1 204 ? 12.148 34.25 22.547 1 98.12 204 LEU B O 1
ATOM 5390 N N . VAL B 1 205 ? 9.992 34.406 23.047 1 98.06 205 VAL B N 1
ATOM 5391 C CA . VAL B 1 205 ? 9.766 35.562 22.188 1 98.06 205 VAL B CA 1
ATOM 5392 C C . VAL B 1 205 ? 10.578 36.75 22.688 1 98.06 205 VAL B C 1
ATOM 5394 O O . VAL B 1 205 ? 11.273 37.406 21.922 1 98.06 205 VAL B O 1
ATOM 5397 N N . LYS B 1 206 ? 10.523 36.969 23.953 1 97.19 206 LYS B N 1
ATOM 5398 C CA . LYS B 1 206 ? 11.281 38.062 24.562 1 97.19 206 LYS B CA 1
ATOM 5399 C C . LYS B 1 206 ? 12.781 37.875 24.344 1 97.19 206 LYS B C 1
ATOM 5401 O O . LYS B 1 206 ? 13.492 38.844 24.062 1 97.19 206 LYS B O 1
ATOM 5406 N N . ASN B 1 207 ? 13.211 36.688 24.516 1 97.94 207 ASN B N 1
ATOM 5407 C CA . ASN B 1 207 ? 14.625 36.375 24.344 1 97.94 207 ASN B CA 1
ATOM 5408 C C . ASN B 1 207 ? 15.102 36.656 22.938 1 97.94 207 ASN B C 1
ATOM 5410 O O . ASN B 1 207 ? 16.203 37.188 22.734 1 97.94 207 ASN B O 1
ATOM 5414 N N . LEU B 1 208 ? 14.305 36.312 21.938 1 98 208 LEU B N 1
ATOM 5415 C CA . LEU B 1 208 ? 14.672 36.594 20.547 1 98 208 LEU B CA 1
ATOM 5416 C C . LEU B 1 208 ? 14.758 38.094 20.328 1 98 208 LEU B C 1
ATOM 5418 O O . LEU B 1 208 ? 15.703 38.594 19.703 1 98 208 LEU B O 1
ATOM 5422 N N . LEU B 1 209 ? 13.789 38.844 20.812 1 98.06 209 LEU B N 1
ATOM 5423 C CA . LEU B 1 209 ? 13.766 40.281 20.672 1 98.06 209 LEU B CA 1
ATOM 5424 C C . LEU B 1 209 ? 14.984 40.906 21.344 1 98.06 209 LEU B C 1
ATOM 5426 O O . LEU B 1 209 ? 15.586 41.844 20.797 1 98.06 209 LEU B O 1
ATOM 5430 N N . ASN B 1 210 ? 15.359 40.406 22.484 1 97.38 210 ASN B N 1
ATOM 5431 C CA . ASN B 1 210 ? 16.547 40.875 23.172 1 97.38 210 ASN B CA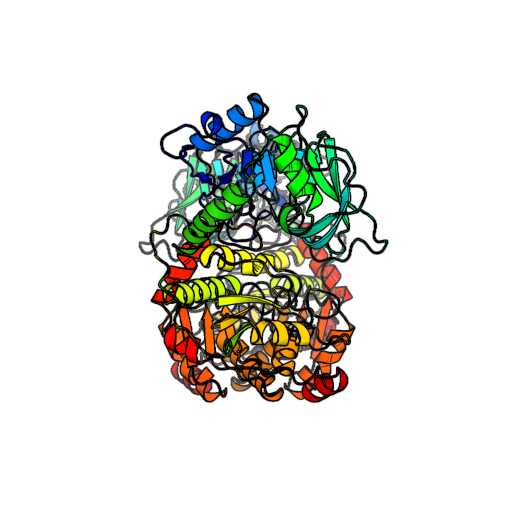 1
ATOM 5432 C C . ASN B 1 210 ? 17.812 40.562 22.391 1 97.38 210 ASN B C 1
ATOM 5434 O O . ASN B 1 210 ? 18.734 41.406 22.328 1 97.38 210 ASN B O 1
ATOM 5438 N N . GLN B 1 211 ? 17.828 39.406 21.844 1 97.19 211 GLN B N 1
ATOM 5439 C CA . GLN B 1 211 ? 19 38.969 21.094 1 97.19 211 GLN B CA 1
ATOM 5440 C C . GLN B 1 211 ? 19.297 39.906 19.922 1 97.19 211 GLN B C 1
ATOM 5442 O O . GLN B 1 211 ? 20.453 40.125 19.562 1 97.19 211 GLN B O 1
ATOM 5447 N N . ILE B 1 212 ? 18.25 40.469 19.344 1 97.62 212 ILE B N 1
ATOM 5448 C CA . ILE B 1 212 ? 18.453 41.312 18.172 1 97.62 212 ILE B CA 1
ATOM 5449 C C . ILE B 1 212 ? 18.312 42.781 18.547 1 97.62 212 ILE B C 1
ATOM 5451 O O . ILE B 1 212 ? 18.156 43.625 17.672 1 97.62 212 ILE B O 1
ATOM 5455 N N . ASP B 1 213 ? 18.266 43.094 19.766 1 97 213 ASP B N 1
ATOM 5456 C CA . ASP B 1 213 ? 18.219 44.438 20.328 1 97 213 ASP B CA 1
ATOM 5457 C C . ASP B 1 213 ? 17.047 45.219 19.766 1 97 213 ASP B C 1
ATOM 5459 O O . ASP B 1 213 ? 17.203 46.344 19.328 1 97 213 ASP B O 1
ATOM 5463 N N . ALA B 1 214 ? 15.977 44.531 19.734 1 97.44 214 ALA B N 1
ATOM 5464 C CA . ALA B 1 214 ? 14.773 45.156 19.203 1 97.44 214 ALA B CA 1
ATOM 5465 C C . ALA B 1 214 ? 14.164 46.125 20.219 1 97.44 214 ALA B C 1
ATOM 5467 O O . ALA B 1 214 ? 13.891 45.719 21.359 1 97.44 214 ALA B O 1
ATOM 5468 N N . ASP B 1 215 ? 13.867 47.344 19.859 1 94.94 215 ASP B N 1
ATOM 5469 C CA . ASP B 1 215 ? 13.242 48.312 20.75 1 94.94 215 ASP B CA 1
ATOM 5470 C C . ASP B 1 215 ? 11.945 48.844 20.141 1 94.94 215 ASP B C 1
ATOM 5472 O O . ASP B 1 215 ? 11.234 49.656 20.781 1 94.94 215 ASP B O 1
ATOM 5476 N N . ASP B 1 216 ? 11.656 48.438 18.953 1 97 216 ASP B N 1
ATOM 5477 C CA . ASP B 1 216 ? 10.469 48.906 18.234 1 97 216 ASP B CA 1
ATOM 5478 C C . ASP B 1 216 ? 9.398 47.812 18.188 1 97 216 ASP B C 1
ATOM 5480 O O . ASP B 1 216 ? 8.883 47.5 17.109 1 97 216 ASP B O 1
ATOM 5484 N N . ILE B 1 217 ? 9 47.375 19.312 1 96.5 217 ILE B N 1
ATOM 5485 C CA . ILE B 1 217 ? 8.133 46.188 19.453 1 96.5 217 ILE B CA 1
ATOM 5486 C C . ILE B 1 217 ? 6.777 46.5 18.797 1 96.5 217 ILE B C 1
ATOM 5488 O O . ILE B 1 217 ? 6.234 45.625 18.078 1 96.5 217 ILE B O 1
ATOM 5492 N N . GLU B 1 218 ? 6.223 47.594 19.031 1 96.94 218 GLU B N 1
ATOM 5493 C CA . GLU B 1 218 ? 4.934 47.969 18.453 1 96.94 218 GLU B CA 1
ATOM 5494 C C . GLU B 1 218 ? 4.988 47.969 16.938 1 96.94 218 GLU B C 1
ATOM 5496 O O . GLU B 1 218 ? 4.047 47.531 16.266 1 96.94 218 GLU B O 1
ATOM 5501 N N . ASP B 1 219 ? 6.055 48.469 16.438 1 97.75 219 ASP B N 1
ATOM 5502 C CA . ASP B 1 219 ? 6.23 48.5 14.992 1 97.75 219 ASP B CA 1
ATOM 5503 C C . ASP B 1 219 ? 6.332 47.062 14.445 1 97.75 219 ASP B C 1
ATOM 5505 O O . ASP B 1 219 ? 5.797 46.781 13.375 1 97.75 219 ASP B O 1
ATOM 5509 N N . ILE B 1 220 ? 7.055 46.25 15.133 1 98.12 220 ILE B N 1
ATOM 5510 C CA . ILE B 1 220 ? 7.184 44.844 14.742 1 98.12 220 ILE B CA 1
ATOM 5511 C C . ILE B 1 220 ? 5.801 44.219 14.633 1 98.12 220 ILE B C 1
ATOM 5513 O O . ILE B 1 220 ? 5.465 43.594 13.617 1 98.12 220 ILE B O 1
ATOM 5517 N N . TYR B 1 221 ? 4.957 44.344 15.586 1 97.62 221 TYR B N 1
ATOM 5518 C CA . TYR B 1 221 ? 3.631 43.719 15.609 1 97.62 221 TYR B CA 1
ATOM 5519 C C . TYR B 1 221 ? 2.748 44.312 14.508 1 97.62 221 TYR B C 1
ATOM 5521 O O . TYR B 1 221 ? 1.935 43.594 13.914 1 97.62 221 TYR B O 1
ATOM 5529 N N . ASN B 1 222 ? 2.902 45.625 14.258 1 97.81 222 ASN B N 1
ATOM 5530 C CA . ASN B 1 222 ? 2.154 46.25 13.172 1 97.81 222 ASN B CA 1
ATOM 5531 C C . ASN B 1 222 ? 2.572 45.688 11.812 1 97.81 222 ASN B C 1
ATOM 5533 O O . ASN B 1 222 ? 1.726 45.438 10.953 1 97.81 222 ASN B O 1
ATOM 5537 N N . ARG B 1 223 ? 3.834 45.562 11.602 1 97.94 223 ARG B N 1
ATOM 5538 C CA . ARG B 1 223 ? 4.324 45 10.344 1 97.94 223 ARG B CA 1
ATOM 5539 C C . ARG B 1 223 ? 3.977 43.5 10.227 1 97.94 223 ARG B C 1
ATOM 5541 O O . ARG B 1 223 ? 3.762 43 9.125 1 97.94 223 ARG B O 1
ATOM 5548 N N . ASN B 1 224 ? 3.912 42.844 11.375 1 98.38 224 ASN B N 1
ATOM 5549 C CA . ASN B 1 224 ? 3.482 41.438 11.359 1 98.38 224 ASN B CA 1
ATOM 5550 C C . ASN B 1 224 ? 2.059 41.312 10.836 1 98.38 224 ASN B C 1
ATOM 5552 O O . ASN B 1 224 ? 1.738 40.312 10.156 1 98.38 224 ASN B O 1
ATOM 5556 N N . LYS B 1 225 ? 1.188 42.25 11.172 1 97.88 225 LYS B N 1
ATOM 5557 C CA . LYS B 1 225 ? -0.171 42.219 10.641 1 97.88 225 LYS B CA 1
ATOM 5558 C C . LYS B 1 225 ? -0.161 42.219 9.109 1 97.88 225 LYS B C 1
ATOM 5560 O O . LYS B 1 225 ? -0.977 41.562 8.484 1 97.88 225 LYS B O 1
ATOM 5565 N N . LYS B 1 226 ? 0.767 42.969 8.508 1 97.12 226 LYS B N 1
ATOM 5566 C CA . LYS B 1 226 ? 0.896 43 7.055 1 97.12 226 LYS B CA 1
ATOM 5567 C C . LYS B 1 226 ? 1.384 41.688 6.508 1 97.12 226 LYS B C 1
ATOM 5569 O O . LYS B 1 226 ? 0.969 41.25 5.426 1 97.12 226 LYS B O 1
ATOM 5574 N N . VAL B 1 227 ? 2.262 41.094 7.234 1 97.44 227 VAL B N 1
ATOM 5575 C CA . VAL B 1 227 ? 2.746 39.75 6.852 1 97.44 227 VAL B CA 1
ATOM 5576 C C . VAL B 1 227 ? 1.587 38.781 6.855 1 97.44 227 VAL B C 1
ATOM 5578 O O . VAL B 1 227 ? 1.431 38 5.918 1 97.44 227 VAL B O 1
ATOM 5581 N N . LYS B 1 228 ? 0.787 38.844 7.871 1 96.56 228 LYS B N 1
ATOM 5582 C CA . LYS B 1 228 ? -0.368 37.938 7.977 1 96.56 228 LYS B CA 1
ATOM 5583 C C . LYS B 1 228 ? -1.357 38.188 6.84 1 96.56 228 LYS B C 1
ATOM 5585 O O . LYS B 1 228 ? -1.934 37.25 6.293 1 96.56 228 LYS B O 1
ATOM 5590 N N . GLU B 1 229 ? -1.548 39.406 6.512 1 95.19 229 GLU B N 1
ATOM 5591 C CA . GLU B 1 229 ? -2.404 39.781 5.383 1 95.19 229 GLU B CA 1
ATOM 5592 C C . GLU B 1 229 ? -1.862 39.188 4.078 1 95.19 229 GLU B C 1
ATOM 5594 O O . GLU B 1 229 ? -2.627 38.688 3.246 1 95.19 229 GLU B O 1
ATOM 5599 N N . HIS B 1 230 ? -0.599 39.281 3.953 1 95.12 230 HIS B N 1
ATOM 5600 C CA . HIS B 1 230 ? 0.03 38.719 2.766 1 95.12 230 HIS B CA 1
ATOM 5601 C C . HIS B 1 230 ? -0.186 37.219 2.695 1 95.12 230 HIS B C 1
ATOM 5603 O O . HIS B 1 230 ? -0.529 36.688 1.638 1 95.12 230 HIS B O 1
ATOM 5609 N N . ILE B 1 231 ? 0.004 36.562 3.773 1 95.81 231 ILE B N 1
ATOM 5610 C CA . ILE B 1 231 ? -0.16 35.094 3.836 1 95.81 231 ILE B CA 1
ATOM 5611 C C . ILE B 1 231 ? -1.592 34.719 3.463 1 95.81 231 ILE B C 1
ATOM 5613 O O . ILE B 1 231 ? -1.816 33.781 2.723 1 95.81 231 ILE B O 1
ATOM 5617 N N . GLN B 1 232 ? -2.529 35.5 3.873 1 94.19 232 GLN B N 1
ATOM 5618 C CA . GLN B 1 232 ? -3.943 35.219 3.664 1 94.19 232 GLN B CA 1
ATOM 5619 C C . GLN B 1 232 ? -4.418 35.75 2.311 1 94.19 232 GLN B C 1
ATOM 5621 O O . GLN B 1 232 ? -5.613 35.688 2.008 1 94.19 232 GLN B O 1
ATOM 5626 N N . SER B 1 233 ? -3.541 36.219 1.49 1 94.19 233 SER B N 1
ATOM 5627 C CA . SER B 1 233 ? -3.947 36.875 0.245 1 94.19 233 SER B CA 1
ATOM 5628 C C . SER B 1 233 ? -4.043 35.875 -0.894 1 94.19 233 SER B C 1
ATOM 5630 O O . SER B 1 233 ? -4.703 36.125 -1.904 1 94.19 233 SER B O 1
ATOM 5632 N N . GLU B 1 234 ? -3.398 34.75 -0.783 1 94.75 234 GLU B N 1
ATOM 5633 C CA . GLU B 1 234 ? -3.373 33.781 -1.856 1 94.75 234 GLU B CA 1
ATOM 5634 C C . GLU B 1 234 ? -3.525 32.344 -1.307 1 94.75 234 GLU B C 1
ATOM 5636 O O . GLU B 1 234 ? -3.051 32.062 -0.209 1 94.75 234 GLU B O 1
ATOM 5641 N N . ILE B 1 235 ? -4.145 31.562 -2.104 1 95 235 ILE B N 1
ATOM 5642 C CA . ILE B 1 235 ? -4.223 30.141 -1.762 1 95 235 ILE B CA 1
ATOM 5643 C C . ILE B 1 235 ? -2.889 29.469 -2.072 1 95 235 ILE B C 1
ATOM 5645 O O . ILE B 1 235 ? -2.273 29.734 -3.107 1 95 235 ILE B O 1
ATOM 5649 N N . GLY B 1 236 ? -2.465 28.578 -1.164 1 94.75 236 GLY B N 1
ATOM 5650 C CA . GLY B 1 236 ? -1.167 27.969 -1.38 1 94.75 236 GLY B CA 1
ATOM 5651 C C . GLY B 1 236 ? -0.036 28.969 -1.489 1 94.75 236 GLY B C 1
ATOM 5652 O O . GLY B 1 236 ? -0.103 30.047 -0.905 1 94.75 236 GLY B O 1
ATOM 5653 N N . ILE B 1 237 ? 1.053 28.594 -2.107 1 94.69 237 ILE B N 1
ATOM 5654 C CA . ILE B 1 237 ? 2.199 29.484 -2.281 1 94.69 237 ILE B CA 1
ATOM 5655 C C . ILE B 1 237 ? 2.602 29.516 -3.754 1 94.69 237 ILE B C 1
ATOM 5657 O O . ILE B 1 237 ? 2.908 28.484 -4.348 1 94.69 237 ILE B O 1
ATOM 5661 N N . GLY B 1 238 ? 2.555 30.672 -4.297 1 91.5 238 GLY B N 1
ATOM 5662 C CA . GLY B 1 238 ? 2.988 30.859 -5.672 1 91.5 238 GLY B CA 1
ATOM 5663 C C . GLY B 1 238 ? 1.971 30.375 -6.688 1 91.5 238 GLY B C 1
ATOM 5664 O O . GLY B 1 238 ? 2.33 30.016 -7.809 1 91.5 238 GLY B O 1
ATOM 5665 N N . THR B 1 239 ? 0.724 30.281 -6.277 1 93.25 239 THR B N 1
ATOM 5666 C CA . THR B 1 239 ? -0.312 29.734 -7.156 1 93.25 239 THR B CA 1
ATOM 5667 C C . THR B 1 239 ? -0.932 30.859 -7.996 1 93.25 239 THR B C 1
ATOM 5669 O O . THR B 1 239 ? -1.537 30.594 -9.039 1 93.25 239 THR B O 1
ATOM 5672 N N . GLY B 1 240 ? -0.863 32.094 -7.516 1 92.94 240 GLY B N 1
ATOM 5673 C CA . GLY B 1 240 ? -1.507 33.219 -8.164 1 92.94 240 GLY B CA 1
ATOM 5674 C C . GLY B 1 240 ? -3.004 33.281 -7.93 1 92.94 240 GLY B C 1
ATOM 5675 O O . GLY B 1 240 ? -3.686 34.188 -8.422 1 92.94 240 GLY B O 1
ATOM 5676 N N . ILE B 1 241 ? -3.537 32.438 -7.145 1 95.62 241 ILE B N 1
ATOM 5677 C CA . ILE B 1 241 ? -4.969 32.406 -6.863 1 95.62 241 ILE B CA 1
ATOM 5678 C C . ILE B 1 241 ? -5.27 33.25 -5.629 1 95.62 241 ILE B C 1
ATOM 5680 O O . ILE B 1 241 ? -4.895 32.875 -4.512 1 95.62 241 ILE B O 1
ATOM 5684 N N . LYS B 1 242 ? -5.984 34.281 -5.793 1 94.5 242 LYS B N 1
ATOM 5685 C CA . LYS B 1 242 ? -6.285 35.219 -4.703 1 94.5 242 LYS B CA 1
ATOM 5686 C C . LYS B 1 242 ? -7.438 34.688 -3.846 1 94.5 242 LYS B C 1
ATOM 5688 O O . LYS B 1 242 ? -8.383 34.094 -4.359 1 94.5 242 LYS B O 1
ATOM 5693 N N . ILE B 1 243 ? -7.344 34.938 -2.631 1 90.69 243 ILE B N 1
ATOM 5694 C CA . ILE B 1 243 ? -8.43 34.656 -1.699 1 90.69 243 ILE B CA 1
ATOM 5695 C C . ILE B 1 243 ? -9.391 35.844 -1.657 1 90.69 243 ILE B C 1
ATOM 5697 O O . ILE B 1 243 ? -8.992 36.969 -1.315 1 90.69 243 ILE B O 1
ATOM 5701 N N . PRO B 1 244 ? -10.602 35.594 -1.997 1 89.56 244 PRO B N 1
ATOM 5702 C CA . PRO B 1 244 ? -11.539 36.719 -2.002 1 89.56 244 PRO B CA 1
ATOM 5703 C C . PRO B 1 244 ? -11.969 37.125 -0.598 1 89.56 244 PRO B C 1
ATOM 5705 O O . PRO B 1 244 ? -11.664 36.438 0.375 1 89.56 244 PRO B O 1
ATOM 5708 N N . GLN B 1 245 ? -12.672 38.312 -0.557 1 81.44 245 GLN B N 1
ATOM 5709 C CA . GLN B 1 245 ? -13.227 38.781 0.705 1 81.44 245 GLN B CA 1
ATOM 5710 C C . GLN B 1 245 ? -14.289 37.812 1.235 1 81.44 245 GLN B C 1
ATOM 5712 O O . GLN B 1 245 ? -15.07 37.25 0.463 1 81.44 245 GLN B O 1
ATOM 5717 N N . ARG B 1 246 ? -14.336 37.719 2.5 1 78.94 246 ARG B N 1
ATOM 5718 C CA . ARG B 1 246 ? -15.109 36.688 3.199 1 78.94 246 ARG B CA 1
ATOM 5719 C C . ARG B 1 246 ? -16.609 36.938 3.037 1 78.94 246 ARG B C 1
ATOM 5721 O O . ARG B 1 246 ? -17.062 38.094 3.057 1 78.94 246 ARG B O 1
ATOM 5728 N N . LYS B 1 247 ? -17.375 35.781 2.721 1 65.88 247 LYS B N 1
ATOM 5729 C CA . LYS B 1 247 ? -18.828 35.688 2.77 1 65.88 247 LYS B CA 1
ATOM 5730 C C . LYS B 1 247 ? -19.312 35.312 4.164 1 65.88 247 LYS B C 1
ATOM 5732 O O . LYS B 1 247 ? -18.812 34.344 4.762 1 65.88 247 LYS B O 1
ATOM 5737 N N . ALA B 1 248 ? -19.719 36.25 5.035 1 63.62 248 ALA B N 1
ATOM 5738 C CA . ALA B 1 248 ? -20 35.969 6.441 1 63.62 248 ALA B CA 1
ATOM 5739 C C . ALA B 1 248 ? -21.234 35.094 6.59 1 63.62 248 ALA B C 1
ATOM 5741 O O . ALA B 1 248 ? -22.25 35.312 5.93 1 63.62 248 ALA B O 1
ATOM 5742 N N . ASN B 1 249 ? -21.031 33.688 6.934 1 65.12 249 ASN B N 1
ATOM 5743 C CA . ASN B 1 249 ? -22.172 32.969 7.488 1 65.12 249 ASN B CA 1
ATOM 5744 C C . ASN B 1 249 ? -22.234 33.094 9.008 1 65.12 249 ASN B C 1
ATOM 5746 O O . ASN B 1 249 ? -21.203 33.281 9.664 1 65.12 249 ASN B O 1
ATOM 5750 N N . GLU B 1 250 ? -23.438 33.156 9.516 1 74.75 250 GLU B N 1
ATOM 5751 C CA . GLU B 1 250 ? -23.625 33.406 10.938 1 74.75 250 GLU B CA 1
ATOM 5752 C C . GLU B 1 250 ? -23.062 32.281 11.789 1 74.75 250 GLU B C 1
ATOM 5754 O O . GLU B 1 250 ? -22.391 32.5 12.781 1 74.75 250 GLU B O 1
ATOM 5759 N N . LYS B 1 251 ? -23.359 30.922 11.391 1 90 251 LYS B N 1
ATOM 5760 C CA . LYS B 1 251 ? -22.844 29.797 12.156 1 90 251 LYS B CA 1
ATOM 5761 C C . LYS B 1 251 ? -22.125 28.797 11.25 1 90 251 LYS B C 1
ATOM 5763 O O . LYS B 1 251 ? -22.594 28.5 10.148 1 90 251 LYS B O 1
ATOM 5768 N N . PRO B 1 252 ? -21.047 28.266 11.773 1 95.69 252 PRO B N 1
ATOM 5769 C CA . PRO B 1 252 ? -20.312 27.312 10.945 1 95.69 252 PRO B CA 1
ATOM 5770 C C . PRO B 1 252 ? -21.125 26.047 10.633 1 95.69 252 PRO B C 1
ATOM 5772 O O . PRO B 1 252 ? -21.875 25.562 11.492 1 95.69 252 PRO B O 1
ATOM 5775 N N . LYS B 1 253 ? -21.062 25.516 9.461 1 97.88 253 LYS B N 1
ATOM 5776 C CA . LYS B 1 253 ? -21.656 24.234 9.055 1 97.88 253 LYS B CA 1
ATOM 5777 C C . LYS B 1 253 ? -20.609 23.141 8.961 1 97.88 253 LYS B C 1
ATOM 5779 O O . LYS B 1 253 ? -19.484 23.375 8.516 1 97.88 253 LYS B O 1
ATOM 5784 N N . PHE B 1 254 ? -21 21.922 9.414 1 98.69 254 PHE B N 1
ATOM 5785 C CA . PHE B 1 254 ? -20.062 20.828 9.547 1 98.69 254 PHE B CA 1
ATOM 5786 C C . PHE B 1 254 ? -20.312 19.766 8.484 1 98.69 254 PHE B C 1
ATOM 5788 O O . PHE B 1 254 ? -21.469 19.453 8.172 1 98.69 254 PHE B O 1
ATOM 5795 N N . LEU B 1 255 ? -19.297 19.141 7.965 1 98.81 255 LEU B N 1
ATOM 5796 C CA . LEU B 1 255 ? -19.344 17.984 7.078 1 98.81 255 LEU B CA 1
ATOM 5797 C C . LEU B 1 255 ? -18.156 17.062 7.336 1 98.81 255 LEU B C 1
ATOM 5799 O O . LEU B 1 255 ? -17 17.516 7.32 1 98.81 255 LEU B O 1
ATOM 5803 N N . MET B 1 256 ? -18.438 15.852 7.621 1 98.88 256 MET B N 1
ATOM 5804 C CA . MET B 1 256 ? -17.359 14.875 7.809 1 98.88 256 MET B CA 1
ATOM 5805 C C . MET B 1 256 ? -17.094 14.102 6.52 1 98.88 256 MET B C 1
ATOM 5807 O O . MET B 1 256 ? -18.031 13.711 5.82 1 98.88 256 MET B O 1
ATOM 5811 N N . ILE B 1 257 ? -15.867 13.984 6.195 1 98.88 257 ILE B N 1
ATOM 5812 C CA . ILE B 1 257 ? -15.414 13.109 5.113 1 98.88 257 ILE B CA 1
ATOM 5813 C C . ILE B 1 257 ? -15.016 11.75 5.68 1 98.88 257 ILE B C 1
ATOM 5815 O O . ILE B 1 257 ? -13.93 11.602 6.238 1 98.88 257 ILE B O 1
ATOM 5819 N N . GLY B 1 258 ? -15.883 10.766 5.535 1 98.62 258 GLY B N 1
ATOM 5820 C CA . GLY B 1 258 ? -15.641 9.414 6.012 1 98.62 258 GLY B CA 1
ATOM 5821 C C . GLY B 1 258 ? -15.312 8.438 4.898 1 98.62 258 GLY B C 1
ATOM 5822 O O . GLY B 1 258 ? -15.422 8.773 3.719 1 98.62 258 GLY B O 1
ATOM 5823 N N . SER B 1 259 ? -14.867 7.238 5.258 1 98.44 259 SER B N 1
ATOM 5824 C CA . SER B 1 259 ? -14.523 6.223 4.27 1 98.44 259 SER B CA 1
ATOM 5825 C C . SER B 1 259 ? -14.641 4.816 4.852 1 98.44 259 SER B C 1
ATOM 5827 O O . SER B 1 259 ? -14.992 4.656 6.023 1 98.44 259 SER B O 1
ATOM 5829 N N . ASN B 1 260 ? -14.422 3.83 3.951 1 97.44 260 ASN B N 1
ATOM 5830 C CA . ASN B 1 260 ? -14.414 2.443 4.406 1 97.44 260 ASN B CA 1
ATOM 5831 C C . ASN B 1 260 ? -13 1.961 4.711 1 97.44 260 ASN B C 1
ATOM 5833 O O . ASN B 1 260 ? -12.789 0.779 4.988 1 97.44 260 ASN B O 1
ATOM 5837 N N . GLY B 1 261 ? -12.078 2.859 4.594 1 96.31 261 GLY B N 1
ATOM 5838 C CA . GLY B 1 261 ? -10.734 2.428 4.949 1 96.31 261 GLY B CA 1
ATOM 5839 C C . GLY B 1 261 ? -9.656 3.42 4.547 1 96.31 261 GLY B C 1
ATOM 5840 O O . GLY B 1 261 ? -9.945 4.426 3.895 1 96.31 261 GLY B O 1
ATOM 5841 N N . SER B 1 262 ? -8.414 3.098 4.941 1 93.56 262 SER B N 1
ATOM 5842 C CA . SER B 1 262 ? -7.254 3.885 4.531 1 93.56 262 SER B CA 1
ATOM 5843 C C . SER B 1 262 ? -7.031 3.801 3.025 1 93.56 262 SER B C 1
ATOM 5845 O O . SER B 1 262 ? -7.531 2.887 2.369 1 93.56 262 SER B O 1
ATOM 5847 N N . ASP B 1 263 ? -6.438 4.809 2.418 1 90.75 263 ASP B N 1
ATOM 5848 C CA . ASP B 1 263 ? -6.078 4.895 1.005 1 90.75 263 ASP B CA 1
ATOM 5849 C C . ASP B 1 263 ? -7.32 5.07 0.134 1 90.75 263 ASP B C 1
ATOM 5851 O O . ASP B 1 263 ? -7.32 4.703 -1.042 1 90.75 263 ASP B O 1
ATOM 5855 N N . SER B 1 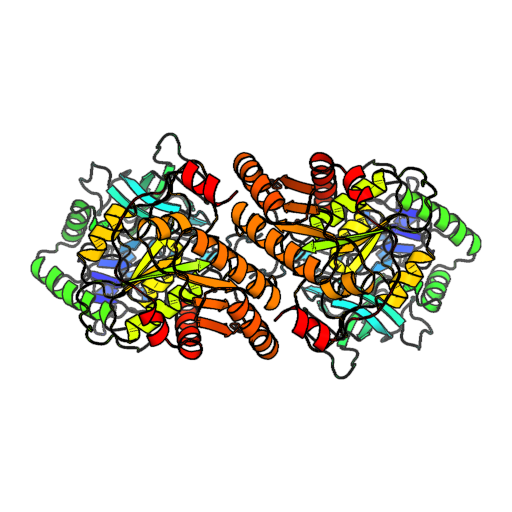264 ? -8.406 5.484 0.764 1 95.94 264 SER B N 1
ATOM 5856 C CA . SER B 1 264 ? -9.633 5.746 0.018 1 95.94 264 SER B CA 1
ATOM 5857 C C . SER B 1 264 ? -9.562 7.094 -0.698 1 95.94 264 SER B C 1
ATOM 5859 O O . SER B 1 264 ? -10.367 7.363 -1.592 1 95.94 264 SER B O 1
ATOM 5861 N N . GLY B 1 265 ? -8.641 7.953 -0.267 1 95.38 265 GLY B N 1
ATOM 5862 C CA . GLY B 1 265 ? -8.492 9.266 -0.873 1 95.38 265 GLY B CA 1
ATOM 5863 C C . GLY B 1 265 ? -9.078 10.383 -0.029 1 95.38 265 GLY B C 1
ATOM 5864 O O . GLY B 1 265 ? -9.258 11.5 -0.509 1 95.38 265 GLY B O 1
ATOM 5865 N N . LYS B 1 266 ? -9.344 10.125 1.268 1 96.69 266 LYS B N 1
ATOM 5866 C CA . LYS B 1 266 ? -9.945 11.125 2.146 1 96.69 266 LYS B CA 1
ATOM 5867 C C . LYS B 1 266 ? -9.109 12.398 2.18 1 96.69 266 LYS B C 1
ATOM 5869 O O . LYS B 1 266 ? -9.633 13.492 1.973 1 96.69 266 LYS B O 1
ATOM 5874 N N . THR B 1 267 ? -7.816 12.242 2.42 1 97.12 267 THR B N 1
ATOM 5875 C CA . THR B 1 267 ? -6.93 13.391 2.553 1 97.12 267 THR B CA 1
ATOM 5876 C C . THR B 1 267 ? -6.891 14.195 1.258 1 97.12 267 THR B C 1
ATOM 5878 O O . THR B 1 267 ? -6.957 15.43 1.285 1 97.12 267 THR B O 1
ATOM 5881 N N . PHE B 1 268 ? -6.828 13.508 0.132 1 96.88 268 PHE B N 1
ATOM 5882 C CA . PHE B 1 268 ? -6.758 14.141 -1.18 1 96.88 268 PHE B CA 1
ATOM 5883 C C . PHE B 1 268 ? -8.031 14.914 -1.476 1 96.88 268 PHE B C 1
ATOM 5885 O O . PHE B 1 268 ? -7.977 16.078 -1.879 1 96.88 268 PHE B O 1
ATOM 5892 N N . ILE B 1 269 ? -9.195 14.289 -1.238 1 98.5 269 ILE B N 1
ATOM 5893 C CA . ILE B 1 269 ? -10.492 14.891 -1.522 1 98.5 269 ILE B CA 1
ATOM 5894 C C . ILE B 1 269 ? -10.742 16.047 -0.558 1 98.5 269 ILE B C 1
ATOM 5896 O O . ILE B 1 269 ? -11.195 17.125 -0.966 1 98.5 269 ILE B O 1
ATOM 5900 N N . LEU B 1 270 ? -10.461 15.852 0.729 1 98.62 270 LEU B N 1
ATOM 5901 C CA . LEU B 1 270 ? -10.625 16.906 1.716 1 98.62 270 LEU B CA 1
ATOM 5902 C C . LEU B 1 270 ? -9.781 18.125 1.347 1 98.62 270 LEU B C 1
ATOM 5904 O O . LEU B 1 270 ? -10.258 19.266 1.43 1 98.62 270 LEU B O 1
ATOM 5908 N N . THR B 1 271 ? -8.539 17.906 0.965 1 98.31 271 THR B N 1
ATOM 5909 C CA . THR B 1 271 ? -7.629 18.969 0.586 1 98.31 271 THR B CA 1
ATOM 5910 C C . THR B 1 271 ? -8.188 19.766 -0.591 1 98.31 271 THR B C 1
ATOM 5912 O O . THR B 1 271 ? -8.234 21 -0.552 1 98.31 271 THR B O 1
ATOM 5915 N N . GLY B 1 272 ? -8.609 19.031 -1.604 1 98.56 272 GLY B N 1
ATOM 5916 C CA . GLY B 1 272 ? -9.195 19.703 -2.76 1 98.56 272 GLY B CA 1
ATOM 5917 C C . GLY B 1 272 ? -10.438 20.5 -2.426 1 98.56 272 GLY B C 1
ATOM 5918 O O . GLY B 1 272 ? -10.609 21.625 -2.904 1 98.56 272 GLY B O 1
ATOM 5919 N N . LEU B 1 273 ? -11.312 19.922 -1.608 1 98.81 273 LEU B N 1
ATOM 5920 C CA . LEU B 1 273 ? -12.539 20.594 -1.198 1 98.81 273 LEU B CA 1
ATOM 5921 C C . LEU B 1 273 ? -12.227 21.859 -0.398 1 98.81 273 LEU B C 1
ATOM 5923 O O . LEU B 1 273 ? -12.836 22.906 -0.62 1 98.81 273 LEU B O 1
ATOM 5927 N N . ALA B 1 274 ? -11.281 21.766 0.509 1 98.56 274 ALA B N 1
ATOM 5928 C CA . ALA B 1 274 ? -10.891 22.906 1.335 1 98.56 274 ALA B CA 1
ATOM 5929 C C . ALA B 1 274 ? -10.391 24.062 0.475 1 98.56 274 ALA B C 1
ATOM 5931 O O . ALA B 1 274 ? -10.805 25.203 0.661 1 98.56 274 ALA B O 1
ATOM 5932 N N . GLY B 1 275 ? -9.5 23.719 -0.448 1 98.12 275 GLY B N 1
ATOM 5933 C CA . GLY B 1 275 ? -8.992 24.75 -1.352 1 98.12 275 GLY B CA 1
ATOM 5934 C C . GLY B 1 275 ? -10.078 25.375 -2.209 1 98.12 275 GLY B C 1
ATOM 5935 O O . GLY B 1 275 ? -10.109 26.594 -2.383 1 98.12 275 GLY B O 1
ATOM 5936 N N . ALA B 1 276 ? -10.945 24.547 -2.73 1 98.19 276 ALA B N 1
ATOM 5937 C CA . ALA B 1 276 ? -12.016 25.031 -3.6 1 98.19 276 ALA B CA 1
ATOM 5938 C C . ALA B 1 276 ? -12.961 25.953 -2.842 1 98.19 276 ALA B C 1
ATOM 5940 O O . ALA B 1 276 ? -13.414 26.969 -3.381 1 98.19 276 ALA B O 1
ATOM 5941 N N . LEU B 1 277 ? -13.289 25.609 -1.648 1 97.06 277 LEU B N 1
ATOM 5942 C CA . LEU B 1 277 ? -14.156 26.438 -0.818 1 97.06 277 LEU B CA 1
ATOM 5943 C C . LEU B 1 277 ? -13.461 27.734 -0.449 1 97.06 277 LEU B C 1
ATOM 5945 O O . LEU B 1 277 ? -14.078 28.812 -0.506 1 97.06 277 LEU B O 1
ATOM 5949 N N . ARG B 1 278 ? -12.188 27.609 -0.096 1 96.5 278 ARG B N 1
ATOM 5950 C CA . ARG B 1 278 ? -11.422 28.812 0.229 1 96.5 278 ARG B CA 1
ATOM 5951 C C . ARG B 1 278 ? -11.352 29.75 -0.962 1 96.5 278 ARG B C 1
ATOM 5953 O O . ARG B 1 278 ? -11.469 30.969 -0.802 1 96.5 278 ARG B O 1
ATOM 5960 N N . LYS B 1 279 ? -11.156 29.203 -2.07 1 95.38 279 LYS B N 1
ATOM 5961 C CA . LYS B 1 279 ? -11.117 29.969 -3.318 1 95.38 279 LYS B CA 1
ATOM 5962 C C . LYS B 1 279 ? -12.422 30.719 -3.545 1 95.38 279 LYS B C 1
ATOM 5964 O O . LYS B 1 279 ? -12.453 31.734 -4.25 1 95.38 279 LYS B O 1
ATOM 5969 N N . ARG B 1 280 ? -13.453 30.281 -2.941 1 93.5 280 ARG B N 1
ATOM 5970 C CA . ARG B 1 280 ? -14.781 30.875 -3.105 1 93.5 280 ARG B CA 1
ATOM 5971 C C . ARG B 1 280 ? -15.102 31.828 -1.965 1 93.5 280 ARG B C 1
ATOM 5973 O O . ARG B 1 280 ? -16.219 32.344 -1.86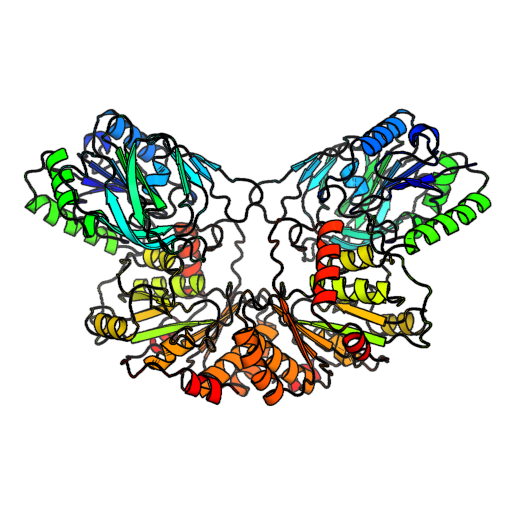9 1 93.5 280 ARG B O 1
ATOM 5980 N N . GLY B 1 281 ? -14.133 31.969 -1.002 1 92.25 281 GLY B N 1
ATOM 5981 C CA . GLY B 1 281 ? -14.266 33 0.021 1 92.25 281 GLY B CA 1
ATOM 5982 C C . GLY B 1 281 ? -14.664 32.438 1.375 1 92.25 281 GLY B C 1
ATOM 5983 O O . GLY B 1 281 ? -14.828 33.188 2.338 1 92.25 281 GLY B O 1
ATOM 5984 N N . TYR B 1 282 ? -14.781 31.125 1.426 1 94.69 282 TYR B N 1
ATOM 5985 C CA . TYR B 1 282 ? -15.133 30.516 2.707 1 94.69 282 TYR B CA 1
ATOM 5986 C C . TYR B 1 282 ? -13.922 30.438 3.623 1 94.69 282 TYR B C 1
ATOM 5988 O O . TYR B 1 282 ? -12.805 30.172 3.166 1 94.69 282 TYR B O 1
ATOM 5996 N N . LYS B 1 283 ? -14.156 30.781 4.871 1 95.38 283 LYS B N 1
ATOM 5997 C CA . LYS B 1 283 ? -13.18 30.391 5.883 1 95.38 283 LYS B CA 1
ATOM 5998 C C . LYS B 1 283 ? -13.398 28.938 6.332 1 95.38 283 LYS B C 1
ATOM 6000 O O . LYS B 1 283 ? -14.43 28.625 6.934 1 95.38 283 LYS B O 1
ATOM 6005 N N . VAL B 1 284 ? -12.469 28.078 6.094 1 96.62 284 VAL B N 1
ATOM 6006 C CA . VAL B 1 284 ? -12.656 26.641 6.25 1 96.62 284 VAL B CA 1
ATOM 6007 C C . VAL B 1 284 ? -11.82 26.141 7.43 1 96.62 284 VAL B C 1
ATOM 6009 O O . VAL B 1 284 ? -10.609 26.344 7.473 1 96.62 284 VAL B O 1
ATOM 6012 N N . ALA B 1 285 ? -12.469 25.5 8.398 1 98 285 ALA B N 1
ATOM 6013 C CA . ALA B 1 285 ? -11.75 24.797 9.461 1 98 285 ALA B CA 1
ATOM 6014 C C . ALA B 1 285 ? -11.516 23.344 9.086 1 98 285 ALA B C 1
ATOM 6016 O O . ALA B 1 285 ? -12.391 22.688 8.523 1 98 285 ALA B O 1
ATOM 6017 N N . LEU B 1 286 ? -10.367 22.875 9.312 1 98.62 286 LEU B N 1
ATOM 6018 C CA . LEU B 1 286 ? -10.023 21.484 9.031 1 98.62 286 LEU B CA 1
ATOM 6019 C C . LEU B 1 286 ? -9.711 20.734 10.32 1 98.62 286 LEU B C 1
ATOM 6021 O O . LEU B 1 286 ? -8.922 21.203 11.141 1 98.62 286 LEU B O 1
ATOM 6025 N N . LEU B 1 287 ? -10.344 19.594 10.484 1 98.75 287 LEU B N 1
ATOM 6026 C CA . LEU B 1 287 ? -10.141 18.75 11.664 1 98.75 287 LEU B CA 1
ATOM 6027 C C . LEU B 1 287 ? -9.891 17.312 11.266 1 98.75 287 LEU B C 1
ATOM 6029 O O . LEU B 1 287 ? -10.242 16.891 10.156 1 98.75 287 LEU B O 1
ATOM 6033 N N . LYS B 1 288 ? -9.25 16.562 12.117 1 98.56 288 LYS B N 1
ATOM 6034 C CA . LYS B 1 288 ? -9.008 15.133 11.992 1 98.56 288 LYS B CA 1
ATOM 6035 C C . LYS B 1 288 ? -9.578 14.375 13.188 1 98.56 288 LYS B C 1
ATOM 6037 O O . LYS B 1 288 ? -9.383 14.773 14.336 1 98.56 288 LYS B O 1
ATOM 6042 N N . VAL B 1 289 ? -10.344 13.375 12.906 1 98.56 289 VAL B N 1
ATOM 6043 C CA . VAL B 1 289 ? -10.68 12.453 13.977 1 98.56 289 VAL B CA 1
ATOM 6044 C C . VAL B 1 289 ? -9.461 11.609 14.336 1 98.56 289 VAL B C 1
ATOM 6046 O O . VAL B 1 289 ? -8.867 10.961 13.469 1 98.56 289 VAL B O 1
ATOM 6049 N N . GLY B 1 290 ? -9.078 11.656 15.586 1 96.31 290 GLY B N 1
ATOM 6050 C CA . GLY B 1 290 ? -7.906 10.914 16.016 1 96.31 290 GLY B CA 1
ATOM 6051 C C . GLY B 1 290 ? -6.637 11.742 16.016 1 96.31 290 GLY B C 1
ATOM 6052 O O . GLY B 1 290 ? -6.68 12.953 15.773 1 96.31 290 GLY B O 1
ATOM 6053 N N . PRO B 1 291 ? -5.527 11.102 16.281 1 93.81 291 PRO B N 1
ATOM 6054 C CA . PRO B 1 291 ? -4.312 11.844 16.625 1 93.81 291 PRO B CA 1
ATOM 6055 C C . PRO B 1 291 ? -3.49 12.234 15.391 1 93.81 291 PRO B C 1
ATOM 6057 O O . PRO B 1 291 ? -2.604 13.086 15.484 1 93.81 291 PRO B O 1
ATOM 6060 N N . ASP B 1 292 ? -3.699 11.672 14.273 1 94.06 292 ASP B N 1
ATOM 6061 C CA . ASP B 1 292 ? -2.795 11.891 13.148 1 94.06 292 ASP B CA 1
ATOM 6062 C C . ASP B 1 292 ? -3.186 13.148 12.367 1 94.06 292 ASP B C 1
ATOM 6064 O O . ASP B 1 292 ? -3.627 13.07 11.227 1 94.06 292 ASP B O 1
ATOM 6068 N N . VAL B 1 293 ? -2.871 14.281 12.875 1 95.31 293 VAL B N 1
ATOM 6069 C CA . VAL B 1 293 ? -3.266 15.562 12.305 1 95.31 293 VAL B CA 1
ATOM 6070 C C . VAL B 1 293 ? -2.385 15.891 11.094 1 95.31 293 VAL B C 1
ATOM 6072 O O . VAL B 1 293 ? -2.625 16.875 10.391 1 95.31 293 VAL B O 1
ATOM 6075 N N . ARG B 1 294 ? -1.344 15.141 10.844 1 95.12 294 ARG B N 1
ATOM 6076 C CA . ARG B 1 294 ? -0.541 15.328 9.633 1 95.12 294 ARG B CA 1
ATOM 6077 C C . ARG B 1 294 ? -1.414 15.289 8.383 1 95.12 294 ARG B C 1
ATOM 6079 O O . ARG B 1 294 ? -1.111 15.953 7.395 1 95.12 294 ARG B O 1
ATOM 6086 N N . ASP B 1 295 ? -2.539 14.547 8.5 1 96.25 295 ASP B N 1
ATOM 6087 C CA . ASP B 1 295 ? -3.4 14.289 7.352 1 96.25 295 ASP B CA 1
ATOM 6088 C C . ASP B 1 295 ? -4.074 15.57 6.867 1 96.25 295 ASP B C 1
ATOM 6090 O O . ASP B 1 295 ? -4.477 15.672 5.707 1 96.25 295 ASP B O 1
ATOM 6094 N N . ILE B 1 296 ? -4.219 16.547 7.691 1 97.31 296 ILE B N 1
ATOM 6095 C CA . ILE B 1 296 ? -4.961 17.734 7.258 1 97.31 296 ILE B CA 1
ATOM 6096 C C . ILE B 1 296 ? -3.99 18.859 6.91 1 97.31 296 ILE B C 1
ATOM 6098 O O . ILE B 1 296 ? -4.406 19.922 6.453 1 97.31 296 ILE B O 1
ATOM 6102 N N . ILE B 1 297 ? -2.684 18.641 7.043 1 97.56 297 ILE B N 1
ATOM 6103 C CA . ILE B 1 297 ? -1.695 19.688 6.828 1 97.56 297 ILE B CA 1
ATOM 6104 C C . ILE B 1 297 ? -1.714 20.125 5.363 1 97.56 297 ILE B C 1
ATOM 6106 O O . ILE B 1 297 ? -1.602 21.312 5.055 1 97.56 297 ILE B O 1
ATOM 6110 N N . PRO B 1 298 ? -1.848 19.188 4.418 1 97.12 298 PRO B N 1
ATOM 6111 C CA . PRO B 1 298 ? -1.963 19.672 3.037 1 97.12 298 PRO B CA 1
ATOM 6112 C C . PRO B 1 298 ? -3.121 20.641 2.848 1 97.12 298 PRO B C 1
ATOM 6114 O O . PRO B 1 298 ? -2.986 21.625 2.119 1 97.12 298 PRO B O 1
ATOM 6117 N N . GLY B 1 299 ? -4.227 20.359 3.455 1 98.19 299 GLY B N 1
ATOM 6118 C CA . GLY B 1 299 ? -5.332 21.297 3.404 1 98.19 299 GLY B CA 1
ATOM 6119 C C . GLY B 1 299 ? -4.992 22.641 4.016 1 98.19 299 GLY B C 1
ATOM 6120 O O . GLY B 1 299 ? -5.371 23.688 3.479 1 98.19 299 GLY B O 1
ATOM 6121 N N . LEU B 1 300 ? -4.297 22.578 5.137 1 98.12 300 LEU B N 1
ATOM 6122 C CA . LEU B 1 300 ? -3.895 23.812 5.809 1 98.12 300 LEU B CA 1
ATOM 6123 C C . LEU B 1 300 ? -2.875 24.578 4.973 1 98.12 300 LEU B C 1
ATOM 6125 O O . LEU B 1 300 ? -2.861 25.812 4.984 1 98.12 300 LEU B O 1
ATOM 6129 N N . TYR B 1 301 ? -2.014 23.859 4.297 1 97.19 301 TYR B N 1
ATOM 6130 C CA . TYR B 1 301 ? -1.103 24.484 3.352 1 97.19 301 TYR B CA 1
ATOM 6131 C C . TYR B 1 301 ? -1.87 25.281 2.297 1 97.19 301 TYR B C 1
ATOM 6133 O O . TYR B 1 301 ? -1.52 26.422 1.993 1 97.19 301 TYR B O 1
ATOM 6141 N N . LEU B 1 302 ? -2.836 24.672 1.82 1 96.81 302 LEU B N 1
ATOM 6142 C CA . LEU B 1 302 ? -3.615 25.25 0.735 1 96.81 302 LEU B CA 1
ATOM 6143 C C . LEU B 1 302 ? -4.453 26.422 1.237 1 96.81 302 LEU B C 1
ATOM 6145 O O . LEU B 1 302 ? -4.516 27.469 0.593 1 96.81 302 LEU B O 1
ATOM 6149 N N . THR B 1 303 ? -5.09 26.328 2.389 1 96.75 303 THR B N 1
ATOM 6150 C CA . THR B 1 303 ? -6.027 27.312 2.895 1 96.75 303 THR B CA 1
ATOM 6151 C C . THR B 1 303 ? -5.305 28.359 3.732 1 96.75 303 THR B C 1
ATOM 6153 O O . THR B 1 303 ? -5.879 29.406 4.07 1 96.75 303 THR B O 1
ATOM 6156 N N . LYS B 1 304 ? -4.066 28.141 4.059 1 95.69 304 LYS B N 1
ATOM 6157 C CA . LYS B 1 304 ? -3.229 29.047 4.848 1 95.69 304 LYS B CA 1
ATOM 6158 C C . LYS B 1 304 ? -3.826 29.281 6.23 1 95.69 304 LYS B C 1
ATOM 6160 O O . LYS B 1 304 ? -3.879 30.422 6.703 1 95.69 304 LYS B O 1
ATOM 6165 N N . ASP B 1 305 ? -4.301 28.203 6.805 1 95.25 305 ASP B N 1
ATOM 6166 C CA . ASP B 1 305 ? -4.906 28.328 8.125 1 95.25 305 ASP B CA 1
ATOM 6167 C C . ASP B 1 305 ? -4.031 27.688 9.195 1 95.25 305 ASP B C 1
ATOM 6169 O O . ASP B 1 305 ? -3.025 27.047 8.875 1 95.25 305 ASP B O 1
ATOM 6173 N N . TYR B 1 306 ? -4.445 27.875 10.484 1 95.5 306 TYR B N 1
ATOM 6174 C CA . TYR B 1 306 ? -3.697 27.438 11.656 1 95.5 306 TYR B CA 1
ATOM 6175 C C . TYR B 1 306 ? -4.004 25.984 11.984 1 95.5 306 TYR B C 1
ATOM 6177 O O . TYR B 1 306 ? -5.102 25.5 11.711 1 95.5 306 TYR B O 1
ATOM 6185 N N . MET B 1 307 ? -2.953 25.281 12.523 1 97.19 307 MET B N 1
ATOM 6186 C CA . MET B 1 307 ? -3.232 24.078 13.312 1 97.19 307 MET B CA 1
ATOM 6187 C C . MET B 1 307 ? -3.758 24.453 14.695 1 97.19 307 MET B C 1
ATOM 6189 O O . MET B 1 307 ? -2.984 24.828 15.578 1 97.19 307 MET B O 1
ATOM 6193 N N . ASN B 1 308 ? -5.016 24.344 14.859 1 95.81 308 ASN B N 1
ATOM 6194 C CA . ASN B 1 308 ? -5.652 24.734 16.109 1 95.81 308 ASN B CA 1
ATOM 6195 C C . ASN B 1 308 ? -5.578 23.625 17.156 1 95.81 308 ASN B C 1
ATOM 6197 O O . ASN B 1 308 ? -5.301 22.469 16.828 1 95.81 308 ASN B O 1
ATOM 6201 N N . ASP B 1 309 ? -5.812 23.953 18.391 1 93.5 309 ASP B N 1
ATOM 6202 C CA . ASP B 1 309 ? -5.785 22.984 19.469 1 93.5 309 ASP B CA 1
ATOM 6203 C C . ASP B 1 309 ? -6.965 22.016 19.375 1 93.5 309 ASP B C 1
ATOM 6205 O O . ASP B 1 309 ? -6.969 20.953 20.016 1 93.5 309 ASP B O 1
ATOM 6209 N N . PHE B 1 310 ? -7.973 22.406 18.562 1 96.12 310 PHE B N 1
ATOM 6210 C CA . PHE B 1 310 ? -9.133 21.547 18.391 1 96.12 310 PHE B CA 1
ATOM 6211 C C . PHE B 1 310 ? -9.07 20.781 17.078 1 96.12 310 PHE B C 1
ATOM 6213 O O . PHE B 1 310 ? -10.023 20.094 16.703 1 96.12 310 PHE B O 1
ATOM 6220 N N . SER B 1 311 ? -7.961 20.844 16.375 1 97.12 311 SER B N 1
ATOM 6221 C CA . SER B 1 311 ? -7.848 20.25 15.039 1 97.12 311 SER B CA 1
ATOM 6222 C C . SER B 1 311 ? -7.848 18.719 15.117 1 97.12 311 SER B C 1
ATOM 6224 O O . SER B 1 311 ? -8.094 18.047 14.117 1 97.12 311 SER B O 1
ATOM 6226 N N . SER B 1 312 ? -7.559 18.172 16.25 1 97.75 312 SER B N 1
ATOM 6227 C CA . SER B 1 312 ? -7.57 16.734 16.5 1 97.75 312 SER B CA 1
ATOM 6228 C C . SER B 1 312 ? -8.68 16.344 17.469 1 97.75 312 SER B C 1
ATOM 6230 O O . SER B 1 312 ? -8.594 16.609 18.672 1 97.75 312 SER B O 1
ATOM 6232 N N . ILE B 1 313 ? -9.664 15.695 16.922 1 98.44 313 ILE B N 1
ATOM 6233 C CA . ILE B 1 313 ? -10.773 15.273 17.781 1 98.44 313 ILE B CA 1
ATOM 6234 C C . ILE B 1 313 ? -10.391 13.984 18.5 1 98.44 313 ILE B C 1
ATOM 6236 O O . ILE B 1 313 ? -10.039 12.984 17.875 1 98.44 313 ILE B O 1
ATOM 6240 N N . LYS B 1 314 ? -10.578 13.984 19.719 1 97.31 314 LYS B N 1
ATOM 6241 C CA . LYS B 1 314 ? -10.117 12.906 20.578 1 97.31 314 LYS B CA 1
ATOM 6242 C C . LYS B 1 314 ? -11.016 11.68 20.453 1 97.31 314 LYS B C 1
ATOM 6244 O O . LYS B 1 314 ? -12.242 11.797 20.484 1 97.31 314 LYS B O 1
ATOM 6249 N N . ILE B 1 315 ? -10.43 10.547 20.312 1 96.75 315 ILE B N 1
ATOM 6250 C CA . ILE B 1 315 ? -11.078 9.25 20.438 1 96.75 315 ILE B CA 1
ATOM 6251 C C . ILE B 1 315 ? -10.32 8.391 21.453 1 96.75 315 ILE B C 1
ATOM 6253 O O . ILE B 1 315 ? -9.125 8.141 21.297 1 96.75 315 ILE B O 1
ATOM 6257 N N . GLY B 1 316 ? -11.047 7.973 22.422 1 93.94 316 GLY B N 1
ATOM 6258 C CA . GLY B 1 316 ? -10.336 7.379 23.547 1 93.94 316 GLY B CA 1
ATOM 6259 C C . GLY B 1 316 ? -9.352 8.336 24.188 1 93.94 316 GLY B C 1
ATOM 6260 O O . GLY B 1 316 ? -9.727 9.422 24.625 1 93.94 316 GLY B O 1
ATOM 6261 N N . HIS B 1 317 ? -8.133 7.93 24.234 1 89 317 HIS B N 1
ATOM 6262 C CA . HIS B 1 317 ? -7.094 8.781 24.812 1 89 317 HIS B CA 1
ATOM 6263 C C . HIS B 1 317 ? -6.254 9.438 23.734 1 89 317 HIS B C 1
ATOM 6265 O O . HIS B 1 317 ? -5.262 10.109 24.031 1 89 317 HIS B O 1
ATOM 6271 N N . LEU B 1 318 ? -6.648 9.273 22.531 1 91.88 318 LEU B N 1
ATOM 6272 C CA . LEU B 1 318 ? -5.875 9.719 21.375 1 91.88 318 LEU B CA 1
ATOM 6273 C C . LEU B 1 318 ? -6.465 10.992 20.781 1 91.88 318 LEU B C 1
ATOM 6275 O O . LEU B 1 318 ? -7.617 11 20.328 1 91.88 318 LEU B O 1
ATOM 6279 N N . GLY B 1 319 ? -5.652 12.016 20.641 1 93.38 319 GLY B N 1
ATOM 6280 C CA . GLY B 1 319 ? -6.117 13.289 20.109 1 93.38 319 GLY B CA 1
ATOM 6281 C C . GLY B 1 319 ? -6.031 14.422 21.125 1 93.38 319 GLY B C 1
ATOM 6282 O O . GLY B 1 319 ? -5.555 14.227 22.234 1 93.38 319 GLY B O 1
ATOM 6283 N N . TRP B 1 320 ? -6.547 15.656 20.703 1 95.88 320 TRP B N 1
ATOM 6284 C CA . TRP B 1 320 ? -6.227 16.859 21.469 1 95.88 320 TRP B CA 1
ATOM 6285 C C . TRP B 1 320 ? -7.457 17.391 22.188 1 95.88 320 TRP B C 1
ATOM 6287 O O . TRP B 1 320 ? -7.359 17.875 23.328 1 95.88 320 TRP B O 1
ATOM 6297 N N . SER B 1 321 ? -8.578 17.328 21.562 1 97.31 321 SER B N 1
ATOM 6298 C CA . SER B 1 321 ? -9.773 17.984 22.094 1 97.31 321 SER B CA 1
ATOM 6299 C C . SER B 1 321 ? -10.992 17.078 21.969 1 97.31 321 SER B C 1
ATOM 6301 O O . SER B 1 321 ? -11.203 16.438 20.938 1 97.31 321 SER B O 1
ATOM 6303 N N . ASP B 1 322 ? -11.812 16.984 22.984 1 97.81 322 ASP B N 1
ATOM 6304 C CA . ASP B 1 322 ? -13.031 16.188 22.906 1 97.81 322 ASP B CA 1
ATOM 6305 C C . ASP B 1 322 ? -14.07 16.859 22.016 1 97.81 322 ASP B C 1
ATOM 6307 O O . ASP B 1 322 ? -14.039 18.062 21.812 1 97.81 322 ASP B O 1
ATOM 6311 N N . ILE B 1 323 ? -14.969 16.109 21.547 1 98.5 323 ILE B N 1
ATOM 6312 C CA . ILE B 1 323 ? -15.922 16.547 20.531 1 98.5 323 ILE B CA 1
ATOM 6313 C C . ILE B 1 323 ? -16.828 17.625 21.109 1 98.5 323 ILE B C 1
ATOM 6315 O O . ILE B 1 323 ? -17.188 18.578 20.422 1 98.5 323 ILE B O 1
ATOM 6319 N N . GLU B 1 324 ? -17.234 17.562 22.344 1 98.44 324 GLU B N 1
ATOM 6320 C CA . GLU B 1 324 ? -18.094 18.562 22.953 1 98.44 324 GLU B CA 1
ATOM 6321 C C . GLU B 1 324 ? -17.438 19.938 22.953 1 98.44 324 GLU B C 1
ATOM 6323 O O . GLU B 1 324 ? -18.016 20.922 22.5 1 98.44 324 GLU B O 1
ATOM 6328 N N . SER B 1 325 ? -16.203 19.984 23.469 1 98.19 325 SER B N 1
ATOM 6329 C CA . SER B 1 325 ? -15.453 21.219 23.516 1 98.19 325 SER B CA 1
ATOM 6330 C C . SER B 1 325 ? -15.156 21.75 22.125 1 98.19 325 SER B C 1
ATOM 6332 O O . SER B 1 325 ? -15.188 22.953 21.875 1 98.19 325 SER B O 1
ATOM 6334 N N . THR B 1 326 ? -14.852 20.859 21.25 1 98.38 326 THR B N 1
ATOM 6335 C CA . THR B 1 326 ? -14.531 21.219 19.875 1 98.38 326 THR B CA 1
ATOM 6336 C C . THR B 1 326 ? -15.719 21.891 19.203 1 98.38 326 THR B C 1
ATOM 6338 O O . THR B 1 326 ? -15.562 22.953 18.594 1 98.38 326 THR B O 1
ATOM 6341 N N . VAL B 1 327 ? -16.891 21.297 19.281 1 98.25 327 VAL B N 1
ATOM 6342 C CA . VAL B 1 327 ? -18.094 21.859 18.688 1 98.25 327 VAL B CA 1
ATOM 6343 C C . VAL B 1 327 ? -18.375 23.234 19.297 1 98.25 327 VAL B C 1
ATOM 6345 O O . VAL B 1 327 ? -18.703 24.172 18.578 1 98.25 327 VAL B O 1
ATOM 6348 N N . ALA B 1 328 ? -18.234 23.359 20.578 1 97.62 328 ALA B N 1
ATOM 6349 C CA . ALA B 1 328 ? -18.469 24.625 21.25 1 97.62 328 ALA B CA 1
ATOM 6350 C C . ALA B 1 328 ? -17.516 25.719 20.75 1 97.62 328 ALA B C 1
ATOM 6352 O O . ALA B 1 328 ? -17.953 26.828 20.438 1 97.62 328 ALA B O 1
ATOM 6353 N N . LYS B 1 329 ? -16.266 25.391 20.703 1 97 329 LYS B N 1
ATOM 6354 C CA . LYS B 1 329 ? -15.266 26.344 20.234 1 97 329 LYS B CA 1
ATOM 6355 C C . LYS B 1 329 ? -15.547 26.781 18.797 1 97 329 LYS B C 1
ATOM 6357 O O . LYS B 1 329 ? -15.484 27.969 18.484 1 97 329 LYS B O 1
ATOM 6362 N N . LEU B 1 330 ? -15.852 25.859 17.984 1 97.56 330 LEU B N 1
ATOM 6363 C CA . LEU B 1 330 ? -16.094 26.156 16.578 1 97.56 330 LEU B CA 1
ATOM 6364 C C . LEU B 1 330 ? -17.375 26.984 16.406 1 97.56 330 LEU B C 1
ATOM 6366 O O . LEU B 1 330 ? -17.406 27.922 15.625 1 97.56 330 LEU B O 1
ATOM 6370 N N . ASN B 1 331 ? -18.422 26.641 17.125 1 96.62 331 ASN B N 1
ATOM 6371 C CA . ASN B 1 331 ? -19.688 27.359 17.016 1 96.62 331 ASN B CA 1
ATOM 6372 C C . ASN B 1 331 ? -19.531 28.812 17.453 1 96.62 331 ASN B C 1
ATOM 6374 O O . ASN B 1 331 ? -20.359 29.672 17.094 1 96.62 331 ASN B O 1
ATOM 6378 N N . SER B 1 332 ? -18.5 29.094 18.203 1 94.62 332 SER B N 1
ATOM 6379 C CA . SER B 1 332 ? -18.219 30.469 18.641 1 94.62 332 SER B CA 1
ATOM 6380 C C . SER B 1 332 ? -17.156 31.125 17.781 1 94.62 332 SER B C 1
ATOM 6382 O O . SER B 1 332 ? -16.703 32.219 18.078 1 94.62 332 SER B O 1
ATOM 6384 N N . SER B 1 333 ? -16.734 30.453 16.812 1 94.31 333 SER B N 1
ATOM 6385 C CA . SER B 1 333 ? -15.672 30.953 15.953 1 94.31 333 SER B CA 1
ATOM 6386 C C . SER B 1 333 ? -16.234 31.688 14.742 1 94.31 333 SER B C 1
ATOM 6388 O O . SER B 1 333 ? -17.453 31.859 14.633 1 94.31 333 SER B O 1
ATOM 6390 N N . ASP B 1 334 ? -15.344 32.188 13.852 1 92.94 334 ASP B N 1
ATOM 6391 C CA . ASP B 1 334 ? -15.773 32.906 12.656 1 92.94 334 ASP B CA 1
ATOM 6392 C C . ASP B 1 334 ? -15.633 32.062 11.406 1 92.94 334 ASP B C 1
ATOM 6394 O O . ASP B 1 334 ? -15.594 32.562 10.289 1 92.94 334 ASP B O 1
ATOM 6398 N N . TYR B 1 335 ? -15.453 30.75 11.578 1 96.12 335 TYR B N 1
ATOM 6399 C CA . TYR B 1 335 ? -15.406 29.859 10.422 1 96.12 335 TYR B CA 1
ATOM 6400 C C . TYR B 1 335 ? -16.766 29.75 9.758 1 96.12 335 TYR B C 1
ATOM 6402 O O . TYR B 1 335 ? -17.812 29.891 10.414 1 96.12 335 TYR B O 1
ATOM 6410 N N . ASP B 1 336 ? -16.781 29.484 8.438 1 96.19 336 ASP B N 1
ATOM 6411 C CA . ASP B 1 336 ? -18.016 29.297 7.676 1 96.19 336 ASP B CA 1
ATOM 6412 C C . ASP B 1 336 ? -18.344 27.812 7.543 1 96.19 336 ASP B C 1
ATOM 6414 O O . ASP B 1 336 ? -19.516 27.422 7.598 1 96.19 336 ASP B O 1
ATOM 6418 N N . ILE B 1 337 ? -17.359 27.031 7.32 1 97 337 ILE B N 1
ATOM 6419 C CA . ILE B 1 337 ? -17.547 25.609 7.094 1 97 337 ILE B CA 1
ATOM 6420 C C . ILE B 1 337 ? -16.438 24.828 7.789 1 97 337 ILE B C 1
ATOM 6422 O O . ILE B 1 337 ? -15.281 25.25 7.809 1 97 337 ILE B O 1
ATOM 6426 N N . VAL B 1 338 ? -16.828 23.75 8.438 1 98.56 338 VAL B N 1
ATOM 6427 C CA . VAL B 1 338 ? -15.922 22.828 9.117 1 98.56 338 VAL B CA 1
ATOM 6428 C C . VAL B 1 338 ? -15.867 21.5 8.367 1 98.56 338 VAL B C 1
ATOM 6430 O O . VAL B 1 338 ? -16.891 20.812 8.219 1 98.56 338 VAL B O 1
ATOM 6433 N N . LEU B 1 339 ? -14.75 21.125 7.828 1 98.88 339 LEU B N 1
ATOM 6434 C CA . LEU B 1 339 ? -14.516 19.828 7.223 1 98.88 339 LEU B CA 1
ATOM 6435 C C . LEU B 1 339 ? -13.742 18.922 8.172 1 98.88 339 LEU B C 1
ATOM 6437 O O . LEU B 1 339 ? -12.664 19.297 8.656 1 98.88 339 LEU B O 1
ATOM 6441 N N . ILE B 1 340 ? -14.273 17.766 8.438 1 98.94 340 ILE B N 1
ATOM 6442 C CA . ILE B 1 340 ? -13.664 16.828 9.367 1 98.94 340 ILE B CA 1
ATOM 6443 C C . ILE B 1 340 ? -13.234 15.562 8.617 1 98.94 340 ILE B C 1
ATOM 6445 O O . ILE B 1 340 ? -14.062 14.891 8 1 98.94 340 ILE B O 1
ATOM 6449 N N . GLU B 1 341 ? -11.961 15.242 8.609 1 98.75 341 GLU B N 1
ATOM 6450 C CA . GLU B 1 341 ? -11.492 13.977 8.047 1 98.75 341 GLU B CA 1
ATOM 6451 C C . GLU B 1 341 ? -11.648 12.836 9.055 1 98.75 341 GLU B C 1
ATOM 6453 O O . GLU B 1 341 ? -11.141 12.914 10.172 1 98.75 341 GLU B O 1
ATOM 6458 N N . GLY B 1 342 ? -12.328 11.82 8.68 1 98.31 342 GLY B N 1
ATOM 6459 C CA . GLY B 1 342 ? -12.406 10.633 9.508 1 98.31 342 GLY B CA 1
ATOM 6460 C C . GLY B 1 342 ? -11.086 9.898 9.633 1 98.31 342 GLY B C 1
ATOM 6461 O O . GLY B 1 342 ? -10.086 10.305 9.039 1 98.31 342 GLY B O 1
ATOM 6462 N N . VAL B 1 343 ? -11.086 8.859 10.414 1 96.62 343 VAL B N 1
ATOM 6463 C CA . VAL B 1 343 ? -9.891 8.047 10.625 1 96.62 343 VAL B CA 1
ATOM 6464 C C . VAL B 1 343 ? -10.133 6.637 10.102 1 96.62 343 VAL B C 1
ATOM 6466 O O . VAL B 1 343 ? -11.125 5.996 10.453 1 96.62 343 VAL B O 1
ATOM 6469 N N . MET B 1 344 ? -9.172 6.18 9.281 1 96.12 344 MET B N 1
ATOM 6470 C CA . MET B 1 344 ? -9.359 4.852 8.703 1 96.12 344 MET B CA 1
ATOM 6471 C C . MET B 1 344 ? -10.781 4.68 8.188 1 96.12 344 MET B C 1
ATOM 6473 O O . MET B 1 344 ? -11.273 5.512 7.426 1 96.12 344 MET B O 1
ATOM 6477 N N . SER B 1 345 ? -11.406 3.625 8.516 1 98.25 345 SER B N 1
ATOM 6478 C CA . SER B 1 345 ? -12.828 3.477 8.234 1 98.25 345 SER B CA 1
ATOM 6479 C C . SER B 1 345 ? -13.68 4.172 9.297 1 98.25 345 SER B C 1
ATOM 6481 O O . SER B 1 345 ? -13.266 4.285 10.453 1 98.25 345 SER B O 1
ATOM 6483 N N . VAL B 1 346 ? -14.836 4.559 8.891 1 98.62 346 VAL B N 1
ATOM 6484 C CA . VAL B 1 346 ? -15.75 5.227 9.812 1 98.62 346 VAL B CA 1
ATOM 6485 C C . VAL B 1 346 ? -16.094 4.285 10.969 1 98.62 346 VAL B C 1
ATOM 6487 O O . VAL B 1 346 ? -16.5 4.734 12.039 1 98.62 346 VAL B O 1
ATOM 6490 N N . PHE B 1 347 ? -15.883 2.961 10.805 1 98.44 347 PHE B N 1
ATOM 6491 C CA . PHE B 1 347 ? -16.312 2.01 11.82 1 98.44 347 PHE B CA 1
ATOM 6492 C C . PHE B 1 347 ? -15.102 1.457 12.578 1 98.44 347 PHE B C 1
ATOM 6494 O O . PHE B 1 347 ? -15.266 0.659 13.508 1 98.44 347 PHE B O 1
ATOM 6501 N N . THR B 1 348 ? -13.875 1.786 12.172 1 97.81 348 THR B N 1
ATOM 6502 C CA . THR B 1 348 ? -12.703 1.322 12.914 1 97.81 348 THR B CA 1
ATOM 6503 C C . THR B 1 348 ? -12.805 1.71 14.383 1 97.81 348 THR B C 1
ATOM 6505 O O . THR B 1 348 ? -12.867 2.896 14.719 1 97.81 348 THR B O 1
ATOM 6508 N N . GLY B 1 349 ? -12.867 0.777 15.25 1 96.5 349 GLY B N 1
ATOM 6509 C CA . GLY B 1 349 ? -12.906 1.012 16.688 1 96.5 349 GLY B CA 1
ATOM 6510 C C . GLY B 1 349 ? -14.32 1.156 17.219 1 96.5 349 GLY B C 1
ATOM 6511 O O . GLY B 1 349 ? -14.508 1.432 18.406 1 96.5 349 GLY B O 1
ATOM 6512 N N . LEU B 1 350 ? -15.336 0.966 16.438 1 97.75 350 LEU B N 1
ATOM 6513 C CA . LEU B 1 350 ? -16.734 1.144 16.828 1 97.75 350 LEU B CA 1
ATOM 6514 C C . LEU B 1 350 ? -17.094 0.204 17.969 1 97.75 350 LEU B C 1
ATOM 6516 O O . LEU B 1 350 ? -17.906 0.55 18.828 1 97.75 350 LEU B O 1
ATOM 6520 N N . LEU B 1 351 ? -16.453 -0.961 17.984 1 97.19 351 LEU B N 1
ATOM 6521 C CA . LEU B 1 351 ? -16.766 -1.945 19.016 1 97.19 351 LEU B CA 1
ATOM 6522 C C . LEU B 1 351 ? -15.656 -2.031 20.047 1 97.19 351 LEU B C 1
ATOM 6524 O O . LEU B 1 351 ? -15.445 -3.082 20.656 1 97.19 351 LEU B O 1
ATOM 6528 N N . ASN B 1 352 ? -14.906 -1.02 20.094 1 94.88 352 ASN B N 1
ATOM 6529 C CA . ASN B 1 352 ? -14.016 -0.828 21.234 1 94.88 352 ASN B CA 1
ATOM 6530 C C . ASN B 1 352 ? -14.781 -0.369 22.469 1 94.88 352 ASN B C 1
ATOM 6532 O O . ASN B 1 352 ? -15.688 0.462 22.375 1 94.88 352 ASN B O 1
ATOM 6536 N N . GLU B 1 353 ? -14.43 -0.869 23.625 1 94.62 353 GLU B N 1
ATOM 6537 C CA . GLU B 1 353 ? -15.148 -0.542 24.844 1 94.62 353 GLU B CA 1
ATOM 6538 C C . GLU B 1 353 ? -14.922 0.914 25.25 1 94.62 353 GLU B C 1
ATOM 6540 O O . GLU B 1 353 ? -15.75 1.503 25.953 1 94.62 353 GLU B O 1
ATOM 6545 N N . LYS B 1 354 ? -13.805 1.479 24.891 1 94.56 354 LYS B N 1
ATOM 6546 C CA . LYS B 1 354 ? -13.578 2.908 25.094 1 94.56 354 LYS B CA 1
ATOM 6547 C C . LYS B 1 354 ? -14.383 3.736 24.094 1 94.56 354 LYS B C 1
ATOM 6549 O O . LYS B 1 354 ? -14.289 3.523 22.891 1 94.56 354 LYS B O 1
ATOM 6554 N N . VAL B 1 355 ? -15.195 4.648 24.594 1 96 355 VAL B N 1
ATOM 6555 C CA . VAL B 1 355 ? -16.047 5.434 23.703 1 96 355 VAL B CA 1
ATOM 6556 C C . VAL B 1 355 ? -15.797 6.922 23.938 1 96 355 VAL B C 1
ATOM 6558 O O . VAL B 1 355 ? -15.57 7.348 25.078 1 96 355 VAL B O 1
ATOM 6561 N N . PRO B 1 356 ? -15.852 7.828 22.969 1 97.88 356 PRO B N 1
ATOM 6562 C CA . PRO B 1 356 ? -15.906 7.402 21.562 1 97.88 356 PRO B CA 1
ATOM 6563 C C . PRO B 1 356 ? -14.562 6.895 21.047 1 97.88 356 PRO B C 1
ATOM 6565 O O . PRO B 1 356 ? -13.508 7.277 21.578 1 97.88 356 PRO B O 1
ATOM 6568 N N . PHE B 1 357 ? -14.586 6.012 20.016 1 97.75 357 PHE B N 1
ATOM 6569 C CA . PHE B 1 357 ? -13.328 5.48 19.5 1 97.75 357 PHE B CA 1
ATOM 6570 C C . PHE B 1 357 ? -13.375 5.359 17.969 1 97.75 357 PHE B C 1
ATOM 6572 O O . PHE B 1 357 ? -12.523 4.699 17.375 1 97.75 357 PHE B O 1
ATOM 6579 N N . SER B 1 358 ? -14.414 5.844 17.375 1 98.06 358 SER B N 1
ATOM 6580 C CA . SER B 1 358 ? -14.539 5.785 15.914 1 98.06 358 SER B CA 1
ATOM 6581 C C . SER B 1 358 ? -15.094 7.094 15.359 1 98.06 358 SER B C 1
ATOM 6583 O O . SER B 1 358 ? -15.703 7.879 16.094 1 98.06 358 SER B O 1
ATOM 6585 N N . ALA B 1 359 ? -14.844 7.281 14.062 1 98.62 359 ALA B N 1
ATOM 6586 C CA . ALA B 1 359 ? -15.414 8.445 13.391 1 98.62 359 ALA B CA 1
ATOM 6587 C C . ALA B 1 359 ? -16.938 8.398 13.406 1 98.62 359 ALA B C 1
ATOM 6589 O O . ALA B 1 359 ? -17.594 9.445 13.516 1 98.62 359 ALA B O 1
ATOM 6590 N N . ALA B 1 360 ? -17.5 7.215 13.273 1 98.69 360 ALA B N 1
ATOM 6591 C CA . ALA B 1 360 ? -18.953 7.066 13.336 1 98.69 360 ALA B CA 1
ATOM 6592 C C . ALA B 1 360 ? -19.5 7.594 14.656 1 98.69 360 ALA B C 1
ATOM 6594 O O . ALA B 1 360 ? -20.5 8.312 14.672 1 98.69 360 ALA B O 1
ATOM 6595 N N . GLU B 1 361 ? -18.875 7.254 15.711 1 98.62 361 GLU B N 1
ATOM 6596 C CA . GLU B 1 361 ? -19.328 7.703 17.031 1 98.62 361 GLU B CA 1
ATOM 6597 C C . GLU B 1 361 ? -19.234 9.219 17.156 1 98.62 361 GLU B C 1
ATOM 6599 O O . GLU B 1 361 ? -20.094 9.844 17.766 1 98.62 361 GLU B O 1
ATOM 6604 N N . ILE B 1 362 ? -18.172 9.781 16.594 1 98.81 362 ILE B N 1
ATOM 6605 C CA . ILE B 1 362 ? -18.016 11.227 16.609 1 98.81 362 ILE B CA 1
ATOM 6606 C C . ILE B 1 362 ? -19.172 11.867 15.836 1 98.81 362 ILE B C 1
ATOM 6608 O O . ILE B 1 362 ? -19.797 12.82 16.312 1 98.81 362 ILE B O 1
ATOM 6612 N N . ALA B 1 363 ? -19.469 11.359 14.727 1 98.75 363 ALA B N 1
ATOM 6613 C CA . ALA B 1 363 ? -20.578 11.883 13.922 1 98.75 363 ALA B CA 1
ATOM 6614 C C . ALA B 1 363 ? -21.906 11.758 14.672 1 98.75 363 ALA B C 1
ATOM 6616 O O . ALA B 1 363 ? -22.703 12.695 14.695 1 98.75 363 ALA B O 1
ATOM 6617 N N . MET B 1 364 ? -22.141 10.609 15.32 1 98.12 364 MET B N 1
ATOM 6618 C CA . MET B 1 364 ? -23.359 10.336 16.078 1 98.12 364 MET B CA 1
ATOM 6619 C C . MET B 1 364 ? -23.531 11.359 17.203 1 98.12 364 MET B C 1
ATOM 6621 O O . MET B 1 364 ? -24.656 11.828 17.453 1 98.12 364 MET B O 1
ATOM 6625 N N . SER B 1 365 ? -22.516 11.664 17.828 1 98.12 365 SER B N 1
ATOM 6626 C CA . SER B 1 365 ? -22.547 12.484 19.031 1 98.12 365 SER B CA 1
ATOM 6627 C C . SER B 1 365 ? -23.125 13.867 18.75 1 98.12 365 SER B C 1
ATOM 6629 O O . SER B 1 365 ? -23.703 14.5 19.641 1 98.12 365 SER B O 1
ATOM 6631 N N . SER B 1 366 ? -22.969 14.352 17.531 1 97.81 366 SER B N 1
ATOM 6632 C CA . SER B 1 366 ? -23.344 15.734 17.203 1 97.81 366 SER B CA 1
ATOM 6633 C C . SER B 1 366 ? -24.125 15.812 15.906 1 97.81 366 SER B C 1
ATOM 6635 O O . SER B 1 366 ? -24.281 16.891 15.336 1 97.81 366 SER B O 1
ATOM 6637 N N . ASN B 1 367 ? -24.562 14.68 15.43 1 97 367 ASN B N 1
ATOM 6638 C CA . ASN B 1 367 ? -25.328 14.602 14.195 1 97 367 ASN B CA 1
ATOM 6639 C C . ASN B 1 367 ? -24.594 15.258 13.031 1 97 367 ASN B C 1
ATOM 6641 O O . ASN B 1 367 ? -25.156 16.109 12.328 1 97 367 ASN B O 1
ATOM 6645 N N . ILE B 1 368 ? -23.391 14.984 12.898 1 98.69 368 ILE B N 1
ATOM 6646 C CA . ILE B 1 368 ? -22.562 15.531 11.828 1 98.69 368 ILE B CA 1
ATOM 6647 C C . ILE B 1 368 ? -22.828 14.773 10.531 1 98.69 368 ILE B C 1
ATOM 6649 O O . ILE B 1 368 ? -22.656 13.555 10.469 1 98.69 368 ILE B O 1
ATOM 6653 N N . PRO B 1 369 ? -23.281 15.438 9.453 1 98.44 369 PRO B N 1
ATOM 6654 C CA . PRO B 1 369 ? -23.484 14.75 8.18 1 98.44 369 PRO B CA 1
ATOM 6655 C C . PRO B 1 369 ? -22.172 14.281 7.551 1 98.44 369 PRO B C 1
ATOM 6657 O O . PRO B 1 369 ? -21.094 14.758 7.926 1 98.44 369 PRO B O 1
ATOM 6660 N N . MET B 1 370 ? -22.359 13.328 6.562 1 98.44 370 MET B N 1
ATOM 6661 C CA . MET B 1 370 ? -21.141 12.703 6.074 1 98.44 370 MET B CA 1
ATOM 6662 C C . MET B 1 370 ? -21.156 12.594 4.551 1 98.44 370 MET B C 1
ATOM 6664 O O . MET B 1 370 ? -22.203 12.352 3.953 1 98.44 370 MET B O 1
ATOM 6668 N N . LEU B 1 371 ? -20.062 12.852 3.936 1 98.69 371 LEU B N 1
ATOM 6669 C CA . LEU B 1 371 ? -19.703 12.375 2.602 1 98.69 371 LEU B CA 1
ATOM 6670 C C . LEU B 1 371 ? -18.828 11.133 2.684 1 98.69 371 LEU B C 1
ATOM 6672 O O . LEU B 1 371 ? -17.719 11.188 3.225 1 98.69 371 LEU B O 1
ATOM 6676 N N . LEU B 1 372 ? -19.328 10.016 2.193 1 98.56 372 LEU B N 1
ATOM 6677 C CA . LEU B 1 372 ? -18.641 8.734 2.301 1 98.56 372 LEU B CA 1
ATOM 6678 C C . LEU B 1 372 ? -17.859 8.438 1.025 1 98.56 372 LEU B C 1
ATOM 6680 O O . LEU B 1 372 ? -18.422 8.461 -0.072 1 98.56 372 LEU B O 1
ATOM 6684 N N . ILE B 1 373 ? -16.547 8.102 1.221 1 98.56 373 ILE B N 1
ATOM 6685 C CA . ILE B 1 373 ? -15.672 7.969 0.066 1 98.56 373 ILE B CA 1
ATOM 6686 C C . ILE B 1 373 ? -15.016 6.59 0.074 1 98.56 373 ILE B C 1
ATOM 6688 O O . ILE B 1 373 ? -14.695 6.055 1.138 1 98.56 373 ILE B O 1
ATOM 6692 N N . SER B 1 374 ? -14.836 5.988 -1.096 1 98.12 374 SER B N 1
ATOM 6693 C CA . SER B 1 374 ? -14.016 4.797 -1.268 1 98.12 374 SER B CA 1
ATOM 6694 C C . SER B 1 374 ? -13.172 4.883 -2.539 1 98.12 374 SER B C 1
ATOM 6696 O O . SER B 1 374 ? -13.641 5.383 -3.564 1 98.12 374 SER B O 1
ATOM 6698 N N . GLY B 1 375 ? -11.953 4.477 -2.432 1 97.06 375 GLY B N 1
ATOM 6699 C CA . GLY B 1 375 ? -11.148 4.293 -3.631 1 97.06 375 GLY B CA 1
ATOM 6700 C C . GLY B 1 375 ? -11.469 3.008 -4.371 1 97.06 375 GLY B C 1
ATOM 6701 O O . GLY B 1 375 ? -11.672 1.963 -3.75 1 97.06 375 GLY B O 1
ATOM 6702 N N . VAL B 1 376 ? -11.461 3.072 -5.695 1 97.5 376 VAL B N 1
ATOM 6703 C CA . VAL B 1 376 ? -11.867 1.897 -6.461 1 97.5 376 VAL B CA 1
ATOM 6704 C C . VAL B 1 376 ? -10.633 1.122 -6.914 1 97.5 376 VAL B C 1
ATOM 6706 O O . VAL B 1 376 ? -10.742 0.026 -7.465 1 97.5 376 VAL B O 1
ATOM 6709 N N . ASN B 1 377 ? -9.469 1.597 -6.59 1 90.69 377 ASN B N 1
ATOM 6710 C CA . ASN B 1 377 ? -8.234 1.068 -7.164 1 90.69 377 ASN B CA 1
ATOM 6711 C C . ASN B 1 377 ? -7.906 -0.315 -6.609 1 90.69 377 ASN B C 1
ATOM 6713 O O . ASN B 1 377 ? -7.215 -1.101 -7.258 1 90.69 377 ASN B O 1
ATOM 6717 N N . LYS B 1 378 ? -8.43 -0.684 -5.473 1 89 378 LYS B N 1
ATOM 6718 C CA . LYS B 1 378 ? -8.047 -1.964 -4.883 1 89 378 LYS B CA 1
ATOM 6719 C C . LYS B 1 378 ? -9.156 -3 -5.059 1 89 378 LYS B C 1
ATOM 6721 O O . LYS B 1 378 ? -8.875 -4.195 -5.176 1 89 378 LYS B O 1
ATOM 6726 N N . GLY B 1 379 ? -10.352 -2.578 -5.062 1 94.69 379 GLY B N 1
ATOM 6727 C CA . GLY B 1 379 ? -11.461 -3.52 -5.125 1 94.69 379 GLY B CA 1
ATOM 6728 C C . GLY B 1 379 ? -12.273 -3.408 -6.402 1 94.69 379 GLY B C 1
ATOM 6729 O O . GLY B 1 379 ? -13.055 -4.301 -6.723 1 94.69 379 GLY B O 1
ATOM 6730 N N . GLY B 1 380 ? -11.969 -2.305 -7.191 1 97.31 380 GLY B N 1
ATOM 6731 C CA . GLY B 1 380 ? -12.789 -2.047 -8.367 1 97.31 380 GLY B CA 1
ATOM 6732 C C . GLY B 1 380 ? -14.008 -1.184 -8.07 1 97.31 380 GLY B C 1
ATOM 6733 O O . GLY B 1 380 ? -14.352 -0.971 -6.902 1 97.31 380 GLY B O 1
ATOM 6734 N N . ILE B 1 381 ? -14.633 -0.735 -9.117 1 98.25 381 ILE B N 1
ATOM 6735 C CA . ILE B 1 381 ? -15.766 0.183 -9.023 1 98.25 381 ILE B CA 1
ATOM 6736 C C . ILE B 1 381 ? -16.953 -0.531 -8.383 1 98.25 381 ILE B C 1
ATOM 6738 O O . ILE B 1 381 ? -17.594 -0.002 -7.465 1 98.25 381 ILE B O 1
ATOM 6742 N N . GLU B 1 382 ? -17.219 -1.757 -8.797 1 98.25 382 GLU B N 1
ATOM 6743 C CA . GLU B 1 382 ? -18.359 -2.531 -8.312 1 98.25 382 GLU B CA 1
ATOM 6744 C C . GLU B 1 382 ? -18.234 -2.799 -6.812 1 98.25 382 GLU B C 1
ATOM 6746 O O . GLU B 1 382 ? -19.188 -2.576 -6.059 1 98.25 382 GLU B O 1
ATOM 6751 N N . SER B 1 383 ? -17.094 -3.217 -6.422 1 98.06 383 SER B N 1
ATOM 6752 C CA . SER B 1 383 ? -16.875 -3.535 -5.012 1 98.06 383 SER B CA 1
ATOM 6753 C C . SER B 1 383 ? -16.953 -2.283 -4.145 1 98.06 383 SER B C 1
ATOM 6755 O O . SER B 1 383 ? -17.469 -2.33 -3.025 1 98.06 383 SER B O 1
ATOM 6757 N N . ALA B 1 384 ? -16.406 -1.219 -4.602 1 98.38 384 ALA B N 1
ATOM 6758 C CA . ALA B 1 384 ? -16.5 0.038 -3.861 1 98.38 384 ALA B CA 1
ATOM 6759 C C . ALA B 1 384 ? -17.953 0.435 -3.639 1 98.38 384 ALA B C 1
ATOM 6761 O O . ALA B 1 384 ? -18.312 0.912 -2.561 1 98.38 384 ALA B O 1
ATOM 6762 N N . ALA B 1 385 ? -18.781 0.243 -4.641 1 98.25 385 ALA B N 1
ATOM 6763 C CA . ALA B 1 385 ? -20.203 0.539 -4.523 1 98.25 385 ALA B CA 1
ATOM 6764 C C . ALA B 1 385 ? -20.859 -0.346 -3.467 1 98.25 385 ALA B C 1
ATOM 6766 O O . ALA B 1 385 ? -21.594 0.145 -2.607 1 98.25 385 ALA B O 1
ATOM 6767 N N . VAL B 1 386 ? -20.547 -1.629 -3.49 1 98.31 386 VAL B N 1
ATOM 6768 C CA . VAL B 1 386 ? -21.094 -2.58 -2.533 1 98.31 386 VAL B CA 1
ATOM 6769 C C . VAL B 1 386 ? -20.688 -2.189 -1.115 1 98.31 386 VAL B C 1
ATOM 6771 O O . VAL B 1 386 ? -21.516 -2.164 -0.204 1 98.31 386 VAL B O 1
ATOM 6774 N N . ASP B 1 387 ? -19.453 -1.845 -0.97 1 98.19 387 ASP B N 1
ATOM 6775 C CA . ASP B 1 387 ? -18.906 -1.469 0.332 1 98.19 387 ASP B CA 1
ATOM 6776 C C . ASP B 1 387 ? -19.594 -0.219 0.875 1 98.19 387 ASP B C 1
ATOM 6778 O O . ASP B 1 387 ? -20.016 -0.193 2.029 1 98.19 387 ASP B O 1
ATOM 6782 N N . LEU B 1 388 ? -19.719 0.826 0.026 1 98.5 388 LEU B N 1
ATOM 6783 C CA . LEU B 1 388 ? -20.219 2.107 0.504 1 98.5 388 LEU B CA 1
ATOM 6784 C C . LEU B 1 388 ? -21.719 2.027 0.781 1 98.5 388 LEU B C 1
ATOM 6786 O O . LEU B 1 388 ? -22.219 2.674 1.704 1 98.5 388 LEU B O 1
ATOM 6790 N N . VAL B 1 389 ? -22.438 1.237 0.017 1 98.44 389 VAL B N 1
ATOM 6791 C CA 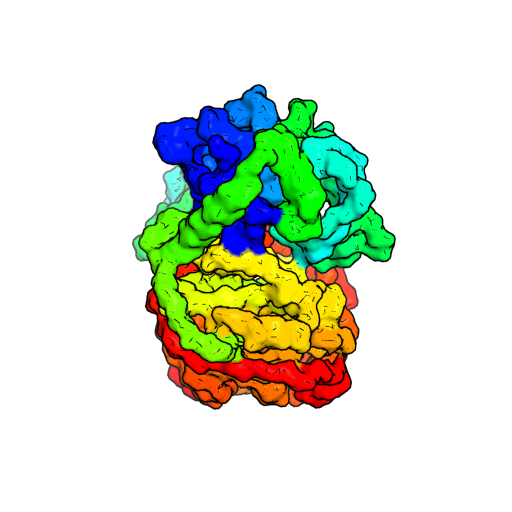. VAL B 1 389 ? -23.844 1.032 0.295 1 98.44 389 VAL B CA 1
ATOM 6792 C C . VAL B 1 389 ? -24.016 0.377 1.664 1 98.44 389 VAL B C 1
ATOM 6794 O O . VAL B 1 389 ? -24.844 0.816 2.473 1 98.44 389 VAL B O 1
ATOM 6797 N N . ALA B 1 390 ? -23.219 -0.619 1.911 1 98.44 390 ALA B N 1
ATOM 6798 C CA . ALA B 1 390 ? -23.297 -1.302 3.199 1 98.44 390 ALA B CA 1
ATOM 6799 C C . ALA B 1 390 ? -22.953 -0.352 4.344 1 98.44 390 ALA B C 1
ATOM 6801 O O . ALA B 1 390 ? -23.625 -0.341 5.375 1 98.44 390 ALA B O 1
ATOM 6802 N N . HIS B 1 391 ? -21.922 0.431 4.188 1 98.56 391 HIS B N 1
ATOM 6803 C CA . HIS B 1 391 ? -21.516 1.387 5.211 1 98.56 391 HIS B CA 1
ATOM 6804 C C . HIS B 1 391 ? -22.594 2.453 5.426 1 98.56 391 HIS B C 1
ATOM 6806 O O . HIS B 1 391 ? -22.891 2.814 6.566 1 98.56 391 HIS B O 1
ATOM 6812 N N . ALA B 1 392 ? -23.109 2.977 4.316 1 98.62 392 ALA B N 1
ATOM 6813 C CA . ALA B 1 392 ? -24.156 3.992 4.418 1 98.62 392 ALA B CA 1
ATOM 6814 C C . ALA B 1 392 ? -25.375 3.457 5.172 1 98.62 392 ALA B C 1
ATOM 6816 O O . ALA B 1 392 ? -25.922 4.145 6.031 1 98.62 392 ALA B O 1
ATOM 6817 N N . ASN B 1 393 ? -25.766 2.248 4.852 1 97.88 393 ASN B N 1
ATOM 6818 C CA . ASN B 1 393 ? -26.922 1.643 5.508 1 97.88 393 ASN B CA 1
ATOM 6819 C C . ASN B 1 393 ? -26.672 1.424 6.996 1 97.88 393 ASN B C 1
ATOM 6821 O O . ASN B 1 393 ? -27.547 1.655 7.824 1 97.88 393 ASN B O 1
ATOM 6825 N N . MET B 1 394 ? -25.484 1.006 7.324 1 97.31 394 MET B N 1
ATOM 6826 C CA . MET B 1 394 ? -25.141 0.829 8.734 1 97.31 394 MET B CA 1
ATOM 6827 C C . MET B 1 394 ? -25.141 2.164 9.469 1 97.31 394 MET B C 1
ATOM 6829 O O . MET B 1 394 ? -25.641 2.254 10.594 1 97.31 394 MET B O 1
ATOM 6833 N N . LEU B 1 395 ? -24.609 3.213 8.867 1 97.94 395 LEU B N 1
ATOM 6834 C CA . LEU B 1 395 ? -24.609 4.547 9.461 1 97.94 395 LEU B CA 1
ATOM 6835 C C . LEU B 1 395 ? -26.031 5.047 9.672 1 97.94 395 LEU B C 1
ATOM 6837 O O . LEU B 1 395 ? -26.328 5.699 10.672 1 97.94 395 LEU B O 1
ATOM 6841 N N . SER B 1 396 ? -26.875 4.727 8.727 1 96.56 396 SER B N 1
ATOM 6842 C CA . SER B 1 396 ? -28.266 5.117 8.844 1 96.56 396 SER B CA 1
ATOM 6843 C C . SER B 1 396 ? -28.922 4.492 10.078 1 96.56 396 SER B C 1
ATOM 6845 O O . SER B 1 396 ? -29.75 5.117 10.734 1 96.56 396 SER B O 1
ATOM 6847 N N . LYS B 1 397 ? -28.516 3.303 10.383 1 94.62 397 LYS B N 1
ATOM 6848 C CA . LYS B 1 397 ? -29 2.645 11.586 1 94.62 397 LYS B CA 1
ATOM 6849 C C . LYS B 1 397 ? -28.641 3.445 12.836 1 94.62 397 LYS B C 1
ATOM 6851 O O . LYS B 1 397 ? -29.344 3.363 13.852 1 94.62 397 LYS B O 1
ATOM 6856 N N . PHE B 1 398 ? -27.609 4.199 12.742 1 95.12 398 PHE B N 1
ATOM 6857 C CA . PHE B 1 398 ? -27.156 5.008 13.859 1 95.12 398 PHE B CA 1
ATOM 6858 C C . PHE B 1 398 ? -27.625 6.453 13.711 1 95.12 398 PHE B C 1
ATOM 6860 O O . PHE B 1 398 ? -27.125 7.344 14.406 1 95.12 398 PHE B O 1
ATOM 6867 N N . ASN B 1 399 ? -28.422 6.73 12.781 1 94.88 399 ASN B N 1
ATOM 6868 C CA . ASN B 1 399 ? -29 8.047 12.508 1 94.88 399 ASN B CA 1
ATOM 6869 C C . ASN B 1 399 ? -27.938 9.039 12.062 1 94.88 399 ASN B C 1
ATOM 6871 O O . ASN B 1 399 ? -27.984 10.211 12.43 1 94.88 399 ASN B O 1
ATOM 6875 N N . VAL B 1 400 ? -26.891 8.586 11.508 1 96.81 400 VAL B N 1
ATOM 6876 C CA . VAL B 1 400 ? -25.906 9.453 10.844 1 96.81 400 VAL B CA 1
ATOM 6877 C C . VAL B 1 400 ? -26.328 9.688 9.398 1 96.81 400 VAL B C 1
ATOM 6879 O O . VAL B 1 400 ? -26.531 8.734 8.633 1 96.81 400 VAL B O 1
ATOM 6882 N N . ASP B 1 401 ? -26.453 10.906 9.023 1 96.94 401 ASP B N 1
ATOM 6883 C CA . ASP B 1 401 ? -26.938 11.281 7.699 1 96.94 401 ASP B CA 1
ATOM 6884 C C . ASP B 1 401 ? -25.797 11.258 6.68 1 96.94 401 ASP B C 1
ATOM 6886 O O . ASP B 1 401 ? -24.906 12.094 6.723 1 96.94 401 ASP B O 1
ATOM 6890 N N . VAL B 1 402 ? -25.812 10.266 5.793 1 98.38 402 VAL B N 1
ATOM 6891 C CA . VAL B 1 402 ? -24.891 10.242 4.668 1 98.38 402 VAL B CA 1
ATOM 6892 C C . VAL B 1 402 ? -25.484 11.016 3.494 1 98.38 402 VAL B C 1
ATOM 6894 O O . VAL B 1 402 ? -26.438 10.547 2.855 1 98.38 402 VAL B O 1
ATOM 6897 N N . LYS B 1 403 ? -24.891 12.156 3.203 1 98.12 403 LYS B N 1
ATOM 6898 C CA . LYS B 1 403 ? -25.453 13.07 2.209 1 98.12 403 LYS B CA 1
ATOM 6899 C C . LYS B 1 403 ? -25.016 12.672 0.798 1 98.12 403 LYS B C 1
ATOM 6901 O O . LYS B 1 403 ? -25.703 13 -0.177 1 98.12 403 LYS B O 1
ATOM 6906 N N . GLY B 1 404 ? -23.922 11.969 0.718 1 98.31 404 GLY B N 1
ATOM 6907 C CA . GLY B 1 404 ? -23.391 11.562 -0.576 1 98.31 404 GLY B CA 1
ATOM 6908 C C . GLY B 1 404 ? -22.391 10.438 -0.484 1 98.31 404 GLY B C 1
ATOM 6909 O O . GLY B 1 404 ? -21.781 10.227 0.568 1 98.31 404 GLY B O 1
ATOM 6910 N N . ILE B 1 405 ? -22.312 9.695 -1.58 1 98.5 405 ILE B N 1
ATOM 6911 C CA . ILE B 1 405 ? -21.281 8.672 -1.794 1 98.5 405 ILE B CA 1
ATOM 6912 C C . ILE B 1 405 ? -20.375 9.086 -2.943 1 98.5 405 ILE B C 1
ATOM 6914 O O . ILE B 1 405 ? -20.844 9.547 -3.986 1 98.5 405 ILE B O 1
ATOM 6918 N N . LEU B 1 406 ? -19.078 8.992 -2.682 1 98.81 406 LEU B N 1
ATOM 6919 C CA . LEU B 1 406 ? -18.109 9.367 -3.697 1 98.81 406 LEU B CA 1
ATOM 6920 C C . LEU B 1 406 ? -17.172 8.203 -4 1 98.81 406 LEU B C 1
ATOM 6922 O O . LEU B 1 406 ? -16.5 7.688 -3.104 1 98.81 406 LEU B O 1
ATOM 6926 N N . LEU B 1 407 ? -17.188 7.707 -5.227 1 98.69 407 LEU B N 1
ATOM 6927 C CA . LEU B 1 407 ? -16.172 6.766 -5.695 1 98.69 407 LEU B CA 1
ATOM 6928 C C . LEU B 1 407 ? -14.961 7.5 -6.246 1 98.69 407 LEU B C 1
ATOM 6930 O O . LEU B 1 407 ? -15.078 8.281 -7.191 1 98.69 407 LEU B O 1
ATOM 6934 N N . ASN B 1 408 ? -13.812 7.246 -5.617 1 98.25 408 ASN B N 1
ATOM 6935 C CA . ASN B 1 408 ? -12.562 7.914 -5.973 1 98.25 408 ASN B CA 1
ATOM 6936 C C . ASN B 1 408 ? -11.688 7.031 -6.859 1 98.25 408 ASN B C 1
ATOM 6938 O O . ASN B 1 408 ? -11.734 5.805 -6.762 1 98.25 408 ASN B O 1
ATOM 6942 N N . LYS B 1 409 ? -10.945 7.641 -7.863 1 96.75 409 LYS B N 1
ATOM 6943 C CA . LYS B 1 409 ? -10.016 7 -8.781 1 96.75 409 LYS B CA 1
ATOM 6944 C C . LYS B 1 409 ? -10.75 6.137 -9.805 1 96.75 409 LYS B C 1
ATOM 6946 O O . LYS B 1 409 ? -10.281 5.047 -10.148 1 96.75 409 LYS B O 1
ATOM 6951 N N . VAL B 1 410 ? -11.906 6.602 -10.195 1 97.88 410 VAL B N 1
ATOM 6952 C CA . VAL B 1 410 ? -12.719 5.871 -11.156 1 97.88 410 VAL B CA 1
ATOM 6953 C C . VAL B 1 410 ? -11.969 5.762 -12.484 1 97.88 410 VAL B C 1
ATOM 6955 O O . VAL B 1 410 ? -11.5 6.77 -13.031 1 97.88 410 VAL B O 1
ATOM 6958 N N . TYR B 1 411 ? -11.82 4.562 -13.039 1 94.88 411 TYR B N 1
ATOM 6959 C CA . TYR B 1 411 ? -11.008 4.32 -14.227 1 94.88 411 TYR B CA 1
ATOM 6960 C C . TYR B 1 411 ? -11.883 3.963 -15.422 1 94.88 411 TYR B C 1
ATOM 6962 O O . TYR B 1 411 ? -11.391 3.842 -16.547 1 94.88 411 TYR B O 1
ATOM 6970 N N . ASN B 1 412 ? -13.133 3.74 -15.219 1 96.19 412 ASN B N 1
ATOM 6971 C CA . ASN B 1 412 ? -14.078 3.35 -16.266 1 96.19 412 ASN B CA 1
ATOM 6972 C C . ASN B 1 412 ? -15.445 3.982 -16.047 1 96.19 412 ASN B C 1
ATOM 6974 O O . ASN B 1 412 ? -16.203 3.539 -15.195 1 96.19 412 ASN B O 1
ATOM 6978 N N . GLU B 1 413 ? -15.82 4.949 -16.844 1 96.25 413 GLU B N 1
ATOM 6979 C CA . GLU B 1 413 ? -17.047 5.73 -16.672 1 96.25 413 GLU B CA 1
ATOM 6980 C C . GLU B 1 413 ? -18.281 4.887 -16.938 1 96.25 413 GLU B C 1
ATOM 6982 O O . GLU B 1 413 ? -19.328 5.082 -16.312 1 96.25 413 GLU B O 1
ATOM 6987 N N . SER B 1 414 ? -18.172 3.943 -17.844 1 96.44 414 SER B N 1
ATOM 6988 C CA . SER B 1 414 ? -19.312 3.088 -18.156 1 96.44 414 SER B CA 1
ATOM 6989 C C . SER B 1 414 ? -19.688 2.211 -16.969 1 96.44 414 SER B C 1
ATOM 6991 O O . SER B 1 414 ? -20.875 2.084 -16.641 1 96.44 414 SER B O 1
ATOM 6993 N N . ILE B 1 415 ? -18.719 1.637 -16.406 1 97.12 415 ILE B N 1
ATOM 6994 C CA . ILE B 1 415 ? -18.984 0.81 -15.227 1 97.12 415 ILE B CA 1
ATOM 6995 C C . ILE B 1 415 ? -19.531 1.676 -14.102 1 97.12 415 ILE B C 1
ATOM 6997 O O . ILE B 1 415 ? -20.453 1.267 -13.391 1 97.12 415 ILE B O 1
ATOM 7001 N N . PHE B 1 416 ? -19.031 2.883 -13.93 1 97.75 416 PHE B N 1
ATOM 7002 C CA . PHE B 1 416 ? -19.531 3.799 -12.914 1 97.75 416 PHE B CA 1
ATOM 7003 C C . PHE B 1 416 ? -21.016 4.078 -13.133 1 97.75 416 PHE B C 1
ATOM 7005 O O . PHE B 1 416 ? -21.812 3.99 -12.203 1 97.75 416 PHE B O 1
ATOM 7012 N N . GLU B 1 417 ? -21.344 4.375 -14.32 1 96.81 417 GLU B N 1
ATOM 7013 C CA . GLU B 1 417 ? -22.734 4.656 -14.641 1 96.81 417 GLU B CA 1
ATOM 7014 C C . GLU B 1 417 ? -23.625 3.457 -14.336 1 96.81 417 GLU B C 1
ATOM 7016 O O . GLU B 1 417 ? -24.766 3.617 -13.906 1 96.81 417 GLU B O 1
ATOM 7021 N N . ASN B 1 418 ? -23.078 2.291 -14.484 1 96.31 418 ASN B N 1
ATOM 7022 C CA . ASN B 1 418 ? -23.844 1.066 -14.273 1 96.31 418 ASN B CA 1
ATOM 7023 C C . ASN B 1 418 ? -24.031 0.772 -12.781 1 96.31 418 ASN B C 1
ATOM 7025 O O . ASN B 1 418 ? -24.953 0.055 -12.398 1 96.31 418 ASN B O 1
ATOM 7029 N N . VAL B 1 419 ? -23.125 1.315 -11.906 1 97.12 419 VAL B N 1
ATOM 7030 C CA . VAL B 1 419 ? -23.266 1.014 -10.492 1 97.12 419 VAL B CA 1
ATOM 7031 C C . VAL B 1 419 ? -24.156 2.068 -9.828 1 97.12 419 VAL B C 1
ATOM 7033 O O . VAL B 1 419 ? -24.625 1.88 -8.703 1 97.12 419 VAL B O 1
ATOM 7036 N N . VAL B 1 420 ? -24.391 3.238 -10.445 1 97.56 420 VAL B N 1
ATOM 7037 C CA . VAL B 1 420 ? -25.156 4.348 -9.875 1 97.56 420 VAL B CA 1
ATOM 7038 C C . VAL B 1 420 ? -26.562 3.879 -9.5 1 97.56 420 VAL B C 1
ATOM 7040 O O . VAL B 1 420 ? -27.016 4.094 -8.375 1 97.56 420 VAL B O 1
ATOM 7043 N N . PRO B 1 421 ? -27.281 3.148 -10.391 1 96.5 421 PRO B N 1
ATOM 7044 C CA . PRO B 1 421 ? -28.625 2.672 -10.008 1 96.5 421 PRO B CA 1
ATOM 7045 C C . PRO B 1 421 ? -28.578 1.716 -8.82 1 96.5 421 PRO B C 1
ATOM 7047 O O . PRO B 1 421 ? -29.484 1.737 -7.977 1 96.5 421 PRO B O 1
ATOM 7050 N N . TYR B 1 422 ? -27.562 0.899 -8.734 1 96.88 422 TYR B N 1
ATOM 7051 C CA . TYR B 1 422 ? -27.422 0.003 -7.594 1 96.88 422 TYR B CA 1
ATOM 7052 C C . TYR B 1 422 ? -27.344 0.789 -6.293 1 96.88 422 TYR B C 1
ATOM 7054 O O . TYR B 1 422 ? -28.031 0.459 -5.316 1 96.88 422 TYR B O 1
ATOM 7062 N N . ILE B 1 423 ? -26.484 1.812 -6.289 1 98.06 423 ILE B N 1
ATOM 7063 C CA . ILE B 1 423 ? -26.297 2.621 -5.09 1 98.06 423 ILE B CA 1
ATOM 7064 C C . ILE B 1 423 ? -27.609 3.301 -4.711 1 98.06 423 ILE B C 1
ATOM 7066 O O . ILE B 1 423 ? -28.031 3.248 -3.553 1 98.06 423 ILE B O 1
ATOM 7070 N N . LYS B 1 424 ? -28.266 3.873 -5.656 1 97.19 424 LYS B N 1
ATOM 7071 C CA . LYS B 1 424 ? -29.484 4.617 -5.41 1 97.19 424 LYS B CA 1
ATOM 7072 C C . LYS B 1 424 ? -30.609 3.693 -4.934 1 97.19 424 LYS B C 1
ATOM 7074 O O . LYS B 1 424 ? -31.391 4.059 -4.055 1 97.19 424 LYS B O 1
ATOM 7079 N N . ASN B 1 425 ? -30.641 2.471 -5.461 1 96.62 425 ASN B N 1
ATOM 7080 C CA . ASN B 1 425 ? -31.719 1.529 -5.156 1 96.62 425 ASN B CA 1
ATOM 7081 C C . ASN B 1 425 ? -31.469 0.817 -3.826 1 96.62 425 ASN B C 1
ATOM 7083 O O . ASN B 1 425 ? -32.406 0.285 -3.223 1 96.62 425 ASN B O 1
ATOM 7087 N N . ASN B 1 426 ? -30.234 0.811 -3.398 1 96.88 426 ASN B N 1
ATOM 7088 C CA . ASN B 1 426 ? -29.922 -0.008 -2.23 1 96.88 426 ASN B CA 1
ATOM 7089 C C . ASN B 1 426 ? -29.422 0.842 -1.064 1 96.88 426 ASN B C 1
ATOM 7091 O O . ASN B 1 426 ? -28.844 0.319 -0.115 1 96.88 426 ASN B O 1
ATOM 7095 N N . SER B 1 427 ? -29.562 2.115 -1.143 1 96.62 427 SER B N 1
ATOM 7096 C CA . SER B 1 427 ? -29.234 3.027 -0.048 1 96.62 427 SER B CA 1
ATOM 7097 C C . SER B 1 427 ? -30.188 4.227 -0.035 1 96.62 427 SER B C 1
ATOM 7099 O O . SER B 1 427 ? -31.016 4.383 -0.933 1 96.62 427 SER B O 1
ATOM 7101 N N . ASN B 1 428 ? -30.078 5.031 0.976 1 94.56 428 ASN B N 1
ATOM 7102 C CA . ASN B 1 428 ? -30.875 6.246 1.069 1 94.56 428 ASN B CA 1
ATOM 7103 C C . ASN B 1 428 ? -30.062 7.48 0.688 1 94.56 428 ASN B C 1
ATOM 7105 O O . ASN B 1 428 ? -30.406 8.602 1.077 1 94.56 428 ASN B O 1
ATOM 7109 N N . VAL B 1 429 ? -29.016 7.227 0.01 1 94.75 429 VAL B N 1
ATOM 7110 C CA . VAL B 1 429 ? -28.109 8.328 -0.31 1 94.75 429 VAL B CA 1
ATOM 7111 C C . VAL B 1 429 ? -28.562 9.008 -1.601 1 94.75 429 VAL B C 1
ATOM 7113 O O . VAL B 1 429 ? -28.891 8.336 -2.582 1 94.75 429 VAL B O 1
ATOM 7116 N N . ASP B 1 430 ? -28.609 10.312 -1.584 1 82.38 430 ASP B N 1
ATOM 7117 C CA . ASP B 1 430 ? -29.172 11.086 -2.684 1 82.38 430 ASP B CA 1
ATOM 7118 C C . ASP B 1 430 ? -28.141 11.305 -3.789 1 82.38 430 ASP B C 1
ATOM 7120 O O . ASP B 1 430 ? -28.484 11.273 -4.977 1 82.38 430 ASP B O 1
ATOM 7124 N N . GLU B 1 431 ? -26.922 11.562 -3.369 1 96.56 431 GLU B N 1
ATOM 7125 C CA . GLU B 1 431 ? -25.922 12.016 -4.32 1 96.56 431 GLU B CA 1
ATOM 7126 C C . GLU B 1 431 ? -24.828 10.961 -4.516 1 96.56 431 GLU B C 1
ATOM 7128 O O . GLU B 1 431 ? -24.312 10.406 -3.541 1 96.56 431 GLU B O 1
ATOM 7133 N N . VAL B 1 432 ? -24.641 10.578 -5.73 1 98.38 432 VAL B N 1
ATOM 7134 C CA . VAL B 1 432 ? -23.531 9.695 -6.098 1 98.38 432 VAL B CA 1
ATOM 7135 C C . VAL B 1 432 ? -22.516 10.461 -6.945 1 98.38 432 VAL B C 1
ATOM 7137 O O . VAL B 1 432 ? -22.875 11.008 -7.996 1 98.38 432 VAL B O 1
ATOM 7140 N N . LEU B 1 433 ? -21.266 10.531 -6.449 1 98.62 433 LEU B N 1
ATOM 7141 C CA . LEU B 1 433 ? -20.234 11.352 -7.062 1 98.62 433 LEU B CA 1
ATOM 7142 C C . LEU B 1 433 ? -19.047 10.492 -7.5 1 98.62 433 LEU B C 1
ATOM 7144 O O . LEU B 1 433 ? -18.875 9.375 -7 1 98.62 433 LEU B O 1
ATOM 7148 N N . SER B 1 434 ? -18.328 10.961 -8.453 1 98.12 434 SER B N 1
ATOM 7149 C CA . SER B 1 434 ? -17.125 10.273 -8.922 1 98.12 434 SER B CA 1
ATOM 7150 C C . SER B 1 434 ? -15.977 11.25 -9.148 1 98.12 434 SER B C 1
ATOM 7152 O O . SER B 1 434 ? -16.203 12.391 -9.578 1 98.12 434 SER B O 1
ATOM 7154 N N . VAL B 1 435 ? -14.797 10.867 -8.781 1 98.19 435 VAL B N 1
ATOM 7155 C CA . VAL B 1 435 ? -13.547 11.547 -9.133 1 98.19 435 VAL B CA 1
ATOM 7156 C C . VAL B 1 435 ? -12.633 10.586 -9.875 1 98.19 435 VAL B C 1
ATOM 7158 O O . VAL B 1 435 ? -12.414 9.453 -9.438 1 98.19 435 VAL B O 1
ATOM 7161 N N . GLY B 1 436 ? -12.094 10.977 -10.953 1 95.88 436 GLY B N 1
ATOM 7162 C CA . GLY B 1 436 ? -11.25 10.125 -11.773 1 95.88 436 GLY B CA 1
ATOM 7163 C C . GLY B 1 436 ? -9.867 9.914 -11.18 1 95.88 436 GLY B C 1
ATOM 7164 O O . GLY B 1 436 ? -9.523 10.508 -10.156 1 95.88 436 GLY B O 1
ATOM 7165 N N . LYS B 1 437 ? -9.164 9.016 -11.797 1 91.19 437 LYS B N 1
ATOM 7166 C CA . LYS B 1 437 ? -7.805 8.719 -11.352 1 91.19 437 LYS B CA 1
ATOM 7167 C C . LYS B 1 437 ? -6.832 9.805 -11.781 1 91.19 437 LYS B C 1
ATOM 7169 O O . LYS B 1 437 ? -6.898 10.297 -12.914 1 91.19 437 LYS B O 1
ATOM 7174 N N . LEU B 1 438 ? -5.965 10.141 -10.773 1 86.75 438 LEU B N 1
ATOM 7175 C CA . LEU B 1 438 ? -4.887 11.055 -11.117 1 86.75 438 LEU B CA 1
ATOM 7176 C C . LEU B 1 438 ? -3.799 10.344 -11.914 1 86.75 438 LEU B C 1
ATOM 7178 O O . LEU B 1 438 ? -3.432 9.211 -11.594 1 86.75 438 LEU B O 1
ATOM 7182 N N . LYS B 1 439 ? -3.334 10.766 -12.961 1 73.94 439 LYS B N 1
ATOM 7183 C CA . LYS B 1 439 ? -2.369 10.133 -13.859 1 73.94 439 LYS B CA 1
ATOM 7184 C C . LYS B 1 439 ? -0.955 10.219 -13.289 1 73.94 439 LYS B C 1
ATOM 7186 O O . LYS B 1 439 ? -0.02 9.648 -13.852 1 73.94 439 LYS B O 1
ATOM 7191 N N . LEU B 1 440 ? -0.794 10.875 -12.227 1 66.69 440 LEU B N 1
ATOM 7192 C CA . LEU B 1 440 ? 0.545 11.047 -11.672 1 66.69 440 LEU B CA 1
ATOM 7193 C C . LEU B 1 440 ? 0.765 10.133 -10.477 1 66.69 440 LEU B C 1
ATOM 7195 O O . LEU B 1 440 ? -0.008 10.164 -9.516 1 66.69 440 LEU B O 1
ATOM 7199 N N . GLU B 1 441 ? 1.425 8.992 -10.711 1 62.53 441 GLU B N 1
ATOM 7200 C CA . GLU B 1 441 ? 1.758 8.133 -9.578 1 62.53 441 GLU B CA 1
ATOM 7201 C C . GLU B 1 441 ? 3.252 8.18 -9.273 1 62.53 441 GLU B C 1
ATOM 7203 O O . GLU B 1 441 ? 4.059 7.598 -10 1 62.53 441 GLU B O 1
ATOM 7208 N N . THR B 1 442 ? 3.729 9.188 -8.492 1 66.19 442 THR B N 1
ATOM 7209 C CA . THR B 1 442 ? 5.117 9.312 -8.07 1 66.19 442 THR B CA 1
ATOM 7210 C C . THR B 1 442 ? 5.211 9.43 -6.547 1 66.19 442 THR B C 1
ATOM 7212 O O . THR B 1 442 ? 4.199 9.617 -5.871 1 66.19 442 THR B O 1
ATOM 7215 N N . ARG B 1 443 ? 6.434 9.141 -6.223 1 68.62 443 ARG B N 1
ATOM 7216 C CA . ARG B 1 443 ? 6.734 9.492 -4.84 1 68.62 443 ARG B CA 1
ATOM 7217 C C . ARG B 1 443 ? 6.387 10.945 -4.555 1 68.62 443 ARG B C 1
ATOM 7219 O O . ARG B 1 443 ? 6.43 11.789 -5.457 1 68.62 443 ARG B O 1
ATOM 7226 N N . GLY B 1 444 ? 5.734 11.352 -3.488 1 75.38 444 GLY B N 1
ATOM 7227 C CA . GLY B 1 444 ? 5.348 12.711 -3.146 1 75.38 444 GLY B CA 1
ATOM 7228 C C . GLY B 1 444 ? 3.846 12.914 -3.131 1 75.38 444 GLY B C 1
ATOM 7229 O O . GLY B 1 444 ? 3.359 13.945 -2.668 1 75.38 444 GLY B O 1
ATOM 7230 N N . PHE B 1 445 ? 3.225 11.898 -3.627 1 78.81 445 PHE B N 1
ATOM 7231 C CA . PHE B 1 445 ? 1.771 11.992 -3.662 1 78.81 445 PHE B CA 1
ATOM 7232 C C . PHE B 1 445 ? 1.141 10.992 -2.701 1 78.81 445 PHE B C 1
ATOM 7234 O O . PHE B 1 445 ? -0.068 10.758 -2.75 1 78.81 445 PHE B O 1
ATOM 7241 N N . THR B 1 446 ? 2.051 10.406 -1.864 1 77.38 446 THR B N 1
ATOM 7242 C CA . THR B 1 446 ? 1.546 9.453 -0.88 1 77.38 446 THR B CA 1
ATOM 7243 C C . THR B 1 446 ? 1.783 9.961 0.538 1 77.38 446 THR B C 1
ATOM 7245 O O . THR B 1 446 ? 2.85 9.734 1.114 1 77.38 446 THR B O 1
ATOM 7248 N N . PRO B 1 447 ? 0.8 10.453 1.15 1 73.44 447 PRO B N 1
ATOM 7249 C CA . PRO B 1 447 ? 0.958 11.117 2.445 1 73.44 447 PRO B CA 1
ATOM 7250 C C . PRO B 1 447 ? 1.604 10.219 3.496 1 73.44 447 PRO B C 1
ATOM 7252 O O . PRO B 1 447 ? 2.438 10.68 4.281 1 73.44 447 PRO B O 1
ATOM 7255 N N . GLU B 1 448 ? 1.34 8.961 3.5 1 72 448 GLU B N 1
ATOM 7256 C CA . GLU B 1 448 ? 1.865 8.062 4.527 1 72 448 GLU B CA 1
ATOM 7257 C C . GLU B 1 448 ? 3.336 7.742 4.277 1 72 448 GLU B C 1
ATOM 7259 O O . GLU B 1 448 ? 4.039 7.281 5.18 1 72 448 GLU B O 1
ATOM 7264 N N . ILE B 1 449 ? 3.789 8.078 3.053 1 77.88 449 ILE B N 1
ATOM 7265 C CA . ILE B 1 449 ? 5.148 7.738 2.656 1 77.88 449 ILE B CA 1
ATOM 7266 C C . ILE B 1 449 ? 5.957 9.016 2.432 1 77.88 449 ILE B C 1
ATOM 7268 O O . ILE B 1 449 ? 6.977 9.234 3.09 1 77.88 449 ILE B O 1
ATOM 7272 N N . GLU B 1 450 ? 5.492 9.812 1.605 1 83.44 450 GLU B N 1
ATOM 7273 C CA . GLU B 1 450 ? 6.086 11.086 1.232 1 83.44 450 GLU B CA 1
ATOM 7274 C C . GLU B 1 450 ? 5.059 12.008 0.584 1 83.44 450 GLU B C 1
ATOM 7276 O O . GLU B 1 450 ? 4.223 11.555 -0.202 1 83.44 450 GLU B O 1
ATOM 7281 N N . ILE B 1 451 ? 5.133 13.227 0.952 1 89.38 451 ILE B N 1
ATOM 7282 C CA . ILE B 1 451 ? 4.188 14.18 0.377 1 89.38 451 ILE B CA 1
ATOM 7283 C C . ILE B 1 451 ? 4.895 15.492 0.077 1 89.38 451 ILE B C 1
ATOM 7285 O O . ILE B 1 451 ? 5.707 15.969 0.876 1 89.38 451 ILE B O 1
ATOM 7289 N N . ARG B 1 452 ? 4.695 15.977 -1.093 1 91.69 452 ARG B N 1
ATOM 7290 C CA . ARG B 1 452 ? 5.027 17.344 -1.471 1 91.69 452 ARG B CA 1
ATOM 7291 C C . ARG B 1 452 ? 3.785 18.234 -1.47 1 91.69 452 ARG B C 1
ATOM 7293 O O . ARG B 1 452 ? 2.955 18.141 -2.377 1 91.69 452 ARG B O 1
ATOM 7300 N N . TYR B 1 453 ? 3.754 19.109 -0.543 1 94.75 453 TYR B N 1
ATOM 7301 C CA . TYR B 1 453 ? 2.531 19.891 -0.375 1 94.75 453 TYR B CA 1
ATOM 7302 C C . TYR B 1 453 ? 2.211 20.672 -1.638 1 94.75 453 TYR B C 1
ATOM 7304 O O . TYR B 1 453 ? 1.055 20.734 -2.062 1 94.75 453 TYR B O 1
ATOM 7312 N N . ASP B 1 454 ? 3.191 21.281 -2.273 1 92.12 454 ASP B N 1
ATOM 7313 C CA . ASP B 1 454 ? 2.949 22.141 -3.43 1 92.12 454 ASP B CA 1
ATOM 7314 C C . ASP B 1 454 ? 2.336 21.344 -4.582 1 92.12 454 ASP B C 1
ATOM 7316 O O . ASP B 1 454 ? 1.351 21.781 -5.184 1 92.12 454 ASP B O 1
ATOM 7320 N N . LEU B 1 455 ? 2.834 20.172 -4.816 1 91.81 455 LEU B N 1
ATOM 7321 C CA . LEU B 1 455 ? 2.348 19.359 -5.93 1 91.81 455 LEU B CA 1
ATOM 7322 C C . LEU B 1 455 ? 1.052 18.656 -5.562 1 91.81 455 LEU B C 1
ATOM 7324 O O . LEU B 1 455 ? 0.103 18.641 -6.348 1 91.81 455 LEU B O 1
ATOM 7328 N N . PHE B 1 456 ? 0.975 18.047 -4.438 1 94.88 456 PHE B N 1
ATOM 7329 C CA . PHE B 1 456 ? -0.172 17.281 -3.973 1 94.88 456 PHE B CA 1
ATOM 7330 C C . PHE B 1 456 ? -1.419 18.156 -3.904 1 94.88 456 PHE B C 1
ATOM 7332 O O . PHE B 1 456 ? -2.484 17.766 -4.391 1 94.88 456 PHE B O 1
ATOM 7339 N N . THR B 1 457 ? -1.29 19.391 -3.293 1 96.44 457 THR B N 1
ATOM 7340 C CA . THR B 1 457 ? -2.453 20.25 -3.051 1 96.44 457 THR B CA 1
ATOM 7341 C C . THR B 1 457 ? -2.955 20.859 -4.355 1 96.44 457 THR B C 1
ATOM 7343 O O . THR B 1 457 ? -4.16 21.016 -4.551 1 96.44 457 THR B O 1
ATOM 7346 N N . LYS B 1 458 ? -2.039 21.234 -5.23 1 94.88 458 LYS B N 1
ATOM 7347 C CA . LYS B 1 458 ? -2.457 21.75 -6.535 1 94.88 458 LYS B CA 1
ATOM 7348 C C . LYS B 1 458 ? -3.236 20.688 -7.312 1 94.88 458 LYS B C 1
ATOM 7350 O O . LYS B 1 458 ? -4.289 20.984 -7.887 1 94.88 458 LYS B O 1
ATOM 7355 N N . ALA B 1 459 ? -2.697 19.5 -7.301 1 95.5 459 ALA B N 1
ATOM 7356 C CA . ALA B 1 459 ? -3.375 18.406 -7.996 1 95.5 459 ALA B CA 1
ATOM 7357 C C . ALA B 1 459 ? -4.754 18.141 -7.398 1 95.5 459 ALA B C 1
ATOM 7359 O O . ALA B 1 459 ? -5.727 17.938 -8.125 1 95.5 459 ALA B O 1
ATOM 7360 N N . ALA B 1 460 ? -4.832 18.125 -6.109 1 96.75 460 ALA B N 1
ATOM 7361 C CA . ALA B 1 460 ? -6.098 17.891 -5.418 1 96.75 460 ALA B CA 1
ATOM 7362 C C . ALA B 1 460 ? -7.117 18.984 -5.766 1 96.75 460 ALA B C 1
ATOM 7364 O O . ALA B 1 460 ? -8.258 18.672 -6.109 1 96.75 460 ALA B O 1
ATOM 7365 N N . LEU B 1 461 ? -6.684 20.234 -5.66 1 97.75 461 LEU B N 1
ATOM 7366 C CA . LEU B 1 461 ? -7.559 21.359 -5.965 1 97.75 461 LEU B CA 1
ATOM 7367 C C . LEU B 1 461 ? -8.086 21.266 -7.395 1 97.75 461 LEU B C 1
ATOM 7369 O O . LEU B 1 461 ? -9.297 21.344 -7.621 1 97.75 461 LEU B O 1
ATOM 7373 N N . ASP B 1 462 ? -7.203 21.062 -8.336 1 96.88 462 ASP B N 1
ATOM 7374 C CA . ASP B 1 462 ? -7.57 21.016 -9.75 1 96.88 462 ASP B CA 1
ATOM 7375 C C . ASP B 1 462 ? -8.539 19.875 -10.023 1 96.88 462 ASP B C 1
ATOM 7377 O O . ASP B 1 462 ? -9.578 20.062 -10.656 1 96.88 462 ASP B O 1
ATOM 7381 N N . LEU B 1 463 ? -8.242 18.75 -9.539 1 97.25 463 LEU B N 1
ATOM 7382 C CA . LEU B 1 463 ? -9.055 17.562 -9.836 1 97.25 463 LEU B CA 1
ATOM 7383 C C . LEU B 1 463 ? -10.43 17.672 -9.188 1 97.25 463 LEU B C 1
ATOM 7385 O O . LEU B 1 463 ? -11.438 17.328 -9.805 1 97.25 463 LEU B O 1
ATOM 7389 N N . VAL B 1 464 ? -10.492 18.094 -7.992 1 98.12 464 VAL B N 1
ATOM 7390 C CA . VAL B 1 464 ? -11.75 18.219 -7.266 1 98.12 464 VAL B CA 1
ATOM 7391 C C . VAL B 1 464 ? -12.648 19.25 -7.945 1 98.12 464 VAL B C 1
ATOM 7393 O O . VAL B 1 464 ? -13.836 19.016 -8.148 1 98.12 464 VAL B O 1
ATOM 7396 N N . GLU B 1 465 ? -12.102 20.359 -8.336 1 97.88 465 GLU B N 1
ATOM 7397 C CA . GLU B 1 465 ? -12.883 21.406 -8.984 1 97.88 465 GLU B CA 1
ATOM 7398 C C . GLU B 1 465 ? -13.375 20.938 -10.359 1 97.88 465 GLU B C 1
ATOM 7400 O O . GLU B 1 465 ? -14.469 21.312 -10.789 1 97.88 465 GLU B O 1
ATOM 7405 N N . GLU B 1 466 ? -12.578 20.188 -10.977 1 97.5 466 GLU B N 1
ATOM 7406 C CA . GLU B 1 466 ? -12.945 19.688 -12.297 1 97.5 466 GLU B CA 1
ATOM 7407 C C . GLU B 1 466 ? -14.023 18.625 -12.203 1 97.5 466 GLU B C 1
ATOM 7409 O O . GLU B 1 466 ? -14.875 18.516 -13.094 1 97.5 466 GLU B O 1
ATOM 7414 N N . SER B 1 467 ? -14.062 17.906 -11.125 1 97.69 467 SER B N 1
ATOM 7415 C CA . SER B 1 467 ? -14.859 16.688 -11.07 1 97.69 467 SER B CA 1
ATOM 7416 C C . SER B 1 467 ? -16.141 16.891 -10.266 1 97.69 467 SER B C 1
ATOM 7418 O O . SER B 1 467 ? -17.109 16.156 -10.445 1 97.69 467 SER B O 1
ATOM 7420 N N . LEU B 1 468 ? -16.094 17.844 -9.336 1 98.38 468 LEU B N 1
ATOM 7421 C CA . LEU B 1 468 ? -17.188 17.906 -8.375 1 98.38 468 LEU B CA 1
ATOM 7422 C C . LEU B 1 468 ? -17.859 19.281 -8.406 1 98.38 468 LEU B C 1
ATOM 7424 O O . LEU B 1 468 ? -17.203 20.297 -8.672 1 98.38 468 LEU B O 1
ATOM 7428 N N . ASP B 1 469 ? -19.156 19.312 -8.117 1 98.31 469 ASP B N 1
ATOM 7429 C CA . ASP B 1 469 ? -19.891 20.547 -7.859 1 98.31 469 ASP B CA 1
ATOM 7430 C C . ASP B 1 469 ? -19.703 21 -6.418 1 98.31 469 ASP B C 1
ATOM 7432 O O . ASP B 1 469 ? -20.391 20.531 -5.508 1 98.31 469 ASP B O 1
ATOM 7436 N N . ILE B 1 470 ? -18.891 21.984 -6.242 1 98.31 470 ILE B N 1
ATOM 7437 C CA . ILE B 1 470 ? -18.438 22.422 -4.926 1 98.31 470 ILE B CA 1
ATOM 7438 C C . ILE B 1 470 ? -19.594 23.031 -4.152 1 98.31 470 ILE B C 1
ATOM 7440 O O . ILE B 1 470 ? -19.719 22.828 -2.943 1 98.31 470 ILE B O 1
ATOM 7444 N N . ASP B 1 471 ? -20.438 23.75 -4.82 1 96.88 471 ASP B N 1
ATOM 7445 C CA . ASP B 1 471 ? -21.578 24.359 -4.16 1 96.88 471 ASP B CA 1
ATOM 7446 C C . ASP B 1 471 ? -22.547 23.312 -3.629 1 96.88 471 ASP B C 1
ATOM 7448 O O . ASP B 1 471 ? -23.094 23.453 -2.533 1 96.88 471 ASP B O 1
ATOM 7452 N N . LYS B 1 472 ? -22.734 22.344 -4.41 1 96.75 472 LYS B N 1
ATOM 7453 C CA . LYS B 1 472 ? -23.594 21.234 -3.984 1 96.75 472 LYS B CA 1
ATOM 7454 C C . LYS B 1 472 ? -23.031 20.547 -2.75 1 96.75 472 LYS B C 1
ATOM 7456 O O . LYS B 1 472 ? -23.781 20.188 -1.839 1 96.75 472 LYS B O 1
ATOM 7461 N N . ILE B 1 473 ? -21.75 20.328 -2.693 1 98 473 ILE B N 1
ATOM 7462 C CA . ILE B 1 473 ? -21.109 19.672 -1.558 1 98 473 ILE B CA 1
ATOM 7463 C C . ILE B 1 473 ? -21.188 20.578 -0.331 1 98 473 ILE B C 1
ATOM 7465 O O . ILE B 1 473 ? -21.438 20.109 0.78 1 98 473 ILE B O 1
ATOM 7469 N N . ALA B 1 474 ? -20.969 21.875 -0.522 1 96.75 474 ALA B N 1
ATOM 7470 C CA . ALA B 1 474 ? -21.078 22.828 0.58 1 96.75 474 ALA B CA 1
ATOM 7471 C C . ALA B 1 474 ? -22.469 22.781 1.213 1 96.75 474 ALA B C 1
ATOM 7473 O O . ALA B 1 474 ? -22.609 22.938 2.428 1 96.75 474 ALA B O 1
ATOM 7474 N N . LYS B 1 475 ? -23.469 22.469 0.415 1 96.69 475 LYS B N 1
ATOM 7475 C CA . LYS B 1 475 ? -24.844 22.438 0.886 1 96.69 475 LYS B CA 1
ATOM 7476 C C . LYS B 1 475 ? -25.125 21.172 1.7 1 96.69 475 LYS B C 1
ATOM 7478 O O . LYS B 1 475 ? -26.125 21.094 2.408 1 96.69 475 LYS B O 1
ATOM 7483 N N . MET B 1 476 ? -24.25 20.203 1.604 1 97.62 476 MET B N 1
ATOM 7484 C CA . MET B 1 476 ? -24.375 19 2.41 1 97.62 476 MET B CA 1
ATOM 7485 C C . MET B 1 476 ? -24.062 19.281 3.875 1 97.62 476 MET B C 1
ATOM 7487 O O . MET B 1 476 ? -24.484 18.531 4.758 1 97.62 476 MET B O 1
ATOM 7491 N N . ALA B 1 477 ? -23.234 20.297 4.141 1 97.81 477 ALA B N 1
ATOM 7492 C CA . ALA B 1 477 ? -22.844 20.641 5.504 1 97.81 477 ALA B CA 1
ATOM 7493 C C . ALA B 1 477 ? -24.016 21.234 6.281 1 97.81 477 ALA B C 1
ATOM 7495 O O . ALA B 1 477 ? -24.906 21.859 5.699 1 97.81 477 ALA B O 1
ATOM 7496 N N . GLN B 1 478 ? -23.984 21.016 7.645 1 97.56 478 GLN B N 1
ATOM 7497 C CA . GLN B 1 478 ? -25.078 21.484 8.5 1 97.56 478 GLN B CA 1
ATOM 7498 C C . GLN B 1 478 ? -24.547 22.062 9.812 1 97.56 478 GLN B C 1
ATOM 7500 O O . GLN B 1 478 ? -23.406 21.766 10.203 1 97.56 478 GLN B O 1
ATOM 7505 N N . GLU B 1 479 ? -25.375 22.906 10.383 1 97.62 479 GLU B N 1
ATOM 7506 C CA . GLU B 1 479 ? -25.094 23.328 11.758 1 97.62 479 GLU B CA 1
ATOM 7507 C C . GLU B 1 479 ? -25.266 22.156 12.727 1 97.62 479 GLU B C 1
ATOM 7509 O O . GLU B 1 479 ? -26.156 21.328 12.555 1 97.62 479 GLU B O 1
ATOM 7514 N N . VAL B 1 480 ? -24.359 22.125 13.711 1 97.12 480 VAL B N 1
ATOM 7515 C CA . VAL B 1 480 ? -24.438 20.984 14.617 1 97.12 480 VAL B CA 1
ATOM 7516 C C . VAL B 1 480 ? -24.406 21.469 16.062 1 97.12 480 VAL B C 1
ATOM 7518 O O . VAL B 1 480 ? -24 22.609 16.328 1 97.12 480 VAL B O 1
ATOM 7521 N N . LYS B 1 481 ? -24.953 20.625 16.922 1 96.44 481 LYS B N 1
ATOM 7522 C CA . LYS B 1 481 ? -24.875 20.766 18.375 1 96.44 481 LYS B CA 1
ATOM 7523 C C . LYS B 1 481 ? -24.516 19.438 19.047 1 96.44 481 LYS B C 1
ATOM 7525 O O . LYS B 1 481 ? -25 18.375 18.625 1 96.44 481 LYS B O 1
ATOM 7530 N N . PHE B 1 482 ? -23.656 19.578 20 1 98.12 482 PHE B N 1
ATOM 7531 C CA . PHE B 1 482 ? -23.312 18.359 20.719 1 98.12 482 PHE B CA 1
ATOM 7532 C C . PHE B 1 482 ? -24.516 17.812 21.469 1 98.12 482 PHE B C 1
ATOM 7534 O O . PHE B 1 482 ? -25.25 18.562 22.109 1 98.12 482 PHE B O 1
ATOM 7541 N N . ASN B 1 483 ? -24.719 16.562 21.391 1 97.5 483 ASN B N 1
ATOM 7542 C CA . ASN B 1 483 ? -25.797 15.891 22.109 1 97.5 483 ASN B CA 1
ATOM 7543 C C . ASN B 1 483 ? -25.25 15 23.234 1 97.5 483 ASN B C 1
ATOM 7545 O O . ASN B 1 483 ? -25.328 15.367 24.406 1 97.5 483 ASN B O 1
ATOM 7549 N N . ARG B 1 484 ? -24.578 13.898 22.875 1 97.5 484 ARG B N 1
ATOM 7550 C CA . ARG B 1 484 ? -24 12.984 23.859 1 97.5 484 ARG B CA 1
ATOM 7551 C C . ARG B 1 484 ? -23.078 11.977 23.188 1 97.5 484 ARG B C 1
ATOM 7553 O O . ARG B 1 484 ? -23.156 11.766 21.969 1 97.5 484 ARG B O 1
ATOM 7560 N N . ILE B 1 485 ? -22.266 11.406 24.031 1 97.69 485 ILE B N 1
ATOM 7561 C CA . ILE B 1 485 ? -21.516 10.242 23.594 1 97.69 485 ILE B CA 1
ATOM 7562 C C . ILE B 1 485 ? -22.344 8.977 23.781 1 97.69 485 ILE B C 1
ATOM 7564 O O . ILE B 1 485 ? -22.875 8.734 24.875 1 97.69 485 ILE B O 1
ATOM 7568 N N . ILE B 1 486 ? -22.484 8.203 22.781 1 97.38 486 ILE B N 1
ATOM 7569 C CA . ILE B 1 486 ? -23.297 6.992 22.875 1 97.38 486 ILE B CA 1
ATOM 7570 C C . ILE B 1 486 ? -22.516 5.91 23.609 1 97.38 486 ILE B C 1
ATOM 7572 O O . ILE B 1 486 ? -21.359 5.609 23.266 1 97.38 486 ILE B O 1
ATOM 7576 N N . PRO B 1 487 ? -23.141 5.27 24.625 1 97.44 487 PRO B N 1
ATOM 7577 C CA . PRO B 1 487 ? -22.453 4.23 25.375 1 97.44 487 PRO B CA 1
ATOM 7578 C C . PRO B 1 487 ? -22.172 2.979 24.547 1 97.44 487 PRO B C 1
ATOM 7580 O O . PRO B 1 487 ? -22.938 2.652 23.641 1 97.44 487 PRO B O 1
ATOM 7583 N N . PHE B 1 488 ? -21.172 2.244 24.938 1 97 488 PHE B N 1
ATOM 7584 C CA . PHE B 1 488 ? -20.703 1.061 24.234 1 97 488 PHE B CA 1
ATOM 7585 C C . PHE B 1 488 ? -21.828 0.044 24.078 1 97 488 PHE B C 1
ATOM 7587 O O . PHE B 1 488 ? -22.047 -0.489 22.984 1 97 488 PHE B O 1
ATOM 7594 N N . GLU B 1 489 ? -22.578 -0.258 25.109 1 97.06 489 GLU B N 1
ATOM 7595 C CA . GLU B 1 489 ? -23.609 -1.284 25.094 1 97.06 489 GLU B CA 1
ATOM 7596 C C . GLU B 1 489 ? -24.719 -0.933 24.094 1 97.06 489 GLU B C 1
ATOM 7598 O O . GLU B 1 489 ? -25.281 -1.815 23.438 1 97.06 489 GLU B O 1
ATOM 7603 N N . GLU B 1 490 ? -25.031 0.314 24 1 96.94 490 GLU B N 1
ATOM 7604 C CA . GLU B 1 490 ? -26.047 0.763 23.047 1 96.94 490 GLU B CA 1
ATOM 7605 C C . GLU B 1 490 ? -25.578 0.566 21.609 1 96.94 490 GLU B C 1
ATOM 7607 O O . GLU B 1 490 ? -26.359 0.157 20.75 1 96.94 490 GLU B O 1
ATOM 7612 N N . ILE B 1 491 ? -24.297 0.857 21.344 1 96.94 491 ILE B N 1
ATOM 7613 C CA . ILE B 1 491 ? -23.719 0.662 20.016 1 96.94 491 ILE B CA 1
ATOM 7614 C C . ILE B 1 491 ? -23.719 -0.825 19.672 1 96.94 491 ILE B C 1
ATOM 7616 O O . ILE B 1 491 ? -24.172 -1.217 18.594 1 96.94 491 ILE B O 1
ATOM 7620 N N . LYS B 1 492 ? -23.172 -1.65 20.594 1 95.62 492 LYS B N 1
ATOM 7621 C CA . LYS B 1 492 ? -23.078 -3.092 20.391 1 95.62 492 LYS B CA 1
ATOM 7622 C C . LYS B 1 492 ? -24.453 -3.699 20.094 1 95.62 492 LYS B C 1
ATOM 7624 O O . LYS B 1 492 ? -24.578 -4.512 19.172 1 95.62 492 LYS B O 1
ATOM 7629 N N . ASN B 1 493 ? -25.469 -3.283 20.75 1 95.44 493 ASN B N 1
ATOM 7630 C CA . ASN B 1 493 ? -26.812 -3.807 20.578 1 95.44 493 ASN B CA 1
ATOM 7631 C C . ASN B 1 493 ? -27.391 -3.436 19.219 1 95.44 493 ASN B C 1
ATOM 7633 O O . ASN B 1 493 ? -28.141 -4.211 18.625 1 95.44 493 ASN B O 1
ATOM 7637 N N . LYS B 1 494 ? -26.984 -2.314 18.766 1 94.38 494 LYS B N 1
ATOM 7638 C CA . LYS B 1 494 ? -27.5 -1.859 17.484 1 94.38 494 LYS B CA 1
ATOM 7639 C C . LYS B 1 494 ? -26.781 -2.559 16.328 1 94.38 494 LYS B C 1
ATOM 7641 O O . LYS B 1 494 ? -27.328 -2.691 15.234 1 94.38 494 LYS B O 1
ATOM 7646 N N . VAL B 1 495 ? -25.547 -2.912 16.547 1 92.62 495 VAL B N 1
ATOM 7647 C CA . VAL B 1 495 ? -24.734 -3.537 15.516 1 92.62 495 VAL B CA 1
ATOM 7648 C C . VAL B 1 495 ? -25.156 -4.996 15.336 1 92.62 495 VAL B C 1
ATOM 7650 O O . VAL B 1 495 ? -25.266 -5.484 14.211 1 92.62 495 VAL B O 1
ATOM 7653 N N . ILE B 1 496 ? -25.391 -5.762 16.469 1 85.12 496 ILE B N 1
ATOM 7654 C CA . ILE B 1 496 ? -25.609 -7.207 16.438 1 85.12 496 ILE B CA 1
ATOM 7655 C C . ILE B 1 496 ? -27.016 -7.5 15.945 1 85.12 496 ILE B C 1
ATOM 7657 O O . ILE B 1 496 ? -27.25 -8.477 15.227 1 85.12 496 ILE B O 1
#

pLDDT: mean 94.45, std 6.63, range [57.69, 98.94]